Protein AF-0000000077373202 (afdb_homodimer)

Organism: NCBI:txid30044

InterPro domains:
  IPR004163 Coenzyme A transferase binding site [PS01273] (28-43)
  IPR004164 Coenzyme A transferase active site [PS01274] (316-324)
  IPR004165 Coenzyme A transferase family I [PF01144] (16-244)
  IPR004165 Coenzyme A transferase family I [PF01144] (278-494)
  IPR004165 Coenzyme A transferase family I [PTHR13707] (4-393)
  IPR004165 Coenzyme A transferase family I [SM00882] (16-245)
  IPR004165 Coenzyme A transferase family I [SM00882] (278-496)
  IPR012792 3-oxoacid CoA-transferase, subunit A [TIGR02429] (14-244)
  IPR014388 3-oxoacid CoA-transferase [PIRSF000858] (14-512)
  IPR037171 NagB/RpiA transferase-like [SSF100950] (14-321)
  IPR037171 NagB/RpiA transferase-like [SSF100950] (277-512)

Solvent-accessible surface area (backbone atoms only — not comparable to full-atom values): 50428 Å² total; per-residue (Å²): 133,88,75,77,69,74,74,65,85,73,50,89,69,30,47,42,93,38,47,55,68,69,52,65,84,67,51,64,57,38,35,33,35,45,22,13,53,56,53,26,32,40,33,60,61,50,54,50,30,43,52,74,70,59,51,35,48,24,33,37,36,23,54,34,41,16,34,59,86,36,57,54,13,47,37,48,73,69,61,20,39,40,30,37,41,25,9,27,42,66,78,16,58,61,57,52,51,32,28,54,44,34,63,20,31,40,44,74,36,45,35,37,56,47,32,42,20,26,38,30,26,21,29,39,20,62,33,36,33,31,44,48,33,45,86,17,44,66,27,64,20,64,42,68,26,25,27,32,74,88,59,41,75,74,38,56,43,59,63,44,58,71,50,72,56,96,89,40,68,22,29,51,46,66,37,40,74,29,54,29,13,40,22,25,34,42,34,27,29,71,66,31,32,27,31,58,46,58,33,13,22,8,39,16,55,35,39,38,45,18,30,79,38,13,36,36,38,18,66,36,77,46,59,70,50,69,60,48,30,80,62,43,71,40,61,20,83,43,36,60,33,33,30,72,56,75,88,76,79,63,54,57,82,37,83,44,62,45,73,80,79,61,90,80,67,73,77,77,80,75,50,70,69,52,49,43,43,46,51,31,15,27,34,53,29,66,73,64,51,70,75,35,33,32,35,60,32,80,64,50,42,48,55,13,63,75,56,54,53,87,91,52,48,64,40,30,40,28,64,41,8,36,40,22,56,38,59,51,22,41,78,90,57,65,41,54,37,31,46,45,70,84,39,26,34,32,42,61,41,82,58,22,35,34,39,25,23,42,57,34,32,22,41,36,35,36,29,62,36,47,33,37,30,36,64,56,65,30,29,22,25,27,12,30,35,18,64,28,47,47,71,68,78,82,44,73,76,49,90,67,24,61,56,42,45,47,44,37,44,67,62,66,60,23,76,38,40,48,27,52,52,24,32,58,52,45,14,51,82,33,44,28,35,37,43,41,70,53,42,44,96,87,58,47,51,25,41,20,61,60,60,88,51,60,45,42,32,62,46,40,35,43,33,41,39,26,58,54,37,30,33,44,35,44,58,75,70,28,30,29,37,42,25,34,20,89,94,56,51,70,66,55,52,59,72,48,40,55,33,75,64,44,73,42,93,75,53,38,69,51,65,57,59,86,128,133,87,76,78,71,75,75,72,80,70,53,84,74,32,47,40,92,37,47,54,69,67,51,63,82,66,52,64,56,37,35,33,34,47,22,16,51,56,53,27,31,40,33,58,60,49,52,50,29,44,54,75,70,59,50,36,47,23,32,38,36,24,53,34,41,16,33,59,85,37,56,55,13,48,40,47,72,68,62,20,40,39,30,37,42,26,9,26,41,67,77,16,59,61,59,54,51,32,28,54,46,33,64,20,30,42,44,75,37,44,34,38,55,47,31,42,20,26,37,30,26,21,30,40,22,61,34,36,34,32,45,48,33,46,85,18,45,65,28,62,21,66,42,69,26,25,26,32,77,87,58,42,73,74,38,57,43,59,62,45,58,71,50,73,57,96,89,40,69,23,28,49,45,65,36,40,73,32,53,29,16,41,22,26,35,42,32,29,30,69,66,32,32,27,31,58,47,59,33,14,20,8,38,17,55,37,39,38,45,17,29,77,38,12,37,36,39,18,66,38,76,45,61,70,47,71,62,49,31,81,62,43,72,40,60,21,84,43,36,57,32,32,28,69,56,75,88,76,78,66,53,60,83,37,82,44,62,45,74,79,78,61,94,80,67,73,78,76,80,76,48,70,69,52,49,44,42,47,52,29,15,27,33,52,29,66,72,63,52,71,74,34,32,32,33,59,33,80,65,51,42,50,55,14,63,76,57,54,54,86,91,53,47,62,40,29,40,29,65,39,8,36,40,21,55,37,59,52,21,41,77,91,57,64,40,53,39,30,47,44,69,82,40,26,34,32,42,61,41,82,59,22,33,35,40,26,22,42,57,34,32,21,40,35,35,36,28,62,36,47,32,37,30,35,65,56,66,30,30,24,27,29,13,29,36,18,65,30,46,46,71,67,77,81,44,72,75,49,91,66,23,61,56,43,47,46,44,37,44,66,64,68,61,25,77,37,41,48,26,52,52,23,32,59,53,47,14,52,84,34,45,26,36,37,42,38,69,54,42,45,95,88,59,47,52,26,40,20,61,60,62,86,51,60,47,43,34,62,46,40,36,42,34,40,39,25,58,54,36,30,33,44,34,42,56,74,71,27,31,30,36,42,25,33,18,90,94,56,51,71,66,55,51,59,72,49,39,55,33,74,63,45,72,42,93,74,52,37,70,50,66,57,57,85,129

pLDDT: mean 91.9, std 15.03, range [21.84, 98.94]

Sequence (1030 aa):
IACYSTSSKARQGKIYESAIDAVADVKDGSQILFGGFGICGIPEKMIDALKKKGVKNITAVSNNGGVDDCGLGVLIKEKQVAKVIGSYVGENTELVRQYLKGELAVELTPQGTLAEKIRAGGAGIPAFFTPTGYATLVQEGGAPVKYSKDGKVIVESVKKPVQCFNGRNYVMEESIFADFAFVKAQKADALGNLVFNKSARNFNAPMCRAAKVTVAEVEEIVPVGAILPDEIHVPGIYVKRIFKGSNYNKRVERLRITEPKEAGQPAAKANPAQLLRERIARRVALEFSDGMYANLGIGIPVLASNYIPDGMSVMLQSENGILGLGPFPTKDKVDPDLINAGKESVTVVQGAAYFGSDDSFAMIRGGHIDLTILGAMEVSATGDLANWMIPVSTMTWESSCSLLMYLMALQGKLVKGMGGAMDLVAAPGTKVIITMEHNARDGSPKILESCSLPLTGKEVIDLIITEKAVFQVEKGVGLTLTEVAEGFTVDDIIACTGAKFAVASNVTQMRQIPVIACYSTSSKARQGKIYESAIDAVADVKDGSQILFGGFGICGIPEKMIDALKKKGVKNITAVSNNGGVDDCGLGVLIKEKQVAKVIGSYVGENTELVRQYLKGELAVELTPQGTLAEKIRAGGAGIPAFFTPTGYATLVQEGGAPVKYSKDGKVIVESVKKPVQCFNGRNYVMEESIFADFAFVKAQKADALGNLVFNKSARNFNAPMCRAAKVTVAEVEEIVPVGAILPDEIHVPGIYVKRIFKGSNYNKRVERLRITEPKEAGQPAAKANPAQLLRERIARRVALEFSDGMYANLGIGIPVLASNYIPDGMSVMLQSENGILGLGPFPTKDKVDPDLINAGKESVTVVQGAAYFGSDDSFAMIRGGHIDLTILGAMEVSATGDLANWMIPVSTMTWESSCSLLMYLMALQGKLVKGMGGAMDLVAAPGTKVIITMEHNARDGSPKILESCSLPLTGKEVIDLIITEKAVFQVEKGVGLTLTEVAEGFTVDDIIACTGAKFAVASNVTQMRQIPV

Nearest PDB structures (foldseek):
  6lp1-assembly1_A  TM=9.831E-01  e=2.321E-64  Trypanosoma brucei
  8i3y-assembly1_B  TM=9.832E-01  e=2.868E-64  Trypanosoma brucei brucei TREU927
  8i3y-assembly1_D  TM=9.809E-01  e=1.367E-64  Trypanosoma brucei brucei TREU927
  6lp1-assembly1_D  TM=9.879E-01  e=5.134E-64  Trypanosoma brucei
  6lp1-assembly1_B  TM=9.826E-01  e=2.580E-64  Trypanosoma brucei

Structure (mmCIF, N/CA/C/O backbone):
data_AF-0000000077373202-model_v1
#
loop_
_entity.id
_entity.type
_entity.pdbx_description
1 polymer '3-oxoacid CoA-transferase'
#
loop_
_atom_site.group_PDB
_atom_site.id
_atom_site.type_symbol
_atom_site.label_atom_id
_atom_site.label_alt_id
_atom_site.label_comp_id
_atom_site.label_asym_id
_atom_site.label_entity_id
_atom_site.label_seq_id
_atom_site.pdbx_PDB_ins_code
_atom_site.Cartn_x
_atom_site.Cartn_y
_atom_site.Cartn_z
_atom_site.occupancy
_atom_site.B_iso_or_equiv
_atom_site.auth_seq_id
_atom_site.auth_comp_id
_atom_site.auth_asym_id
_atom_site.auth_atom_id
_atom_site.pdbx_PDB_model_num
ATOM 1 N N . ILE A 1 1 ? -33.812 -21.094 5.559 1 21.84 1 ILE A N 1
ATOM 2 C CA . ILE A 1 1 ? -33.125 -19.812 5.473 1 21.84 1 ILE A CA 1
ATOM 3 C C . ILE A 1 1 ? -33.5 -19.109 4.168 1 21.84 1 ILE A C 1
ATOM 5 O O . ILE A 1 1 ? -33.25 -19.641 3.082 1 21.84 1 ILE A O 1
ATOM 9 N N . ALA A 1 2 ? -34.531 -18.234 4.223 1 22.95 2 ALA A N 1
ATOM 10 C CA . ALA A 1 2 ? -35.375 -17.625 3.193 1 22.95 2 ALA A CA 1
ATOM 11 C C . ALA A 1 2 ? -34.562 -16.812 2.209 1 22.95 2 ALA A C 1
ATOM 13 O O . ALA A 1 2 ? -33.875 -15.867 2.602 1 22.95 2 ALA A O 1
ATOM 14 N N . CYS A 1 3 ? -34.031 -17.422 1.078 1 23.33 3 CYS A N 1
ATOM 15 C CA . CYS A 1 3 ? -33.312 -17.094 -0.143 1 23.33 3 CYS A CA 1
ATOM 16 C C . CYS A 1 3 ? -33.938 -15.891 -0.841 1 23.33 3 CYS A C 1
ATOM 18 O O . CYS A 1 3 ? -34.875 -16.062 -1.653 1 23.33 3 CYS A O 1
ATOM 20 N N . TYR A 1 4 ? -34.312 -14.781 -0.026 1 26.86 4 TYR A N 1
ATOM 21 C CA . TYR A 1 4 ? -34.906 -13.672 -0.764 1 26.86 4 TYR A CA 1
ATOM 22 C C . TYR A 1 4 ? -34.031 -13.289 -1.962 1 26.86 4 TYR A C 1
ATOM 24 O O . TYR A 1 4 ? -32.875 -12.906 -1.804 1 26.86 4 TYR A O 1
ATOM 32 N N . SER A 1 5 ? -34.188 -14.031 -3.051 1 28.56 5 SER A N 1
ATOM 33 C CA . SER A 1 5 ? -33.719 -13.867 -4.422 1 28.56 5 SER A CA 1
ATOM 34 C C . SER A 1 5 ? -34.094 -12.492 -4.965 1 28.56 5 SER A C 1
ATOM 36 O O . SER A 1 5 ? -35.219 -12.266 -5.398 1 28.56 5 SER A O 1
ATOM 38 N N . THR A 1 6 ? -34.094 -11.391 -4.18 1 31.19 6 THR A N 1
ATOM 39 C CA . THR A 1 6 ? -34.531 -10.203 -4.898 1 31.19 6 THR A CA 1
ATOM 40 C C . THR A 1 6 ? -33.812 -10.07 -6.234 1 31.19 6 THR A C 1
ATOM 42 O O . THR A 1 6 ? -32.594 -10.289 -6.316 1 31.19 6 THR A O 1
ATOM 45 N N . SER A 1 7 ? -34.5 -10.422 -7.266 1 31.88 7 SER A N 1
ATOM 46 C CA . SER A 1 7 ? -34.281 -10.242 -8.695 1 31.88 7 SER A CA 1
ATOM 47 C C . SER A 1 7 ? -33.781 -8.836 -9.008 1 31.88 7 SER A C 1
ATOM 49 O O . SER A 1 7 ? -34.562 -7.879 -9.023 1 31.88 7 SER A O 1
ATOM 51 N N . SER A 1 8 ? -33.031 -8.203 -8.195 1 36.97 8 SER A N 1
ATOM 52 C CA . SER A 1 8 ? -32.625 -6.91 -8.727 1 36.97 8 SER A CA 1
ATOM 53 C C . SER A 1 8 ? -32.219 -7.023 -10.195 1 36.97 8 SER A C 1
ATOM 55 O O . SER A 1 8 ? -31.484 -7.93 -10.578 1 36.97 8 SER A O 1
ATOM 57 N N . LYS A 1 9 ? -33.031 -6.543 -11.117 1 35.88 9 LYS A N 1
ATOM 58 C CA . LYS A 1 9 ? -32.781 -6.465 -12.555 1 35.88 9 LYS A CA 1
ATOM 59 C C . LYS A 1 9 ? -31.297 -6.199 -12.836 1 35.88 9 LYS A C 1
ATOM 61 O O . LYS A 1 9 ? -30.797 -5.113 -12.539 1 35.88 9 LYS A O 1
ATOM 66 N N . ALA A 1 10 ? -30.484 -7.074 -12.547 1 42.03 10 ALA A N 1
ATOM 67 C CA . ALA A 1 10 ? -29.094 -7.105 -12.984 1 42.03 10 ALA A CA 1
ATOM 68 C C . ALA A 1 10 ? -28.969 -6.703 -14.453 1 42.03 10 ALA A C 1
ATOM 70 O O . ALA A 1 10 ? -29.453 -7.414 -15.336 1 42.03 10 ALA A O 1
ATOM 71 N N . ARG A 1 11 ? -28.875 -5.34 -14.82 1 45.81 11 ARG A N 1
ATOM 72 C CA . ARG A 1 11 ? -28.422 -4.855 -16.125 1 45.81 11 ARG A CA 1
ATOM 73 C C . ARG A 1 11 ? -27.188 -5.625 -16.609 1 45.81 11 ARG A C 1
ATOM 75 O O . ARG A 1 11 ? -26.578 -6.371 -15.836 1 45.81 11 ARG A O 1
ATOM 82 N N . GLN A 1 12 ? -26.688 -4.98 -17.859 1 57.19 12 GLN A N 1
ATOM 83 C CA . GLN A 1 12 ? -25.547 -5.277 -18.734 1 57.19 12 GLN A CA 1
ATOM 84 C C . GLN A 1 12 ? -24.234 -5.285 -17.969 1 57.19 12 GLN A C 1
ATOM 86 O O . GLN A 1 12 ? -23.438 -4.359 -18.078 1 57.19 12 GLN A O 1
ATOM 91 N N . GLY A 1 13 ? -24.125 -6.094 -16.938 1 85 13 GLY A N 1
ATOM 92 C CA . GLY A 1 13 ? -22.859 -6.285 -16.234 1 85 13 GLY A CA 1
ATOM 93 C C . GLY A 1 13 ? -22.766 -5.488 -14.945 1 85 13 GLY A C 1
ATOM 94 O O . GLY A 1 13 ? -23.656 -5.559 -14.102 1 85 13 GLY A O 1
ATOM 95 N N . LYS A 1 14 ? -21.859 -4.617 -14.719 1 95.88 14 LYS A N 1
ATOM 96 C CA . LYS A 1 14 ? -21.578 -3.854 -13.508 1 95.88 14 LYS A CA 1
ATOM 97 C C . LYS A 1 14 ? -22.328 -2.527 -13.508 1 95.88 14 LYS A C 1
ATOM 99 O O . LYS A 1 14 ? -22.391 -1.836 -12.492 1 95.88 14 LYS A O 1
ATOM 104 N N . ILE A 1 15 ? -23 -2.104 -14.586 1 97.75 15 ILE A N 1
ATOM 105 C CA . ILE A 1 15 ? -23.562 -0.767 -14.727 1 97.75 15 ILE A CA 1
ATOM 106 C C . ILE A 1 15 ? -25.016 -0.771 -14.258 1 97.75 15 ILE A C 1
ATOM 108 O O . ILE A 1 15 ? -25.844 -1.534 -14.773 1 97.75 15 ILE A O 1
ATOM 112 N N . TYR A 1 16 ? -25.359 0.097 -13.398 1 97.56 16 TYR A N 1
ATOM 113 C CA . TYR A 1 16 ? -26.688 0.28 -12.852 1 97.56 16 TYR A CA 1
ATOM 114 C C . TYR A 1 16 ? -27.344 1.538 -13.422 1 97.56 16 TYR A C 1
ATOM 116 O O . TYR A 1 16 ? -26.656 2.471 -13.836 1 97.56 16 TYR A O 1
ATOM 124 N N . GLU A 1 17 ? -28.656 1.591 -13.336 1 94.88 17 GLU A N 1
ATOM 125 C CA . GLU A 1 17 ? -29.406 2.672 -13.969 1 94.88 17 GLU A CA 1
ATOM 126 C C . GLU A 1 17 ? -29.484 3.895 -13.055 1 94.88 17 GLU A C 1
ATOM 128 O O . GLU A 1 17 ? -29.578 5.027 -13.539 1 94.88 17 GLU A O 1
ATOM 133 N N . SER A 1 18 ? -29.453 3.604 -11.734 1 96.06 18 SER A N 1
ATOM 134 C CA . SER A 1 18 ? -29.594 4.711 -10.797 1 96.06 18 SER A CA 1
ATOM 135 C C . SER A 1 18 ? -28.859 4.422 -9.492 1 96.06 18 SER A C 1
ATOM 137 O O . SER A 1 18 ? -28.516 3.275 -9.203 1 96.06 18 SER A O 1
ATOM 139 N N . ALA A 1 19 ? -28.688 5.488 -8.758 1 97.56 19 ALA A N 1
ATOM 140 C CA . ALA A 1 19 ? -28.094 5.344 -7.43 1 97.56 19 ALA A CA 1
ATOM 141 C C . ALA A 1 19 ? -28.984 4.508 -6.516 1 97.56 19 ALA A C 1
ATOM 143 O O . ALA A 1 19 ? -28.484 3.711 -5.715 1 97.56 19 ALA A O 1
ATOM 144 N N . ILE A 1 20 ? -30.266 4.715 -6.625 1 97.56 20 ILE A N 1
ATOM 145 C CA . ILE A 1 20 ? -31.219 3.996 -5.793 1 97.56 20 ILE A CA 1
ATOM 146 C C . ILE A 1 20 ? -31.094 2.494 -6.031 1 97.56 20 ILE A C 1
ATOM 148 O O . ILE A 1 20 ? -31.078 1.706 -5.086 1 97.56 20 ILE A O 1
ATOM 152 N N . ASP A 1 21 ? -30.922 2.121 -7.289 1 96.88 21 ASP A N 1
ATOM 153 C CA . ASP A 1 21 ? -30.734 0.714 -7.629 1 96.88 21 ASP A CA 1
ATOM 154 C C . ASP A 1 21 ? -29.406 0.195 -7.094 1 96.88 21 ASP A C 1
ATOM 156 O O . ASP A 1 21 ? -29.312 -0.937 -6.613 1 96.88 21 ASP A O 1
ATOM 160 N N . ALA A 1 22 ? -28.453 1.004 -7.129 1 97.69 22 ALA A N 1
ATOM 161 C CA . ALA A 1 22 ? -27.078 0.6 -6.781 1 97.69 22 ALA A CA 1
ATOM 162 C C . ALA A 1 22 ? -26.953 0.365 -5.277 1 97.69 22 ALA A C 1
ATOM 164 O O . ALA A 1 22 ? -26.109 -0.418 -4.84 1 97.69 22 ALA A O 1
ATOM 165 N N . VAL A 1 23 ? -27.797 0.997 -4.449 1 98.12 23 VAL A N 1
ATOM 166 C CA . VAL A 1 23 ? -27.641 0.876 -3.002 1 98.12 23 VAL A CA 1
ATOM 167 C C . VAL A 1 23 ? -28.797 0.064 -2.424 1 98.12 23 VAL A C 1
ATOM 169 O O . VAL A 1 23 ? -28.984 0.008 -1.205 1 98.12 23 VAL A O 1
ATOM 172 N N . ALA A 1 24 ? -29.609 -0.601 -3.207 1 97.56 24 ALA A N 1
ATOM 173 C 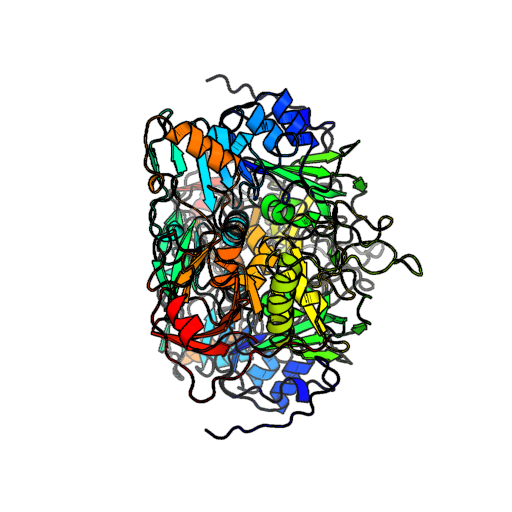CA . ALA A 1 24 ? -30.891 -1.197 -2.83 1 97.56 24 ALA A CA 1
ATOM 174 C C . ALA A 1 24 ? -30.703 -2.26 -1.751 1 97.56 24 ALA A C 1
ATOM 176 O O . ALA A 1 24 ? -31.578 -2.463 -0.913 1 97.56 24 ALA A O 1
ATOM 177 N N . ASP A 1 25 ? -29.547 -2.885 -1.672 1 97.81 25 ASP A N 1
ATOM 178 C CA . ASP A 1 25 ? -29.359 -4.008 -0.76 1 97.81 25 ASP A CA 1
ATOM 179 C C . ASP A 1 25 ? -28.609 -3.572 0.5 1 97.81 25 ASP A C 1
ATOM 181 O O . ASP A 1 25 ? -28.219 -4.41 1.32 1 97.81 25 ASP A O 1
ATOM 185 N N . VAL A 1 26 ? -28.344 -2.289 0.67 1 98.69 26 VAL A N 1
ATOM 186 C CA . VAL A 1 26 ? -27.734 -1.82 1.911 1 98.69 26 VAL A CA 1
ATOM 187 C C . VAL A 1 26 ? -28.719 -1.994 3.066 1 98.69 26 VAL A C 1
ATOM 189 O O . VAL A 1 26 ? -29.875 -1.584 2.973 1 98.69 26 VAL A O 1
ATOM 192 N N . LYS A 1 27 ? -28.266 -2.537 4.141 1 98.62 27 LYS A N 1
ATOM 193 C CA . LYS A 1 27 ? -29.125 -2.83 5.281 1 98.62 27 LYS A CA 1
ATOM 194 C C . LYS A 1 27 ? -28.75 -1.978 6.488 1 98.62 27 LYS A C 1
ATOM 196 O O . LYS A 1 27 ? -27.641 -1.444 6.559 1 98.62 27 LYS A O 1
ATOM 201 N N . ASP A 1 28 ? -29.703 -1.907 7.426 1 98.69 28 ASP A N 1
ATOM 202 C CA . ASP A 1 28 ? -29.406 -1.263 8.703 1 98.69 28 ASP A CA 1
ATOM 203 C C . ASP A 1 28 ? -28.203 -1.918 9.383 1 98.69 28 ASP A C 1
ATOM 205 O O . ASP A 1 28 ? -28.062 -3.143 9.359 1 98.69 28 ASP A O 1
ATOM 209 N N . GLY A 1 29 ? -27.391 -1.147 9.898 1 98.69 29 GLY A N 1
ATOM 210 C CA . GLY A 1 29 ? -26.25 -1.673 10.641 1 98.69 29 GLY A CA 1
ATOM 211 C C . GLY A 1 29 ? -25.031 -1.889 9.781 1 98.69 29 GLY A C 1
ATOM 212 O O . GLY A 1 29 ? -23.969 -2.289 10.281 1 98.69 29 GLY A O 1
ATOM 213 N N . SER A 1 30 ? -25.125 -1.529 8.477 1 98.81 30 SER A N 1
ATOM 214 C CA . SER A 1 30 ? -23.984 -1.74 7.578 1 98.81 30 SER A CA 1
ATOM 215 C C . SER A 1 30 ? -22.812 -0.831 7.934 1 98.81 30 SER A C 1
ATOM 217 O O . SER A 1 30 ? -23.016 0.318 8.336 1 98.81 30 SER A O 1
ATOM 219 N N . GLN A 1 31 ? -21.672 -1.381 7.848 1 98.88 31 GLN A N 1
ATOM 220 C CA . GLN A 1 31 ? -20.469 -0.562 7.84 1 98.88 31 GLN A CA 1
ATOM 221 C C . GLN A 1 31 ? -20.109 -0.111 6.422 1 98.88 31 GLN A C 1
ATOM 223 O O . GLN A 1 31 ? -19.938 -0.939 5.527 1 98.88 31 GLN A O 1
ATOM 228 N N . ILE A 1 32 ? -19.969 1.198 6.258 1 98.94 32 ILE A N 1
ATOM 229 C CA . ILE A 1 32 ? -19.844 1.746 4.91 1 98.94 32 ILE A CA 1
ATOM 230 C C . ILE A 1 32 ? -18.641 2.695 4.859 1 98.94 32 ILE A C 1
ATOM 232 O O . ILE A 1 32 ? -18.484 3.541 5.738 1 98.94 32 ILE A O 1
ATOM 236 N N . LEU A 1 33 ? -17.75 2.482 3.861 1 98.94 33 LEU A N 1
ATOM 237 C CA . LEU A 1 33 ? -16.703 3.451 3.535 1 98.94 33 LEU A CA 1
ATOM 238 C C . LEU A 1 33 ? -17.25 4.543 2.619 1 98.94 33 LEU A C 1
ATOM 240 O O . LEU A 1 33 ? -17.797 4.25 1.557 1 98.94 33 LEU A O 1
ATOM 244 N N . PHE A 1 34 ? -17.125 5.75 3.035 1 98.81 34 PHE A N 1
ATOM 245 C CA . PHE A 1 34 ? -17.531 6.879 2.207 1 98.81 34 PHE A CA 1
ATOM 246 C C . PHE A 1 34 ? -16.312 7.633 1.687 1 98.81 34 PHE A C 1
ATOM 248 O O . PHE A 1 34 ? -15.602 8.281 2.457 1 98.81 34 PHE A O 1
ATOM 255 N N . GLY A 1 35 ? -16.125 7.59 0.36 1 98.56 35 GLY A N 1
ATOM 256 C CA . GLY A 1 35 ? -14.977 8.25 -0.256 1 98.56 35 GLY A CA 1
ATOM 257 C C . GLY A 1 35 ? -15.039 9.758 -0.157 1 98.56 35 GLY A C 1
ATOM 258 O O . GLY A 1 35 ? -16.094 10.328 0.134 1 98.56 35 GLY A O 1
ATOM 259 N N . GLY A 1 36 ? -13.789 10.367 -0.405 1 98 36 GLY A N 1
ATOM 260 C CA . GLY A 1 36 ? -13.695 11.812 -0.447 1 98 36 GLY A CA 1
ATOM 261 C C . GLY A 1 36 ? -12.773 12.383 0.611 1 98 36 GLY A C 1
ATOM 262 O O . GLY A 1 36 ? -12.164 11.633 1.381 1 98 36 GLY A O 1
ATOM 263 N N . PHE A 1 37 ? -12.656 13.625 0.661 1 97.62 37 PHE A N 1
ATOM 264 C CA . PHE A 1 37 ? -11.953 14.477 1.618 1 97.62 37 PHE A CA 1
ATOM 265 C C . PHE A 1 37 ? -12.719 15.781 1.844 1 97.62 37 PHE A C 1
ATOM 267 O O . PHE A 1 37 ? -12.766 16.641 0.961 1 97.62 37 PHE A O 1
ATOM 274 N N . GLY A 1 38 ? -13.227 15.914 3.047 1 95.56 38 GLY A N 1
ATOM 275 C CA . GLY A 1 38 ? -14.266 16.922 3.154 1 95.56 38 GLY A CA 1
ATOM 276 C C . GLY A 1 38 ? -15.453 16.656 2.242 1 95.56 38 GLY A C 1
ATOM 277 O O . GLY A 1 38 ? -16.047 15.586 2.285 1 95.56 38 GLY A O 1
ATOM 278 N N . ILE A 1 39 ? -15.68 17.672 1.358 1 96.06 39 ILE A N 1
ATOM 279 C CA . ILE A 1 39 ? -16.781 17.453 0.416 1 96.06 39 ILE A CA 1
ATOM 280 C C . ILE A 1 39 ? -16.219 17.391 -1.006 1 96.06 39 ILE A C 1
ATOM 282 O O . ILE A 1 39 ? -16.953 17.578 -1.976 1 96.06 39 ILE A O 1
ATOM 286 N N . CYS A 1 40 ? -14.922 17.188 -1.108 1 97.75 40 CYS A N 1
ATOM 287 C CA . CYS A 1 40 ? -14.281 16.984 -2.404 1 97.75 40 CYS A CA 1
ATOM 288 C C . CYS A 1 40 ? -14.32 15.508 -2.803 1 97.75 40 CYS A C 1
ATOM 290 O O . CYS A 1 40 ? -13.82 14.648 -2.068 1 97.75 40 CYS A O 1
ATOM 292 N N . GLY A 1 41 ? -14.82 15.219 -3.971 1 98.06 41 GLY A N 1
ATOM 293 C CA . GLY A 1 41 ? -14.844 13.867 -4.5 1 98.06 41 GLY A CA 1
ATOM 294 C C . GLY A 1 41 ? -15.75 12.93 -3.725 1 98.06 41 GLY A C 1
ATOM 295 O O . GLY A 1 41 ? -15.453 11.742 -3.584 1 98.06 41 GLY A O 1
ATOM 296 N N . ILE A 1 42 ? -16.812 13.391 -3.188 1 98.12 42 ILE A N 1
ATOM 297 C CA . ILE A 1 42 ? -17.719 12.547 -2.406 1 98.12 42 ILE A CA 1
ATOM 298 C C . ILE A 1 42 ? -18.781 11.938 -3.32 1 98.12 42 ILE A C 1
ATOM 300 O O . ILE A 1 42 ? -19.109 12.5 -4.367 1 98.12 42 ILE A O 1
ATOM 304 N N . PRO A 1 43 ? -19.297 10.812 -2.979 1 98.12 43 PRO A N 1
ATOM 305 C CA . PRO A 1 43 ? -20.391 10.188 -3.734 1 98.12 43 PRO A CA 1
ATOM 306 C C . PRO A 1 43 ? -21.75 10.789 -3.406 1 98.12 43 PRO A C 1
ATOM 308 O O . PRO A 1 43 ? -22.594 10.117 -2.812 1 98.12 43 PRO A O 1
ATOM 311 N N . GLU A 1 44 ? -22.031 11.93 -3.873 1 97.44 44 GLU A N 1
ATOM 312 C CA . GLU A 1 44 ? -23.203 12.734 -3.543 1 97.44 44 GLU A CA 1
ATOM 313 C C . GLU A 1 44 ? -24.5 11.977 -3.838 1 97.44 44 GLU A C 1
ATOM 315 O O . GLU A 1 44 ? -25.438 12 -3.043 1 97.44 44 GLU A O 1
ATOM 320 N N . LYS A 1 45 ? -24.531 11.344 -4.965 1 98.06 45 LYS A N 1
ATOM 321 C CA . LYS A 1 45 ? -25.766 10.711 -5.414 1 98.06 45 LYS A CA 1
ATOM 322 C C . LYS A 1 45 ? -26.078 9.469 -4.59 1 98.06 45 LYS A C 1
ATOM 324 O O . LYS A 1 45 ? -27.25 9.195 -4.285 1 98.06 45 LYS A O 1
ATOM 329 N N . MET A 1 46 ? -25.094 8.711 -4.254 1 98.19 46 MET A N 1
ATOM 330 C CA . MET A 1 46 ? -25.312 7.527 -3.426 1 98.19 46 MET A CA 1
ATOM 331 C C . MET A 1 46 ? -25.703 7.922 -2.004 1 98.19 46 MET A C 1
ATOM 333 O O . MET A 1 46 ? -26.484 7.242 -1.356 1 98.19 46 MET A O 1
ATOM 337 N N . ILE A 1 47 ? -25.078 9.008 -1.484 1 98.25 47 ILE A N 1
ATOM 338 C CA . ILE A 1 47 ? -25.453 9.523 -0.172 1 98.25 47 ILE A CA 1
ATOM 339 C C . ILE A 1 47 ? -26.938 9.93 -0.183 1 98.25 47 ILE A C 1
ATOM 341 O O . ILE A 1 47 ? -27.688 9.57 0.724 1 98.25 47 ILE A O 1
ATOM 345 N N . ASP A 1 48 ? -27.375 10.578 -1.242 1 97.75 48 ASP A N 1
ATOM 346 C CA . ASP A 1 48 ? -28.766 10.969 -1.386 1 97.75 48 ASP A CA 1
ATOM 347 C C . ASP A 1 48 ? -29.672 9.742 -1.468 1 97.75 48 ASP A C 1
ATOM 349 O O . ASP A 1 48 ? -30.766 9.734 -0.901 1 97.75 48 ASP A O 1
ATOM 353 N N . ALA A 1 49 ? -29.234 8.781 -2.232 1 98.44 49 ALA A N 1
ATOM 354 C CA . ALA A 1 49 ? -30.016 7.551 -2.377 1 98.44 49 ALA A CA 1
ATOM 355 C C . ALA A 1 49 ? -30.188 6.852 -1.031 1 98.44 49 ALA A C 1
ATOM 357 O O . ALA A 1 49 ? -31.281 6.344 -0.729 1 98.44 49 ALA A O 1
ATOM 358 N N . LEU A 1 50 ? -29.156 6.789 -0.211 1 98.56 50 LEU A N 1
ATOM 359 C CA . LEU A 1 50 ? -29.234 6.184 1.114 1 98.56 50 LEU A CA 1
ATOM 360 C C . LEU A 1 50 ? -30.219 6.949 2.002 1 98.56 50 LEU A C 1
ATOM 362 O O . LEU A 1 50 ? -30.953 6.344 2.781 1 98.56 50 LEU A O 1
ATOM 366 N N . LYS A 1 51 ? -30.109 8.297 1.908 1 98.38 51 LYS A N 1
ATOM 367 C CA . LYS A 1 51 ? -31.047 9.133 2.66 1 98.38 51 LYS A CA 1
ATOM 368 C C . LYS A 1 51 ? -32.5 8.789 2.32 1 98.38 51 LYS A C 1
ATOM 370 O O . LYS A 1 51 ? -33.312 8.57 3.215 1 98.38 51 LYS A O 1
ATOM 375 N N . LYS A 1 52 ? -32.781 8.734 1.06 1 98.25 52 LYS A N 1
ATOM 376 C CA . LYS A 1 52 ? -34.125 8.438 0.585 1 98.25 52 LYS A CA 1
ATOM 377 C C . LYS A 1 52 ? -34.562 7.047 1.031 1 98.25 52 LYS A C 1
ATOM 379 O O . LYS A 1 52 ? -35.719 6.855 1.412 1 98.25 52 LYS A O 1
ATOM 384 N N . LYS A 1 53 ? -33.656 6.121 0.938 1 97.81 53 LYS A N 1
ATOM 385 C CA . LYS A 1 53 ? -33.969 4.75 1.343 1 97.81 53 LYS A CA 1
ATOM 386 C C . LYS A 1 53 ? -34.25 4.672 2.838 1 97.81 53 LYS A C 1
ATOM 388 O O . LYS A 1 53 ? -35 3.812 3.279 1 97.81 53 LYS A O 1
ATOM 393 N N . GLY A 1 54 ? -33.594 5.469 3.645 1 98.31 54 GLY A N 1
ATOM 394 C CA . GLY A 1 54 ? -33.844 5.547 5.074 1 98.31 54 GLY A CA 1
ATOM 395 C C . GLY A 1 54 ? -33.125 4.488 5.875 1 98.31 54 GLY A C 1
ATOM 396 O O . GLY A 1 54 ? -33.594 4.059 6.926 1 98.31 54 GLY A O 1
ATOM 397 N N . VAL A 1 55 ? -31.984 4.043 5.344 1 98.12 55 VAL A N 1
ATOM 398 C CA . VAL A 1 55 ? -31.172 3.064 6.062 1 98.12 55 VAL A CA 1
ATOM 399 C C . VAL A 1 55 ? -30.734 3.643 7.402 1 98.12 55 VAL A C 1
ATOM 401 O O . VAL A 1 55 ? -30.375 4.816 7.492 1 98.12 55 VAL A O 1
ATOM 404 N N . LYS A 1 56 ? -30.656 2.779 8.5 1 98.38 56 LYS A N 1
ATOM 405 C CA . LYS A 1 56 ? -30.344 3.264 9.836 1 98.38 56 LYS A CA 1
ATOM 406 C C . LYS A 1 56 ? -29.156 2.506 10.43 1 98.38 56 LYS A C 1
ATOM 408 O O . LYS A 1 56 ? -28.734 1.482 9.891 1 98.38 56 LYS A O 1
ATOM 413 N N . ASN A 1 57 ? -28.625 3.1 11.492 1 98.62 57 ASN A N 1
ATOM 414 C CA . ASN A 1 57 ? -27.578 2.498 12.305 1 98.62 57 ASN A CA 1
ATOM 415 C C . ASN A 1 57 ? -26.328 2.221 11.469 1 98.62 57 ASN A C 1
ATOM 417 O O . ASN A 1 57 ? -25.672 1.185 11.641 1 98.62 57 ASN A O 1
ATOM 421 N N . ILE A 1 58 ? -26.031 3.113 10.57 1 98.81 58 ILE A N 1
ATOM 422 C CA . ILE A 1 58 ? -24.859 3 9.734 1 98.81 58 ILE A CA 1
ATOM 423 C C . ILE A 1 58 ? -23.594 3.268 10.562 1 98.81 58 ILE A C 1
ATOM 425 O O . ILE A 1 58 ? -23.578 4.191 11.383 1 98.81 58 ILE A O 1
ATOM 429 N N . THR A 1 59 ? -22.625 2.41 10.469 1 98.88 59 THR A N 1
ATOM 430 C CA . THR A 1 59 ? -21.25 2.785 10.828 1 98.88 59 THR A CA 1
ATOM 431 C C . THR A 1 59 ? -20.516 3.379 9.625 1 98.88 59 THR A C 1
ATOM 433 O O . THR A 1 59 ? -20.219 2.668 8.672 1 98.88 59 THR A O 1
ATOM 436 N N . ALA A 1 60 ? -20.234 4.66 9.719 1 98.69 60 ALA A N 1
ATOM 437 C CA . ALA A 1 60 ? -19.641 5.375 8.594 1 98.69 60 ALA A CA 1
ATOM 438 C C . ALA A 1 60 ? -18.141 5.566 8.797 1 98.69 60 ALA A C 1
ATOM 440 O O . ALA A 1 60 ? -17.719 6.199 9.766 1 98.69 60 ALA A O 1
ATOM 441 N N . VAL A 1 61 ? -17.375 4.984 7.941 1 98.81 61 VAL A N 1
ATOM 442 C CA . VAL A 1 61 ? -15.945 5.285 7.883 1 98.81 61 VAL A CA 1
ATOM 443 C C . VAL A 1 61 ? -15.695 6.379 6.848 1 98.81 61 VAL A C 1
ATOM 445 O O . VAL A 1 61 ? -15.891 6.164 5.648 1 98.81 61 VAL A O 1
ATOM 448 N N . SER A 1 62 ? -15.312 7.523 7.254 1 97.94 62 SER A N 1
ATOM 449 C CA . SER A 1 62 ? -15.117 8.711 6.434 1 97.94 62 SER A CA 1
ATOM 450 C C . SER A 1 62 ? -14.078 9.641 7.047 1 97.94 62 SER A C 1
ATOM 452 O O . SER A 1 62 ? -14.141 9.945 8.242 1 97.94 62 SER A O 1
ATOM 454 N N . ASN A 1 63 ? -13.156 10.086 6.211 1 97.25 63 ASN A N 1
ATOM 455 C CA . ASN A 1 63 ? -12.117 10.953 6.75 1 97.25 63 ASN A CA 1
ATOM 456 C C . ASN A 1 63 ? -12.711 12.125 7.535 1 97.25 63 ASN A C 1
ATOM 458 O O . ASN A 1 63 ? -12.18 12.516 8.578 1 97.25 63 ASN A O 1
ATOM 462 N N . ASN A 1 64 ? -13.82 12.656 6.992 1 94.12 64 ASN A N 1
ATOM 463 C CA . ASN A 1 64 ? -14.516 13.789 7.582 1 94.12 64 ASN A CA 1
ATOM 464 C C . ASN A 1 64 ? -16.016 13.516 7.727 1 94.12 64 ASN A C 1
ATOM 466 O O . ASN A 1 64 ? -16.531 12.562 7.137 1 94.12 64 ASN A O 1
ATOM 470 N N . GLY A 1 65 ? -16.672 14.391 8.492 1 91.56 65 GLY A N 1
ATOM 471 C CA . GLY A 1 65 ? -18.094 14.258 8.695 1 91.56 65 GLY A CA 1
ATOM 472 C C . GLY A 1 65 ? -18.922 15.078 7.719 1 91.56 65 GLY A C 1
ATOM 473 O O . GLY A 1 65 ? -20.141 15.172 7.852 1 91.56 65 GLY A O 1
ATOM 474 N N . GLY A 1 66 ? -18.203 15.617 6.734 1 90 66 GLY A N 1
ATOM 475 C CA . GLY A 1 66 ? -18.891 16.547 5.852 1 90 66 GLY A CA 1
ATOM 476 C C . GLY A 1 66 ? -19.25 17.844 6.527 1 90 66 GLY A C 1
ATOM 477 O O . GLY A 1 66 ? -18.609 18.25 7.496 1 90 66 GLY A O 1
ATOM 478 N N . VAL A 1 67 ? -20.125 18.562 5.84 1 91.5 67 VAL A N 1
ATOM 479 C CA . VAL A 1 67 ? -20.734 19.75 6.426 1 91.5 67 VAL A CA 1
ATOM 480 C C . VAL A 1 67 ? -22.219 19.531 6.621 1 91.5 67 VAL A C 1
ATOM 482 O O . VAL A 1 67 ? -22.766 18.5 6.219 1 91.5 67 VAL A O 1
ATOM 485 N N . ASP A 1 68 ? -22.859 20.438 7.23 1 88.69 68 ASP A N 1
ATOM 486 C CA . ASP A 1 68 ? -24.203 20.203 7.723 1 88.69 68 ASP A CA 1
ATOM 487 C C . ASP A 1 68 ? -25.141 19.797 6.59 1 88.69 68 ASP A C 1
ATOM 489 O O . ASP A 1 68 ? -26.016 18.938 6.77 1 88.69 68 ASP A O 1
ATOM 493 N N . ASP A 1 69 ? -24.984 20.359 5.438 1 92.5 69 ASP A N 1
ATOM 494 C CA . ASP A 1 69 ? -25.969 20.141 4.375 1 92.5 69 ASP A CA 1
ATOM 495 C C . ASP A 1 69 ? -25.344 19.422 3.186 1 92.5 69 ASP A C 1
ATOM 497 O O . ASP A 1 69 ? -25.922 19.375 2.1 1 92.5 69 ASP A O 1
ATOM 501 N N . CYS A 1 70 ? -24.188 18.938 3.377 1 93.38 70 CYS A N 1
ATOM 502 C CA . CYS A 1 70 ? -23.5 18.312 2.264 1 93.38 70 CYS A CA 1
ATOM 503 C C . CYS A 1 70 ? -22.625 17.156 2.752 1 93.38 70 CYS A C 1
ATOM 505 O O . CYS A 1 70 ? -22.109 17.188 3.873 1 93.38 70 CYS A O 1
ATOM 507 N N . GLY A 1 71 ? -22.453 16.109 1.861 1 94.06 71 GLY A N 1
ATOM 508 C CA . GLY A 1 71 ? -21.672 14.945 2.244 1 94.06 71 GLY A CA 1
ATOM 509 C C . GLY A 1 71 ? -22.328 14.102 3.311 1 94.06 71 GLY A C 1
ATOM 510 O O . GLY A 1 71 ? -23.562 13.938 3.311 1 94.06 71 GLY A O 1
ATOM 511 N N . LEU A 1 72 ? -21.516 13.547 4.148 1 95.75 72 LEU A N 1
ATOM 512 C CA . LEU A 1 72 ? -22.031 12.656 5.188 1 95.75 72 LEU A CA 1
ATOM 513 C C . LEU A 1 72 ? -22.984 13.391 6.117 1 95.75 72 LEU A C 1
ATOM 515 O O . LEU A 1 72 ? -23.797 12.766 6.805 1 95.75 72 LEU A O 1
ATOM 519 N N . GLY A 1 73 ? -22.828 14.688 6.172 1 95.62 73 GLY A N 1
ATOM 520 C CA . GLY A 1 73 ? -23.688 15.508 7.016 1 95.62 73 GLY A CA 1
ATOM 521 C C . GLY A 1 73 ? -25.172 15.297 6.746 1 95.62 73 GLY A C 1
ATOM 522 O O . GLY A 1 73 ? -25.984 15.398 7.656 1 95.62 73 GLY A O 1
ATOM 523 N N . VAL A 1 74 ? -25.484 15 5.52 1 96.06 74 VAL A N 1
ATOM 524 C CA . VAL A 1 74 ? -26.859 14.781 5.113 1 96.06 74 VAL A CA 1
ATOM 525 C C . VAL A 1 74 ? -27.438 13.586 5.875 1 96.06 74 VAL A C 1
ATOM 527 O O . VAL A 1 74 ? -28.562 13.656 6.387 1 96.06 74 VAL A O 1
ATOM 530 N N . LEU A 1 75 ? -26.688 12.516 5.965 1 98 75 LEU A N 1
ATOM 531 C CA . LEU A 1 75 ? -27.141 11.312 6.652 1 98 75 LEU A CA 1
ATOM 532 C C . LEU A 1 75 ? -27.141 11.516 8.164 1 98 75 LEU A C 1
ATOM 534 O O . LEU A 1 75 ? -27.984 10.977 8.867 1 98 75 LEU A O 1
ATOM 538 N N . ILE A 1 76 ? -26.156 12.234 8.695 1 97.25 76 ILE A N 1
ATOM 539 C CA . ILE A 1 76 ? -26.047 12.508 10.125 1 97.25 76 ILE A CA 1
ATOM 540 C C . ILE A 1 76 ? -27.25 13.344 10.578 1 97.25 76 ILE A C 1
ATOM 542 O O . ILE A 1 76 ? -27.844 13.062 11.617 1 97.25 76 ILE A O 1
ATOM 546 N N . LYS A 1 77 ? -27.594 14.312 9.781 1 96.56 77 LYS A N 1
ATOM 547 C CA . LYS A 1 77 ? -28.734 15.172 10.094 1 96.56 77 LYS A CA 1
ATOM 548 C C . LYS A 1 77 ? -30.016 14.352 10.227 1 96.56 77 LYS A C 1
ATOM 550 O O . LYS A 1 77 ? -30.859 14.641 11.078 1 96.56 77 LYS A O 1
ATOM 555 N N . GLU A 1 78 ? -30.094 13.352 9.422 1 97.31 78 GLU A N 1
ATOM 556 C CA . GLU A 1 78 ? -31.281 12.508 9.414 1 97.31 78 GLU A CA 1
ATOM 557 C C . GLU A 1 78 ? -31.188 11.414 10.484 1 97.31 78 GLU A C 1
ATOM 559 O O . GLU A 1 78 ? -32.062 10.562 10.586 1 97.31 78 GLU A O 1
ATOM 564 N N . LYS A 1 79 ? -30.062 11.383 11.258 1 97.81 79 LYS A N 1
ATOM 565 C CA . LYS A 1 79 ? -29.812 10.422 12.328 1 97.81 79 LYS A CA 1
ATOM 566 C C . LYS A 1 79 ? -29.75 9 11.781 1 97.81 79 LYS A C 1
ATOM 568 O O . LYS A 1 79 ? -30.25 8.062 12.422 1 97.81 79 LYS A O 1
ATOM 573 N N . GLN A 1 80 ? -29.234 8.859 10.602 1 98.56 80 GLN A N 1
ATOM 574 C CA . GLN A 1 80 ? -29.094 7.547 9.984 1 98.56 80 GLN A CA 1
ATOM 575 C C . GLN A 1 80 ? -27.766 6.906 10.367 1 98.56 80 GLN A C 1
ATOM 577 O O . GLN A 1 80 ? -27.578 5.699 10.211 1 98.56 80 GLN A O 1
ATOM 582 N N . VAL A 1 81 ? -26.828 7.668 10.898 1 98.56 81 VAL A N 1
ATOM 583 C CA . VAL A 1 81 ? -25.5 7.203 11.266 1 98.56 81 VAL A CA 1
ATOM 584 C C . VAL A 1 81 ? -25.422 6.996 12.781 1 98.56 81 VAL A C 1
ATOM 586 O O . VAL A 1 81 ? -25.734 7.902 13.555 1 98.56 81 VAL A O 1
ATOM 589 N N . ALA A 1 82 ? -25 5.801 13.164 1 98.62 82 ALA A N 1
ATOM 590 C CA . ALA A 1 82 ? -24.875 5.492 14.586 1 98.62 82 ALA A CA 1
ATOM 591 C C . ALA A 1 82 ? -23.453 5.719 15.07 1 98.62 82 ALA A C 1
ATOM 593 O O . ALA A 1 82 ? -23.234 6.02 16.25 1 98.62 82 ALA A O 1
ATOM 594 N N . LYS A 1 83 ? -22.531 5.547 14.188 1 98.44 83 LYS A N 1
ATOM 595 C CA . LYS A 1 83 ? -21.109 5.695 14.523 1 98.44 83 LYS A CA 1
ATOM 596 C C . LYS A 1 83 ? -20.312 6.234 13.336 1 98.44 83 LYS A C 1
ATOM 598 O O . LYS A 1 83 ? -20.547 5.828 12.195 1 98.44 83 LYS A O 1
ATOM 603 N N . VAL A 1 84 ? -19.422 7.148 13.656 1 97.88 84 VAL A N 1
ATOM 604 C CA . VAL A 1 84 ? -18.453 7.633 12.672 1 97.88 84 VAL A CA 1
ATOM 605 C C . VAL A 1 84 ? -17.047 7.234 13.078 1 97.88 84 VAL A C 1
ATOM 607 O O . VAL A 1 84 ? -16.641 7.426 14.234 1 97.88 84 VAL A O 1
ATOM 610 N N . ILE A 1 85 ? -16.312 6.613 12.227 1 98.25 85 ILE A N 1
ATOM 611 C CA . ILE A 1 85 ? -14.875 6.43 12.344 1 98.25 85 ILE A CA 1
ATOM 612 C C . ILE A 1 85 ? -14.156 7.375 11.383 1 98.25 85 ILE A C 1
ATOM 614 O O . ILE A 1 85 ? -14.266 7.227 10.164 1 98.25 85 ILE A O 1
ATOM 618 N N . GLY A 1 86 ? -13.492 8.367 11.859 1 97.19 86 GLY A N 1
ATOM 619 C CA . GLY A 1 86 ? -12.852 9.391 11.055 1 97.19 86 GLY A CA 1
ATOM 620 C C . GLY A 1 86 ? -11.68 10.055 11.758 1 97.19 86 GLY A C 1
ATOM 621 O O . GLY A 1 86 ? -11.281 9.633 12.844 1 97.19 86 GLY A O 1
ATOM 622 N N . SER A 1 87 ? -11.125 11.023 11.07 1 96.69 87 SER A N 1
ATOM 623 C CA . SER A 1 87 ? -9.922 11.625 11.633 1 96.69 87 SER A CA 1
ATOM 624 C C . SER A 1 87 ? -10.18 13.055 12.094 1 96.69 87 SER A C 1
ATOM 626 O O . SER A 1 87 ? -9.438 13.594 12.922 1 96.69 87 SER A O 1
ATOM 628 N N . TYR A 1 88 ? -11.219 13.672 11.469 1 91.12 88 TYR A N 1
ATOM 629 C CA . TYR A 1 88 ? -11.492 15.078 11.719 1 91.12 88 TYR A CA 1
ATOM 630 C C . TYR A 1 88 ? -12.977 15.383 11.531 1 91.12 88 TYR A C 1
ATOM 632 O O . TYR A 1 88 ? -13.531 15.148 10.461 1 91.12 88 TYR A O 1
ATOM 640 N N . VAL A 1 89 ? -13.633 15.867 12.539 1 84.31 89 VAL A N 1
ATOM 641 C CA . VAL A 1 89 ? -15.07 16.109 12.492 1 84.31 89 VAL A CA 1
ATOM 642 C C . VAL A 1 89 ? -15.359 17.375 11.703 1 84.31 89 VAL A C 1
ATOM 644 O O . VAL A 1 89 ? -16.438 17.516 11.109 1 84.31 89 VAL A O 1
ATOM 647 N N . GLY A 1 90 ? -14.469 18.172 11.609 1 72.25 90 GLY A N 1
ATOM 648 C CA . GLY A 1 90 ? -14.602 19.359 10.773 1 72.25 90 GLY A CA 1
ATOM 649 C C . GLY A 1 90 ? -15.539 20.406 11.352 1 72.25 90 GLY A C 1
ATOM 650 O O . GLY A 1 90 ? -15.484 20.703 12.539 1 72.25 90 GLY A O 1
ATOM 651 N N . GLU A 1 91 ? -16.359 21.031 10.422 1 75.94 91 GLU A N 1
ATOM 652 C CA . GLU A 1 91 ? -17.266 22.125 10.727 1 75.94 91 GLU A CA 1
ATOM 653 C C . GLU A 1 91 ? -18.719 21.641 10.805 1 75.94 91 GLU A C 1
ATOM 655 O O . GLU A 1 91 ? -19.641 22.438 10.703 1 75.94 91 GLU A O 1
ATOM 660 N N . ASN A 1 92 ? -18.844 20.422 10.984 1 87.5 92 ASN A N 1
ATOM 661 C CA . ASN A 1 92 ? -20.172 19.844 11.055 1 87.5 92 ASN A CA 1
ATOM 662 C C . ASN A 1 92 ? -20.781 19.969 12.453 1 87.5 92 ASN A C 1
ATOM 664 O O . ASN A 1 92 ? -20.594 19.094 13.297 1 87.5 92 ASN A O 1
ATOM 668 N N . THR A 1 93 ? -21.562 20.984 12.633 1 87.12 93 THR A N 1
ATOM 669 C CA . THR A 1 93 ? -22.094 21.328 13.953 1 87.12 93 THR A CA 1
ATOM 670 C C . THR A 1 93 ? -23.094 20.281 14.414 1 87.12 93 THR A C 1
ATOM 672 O O . THR A 1 93 ? -23.188 19.984 15.609 1 87.12 93 THR A O 1
ATOM 675 N N . GLU A 1 94 ? -23.797 19.797 13.469 1 91.62 94 GLU A N 1
ATOM 676 C CA . GLU A 1 94 ? -24.781 18.781 13.828 1 91.62 94 GLU A CA 1
ATOM 677 C C . GLU A 1 94 ? -24.109 17.484 14.289 1 91.62 94 GLU A C 1
ATOM 679 O O . GLU A 1 94 ? -24.594 16.828 15.219 1 91.62 94 GLU A O 1
ATOM 684 N N . LEU A 1 95 ? -23.047 17.125 13.664 1 93.19 95 LEU A N 1
ATOM 685 C CA . LEU A 1 95 ? -22.266 15.977 14.094 1 93.19 95 LEU A CA 1
ATOM 686 C C . LEU A 1 95 ? -21.781 16.141 15.531 1 93.19 95 LEU A C 1
ATOM 688 O O . LEU A 1 95 ? -21.969 15.25 16.359 1 93.19 95 LEU A O 1
ATOM 692 N N . VAL A 1 96 ? -21.25 17.266 15.828 1 89.31 96 VAL A N 1
ATOM 693 C CA . VAL A 1 96 ? -20.719 17.547 17.156 1 89.31 96 VAL A CA 1
ATOM 694 C C . VAL A 1 96 ? -21.844 17.5 18.188 1 89.31 96 VAL A C 1
ATOM 696 O O . VAL A 1 96 ? -21.688 16.938 19.266 1 89.31 96 VAL A O 1
ATOM 699 N N . ARG A 1 97 ? -22.953 18.125 17.828 1 89.69 97 ARG A N 1
ATOM 700 C CA . ARG A 1 97 ? -24.109 18.125 18.734 1 89.69 97 ARG A CA 1
ATOM 701 C C . ARG A 1 97 ? -24.562 16.719 19.062 1 89.69 97 ARG A C 1
ATOM 703 O O . ARG A 1 97 ? -24.734 16.359 20.234 1 89.69 97 ARG A O 1
ATOM 710 N N . GLN A 1 98 ? -24.703 15.922 18.047 1 92.75 98 GLN A N 1
ATOM 711 C CA . GLN A 1 98 ? -25.172 14.547 18.234 1 92.75 98 GLN A CA 1
ATOM 712 C C . GLN A 1 98 ? -24.156 13.727 19.016 1 92.75 98 GLN A C 1
ATOM 714 O O . GLN A 1 98 ? -24.531 12.883 19.844 1 92.75 98 GLN A O 1
ATOM 719 N N . TYR A 1 99 ? -22.922 13.938 18.828 1 93.88 99 TYR A N 1
ATOM 720 C CA . TYR A 1 99 ? -21.859 13.273 19.562 1 93.88 99 TYR A CA 1
ATOM 721 C C . TYR A 1 99 ? -21.922 13.617 21.047 1 93.88 99 TYR A C 1
ATOM 723 O O . TYR A 1 99 ? -21.969 12.727 21.891 1 93.88 99 TYR A O 1
ATOM 731 N N . LEU A 1 100 ? -22.016 14.82 21.328 1 87 100 LEU A N 1
ATOM 732 C CA . LEU A 1 100 ? -21.984 15.289 22.719 1 87 100 LEU A CA 1
ATOM 733 C C . LEU A 1 100 ? -23.281 14.93 23.438 1 87 100 LEU A C 1
ATOM 735 O O . LEU A 1 100 ? -23.281 14.758 24.656 1 87 100 LEU A O 1
ATOM 739 N N . LYS A 1 101 ? -24.375 14.789 22.625 1 91.19 101 LYS A N 1
ATOM 740 C CA . LYS A 1 101 ? -25.672 14.438 23.219 1 91.19 101 LYS A CA 1
ATOM 741 C C . LYS A 1 101 ? -25.844 12.93 23.328 1 91.19 101 LYS A C 1
ATOM 743 O O . LYS A 1 101 ? -26.891 12.445 23.75 1 91.19 101 LYS A O 1
ATOM 748 N N . GLY A 1 102 ? -24.844 12.242 22.844 1 93.31 102 GLY A N 1
ATOM 749 C CA . GLY A 1 102 ? -24.875 10.797 22.969 1 93.31 102 GLY A CA 1
ATOM 750 C C . GLY A 1 102 ? -25.688 10.117 21.875 1 93.31 102 GLY A C 1
ATOM 751 O O . GLY A 1 102 ? -26.016 8.93 21.984 1 93.31 102 GLY A O 1
ATOM 752 N N . GLU A 1 103 ? -26.031 10.852 20.859 1 96.38 103 GLU A N 1
ATOM 753 C CA . GLU A 1 103 ? -26.828 10.32 19.766 1 96.38 103 GLU A CA 1
ATOM 754 C C . GLU A 1 103 ? -25.969 9.656 18.719 1 96.38 103 GLU A C 1
ATOM 756 O O . GLU A 1 103 ? -26.453 8.891 17.891 1 96.38 103 GLU A O 1
ATOM 761 N N . LEU A 1 104 ? -24.719 9.938 18.766 1 96.62 104 LEU A N 1
ATOM 762 C CA . LEU A 1 104 ? -23.734 9.5 17.781 1 96.62 104 LEU A CA 1
ATOM 763 C C . LEU A 1 104 ? -22.422 9.117 18.453 1 96.62 104 LEU A C 1
ATOM 765 O O . LEU A 1 104 ? -21.953 9.812 19.344 1 96.62 104 LEU A O 1
ATOM 769 N N . ALA A 1 105 ? -21.891 7.957 18.109 1 97.44 105 ALA A N 1
ATOM 770 C CA . ALA A 1 105 ? -20.531 7.602 18.531 1 97.44 105 ALA A CA 1
ATOM 771 C C . ALA A 1 105 ? -19.5 8.078 17.516 1 97.44 105 ALA A C 1
ATOM 773 O O . ALA A 1 105 ? -19.75 8.047 16.297 1 97.44 105 ALA A O 1
ATOM 774 N N . VAL A 1 106 ? -18.344 8.547 18 1 96.06 106 VAL A N 1
ATOM 775 C CA . VAL A 1 106 ? -17.266 9.008 17.125 1 96.06 106 VAL A CA 1
ATOM 776 C C . VAL A 1 106 ? -15.945 8.391 17.562 1 96.06 106 VAL A C 1
ATOM 778 O O . VAL A 1 106 ? -15.523 8.57 18.703 1 96.06 106 VAL A O 1
ATOM 781 N N . GLU A 1 107 ? -15.359 7.66 16.719 1 96.94 107 GLU A N 1
ATOM 782 C CA . GLU A 1 107 ? -14.008 7.152 16.922 1 96.94 107 GLU A CA 1
ATOM 783 C C . GLU A 1 107 ? -12.992 7.918 16.078 1 96.94 107 GLU A C 1
ATOM 785 O O . GLU A 1 107 ? -12.992 7.805 14.844 1 96.94 107 GLU A O 1
ATOM 790 N N . LEU A 1 108 ? -12.148 8.633 16.75 1 95.88 108 LEU A N 1
ATOM 791 C CA . LEU A 1 108 ? -11.133 9.414 16.062 1 95.88 108 LEU A CA 1
ATOM 792 C C . LEU A 1 108 ? -9.867 8.594 15.828 1 95.88 108 LEU A C 1
ATOM 794 O O . LEU A 1 108 ? -9.297 8.062 16.781 1 95.88 108 LEU A O 1
ATOM 798 N N . THR A 1 109 ? -9.477 8.484 14.609 1 97.94 109 THR A N 1
ATOM 799 C CA . THR A 1 109 ? -8.305 7.758 14.141 1 97.94 109 THR A CA 1
ATOM 800 C C . THR A 1 109 ? -7.379 8.672 13.336 1 97.94 109 THR A C 1
ATOM 802 O O . THR A 1 109 ? -7.828 9.359 12.422 1 97.94 109 THR A O 1
ATOM 805 N N . PRO A 1 110 ? -6.043 8.711 13.742 1 98.5 110 PRO A N 1
ATOM 806 C CA . PRO A 1 110 ? -5.164 9.531 12.906 1 98.5 110 PRO A CA 1
ATOM 807 C C . PRO A 1 110 ? -5.363 9.289 11.414 1 98.5 110 PRO A C 1
ATOM 809 O O . PRO A 1 110 ? -5.535 8.141 10.992 1 98.5 110 PRO A O 1
ATOM 812 N N . GLN A 1 111 ? -5.352 10.328 10.664 1 98.56 111 GLN A N 1
ATOM 813 C CA . GLN A 1 111 ? -5.766 10.305 9.266 1 98.56 111 GLN A CA 1
ATOM 814 C C . GLN A 1 111 ? -4.953 9.289 8.469 1 98.56 111 GLN A C 1
ATOM 816 O O . GLN A 1 111 ? -5.516 8.516 7.691 1 98.56 111 GLN A O 1
ATOM 821 N N . GLY A 1 112 ? -3.637 9.289 8.617 1 98.81 112 GLY A N 1
ATOM 822 C CA . GLY A 1 112 ? -2.791 8.336 7.918 1 98.81 112 GLY A CA 1
ATOM 823 C C . GLY A 1 112 ? -3.025 6.902 8.359 1 98.81 112 GLY A C 1
ATOM 824 O O . GLY A 1 112 ? -2.93 5.977 7.547 1 98.81 112 GLY A O 1
ATOM 825 N N . THR A 1 113 ? -3.25 6.719 9.648 1 98.88 113 THR A N 1
ATOM 826 C CA . THR A 1 113 ? -3.596 5.398 10.156 1 98.88 113 THR A CA 1
ATOM 827 C C . THR A 1 113 ? -4.918 4.918 9.562 1 98.88 113 THR A C 1
ATOM 829 O O . THR A 1 113 ? -5.043 3.752 9.188 1 98.88 113 THR A O 1
ATOM 832 N N . LEU A 1 114 ? -5.871 5.836 9.469 1 98.81 114 LEU A N 1
ATOM 833 C CA . LEU A 1 114 ? -7.148 5.492 8.852 1 98.81 114 LEU A CA 1
ATOM 834 C C . LEU A 1 114 ? -6.945 5.012 7.422 1 98.81 114 LEU A C 1
ATOM 836 O O . LEU A 1 114 ? -7.484 3.973 7.027 1 98.81 114 LEU A O 1
ATOM 840 N N . ALA A 1 115 ? -6.18 5.762 6.668 1 98.88 115 ALA A N 1
ATOM 841 C CA . ALA A 1 115 ? -5.906 5.398 5.281 1 98.88 115 ALA A CA 1
ATOM 842 C C . ALA A 1 115 ? -5.242 4.027 5.191 1 98.88 115 ALA A C 1
ATOM 844 O O . ALA A 1 115 ? -5.621 3.201 4.359 1 98.88 115 ALA A O 1
ATOM 845 N N . GLU A 1 116 ? -4.289 3.777 6.066 1 98.88 116 GLU A N 1
ATOM 846 C CA . GLU A 1 116 ? -3.564 2.51 6.016 1 98.88 116 GLU A CA 1
ATOM 847 C C . GLU A 1 116 ? -4.434 1.357 6.508 1 98.88 116 GLU A C 1
ATOM 849 O O . GLU A 1 116 ? -4.328 0.236 6.008 1 98.88 116 GLU A O 1
ATOM 854 N N . LYS A 1 117 ? -5.258 1.615 7.543 1 98.94 117 LYS A N 1
ATOM 855 C CA . LYS A 1 117 ? -6.195 0.585 7.98 1 98.94 117 LYS A CA 1
ATOM 856 C C . LYS A 1 117 ? -7.059 0.097 6.824 1 98.94 117 LYS A C 1
ATOM 858 O O . LYS A 1 117 ? -7.285 -1.105 6.676 1 98.94 117 LYS A O 1
ATOM 863 N N . ILE A 1 118 ? -7.516 1.032 6.023 1 98.88 118 ILE A N 1
ATOM 864 C CA . ILE A 1 118 ? -8.383 0.72 4.898 1 98.88 118 ILE A CA 1
ATOM 865 C C . ILE A 1 118 ? -7.586 0.011 3.807 1 98.88 118 ILE A C 1
ATOM 867 O O . ILE A 1 118 ? -7.988 -1.048 3.32 1 98.88 118 ILE A O 1
ATOM 871 N N . ARG A 1 119 ? -6.402 0.578 3.436 1 98.81 119 ARG A N 1
ATOM 872 C CA . ARG A 1 119 ? -5.543 -0.037 2.426 1 98.81 119 ARG A CA 1
ATOM 873 C C . ARG A 1 119 ? -5.18 -1.467 2.814 1 98.81 119 ARG A C 1
ATOM 875 O O . ARG A 1 119 ? -5.246 -2.377 1.985 1 98.81 119 ARG A O 1
ATOM 882 N N . ALA A 1 120 ? -4.766 -1.69 4.066 1 98.81 120 ALA A N 1
ATOM 883 C CA . ALA A 1 120 ? -4.383 -3.006 4.574 1 98.81 120 ALA A CA 1
ATOM 884 C C . ALA A 1 120 ? -5.555 -3.979 4.516 1 98.81 120 ALA A C 1
ATOM 886 O O . ALA A 1 120 ? -5.383 -5.148 4.16 1 98.81 120 ALA A O 1
ATOM 887 N N . GLY A 1 121 ? -6.711 -3.482 4.852 1 98.38 121 GLY A N 1
ATOM 888 C CA . GLY A 1 121 ? -7.891 -4.32 4.711 1 98.38 121 GLY A CA 1
ATOM 889 C C . GLY A 1 121 ? -8.078 -4.852 3.303 1 98.38 121 GLY A C 1
ATOM 890 O O . GLY A 1 121 ? -8.242 -6.059 3.105 1 98.38 121 GLY A O 1
ATOM 891 N N . GLY A 1 122 ? -7.984 -3.939 2.328 1 98.19 122 GLY A N 1
ATOM 892 C CA . GLY A 1 122 ? -8.125 -4.324 0.933 1 98.19 122 GLY A CA 1
ATOM 893 C C . GLY A 1 122 ? -7.035 -5.277 0.469 1 98.19 122 GLY A C 1
ATOM 894 O O . GLY A 1 122 ? -7.23 -6.031 -0.487 1 98.19 122 GLY A O 1
ATOM 895 N N . ALA A 1 123 ? -5.902 -5.301 1.177 1 98.56 123 ALA A N 1
ATOM 896 C CA . ALA A 1 123 ? -4.742 -6.102 0.782 1 98.56 123 ALA A CA 1
ATOM 897 C C . ALA A 1 123 ? -4.684 -7.406 1.569 1 98.56 123 ALA A C 1
ATOM 899 O O . ALA A 1 123 ? -3.699 -8.141 1.486 1 98.56 123 ALA A O 1
ATOM 900 N N . GLY A 1 124 ? -5.641 -7.668 2.428 1 98.12 124 GLY A N 1
ATOM 901 C CA . GLY A 1 124 ? -5.668 -8.898 3.197 1 98.12 124 GLY A CA 1
ATOM 902 C C . GLY A 1 124 ? -4.707 -8.898 4.371 1 98.12 124 GLY A C 1
ATOM 903 O O . GLY A 1 124 ? -4.215 -9.945 4.785 1 98.12 124 GLY A O 1
ATOM 904 N N . ILE A 1 125 ? -4.352 -7.781 4.863 1 98.75 125 ILE A N 1
ATOM 905 C CA . ILE A 1 125 ? -3.518 -7.602 6.047 1 98.75 125 ILE A CA 1
ATOM 906 C C . ILE A 1 125 ? -4.391 -7.238 7.246 1 98.75 125 ILE A C 1
ATOM 908 O O . ILE A 1 125 ? -4.973 -6.152 7.293 1 98.75 125 ILE A O 1
ATOM 912 N N . PRO A 1 126 ? -4.441 -8.062 8.227 1 98.62 126 PRO A N 1
ATOM 913 C CA . PRO A 1 126 ? -5.383 -7.828 9.32 1 98.62 126 PRO A CA 1
ATOM 914 C C . PRO A 1 126 ? -4.895 -6.766 10.305 1 98.62 126 PRO A C 1
ATOM 916 O O . PRO A 1 126 ? -5.703 -6.148 11 1 98.62 126 PRO A O 1
ATOM 919 N N . ALA A 1 127 ? -3.57 -6.645 10.32 1 98.88 127 ALA A N 1
ATOM 920 C CA . ALA A 1 127 ? -2.977 -5.684 11.25 1 98.88 127 ALA A CA 1
ATOM 921 C C . ALA A 1 127 ? -1.566 -5.297 10.812 1 98.88 127 ALA A C 1
ATOM 923 O O . ALA A 1 127 ? -0.906 -6.051 10.086 1 98.88 127 ALA A O 1
ATOM 924 N N . PHE A 1 128 ? -1.155 -4.164 11.258 1 98.88 128 PHE A N 1
ATOM 925 C CA . PHE A 1 128 ? 0.172 -3.629 10.984 1 98.88 128 PHE A CA 1
ATOM 926 C C . PHE A 1 128 ? 0.655 -2.758 12.141 1 98.88 128 PHE A C 1
ATOM 928 O O . PHE A 1 128 ? -0.101 -2.482 13.07 1 98.88 128 PHE A O 1
ATOM 935 N N . PHE A 1 129 ? 1.896 -2.348 12.07 1 98.88 129 PHE A N 1
ATOM 936 C CA . PHE A 1 129 ? 2.473 -1.516 13.117 1 98.88 129 PHE A CA 1
ATOM 937 C C . PHE A 1 129 ? 2.795 -0.122 12.586 1 98.88 129 PHE A C 1
ATOM 939 O O . PHE A 1 129 ? 3.275 0.025 11.461 1 98.88 129 PHE A O 1
ATOM 946 N N . THR A 1 130 ? 2.549 0.873 13.352 1 98.81 130 THR A N 1
ATOM 947 C CA . THR A 1 130 ? 2.82 2.258 12.984 1 98.81 130 THR A CA 1
ATOM 948 C C . THR A 1 130 ? 3.34 3.045 14.188 1 98.81 130 THR A C 1
ATOM 950 O O . THR A 1 130 ? 2.936 2.793 15.32 1 98.81 130 THR A O 1
ATOM 953 N N . PRO A 1 131 ? 4.184 4 13.914 1 98.44 131 PRO A N 1
ATOM 954 C CA . PRO A 1 131 ? 4.625 4.848 15.031 1 98.44 131 PRO A CA 1
ATOM 955 C C . PRO A 1 131 ? 3.572 5.879 15.438 1 98.44 131 PRO A C 1
ATOM 957 O O . PRO A 1 131 ? 3.699 6.512 16.484 1 98.44 131 PRO A O 1
ATOM 960 N N . THR A 1 132 ? 2.6 6.07 14.617 1 98.75 132 THR A N 1
ATOM 961 C CA . THR A 1 132 ? 1.584 7.098 14.805 1 98.75 132 THR A CA 1
ATOM 962 C C . THR A 1 132 ? 0.739 6.809 16.047 1 98.75 132 THR A C 1
ATOM 964 O O . THR A 1 132 ? 0.255 5.688 16.219 1 98.75 132 THR A O 1
ATOM 967 N N . GLY A 1 133 ? 0.586 7.824 16.875 1 98.31 133 GLY A N 1
ATOM 968 C CA . GLY A 1 133 ? -0.321 7.727 18.016 1 98.31 133 GLY A CA 1
ATOM 969 C C . GLY A 1 133 ? 0.327 7.133 19.25 1 98.31 133 GLY A C 1
ATOM 970 O O . GLY A 1 133 ? -0.295 7.066 20.312 1 98.31 133 GLY A O 1
ATOM 971 N N . TYR A 1 134 ? 1.604 6.68 19.172 1 98.56 134 TYR A N 1
ATOM 972 C CA . TYR A 1 134 ? 2.281 6.141 20.344 1 98.56 134 TYR A CA 1
ATOM 973 C C . TYR A 1 134 ? 2.336 7.176 21.469 1 98.56 134 TYR A C 1
ATOM 975 O O . TYR A 1 134 ? 2.602 8.352 21.219 1 98.56 134 TYR A O 1
ATOM 983 N N . ALA A 1 135 ? 2.049 6.754 22.703 1 98.19 135 ALA A N 1
ATOM 984 C CA . ALA A 1 135 ? 2.139 7.551 23.922 1 98.19 135 ALA A CA 1
ATOM 985 C C . ALA A 1 135 ? 1.072 8.641 23.938 1 98.19 135 ALA A C 1
ATOM 987 O O . ALA A 1 135 ? 1.255 9.688 24.578 1 98.19 135 ALA A O 1
ATOM 988 N N . THR A 1 136 ? 0.017 8.469 23.219 1 98.12 136 THR A N 1
ATOM 989 C CA . THR A 1 136 ? -1.158 9.328 23.234 1 98.12 136 THR A CA 1
ATOM 990 C C . THR A 1 136 ? -2.404 8.539 23.625 1 98.12 136 THR A C 1
ATOM 992 O O . THR A 1 136 ? -2.342 7.324 23.797 1 98.12 136 THR A O 1
ATOM 995 N N . LEU A 1 137 ? -3.561 9.227 23.641 1 96.81 137 LEU A N 1
ATOM 996 C CA . LEU A 1 137 ? -4.824 8.57 23.969 1 96.81 137 LEU A CA 1
ATOM 997 C C . LEU A 1 137 ? -5.191 7.543 22.891 1 96.81 137 LEU A C 1
ATOM 999 O O . LEU A 1 137 ? -5.961 6.613 23.156 1 96.81 137 LEU A O 1
ATOM 1003 N N . VAL A 1 138 ? -4.605 7.688 21.703 1 97.5 138 VAL A N 1
ATOM 1004 C CA . VAL A 1 138 ? -4.879 6.734 20.625 1 97.5 138 VAL A CA 1
ATOM 1005 C C . VAL A 1 138 ? -4.328 5.359 21 1 97.5 138 VAL A C 1
ATOM 1007 O O . VAL A 1 138 ? -4.996 4.344 20.812 1 97.5 138 VAL A O 1
ATOM 1010 N N . GLN A 1 139 ? -3.15 5.312 21.547 1 98.69 139 GLN A N 1
ATOM 1011 C CA . GLN A 1 139 ? -2.504 4.062 21.938 1 98.69 139 GLN A CA 1
ATOM 1012 C C . GLN A 1 139 ? -2.908 3.658 23.344 1 98.69 139 GLN A C 1
ATOM 1014 O O . GLN A 1 139 ? -3.229 2.492 23.594 1 98.69 139 GLN A O 1
ATOM 1019 N N . GLU A 1 140 ? -2.986 4.609 24.25 1 98.25 140 GLU A N 1
ATOM 1020 C CA . GLU A 1 140 ? -3.184 4.324 25.672 1 98.25 140 GLU A CA 1
ATOM 1021 C C . GLU A 1 140 ? -4.652 4.055 25.969 1 98.25 140 GLU A C 1
ATOM 1023 O O . GLU A 1 140 ? -4.977 3.475 27.016 1 98.25 140 GLU A O 1
ATOM 1028 N N . GLY A 1 141 ? -5.52 4.508 25.094 1 97.25 141 GLY A N 1
ATOM 1029 C CA . GLY A 1 141 ? -6.945 4.43 25.375 1 97.25 141 GLY A CA 1
ATOM 1030 C C . GLY A 1 141 ? -7.453 5.574 26.219 1 97.25 141 GLY A C 1
ATOM 1031 O O . GLY A 1 141 ? -6.668 6.387 26.719 1 97.25 141 GLY A O 1
ATOM 1032 N N . GLY A 1 142 ? -8.797 5.727 26.25 1 94.06 142 GLY A N 1
ATOM 1033 C CA . GLY A 1 142 ? -9.391 6.727 27.125 1 94.06 142 GLY A CA 1
ATOM 1034 C C . GLY A 1 142 ? -10.055 7.863 26.359 1 94.06 142 GLY A C 1
ATOM 1035 O O . GLY A 1 142 ? -10.711 8.719 26.969 1 94.06 142 GLY A O 1
ATOM 1036 N N . ALA A 1 143 ? -9.898 7.891 25.062 1 92.19 143 ALA A N 1
ATOM 1037 C CA . ALA A 1 143 ? -10.594 8.914 24.281 1 92.19 143 ALA A CA 1
ATOM 1038 C C . ALA A 1 143 ? -12.102 8.648 24.266 1 92.19 143 ALA A C 1
ATOM 1040 O O . ALA A 1 143 ? -12.531 7.512 24.047 1 92.19 143 ALA A O 1
ATOM 1041 N N . PRO A 1 144 ? -12.898 9.625 24.5 1 91.94 144 PRO A N 1
ATOM 1042 C CA . PRO A 1 144 ? -14.344 9.422 24.469 1 91.94 144 PRO A CA 1
ATOM 1043 C C . PRO A 1 144 ? -14.867 9.023 23.094 1 91.94 144 PRO A C 1
ATOM 1045 O O . PRO A 1 144 ? -14.664 9.758 22.125 1 91.94 144 PRO A O 1
ATOM 1048 N N . VAL A 1 145 ? -15.555 7.922 23.062 1 95.69 145 VAL A N 1
ATOM 1049 C CA . VAL A 1 145 ? -16.125 7.445 21.812 1 95.69 145 VAL A CA 1
ATOM 1050 C C . VAL A 1 145 ? -17.641 7.707 21.812 1 95.69 145 VAL A C 1
ATOM 1052 O O . VAL A 1 145 ? -18.203 8.125 20.797 1 95.69 145 VAL A O 1
ATOM 1055 N N . LYS A 1 146 ? -18.234 7.516 22.938 1 96.38 146 LYS A N 1
ATOM 1056 C CA . LYS A 1 146 ? -19.672 7.734 23.062 1 96.38 146 LYS A CA 1
ATOM 1057 C C . LYS A 1 146 ? -20.016 8.352 24.422 1 96.38 146 LYS A C 1
ATOM 1059 O O . LYS A 1 146 ? -19.484 7.938 25.453 1 96.38 146 LYS A O 1
ATOM 1064 N N . TYR A 1 147 ? -20.938 9.297 24.375 1 92 147 TYR A N 1
ATOM 1065 C CA . TYR A 1 147 ? -21.453 9.938 25.578 1 92 147 TYR A CA 1
ATOM 1066 C C . TYR A 1 147 ? -22.859 9.461 25.891 1 92 147 TYR A C 1
ATOM 1068 O O . TYR A 1 147 ? -23.562 8.953 25.016 1 92 147 TYR A O 1
ATOM 1076 N N . SER A 1 148 ? -23.172 9.562 27.172 1 93.31 148 SER A N 1
ATOM 1077 C CA . SER A 1 148 ? -24.562 9.438 27.562 1 93.31 148 SER A CA 1
ATOM 1078 C C . SER A 1 148 ? -25.344 10.727 27.297 1 93.31 148 SER A C 1
ATOM 1080 O O . SER A 1 148 ? -24.734 11.75 26.938 1 93.31 148 SER A O 1
ATOM 1082 N N . LYS A 1 149 ? -26.625 10.602 27.453 1 90.12 149 LYS A N 1
ATOM 1083 C CA . LYS A 1 149 ? -27.484 11.766 27.266 1 90.12 149 LYS A CA 1
ATOM 1084 C C . LYS A 1 149 ? -27.125 12.883 28.25 1 90.12 149 LYS A C 1
ATOM 1086 O O . LYS A 1 149 ? -27.297 14.062 27.938 1 90.12 149 LYS A O 1
ATOM 1091 N N . ASP A 1 150 ? -26.547 12.453 29.406 1 86.75 150 ASP A N 1
ATOM 1092 C CA . ASP A 1 150 ? -26.234 13.414 30.453 1 86.75 150 ASP A CA 1
ATOM 1093 C C . ASP A 1 150 ? -24.781 13.891 30.344 1 86.75 150 ASP A C 1
ATOM 1095 O O . ASP A 1 150 ? -24.266 14.539 31.25 1 86.75 150 ASP A O 1
ATOM 1099 N N . GLY A 1 151 ? -24.031 13.469 29.297 1 83.19 151 GLY A N 1
ATOM 1100 C CA . GLY A 1 151 ? -22.719 14.023 29.016 1 83.19 151 GLY A CA 1
ATOM 1101 C C . GLY A 1 151 ? -21.578 13.219 29.625 1 83.19 151 GLY A C 1
ATOM 1102 O O . GLY A 1 151 ? -20.453 13.711 29.719 1 83.19 151 GLY A O 1
ATOM 1103 N N . LYS A 1 152 ? -21.906 12.07 30.078 1 88.44 152 LYS A N 1
ATOM 1104 C CA . LYS A 1 152 ? -20.875 11.195 30.609 1 88.44 152 LYS A CA 1
ATOM 1105 C C . LYS A 1 152 ? -20.312 10.273 29.531 1 88.44 152 LYS A C 1
ATOM 1107 O O . LYS A 1 152 ? -21.062 9.828 28.656 1 88.44 152 LYS A O 1
ATOM 1112 N N . VAL A 1 153 ? -19.047 10.07 29.672 1 91.88 153 VAL A N 1
ATOM 1113 C CA . VAL A 1 153 ? -18.453 9.141 28.719 1 91.88 153 VAL A CA 1
ATOM 1114 C C . VAL A 1 153 ? -18.891 7.711 29.062 1 91.88 153 VAL A C 1
ATOM 1116 O O . VAL A 1 153 ? -18.672 7.234 30.172 1 91.88 153 VAL A O 1
ATOM 1119 N N . ILE A 1 154 ? -19.453 7.012 28.078 1 96.31 154 ILE A N 1
ATOM 1120 C CA . ILE A 1 154 ? -19.938 5.664 28.391 1 96.31 154 ILE A CA 1
ATOM 1121 C C . ILE A 1 154 ? -19.141 4.641 27.578 1 96.31 154 ILE A C 1
ATOM 1123 O O . ILE A 1 154 ? -19.172 3.445 27.875 1 96.31 154 ILE A O 1
ATOM 1127 N N . VAL A 1 155 ? -18.531 5.031 26.5 1 97 155 VAL A N 1
ATOM 1128 C CA . VAL A 1 155 ? -17.578 4.211 25.75 1 97 155 VAL A CA 1
ATOM 1129 C C . VAL A 1 155 ? -16.297 4.988 25.516 1 97 155 VAL A C 1
ATOM 1131 O O . VAL A 1 155 ? -16.328 6.133 25.062 1 97 155 VAL A O 1
ATOM 1134 N N . GLU A 1 156 ? -15.156 4.387 25.812 1 95.75 156 GLU A N 1
ATOM 1135 C CA . GLU A 1 156 ? -13.836 4.961 25.578 1 95.75 156 GLU A CA 1
ATOM 1136 C C . GLU A 1 156 ? -13.031 4.102 24.609 1 95.75 156 GLU A C 1
ATOM 1138 O O . GLU A 1 156 ? -13.297 2.906 24.453 1 95.75 156 GLU A O 1
ATOM 1143 N N . SER A 1 157 ? -12.1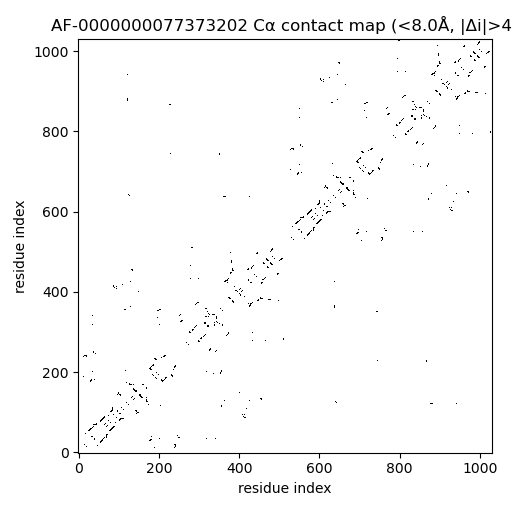02 4.762 23.922 1 96.31 157 SER A N 1
ATOM 1144 C CA . SER A 1 157 ? -11.188 3.986 23.094 1 96.31 157 SER A CA 1
ATOM 1145 C C . SER A 1 157 ? -10.367 3.02 23.938 1 96.31 157 SER A C 1
ATOM 1147 O O . SER A 1 157 ? -10.141 3.26 25.125 1 96.31 157 SER A O 1
ATOM 1149 N N . VAL A 1 158 ? -9.945 1.952 23.344 1 97 158 VAL A N 1
ATOM 1150 C CA . VAL A 1 158 ? -9.25 0.892 24.078 1 97 158 VAL A CA 1
ATOM 1151 C C . VAL A 1 158 ? -7.746 1 23.828 1 97 158 VAL A C 1
ATOM 1153 O O . VAL A 1 158 ? -7.312 1.489 22.781 1 97 158 VAL A O 1
ATOM 1156 N N . LYS A 1 159 ? -7.035 0.562 24.828 1 98.38 159 LYS A N 1
ATOM 1157 C CA . LYS A 1 159 ? -5.582 0.501 24.703 1 98.38 159 LYS A CA 1
ATOM 1158 C C . LYS A 1 159 ? -5.16 -0.418 23.562 1 98.38 159 LYS A C 1
ATOM 1160 O O . LYS A 1 159 ? -5.762 -1.475 23.359 1 98.38 159 LYS A O 1
ATOM 1165 N N . LYS A 1 160 ? -4.09 -0.054 22.828 1 98.69 160 LYS A N 1
ATOM 1166 C CA . LYS A 1 160 ? -3.596 -0.833 21.703 1 98.69 160 LYS A CA 1
ATOM 1167 C C . LYS A 1 160 ? -2.221 -1.425 22 1 98.69 160 LYS A C 1
ATOM 1169 O O . LYS A 1 160 ? -1.4 -0.795 22.672 1 98.69 160 LYS A O 1
ATOM 1174 N N . PRO A 1 161 ? -1.917 -2.646 21.469 1 98.62 161 PRO A N 1
ATOM 1175 C CA . PRO A 1 161 ? -0.617 -3.277 21.703 1 98.62 161 PRO A CA 1
ATOM 1176 C C . PRO A 1 161 ? 0.543 -2.482 21.109 1 98.62 161 PRO A C 1
ATOM 1178 O O . PRO A 1 161 ? 0.389 -1.851 20.062 1 98.62 161 PRO A O 1
ATOM 1181 N N . VAL A 1 162 ? 1.694 -2.568 21.812 1 98.69 162 VAL A N 1
ATOM 1182 C CA . VAL A 1 162 ? 2.918 -1.904 21.375 1 98.69 162 VAL A CA 1
ATOM 1183 C C . VAL A 1 162 ? 4.031 -2.934 21.203 1 98.69 162 VAL A C 1
ATOM 1185 O O . VAL A 1 162 ? 4.133 -3.887 21.984 1 98.69 162 VAL A O 1
ATOM 1188 N N . GLN A 1 163 ? 4.848 -2.77 20.219 1 98.62 163 GLN A N 1
ATOM 1189 C CA . GLN A 1 163 ? 6.031 -3.596 20 1 98.62 163 GLN A CA 1
ATOM 1190 C C . GLN A 1 163 ? 7.215 -2.75 19.531 1 98.62 163 GLN A C 1
ATOM 1192 O O . GLN A 1 163 ? 7.043 -1.787 18.781 1 98.62 163 GLN A O 1
ATOM 1197 N N . CYS A 1 164 ? 8.391 -3.168 19.953 1 98.5 164 CYS A N 1
ATOM 1198 C CA . CYS A 1 164 ? 9.609 -2.443 19.609 1 98.5 164 CYS A CA 1
ATOM 1199 C C . CYS A 1 164 ? 10.273 -3.061 18.375 1 98.5 164 CYS A C 1
ATOM 1201 O O . CYS A 1 164 ? 10.453 -4.277 18.312 1 98.5 164 CYS A O 1
ATOM 1203 N N . PHE A 1 165 ? 10.562 -2.271 17.438 1 98 165 PHE A N 1
ATOM 1204 C CA . PHE A 1 165 ? 11.344 -2.652 16.266 1 98 165 PHE A CA 1
ATOM 1205 C C . PHE A 1 165 ? 12.523 -1.712 16.062 1 98 165 PHE A C 1
ATOM 1207 O O . PHE A 1 165 ? 12.344 -0.501 15.922 1 98 165 PHE A O 1
ATOM 1214 N N . ASN A 1 166 ? 13.68 -2.191 16.031 1 94.56 166 ASN A N 1
ATOM 1215 C CA . ASN A 1 166 ? 14.906 -1.422 15.828 1 94.56 166 ASN A CA 1
ATOM 1216 C C . ASN A 1 166 ? 14.984 -0.237 16.781 1 94.56 166 ASN A C 1
ATOM 1218 O O . ASN A 1 166 ? 15.258 0.889 16.359 1 94.56 166 ASN A O 1
ATOM 1222 N N . GLY A 1 167 ? 14.539 -0.412 17.984 1 96 167 GLY A N 1
ATOM 1223 C CA . GLY A 1 167 ? 14.727 0.558 19.047 1 96 167 GLY A CA 1
ATOM 1224 C C . GLY A 1 167 ? 13.602 1.57 19.141 1 96 167 GLY A C 1
ATOM 1225 O O . GLY A 1 167 ? 13.664 2.508 19.938 1 96 167 GLY A O 1
ATOM 1226 N N . ARG A 1 168 ? 12.578 1.391 18.391 1 96.75 168 ARG A N 1
ATOM 1227 C CA . ARG A 1 168 ? 11.453 2.316 18.406 1 96.75 168 ARG A CA 1
ATOM 1228 C C . ARG A 1 168 ? 10.141 1.58 18.672 1 96.75 168 ARG A C 1
ATOM 1230 O O . ARG A 1 168 ? 9.93 0.477 18.156 1 96.75 168 ARG A O 1
ATOM 1237 N N . ASN A 1 169 ? 9.305 2.225 19.438 1 98.25 169 ASN A N 1
ATOM 1238 C CA . ASN A 1 169 ? 8.016 1.634 19.766 1 98.25 169 ASN A CA 1
ATOM 1239 C C . ASN A 1 169 ? 6.969 1.932 18.703 1 98.25 169 ASN A C 1
ATOM 1241 O O . ASN A 1 169 ? 6.887 3.055 18.203 1 98.25 169 ASN A O 1
ATOM 1245 N N . TYR A 1 170 ? 6.223 0.926 18.344 1 98.75 170 TYR A N 1
ATOM 1246 C CA . TYR A 1 170 ? 5.16 1.021 17.344 1 98.75 170 TYR A CA 1
ATOM 1247 C C . TYR A 1 170 ? 3.844 0.498 17.906 1 98.75 170 TYR A C 1
ATOM 1249 O O . TYR A 1 170 ? 3.832 -0.399 18.75 1 98.75 170 TYR A O 1
ATOM 1257 N N . VAL A 1 171 ? 2.748 1.078 17.422 1 98.88 171 VAL A N 1
ATOM 1258 C CA . VAL A 1 171 ? 1.394 0.701 17.812 1 98.88 171 VAL A CA 1
ATOM 1259 C C . VAL A 1 171 ? 0.816 -0.283 16.812 1 98.88 171 VAL A C 1
ATOM 1261 O O . VAL A 1 171 ? 0.92 -0.07 15.594 1 98.88 171 VAL A O 1
ATOM 1264 N N . MET A 1 172 ? 0.251 -1.381 17.266 1 98.88 172 MET A N 1
ATOM 1265 C CA . MET A 1 172 ? -0.439 -2.295 16.359 1 98.88 172 MET A CA 1
ATOM 1266 C C . MET A 1 172 ? -1.854 -1.807 16.062 1 98.88 172 MET A C 1
ATOM 1268 O O . MET A 1 172 ? -2.637 -1.57 16.984 1 98.88 172 MET A O 1
ATOM 1272 N N . GLU A 1 173 ? -2.215 -1.6 14.852 1 98.81 173 GLU A N 1
ATOM 1273 C CA . GLU A 1 173 ? -3.541 -1.201 14.391 1 98.81 173 GLU A CA 1
ATOM 1274 C C . GLU A 1 173 ? -4.207 -2.318 13.594 1 98.81 173 GLU A C 1
ATOM 1276 O O . GLU A 1 173 ? -3.582 -2.922 12.719 1 98.81 173 GLU A O 1
ATOM 1281 N N . GLU A 1 174 ? -5.395 -2.568 13.875 1 98.69 174 GLU A N 1
ATOM 1282 C CA . GLU A 1 174 ? -6.156 -3.529 13.086 1 98.69 174 GLU A CA 1
ATOM 1283 C C . GLU A 1 174 ? -6.812 -2.855 11.883 1 98.69 174 GLU A C 1
ATOM 1285 O O . GLU A 1 174 ? -7.23 -1.697 11.969 1 98.69 174 GLU A O 1
ATOM 1290 N N . SER A 1 175 ? -6.941 -3.607 10.836 1 98.56 175 SER A N 1
ATOM 1291 C CA . SER A 1 175 ? -7.402 -3.07 9.562 1 98.56 175 SER A CA 1
ATOM 1292 C C . SER A 1 175 ? -8.914 -2.908 9.539 1 98.56 175 SER A C 1
ATOM 1294 O O . SER A 1 175 ? -9.609 -3.395 10.438 1 98.56 175 SER A O 1
ATOM 1296 N N . ILE A 1 176 ? -9.406 -2.176 8.5 1 98.5 176 ILE A N 1
ATOM 1297 C CA . ILE A 1 176 ? -10.828 -1.939 8.328 1 98.5 176 ILE A CA 1
ATOM 1298 C C . ILE A 1 176 ? -11.328 -2.654 7.07 1 98.5 176 ILE A C 1
ATOM 1300 O O . ILE A 1 176 ? -10.734 -2.525 6 1 98.5 176 ILE A O 1
ATOM 1304 N N . PHE A 1 177 ? -12.32 -3.479 7.203 1 96.38 177 PHE A N 1
ATOM 1305 C CA . PHE A 1 177 ? -13.07 -4.125 6.133 1 96.38 177 PHE A CA 1
ATOM 1306 C C . PHE A 1 177 ? -14.562 -3.801 6.238 1 96.38 177 PHE A C 1
ATOM 1308 O O . PHE A 1 177 ? -15.141 -3.875 7.324 1 96.38 177 PHE A O 1
ATOM 1315 N N . ALA A 1 178 ? -15.18 -3.416 5.129 1 98.69 178 ALA A N 1
ATOM 1316 C CA . ALA A 1 178 ? -16.547 -2.924 5.238 1 98.69 178 ALA A CA 1
ATOM 1317 C C . ALA A 1 178 ? -17.5 -3.734 4.355 1 98.69 178 ALA A C 1
ATOM 1319 O O . ALA A 1 178 ? -17.047 -4.555 3.547 1 98.69 178 ALA A O 1
ATOM 1320 N N . ASP A 1 179 ? -18.75 -3.521 4.586 1 98.75 179 ASP A N 1
ATOM 1321 C CA . ASP A 1 179 ? -19.781 -4.129 3.748 1 98.75 179 ASP A CA 1
ATOM 1322 C C . ASP A 1 179 ? -19.859 -3.441 2.387 1 98.75 179 ASP A C 1
ATOM 1324 O O . ASP A 1 179 ? -19.938 -4.109 1.354 1 98.75 179 ASP A O 1
ATOM 1328 N N . PHE A 1 180 ? -19.781 -2.137 2.404 1 98.88 180 PHE A N 1
ATOM 1329 C CA . PHE A 1 180 ? -19.891 -1.348 1.182 1 98.88 180 PHE A CA 1
ATOM 1330 C C . PHE A 1 180 ? -18.828 -0.25 1.157 1 98.88 180 PHE A C 1
ATOM 1332 O O . PHE A 1 180 ? -18.406 0.231 2.209 1 98.88 180 PHE A O 1
ATOM 1339 N N . ALA A 1 181 ? -18.391 0.067 0.031 1 98.94 181 ALA A N 1
ATOM 1340 C CA . ALA A 1 181 ? -17.688 1.314 -0.237 1 98.94 181 ALA A CA 1
ATOM 1341 C C . ALA A 1 181 ? -18.391 2.131 -1.314 1 98.94 181 ALA A C 1
ATOM 1343 O O . ALA A 1 181 ? -18.688 1.62 -2.398 1 98.94 181 ALA A O 1
ATOM 1344 N N . PHE A 1 182 ? -18.719 3.293 -1.006 1 98.94 182 PHE A N 1
ATOM 1345 C CA . PHE A 1 182 ? -19.25 4.242 -1.978 1 98.94 182 PHE A CA 1
ATOM 1346 C C . PHE A 1 182 ? -18.203 5.281 -2.348 1 98.94 182 PHE A C 1
ATOM 1348 O O . PHE A 1 182 ? -17.797 6.082 -1.504 1 98.94 182 PHE A O 1
ATOM 1355 N N . VAL A 1 183 ? -17.781 5.258 -3.627 1 98.88 183 VAL A N 1
ATOM 1356 C CA . VAL A 1 183 ? -16.672 6.102 -4.062 1 98.88 183 VAL A CA 1
ATOM 1357 C C . VAL A 1 183 ? -17.094 6.938 -5.266 1 98.88 183 VAL A C 1
ATOM 1359 O O . VAL A 1 183 ? -18.094 6.625 -5.922 1 98.88 183 VAL A O 1
ATOM 1362 N N . LYS A 1 184 ? -16.375 8.023 -5.48 1 98.81 184 LYS A N 1
ATOM 1363 C CA . LYS A 1 184 ? -16.578 8.922 -6.609 1 98.81 184 LYS A CA 1
ATOM 1364 C C . LYS A 1 184 ? -15.344 8.984 -7.496 1 98.81 184 LYS A C 1
ATOM 1366 O O . LYS A 1 184 ? -14.258 9.305 -7.027 1 98.81 184 LYS A O 1
ATOM 1371 N N . ALA A 1 185 ? -15.492 8.578 -8.781 1 98.81 185 ALA A N 1
ATOM 1372 C CA . ALA A 1 185 ? -14.414 8.672 -9.758 1 98.81 185 ALA A CA 1
ATOM 1373 C C . ALA A 1 185 ? -14.828 9.547 -10.945 1 98.81 185 ALA A C 1
ATOM 1375 O O . ALA A 1 185 ? -16.016 9.867 -11.102 1 98.81 185 ALA A O 1
ATOM 1376 N N . GLN A 1 186 ? -13.852 10 -11.719 1 98.62 186 GLN A N 1
ATOM 1377 C CA . GLN A 1 186 ? -14.133 10.773 -12.922 1 98.62 186 GLN A CA 1
ATOM 1378 C C . GLN A 1 186 ? -14.68 9.883 -14.031 1 98.62 186 GLN A C 1
ATOM 1380 O O . GLN A 1 186 ? -15.68 10.219 -14.664 1 98.62 186 GLN A O 1
ATOM 1385 N N . LYS A 1 187 ? -13.891 8.781 -14.258 1 98.31 187 LYS A N 1
ATOM 1386 C CA . LYS A 1 187 ? -14.242 7.895 -15.367 1 98.31 187 LYS A CA 1
ATOM 1387 C C . LYS A 1 187 ? -14.195 6.43 -14.938 1 98.31 187 LYS A C 1
ATOM 1389 O O . LYS A 1 187 ? -13.445 6.066 -14.031 1 98.31 187 LYS A O 1
ATOM 1394 N N . ALA A 1 188 ? -15.094 5.645 -15.625 1 98.75 188 ALA A N 1
ATOM 1395 C CA . ALA A 1 188 ? -15.031 4.188 -15.547 1 98.75 188 ALA A CA 1
ATOM 1396 C C . ALA A 1 188 ? -15.281 3.555 -16.922 1 98.75 188 ALA A C 1
ATOM 1398 O O . ALA A 1 188 ? -15.891 4.168 -17.797 1 98.75 188 ALA A O 1
ATOM 1399 N N . ASP A 1 189 ? -14.781 2.414 -17.172 1 98.38 189 ASP A N 1
ATOM 1400 C CA . ASP A 1 189 ? -15.297 1.573 -18.25 1 98.38 189 ASP A CA 1
ATOM 1401 C C . ASP A 1 189 ? -16.219 0.489 -17.703 1 98.38 189 ASP A C 1
ATOM 1403 O O . ASP A 1 189 ? -16.438 0.408 -16.484 1 98.38 189 ASP A O 1
ATOM 1407 N N . ALA A 1 190 ? -16.75 -0.32 -18.562 1 97.56 190 ALA A N 1
ATOM 1408 C CA . ALA A 1 190 ? -17.797 -1.263 -18.172 1 97.56 190 ALA A CA 1
ATOM 1409 C C . ALA A 1 190 ? -17.234 -2.393 -17.312 1 97.56 190 ALA A C 1
ATOM 1411 O O . ALA A 1 190 ? -17.984 -3.123 -16.672 1 97.56 190 ALA A O 1
ATOM 1412 N N . LEU A 1 191 ? -15.922 -2.564 -17.312 1 97.56 191 LEU A N 1
ATOM 1413 C CA . LEU A 1 191 ? -15.281 -3.59 -16.484 1 97.56 191 LEU A CA 1
ATOM 1414 C C . LEU A 1 191 ? -15.062 -3.094 -15.07 1 97.56 191 LEU A C 1
ATOM 1416 O O . LEU A 1 191 ? -14.773 -3.885 -14.164 1 97.56 191 LEU A O 1
ATOM 1420 N N . GLY A 1 192 ? -15.148 -1.778 -14.859 1 98.38 192 GLY A N 1
ATOM 1421 C CA . GLY A 1 192 ? -14.992 -1.216 -13.531 1 98.38 192 GLY A CA 1
ATOM 1422 C C . GLY A 1 192 ? -13.656 -0.538 -13.32 1 98.38 192 GLY A C 1
ATOM 1423 O O . GLY A 1 192 ? -13.32 -0.147 -12.195 1 98.38 192 GLY A O 1
ATOM 1424 N N . ASN A 1 193 ? -12.836 -0.417 -14.383 1 98.81 193 ASN A N 1
ATOM 1425 C CA . ASN A 1 193 ? -11.609 0.363 -14.273 1 98.81 193 ASN A CA 1
ATOM 1426 C C . ASN A 1 193 ? -11.898 1.83 -13.969 1 98.81 193 ASN A C 1
ATOM 1428 O O . ASN A 1 193 ? -12.789 2.426 -14.57 1 98.81 193 ASN A O 1
ATOM 1432 N N . LEU A 1 194 ? -11.141 2.367 -13.047 1 98.88 194 LEU A N 1
ATOM 1433 C CA . LEU A 1 194 ? -11.461 3.727 -12.625 1 98.88 194 LEU A CA 1
ATOM 1434 C C . LEU A 1 194 ? -10.281 4.66 -12.867 1 98.88 194 LEU A C 1
ATOM 1436 O O . LEU A 1 194 ? -9.125 4.258 -12.719 1 98.88 194 LEU A O 1
ATOM 1440 N N . VAL A 1 195 ? -10.578 5.902 -13.172 1 98.81 195 VAL A N 1
ATOM 1441 C CA . VAL A 1 195 ? -9.656 7.039 -13.18 1 98.81 195 VAL A CA 1
ATOM 1442 C C . VAL A 1 195 ? -10.242 8.18 -12.352 1 98.81 195 VAL A C 1
ATOM 1444 O O . VAL A 1 195 ? -11.414 8.531 -12.508 1 98.81 195 VAL A O 1
ATOM 1447 N N . PHE A 1 196 ? -9.516 8.664 -11.453 1 98.75 196 PHE A N 1
ATOM 1448 C CA . PHE A 1 196 ? -9.914 9.789 -10.617 1 98.75 196 PHE A CA 1
ATOM 1449 C C . PHE A 1 196 ? -9.406 11.109 -11.195 1 98.75 196 PHE A C 1
ATOM 1451 O O . PHE A 1 196 ? -8.617 11.109 -12.133 1 98.75 196 PHE A O 1
ATOM 1458 N N . ASN A 1 197 ? -9.898 12.227 -10.609 1 98.5 197 ASN A N 1
ATOM 1459 C CA . ASN A 1 197 ? -9.523 13.555 -11.086 1 98.5 197 ASN A CA 1
ATOM 1460 C C . ASN A 1 197 ? -8.797 14.359 -10.008 1 98.5 197 ASN A C 1
ATOM 1462 O O . ASN A 1 197 ? -9.43 14.852 -9.07 1 98.5 197 ASN A O 1
ATOM 1466 N N . LYS A 1 198 ? -7.492 14.508 -10.195 1 98.69 198 LYS A N 1
ATOM 1467 C CA . LYS A 1 198 ? -6.684 15.375 -9.344 1 98.69 198 LYS A CA 1
ATOM 1468 C C . LYS A 1 198 ? -6.809 14.984 -7.875 1 98.69 198 LYS A C 1
ATOM 1470 O O . LYS A 1 198 ? -6.605 13.82 -7.516 1 98.69 198 LYS A O 1
ATOM 1475 N N . SER A 1 199 ? -7.102 15.93 -6.98 1 98.56 199 SER A N 1
ATOM 1476 C CA . SER A 1 199 ? -7.086 15.656 -5.547 1 98.56 199 SER A CA 1
ATOM 1477 C C . SER A 1 199 ? -8.367 14.953 -5.105 1 98.56 199 SER A C 1
ATOM 1479 O O . SER A 1 199 ? -8.508 14.594 -3.934 1 98.56 199 SER A O 1
ATOM 1481 N N . ALA A 1 200 ? -9.266 14.664 -6.039 1 98.69 200 ALA A N 1
ATOM 1482 C CA . ALA A 1 200 ? -10.484 13.922 -5.715 1 98.69 200 ALA A CA 1
ATOM 1483 C C . ALA A 1 200 ? -10.211 12.43 -5.621 1 98.69 200 ALA A C 1
ATOM 1485 O O . ALA A 1 200 ? -11.094 11.648 -5.254 1 98.69 200 ALA A O 1
ATOM 1486 N N . ARG A 1 201 ? -8.984 11.984 -5.93 1 98.75 201 ARG A N 1
ATOM 1487 C CA . ARG A 1 201 ? -8.586 10.602 -5.691 1 98.75 201 ARG A CA 1
ATOM 1488 C C . ARG A 1 201 ? -8.609 10.266 -4.207 1 98.75 201 ARG A C 1
ATOM 1490 O O . ARG A 1 201 ? -9.266 9.312 -3.789 1 98.75 201 ARG A O 1
ATOM 1497 N N . ASN A 1 202 ? -7.93 11.125 -3.416 1 98.56 202 ASN A N 1
ATOM 1498 C CA . ASN A 1 202 ? -7.953 11.141 -1.957 1 98.56 202 ASN A CA 1
ATOM 1499 C C . ASN A 1 202 ? -8.312 9.773 -1.388 1 98.56 202 ASN A C 1
ATOM 1501 O O . ASN A 1 202 ? -7.684 8.773 -1.723 1 98.56 202 ASN A O 1
ATOM 1505 N N . PHE A 1 203 ? -9.32 9.602 -0.575 1 98.88 203 PHE A N 1
ATOM 1506 C CA . PHE A 1 203 ? -9.664 8.352 0.084 1 98.88 203 PHE A CA 1
ATOM 1507 C C . PHE A 1 203 ? -10.422 7.43 -0.863 1 98.88 203 PHE A C 1
ATOM 1509 O O . PHE A 1 203 ? -10.602 6.242 -0.581 1 98.88 203 PHE A O 1
ATOM 1516 N N . ASN A 1 204 ? -10.875 7.969 -1.981 1 98.88 204 ASN A N 1
ATOM 1517 C CA . ASN A 1 204 ? -11.617 7.129 -2.92 1 98.88 204 ASN A CA 1
ATOM 1518 C C . ASN A 1 204 ? -10.789 5.926 -3.367 1 98.88 204 ASN A C 1
ATOM 1520 O O . ASN A 1 204 ? -11.289 4.801 -3.404 1 98.88 204 ASN A O 1
ATOM 1524 N N . ALA A 1 205 ? -9.578 6.125 -3.607 1 98.56 205 ALA A N 1
ATOM 1525 C CA . ALA A 1 205 ? -8.734 5.074 -4.164 1 98.56 205 ALA A CA 1
ATOM 1526 C C . ALA A 1 205 ? -8.57 3.92 -3.18 1 98.56 205 ALA A C 1
ATOM 1528 O O . ALA A 1 205 ? -8.898 2.773 -3.5 1 98.56 205 ALA A O 1
ATOM 1529 N N . PRO A 1 206 ? -8.078 4.133 -1.932 1 98.56 206 PRO A N 1
ATOM 1530 C CA . PRO A 1 206 ? -7.938 2.988 -1.028 1 98.56 206 PRO A CA 1
ATOM 1531 C C . PRO A 1 206 ? -9.281 2.367 -0.647 1 98.56 206 PRO A C 1
ATOM 1533 O O . PRO A 1 206 ? -9.359 1.157 -0.419 1 98.56 206 PRO A O 1
ATOM 1536 N N . MET A 1 207 ? -10.344 3.113 -0.631 1 98.88 207 MET A N 1
ATOM 1537 C CA . MET A 1 207 ? -11.641 2.604 -0.177 1 98.88 207 MET A CA 1
ATOM 1538 C C . MET A 1 207 ? -12.25 1.666 -1.213 1 98.88 207 MET A C 1
ATOM 1540 O O . MET A 1 207 ? -13.031 0.777 -0.868 1 98.88 207 MET A O 1
ATOM 1544 N N . CYS A 1 208 ? -11.828 1.771 -2.479 1 98.62 208 CYS A N 1
ATOM 1545 C CA . CYS A 1 208 ? -12.312 0.871 -3.52 1 98.62 208 CYS A CA 1
ATOM 1546 C C . CYS A 1 208 ? -12 -0.58 -3.172 1 98.62 208 CYS A C 1
ATOM 1548 O O . CYS A 1 208 ? -12.688 -1.494 -3.621 1 98.62 208 CYS A O 1
ATOM 1550 N N . ARG A 1 209 ? -11.008 -0.812 -2.354 1 98.25 209 ARG A N 1
ATOM 1551 C CA . ARG A 1 209 ? -10.398 -2.137 -2.281 1 98.25 209 ARG A CA 1
ATOM 1552 C C . ARG A 1 209 ? -10.805 -2.859 -1.003 1 98.25 209 ARG A C 1
ATOM 1554 O O . ARG A 1 209 ? -10.508 -4.043 -0.828 1 98.25 209 ARG A O 1
ATOM 1561 N N . ALA A 1 210 ? -11.516 -2.217 -0.108 1 98.5 210 ALA A N 1
ATOM 1562 C CA . ALA A 1 210 ? -11.594 -2.715 1.263 1 98.5 210 ALA A CA 1
ATOM 1563 C C . ALA A 1 210 ? -13.039 -3.037 1.648 1 98.5 210 ALA A C 1
ATOM 1565 O O . ALA A 1 210 ? -13.398 -2.988 2.826 1 98.5 210 ALA A O 1
ATOM 1566 N N . ALA A 1 211 ? -13.93 -3.299 0.669 1 98.75 211 ALA A N 1
ATOM 1567 C CA . ALA A 1 211 ? -15.328 -3.619 0.976 1 98.75 211 ALA A CA 1
ATOM 1568 C C . ALA A 1 211 ? -15.789 -4.852 0.205 1 98.75 211 ALA A C 1
ATOM 1570 O O . ALA A 1 211 ? -15.188 -5.215 -0.812 1 98.75 211 ALA A O 1
ATOM 1571 N N . LYS A 1 212 ? -16.828 -5.473 0.725 1 97.94 212 LYS A N 1
ATOM 1572 C CA . LYS A 1 212 ? -17.438 -6.586 0.013 1 97.94 212 LYS A CA 1
ATOM 1573 C C . LYS A 1 212 ? -18.047 -6.129 -1.312 1 97.94 212 LYS A C 1
ATOM 1575 O O . LYS A 1 212 ? -17.891 -6.801 -2.334 1 97.94 212 LYS A O 1
ATOM 1580 N N . VAL A 1 213 ? -18.688 -4.98 -1.257 1 98.56 213 VAL A N 1
ATOM 1581 C CA . VAL A 1 213 ? -19.312 -4.414 -2.453 1 98.56 213 VAL A CA 1
ATOM 1582 C C . VAL A 1 213 ? -18.875 -2.963 -2.623 1 98.56 213 VAL A C 1
ATOM 1584 O O . VAL A 1 213 ? -19.188 -2.109 -1.789 1 98.56 213 VAL A O 1
ATOM 1587 N N . THR A 1 214 ? -18.172 -2.699 -3.658 1 98.81 214 THR A N 1
ATOM 1588 C CA . THR A 1 214 ? -17.781 -1.335 -4 1 98.81 214 THR A CA 1
ATOM 1589 C C . THR A 1 214 ? -18.656 -0.796 -5.133 1 98.81 214 THR A C 1
ATOM 1591 O O . THR A 1 214 ? -18.766 -1.424 -6.191 1 98.81 214 THR A O 1
ATOM 1594 N N . VAL A 1 215 ? -19.25 0.312 -4.902 1 98.88 215 VAL A N 1
ATOM 1595 C CA . VAL A 1 215 ? -20.062 1.021 -5.891 1 98.88 215 VAL A CA 1
ATOM 1596 C C . VAL A 1 215 ? -19.391 2.342 -6.254 1 98.88 215 VAL A C 1
ATOM 1598 O O . VAL A 1 215 ? -19.094 3.164 -5.383 1 98.88 215 VAL A O 1
ATOM 1601 N N . ALA A 1 216 ? -19.125 2.523 -7.57 1 98.88 216 ALA A N 1
ATOM 1602 C CA . ALA A 1 216 ? -18.5 3.76 -8.039 1 98.88 216 ALA A CA 1
ATOM 1603 C C . ALA A 1 216 ? -19.5 4.629 -8.789 1 98.88 216 ALA A C 1
ATOM 1605 O O . ALA A 1 216 ? -20.078 4.199 -9.805 1 98.88 216 ALA A O 1
ATOM 1606 N N . GLU A 1 217 ? -19.844 5.746 -8.289 1 98.5 217 GLU A N 1
ATOM 1607 C CA . GLU A 1 217 ? -20.516 6.738 -9.117 1 98.5 217 GLU A CA 1
ATOM 1608 C C . GLU A 1 217 ? -19.516 7.547 -9.93 1 98.5 217 GLU A C 1
ATOM 1610 O O . GLU A 1 217 ? -18.484 7.984 -9.406 1 98.5 217 GLU A O 1
ATOM 1615 N N . VAL A 1 218 ? -19.75 7.68 -11.195 1 98.69 218 VAL A N 1
ATOM 1616 C CA . VAL A 1 218 ? -18.75 8.266 -12.094 1 98.69 218 VAL A CA 1
ATOM 1617 C C . VAL A 1 218 ? -19.406 9.344 -12.945 1 98.69 218 VAL A C 1
ATOM 1619 O O . VAL A 1 218 ? -20.641 9.391 -13.07 1 98.69 218 VAL A O 1
ATOM 1622 N N . GLU A 1 219 ? -18.609 10.234 -13.453 1 98.44 219 GLU A N 1
ATOM 1623 C CA . GLU A 1 219 ? -19.094 11.312 -14.305 1 98.44 219 GLU A CA 1
ATOM 1624 C C . GLU A 1 219 ? -19.188 10.859 -15.758 1 98.44 219 GLU A C 1
ATOM 1626 O O . GLU A 1 219 ? -20.016 11.367 -16.516 1 98.44 219 GLU A O 1
ATOM 1631 N N . GLU A 1 220 ? -18.312 9.922 -16.109 1 98.44 220 GLU A N 1
ATOM 1632 C CA . GLU A 1 220 ? -18.281 9.414 -17.484 1 98.44 220 GLU A CA 1
ATOM 1633 C C . GLU A 1 220 ? -18.078 7.902 -17.5 1 98.44 220 GLU A C 1
ATOM 1635 O O . GLU A 1 220 ? -17.266 7.367 -16.75 1 98.44 220 GLU A O 1
ATOM 1640 N N . ILE A 1 221 ? -18.797 7.23 -18.344 1 98.38 221 ILE A N 1
ATOM 1641 C CA . ILE A 1 221 ? -18.531 5.836 -18.672 1 98.38 221 ILE A CA 1
ATOM 1642 C C . ILE A 1 221 ? -17.984 5.742 -20.094 1 98.38 221 ILE A C 1
ATOM 1644 O O . ILE A 1 221 ? -18.625 6.191 -21.047 1 98.38 221 ILE A O 1
ATOM 1648 N N . VAL A 1 222 ? -16.797 5.258 -20.266 1 98.62 222 VAL A N 1
ATOM 1649 C CA . VAL A 1 222 ? -16.125 5.184 -21.562 1 98.62 222 VAL A CA 1
ATOM 1650 C C . VAL A 1 222 ? -16.062 3.73 -22.031 1 98.62 222 VAL A C 1
ATOM 1652 O O . VAL A 1 222 ? -16.219 2.807 -21.219 1 98.62 222 VAL A O 1
ATOM 1655 N N . PRO A 1 223 ? -15.891 3.504 -23.297 1 98.25 223 PRO A N 1
ATOM 1656 C CA . PRO A 1 223 ? -15.797 2.129 -23.797 1 98.25 223 PRO A CA 1
ATOM 1657 C C . PRO A 1 223 ? -14.602 1.377 -23.219 1 98.25 223 PRO A C 1
ATOM 1659 O O . PRO A 1 223 ? -13.57 1.986 -22.922 1 98.25 223 PRO A O 1
ATOM 1662 N N . VAL A 1 224 ? -14.781 0.09 -23.109 1 97.5 224 VAL A N 1
ATOM 1663 C CA . VAL A 1 224 ? -13.656 -0.752 -22.703 1 97.5 224 VAL A CA 1
ATOM 1664 C C . VAL A 1 224 ? -12.5 -0.57 -23.688 1 97.5 224 VAL A C 1
ATOM 1666 O O . VAL A 1 224 ? -12.695 -0.6 -24.891 1 97.5 224 VAL A O 1
ATOM 1669 N N . GLY A 1 225 ? -11.32 -0.305 -23.141 1 97.44 225 GLY A N 1
ATOM 1670 C CA . GLY A 1 225 ? -10.156 -0.087 -23.984 1 97.44 225 GLY A CA 1
ATOM 1671 C C . GLY A 1 225 ? -9.797 1.379 -24.141 1 97.44 225 GLY A C 1
ATOM 1672 O O . GLY A 1 225 ? -8.695 1.71 -24.578 1 97.44 225 GLY A O 1
ATOM 1673 N N . ALA A 1 226 ? -10.727 2.227 -23.75 1 98.25 226 ALA A N 1
ATOM 1674 C CA . ALA A 1 226 ? -10.484 3.662 -23.875 1 98.25 226 ALA A CA 1
ATOM 1675 C C . ALA A 1 226 ? -9.484 4.137 -22.812 1 98.25 226 ALA A C 1
ATOM 1677 O O . ALA A 1 226 ? -8.742 5.09 -23.047 1 98.25 226 ALA A O 1
ATOM 1678 N N . ILE A 1 227 ? -9.523 3.598 -21.656 1 98.19 227 ILE A N 1
ATOM 1679 C CA . ILE A 1 227 ? -8.508 3.854 -20.656 1 98.19 227 ILE A CA 1
ATOM 1680 C C . ILE A 1 227 ? -7.32 2.914 -20.875 1 98.19 227 ILE A C 1
ATOM 1682 O O . ILE A 1 227 ? -7.477 1.69 -20.812 1 98.19 227 ILE A O 1
ATOM 1686 N N . LEU A 1 228 ? -6.18 3.535 -21.109 1 97.81 228 LEU A N 1
ATOM 1687 C CA . LEU A 1 228 ? -5 2.701 -21.328 1 97.81 228 LEU A CA 1
ATOM 1688 C C . LEU A 1 228 ? -4.602 1.975 -20.047 1 97.81 228 LEU A C 1
ATOM 1690 O O . LEU A 1 228 ? -4.754 2.514 -18.953 1 97.81 228 LEU A O 1
ATOM 1694 N N . PRO A 1 229 ? -4.047 0.728 -20.203 1 98.5 229 PRO A N 1
ATOM 1695 C CA . PRO A 1 229 ? -3.77 -0.108 -19.031 1 98.5 229 PRO A CA 1
ATOM 1696 C C . PRO A 1 229 ? -2.881 0.593 -18 1 98.5 229 PRO A C 1
ATOM 1698 O O . PRO A 1 229 ? -3.072 0.42 -16.797 1 98.5 229 PRO A O 1
ATOM 1701 N N . ASP A 1 230 ? -1.951 1.437 -18.422 1 97.88 230 ASP A N 1
ATOM 1702 C CA . ASP A 1 230 ? -1.019 2.107 -17.516 1 97.88 230 ASP A CA 1
ATOM 1703 C C . ASP A 1 230 ? -1.669 3.322 -16.859 1 97.88 230 ASP A C 1
ATOM 1705 O O . ASP A 1 230 ? -1.104 3.91 -15.938 1 97.88 230 ASP A O 1
ATOM 1709 N N . GLU A 1 231 ? -2.877 3.662 -17.297 1 97.5 231 GLU A N 1
ATOM 1710 C CA . GLU A 1 231 ? -3.523 4.879 -16.812 1 97.5 231 GLU A CA 1
ATOM 1711 C C . GLU A 1 231 ? -4.645 4.559 -15.828 1 97.5 231 GLU A C 1
ATOM 1713 O O . GLU A 1 231 ? -5.262 5.461 -15.266 1 97.5 231 GLU A O 1
ATOM 1718 N N . ILE A 1 232 ? -4.879 3.285 -15.695 1 98.56 232 ILE A N 1
ATOM 1719 C CA . ILE A 1 232 ? -5.914 2.852 -14.758 1 98.56 232 ILE A CA 1
ATOM 1720 C C . ILE A 1 232 ? -5.434 3.053 -13.328 1 98.56 232 ILE A C 1
ATOM 1722 O O . ILE A 1 232 ? -4.355 2.588 -12.953 1 98.56 232 ILE A O 1
ATOM 1726 N N . HIS A 1 233 ? -6.242 3.824 -12.516 1 98.62 233 HIS A N 1
ATOM 1727 C CA . HIS A 1 233 ? -5.879 4.062 -11.125 1 98.62 233 HIS A CA 1
ATOM 1728 C C . HIS A 1 233 ? -6.309 2.898 -10.234 1 98.62 233 HIS A C 1
ATOM 1730 O O . HIS A 1 233 ? -5.562 2.482 -9.344 1 98.62 233 HIS A O 1
ATOM 1736 N N . VAL A 1 234 ? -7.504 2.408 -10.461 1 98.81 234 VAL A N 1
ATOM 1737 C CA . VAL A 1 234 ? -8.031 1.251 -9.742 1 98.81 234 VAL A CA 1
ATOM 1738 C C . VAL A 1 234 ? -8.594 0.24 -10.742 1 98.81 234 VAL A C 1
ATOM 1740 O O . VAL A 1 234 ? -9.523 0.55 -11.492 1 98.81 234 VAL A O 1
ATOM 1743 N N . PRO A 1 235 ? -8.078 -0.958 -10.758 1 98.75 235 PRO A N 1
ATOM 1744 C CA . PRO A 1 235 ? -8.586 -1.985 -11.672 1 98.75 235 PRO A CA 1
ATOM 1745 C C . PRO A 1 235 ? -10.023 -2.398 -11.344 1 98.75 235 PRO A C 1
ATOM 1747 O O . PRO A 1 235 ? -10.43 -2.365 -10.18 1 98.75 235 PRO A O 1
ATOM 1750 N N . GLY A 1 236 ? -10.688 -2.9 -12.344 1 98.5 236 GLY A N 1
ATOM 1751 C CA . GLY A 1 236 ? -12.102 -3.199 -12.258 1 98.5 236 GLY A CA 1
ATOM 1752 C C . GLY A 1 236 ? -12.414 -4.355 -11.328 1 98.5 236 GLY A C 1
ATOM 1753 O O . GLY A 1 236 ? -13.555 -4.52 -10.891 1 98.5 236 GLY A O 1
ATOM 1754 N N . ILE A 1 237 ? -11.438 -5.105 -10.953 1 98.44 237 ILE A N 1
ATOM 1755 C CA . ILE A 1 237 ? -11.625 -6.281 -10.109 1 98.44 237 ILE A CA 1
ATOM 1756 C C . ILE A 1 237 ? -12.203 -5.855 -8.758 1 98.44 237 ILE A C 1
ATOM 1758 O O . ILE A 1 237 ? -12.898 -6.637 -8.102 1 98.44 237 ILE A O 1
ATOM 1762 N N . TYR A 1 238 ? -12.031 -4.59 -8.336 1 98.62 238 TYR A N 1
ATOM 1763 C CA . TYR A 1 238 ? -12.445 -4.113 -7.02 1 98.62 238 TYR A CA 1
ATOM 1764 C C . TYR A 1 238 ? -13.852 -3.521 -7.07 1 98.62 238 TYR A C 1
ATOM 1766 O O . TYR A 1 238 ? -14.477 -3.293 -6.031 1 98.62 238 TYR A O 1
ATOM 1774 N N . VAL A 1 239 ? -14.336 -3.275 -8.25 1 98.69 239 VAL A N 1
ATOM 1775 C CA . VAL A 1 239 ? -15.57 -2.516 -8.414 1 98.69 239 VAL A CA 1
ATOM 1776 C C . VAL A 1 239 ? -16.703 -3.447 -8.852 1 98.69 239 VAL A C 1
ATOM 1778 O O . VAL A 1 239 ? -16.641 -4.043 -9.93 1 98.69 239 VAL A O 1
ATOM 1781 N N . LYS A 1 240 ? -17.766 -3.514 -8.078 1 98.06 240 LYS A N 1
ATOM 1782 C CA . LYS A 1 240 ? -18.859 -4.43 -8.367 1 98.06 240 LYS A CA 1
ATOM 1783 C C . LYS A 1 240 ? -20 -3.715 -9.102 1 98.06 240 LYS A C 1
ATOM 1785 O O . LYS A 1 240 ? -20.719 -4.328 -9.891 1 98.06 240 LYS A O 1
ATOM 1790 N N . ARG A 1 241 ? -20.109 -2.418 -8.758 1 98.69 241 ARG A N 1
ATOM 1791 C CA . ARG A 1 241 ? -21.203 -1.657 -9.367 1 98.69 241 ARG A CA 1
ATOM 1792 C C . ARG A 1 241 ? -20.719 -0.277 -9.805 1 98.69 241 ARG A C 1
ATOM 1794 O O . ARG A 1 241 ? -19.891 0.335 -9.141 1 98.69 241 ARG A O 1
ATOM 1801 N N . ILE A 1 242 ? -21.312 0.133 -10.945 1 98.56 242 ILE A N 1
ATOM 1802 C CA . ILE A 1 242 ? -21.047 1.457 -11.5 1 98.56 242 ILE A CA 1
ATOM 1803 C C . ILE A 1 242 ? -22.359 2.15 -11.844 1 98.56 242 ILE A C 1
ATOM 1805 O O . ILE A 1 242 ? -23.297 1.514 -12.336 1 98.56 242 ILE A O 1
ATOM 1809 N N . PHE A 1 243 ? -22.484 3.383 -11.648 1 96.12 243 PHE A N 1
ATOM 1810 C CA . PHE A 1 243 ? -23.578 4.156 -12.242 1 96.12 243 PHE A CA 1
ATOM 1811 C C . PHE A 1 243 ? -23.094 5.562 -12.602 1 96.12 243 PHE A C 1
ATOM 1813 O O . PHE A 1 243 ? -22.234 6.129 -11.922 1 96.12 243 PHE A O 1
ATOM 1820 N N . LYS A 1 244 ? -23.531 6.09 -13.641 1 98 244 LYS A N 1
ATOM 1821 C CA . LYS A 1 244 ? -23.219 7.434 -14.102 1 98 244 LYS A CA 1
ATOM 1822 C C . LYS A 1 244 ? -24.141 8.469 -13.477 1 98 244 LYS A C 1
ATOM 1824 O O . LYS A 1 244 ? -25.359 8.438 -13.695 1 98 244 LYS A O 1
ATOM 1829 N N . GLY A 1 245 ? -23.531 9.352 -12.656 1 96.5 245 GLY A N 1
ATOM 1830 C CA . GLY A 1 245 ? -24.328 10.422 -12.062 1 96.5 245 GLY A CA 1
ATOM 1831 C C . GLY A 1 245 ? -24.391 11.656 -12.938 1 96.5 245 GLY A C 1
ATOM 1832 O O . GLY A 1 245 ? -23.656 11.781 -13.922 1 96.5 245 GLY A O 1
ATOM 1833 N N . SER A 1 246 ? -25.406 12.523 -12.594 1 94.19 246 SER A N 1
ATOM 1834 C CA . SER A 1 246 ? -25.562 13.812 -13.266 1 94.19 246 SER A CA 1
ATOM 1835 C C . SER A 1 246 ? -25.859 14.93 -12.273 1 94.19 246 SER A C 1
ATOM 1837 O O . SER A 1 246 ? -26.125 14.656 -11.102 1 94.19 246 SER A O 1
ATOM 1839 N N . ASN A 1 247 ? -25.609 16.156 -12.68 1 94.06 247 ASN A N 1
ATOM 1840 C CA . ASN A 1 247 ? -25.938 17.344 -11.906 1 94.06 247 ASN A CA 1
ATOM 1841 C C . ASN A 1 247 ? -25.234 17.344 -10.547 1 94.06 247 ASN A C 1
ATOM 1843 O O . ASN A 1 247 ? -25.875 17.547 -9.516 1 94.06 247 ASN A O 1
ATOM 1847 N N . TYR A 1 248 ? -24 17.078 -10.633 1 94.62 248 TYR A N 1
ATOM 1848 C CA . TYR A 1 248 ? -23.203 17.156 -9.406 1 94.62 248 TYR A CA 1
ATOM 1849 C C . TYR A 1 248 ? -23.094 18.594 -8.93 1 94.62 248 TYR A C 1
ATOM 1851 O O . TYR A 1 248 ? -22.953 19.516 -9.734 1 94.62 248 TYR A O 1
ATOM 1859 N N . ASN A 1 249 ? -23.141 18.812 -7.656 1 92.31 249 ASN A N 1
ATOM 1860 C CA . ASN A 1 249 ? -22.922 20.109 -7.055 1 92.31 249 ASN A CA 1
ATOM 1861 C C . ASN A 1 249 ? -21.438 20.484 -7.051 1 92.31 249 ASN A C 1
ATOM 1863 O O . ASN A 1 249 ? -21.062 21.562 -7.484 1 92.31 249 ASN A O 1
ATOM 1867 N N . LYS A 1 250 ? -20.547 19.672 -6.594 1 94 250 LYS A N 1
ATOM 1868 C CA . LYS A 1 250 ? -19.094 19.797 -6.496 1 94 250 LYS A CA 1
ATOM 1869 C C . LYS A 1 250 ? -18.688 21.109 -5.859 1 94 250 LYS A C 1
ATOM 1871 O O . LYS A 1 250 ? -17.875 21.844 -6.41 1 94 250 LYS A O 1
ATOM 1876 N N . ARG A 1 251 ? -19.234 21.344 -4.766 1 93.44 251 ARG A N 1
ATOM 1877 C CA . ARG A 1 251 ? -18.969 22.562 -4.008 1 93.44 251 ARG A CA 1
ATOM 1878 C C . ARG A 1 251 ? -17.578 22.531 -3.393 1 93.44 251 ARG A C 1
ATOM 1880 O O . ARG A 1 251 ? -17.141 21.484 -2.889 1 93.44 251 ARG A O 1
ATOM 1887 N N . VAL A 1 252 ? -16.875 23.672 -3.531 1 96.06 252 VAL A N 1
ATOM 1888 C CA . VAL A 1 252 ? -15.633 23.828 -2.787 1 96.06 252 VAL A CA 1
ATOM 1889 C C . VAL A 1 252 ? -15.938 24.297 -1.367 1 96.06 252 VAL A C 1
ATOM 1891 O O . VAL A 1 252 ? -16.594 25.328 -1.174 1 96.06 252 VAL A O 1
ATOM 1894 N N . GLU A 1 253 ? -15.477 23.594 -0.429 1 94.19 253 GLU A N 1
ATOM 1895 C CA . GLU A 1 253 ? -15.812 23.891 0.961 1 94.19 253 GLU A CA 1
ATOM 1896 C C . GLU A 1 253 ? -15.312 25.281 1.366 1 94.19 253 GLU A C 1
ATOM 1898 O O . GLU A 1 253 ? -16.047 26.047 1.985 1 94.19 253 GLU A O 1
ATOM 1903 N N . ARG A 1 254 ? -14.039 25.578 1.084 1 94.56 254 ARG A N 1
ATOM 1904 C CA . ARG A 1 254 ? -13.445 26.891 1.342 1 94.56 254 ARG A CA 1
ATOM 1905 C C . ARG A 1 254 ? -12.836 27.469 0.072 1 94.56 254 ARG A C 1
ATOM 1907 O O . ARG A 1 254 ? -11.688 27.188 -0.259 1 94.56 254 ARG A O 1
ATOM 1914 N N . LEU A 1 255 ? -13.617 28.375 -0.543 1 96.88 255 LEU A N 1
ATOM 1915 C CA . LEU A 1 255 ? -13.164 28.969 -1.797 1 96.88 255 LEU A CA 1
ATOM 1916 C C . LEU A 1 255 ? -12.125 30.062 -1.539 1 96.88 255 LEU A C 1
ATOM 1918 O O . LEU A 1 255 ? -12.414 31.047 -0.846 1 96.88 255 LEU A O 1
ATOM 1922 N N . ARG A 1 256 ? -10.93 29.812 -1.935 1 94.75 256 ARG A N 1
ATOM 1923 C CA . ARG A 1 256 ? -9.859 30.797 -1.896 1 94.75 256 ARG A CA 1
ATOM 1924 C C . ARG A 1 256 ? -9.367 31.125 -3.301 1 94.75 256 ARG A C 1
ATOM 1926 O O . ARG A 1 256 ? -9.219 30.234 -4.137 1 94.75 256 ARG A O 1
ATOM 1933 N N . ILE A 1 257 ? -9.203 32.406 -3.559 1 96.06 257 ILE A N 1
ATOM 1934 C CA . ILE A 1 257 ? -8.766 32.812 -4.891 1 96.06 257 ILE A CA 1
ATOM 1935 C C . ILE A 1 257 ? -7.699 33.875 -4.777 1 96.06 257 ILE A C 1
ATOM 1937 O O . ILE A 1 257 ? -7.605 34.562 -3.754 1 96.06 257 ILE A O 1
ATOM 1941 N N . THR A 1 258 ? -6.836 33.969 -5.766 1 92.88 258 THR A N 1
ATOM 1942 C CA . THR A 1 258 ? -5.91 35.062 -5.945 1 92.88 258 THR A CA 1
ATOM 1943 C C . THR A 1 258 ? -6.562 36.188 -6.746 1 92.88 258 THR A C 1
ATOM 1945 O O . THR A 1 258 ? -7.008 36 -7.875 1 92.88 258 THR A O 1
ATOM 1948 N N . GLU A 1 259 ? -6.645 37.344 -6.074 1 88.56 259 GLU A N 1
ATOM 1949 C CA . GLU A 1 259 ? -7.23 38.5 -6.742 1 88.56 259 GLU A CA 1
ATOM 1950 C C . GLU A 1 259 ? -6.191 39.25 -7.574 1 88.56 259 GLU A C 1
ATOM 1952 O O . GLU A 1 259 ? -5.039 39.406 -7.156 1 88.56 259 GLU A O 1
ATOM 1957 N N . PRO A 1 260 ? -6.688 39.562 -8.82 1 78.19 260 PRO A N 1
ATOM 1958 C CA . PRO A 1 260 ? -5.758 40.375 -9.594 1 78.19 260 PRO A CA 1
ATOM 1959 C C . PRO A 1 260 ? -5.395 41.688 -8.898 1 78.19 260 PRO A C 1
ATOM 1961 O O . PRO A 1 260 ? -6.242 42.312 -8.234 1 78.19 260 PRO A O 1
ATOM 1964 N N . LYS A 1 261 ? -4.102 42 -8.703 1 66.56 261 LYS A N 1
ATOM 1965 C CA . LYS A 1 261 ? -3.688 43.281 -8.141 1 66.56 261 LYS A CA 1
ATOM 1966 C C . LYS A 1 261 ? -4.129 44.438 -9.031 1 66.56 261 LYS A C 1
ATOM 1968 O O . LYS A 1 261 ? -3.854 44.469 -10.234 1 66.56 261 LYS A O 1
ATOM 1973 N N . GLU A 1 262 ? -5.215 45.031 -8.859 1 59.19 262 GLU A N 1
ATOM 1974 C CA . GLU A 1 262 ? -5.449 46.25 -9.633 1 59.19 262 GLU A CA 1
ATOM 1975 C C . GLU A 1 262 ? -4.277 47.219 -9.492 1 59.19 262 GLU A C 1
ATOM 1977 O O . GLU A 1 262 ? -3.723 47.375 -8.398 1 59.19 262 GLU A O 1
ATOM 1982 N N . ALA A 1 263 ? -3.787 47.656 -10.5 1 51.28 263 ALA A N 1
ATOM 1983 C CA . ALA A 1 263 ? -2.814 48.719 -10.539 1 51.28 263 ALA A CA 1
ATOM 1984 C C . ALA A 1 263 ? -3.27 49.906 -9.672 1 51.28 263 ALA A C 1
ATOM 1986 O O . ALA A 1 263 ? -4.395 50.375 -9.82 1 51.28 263 ALA A O 1
ATOM 1987 N N . GLY A 1 264 ? -2.609 50.094 -8.43 1 55.22 264 GLY A N 1
ATOM 1988 C CA . GLY A 1 264 ? -2.689 51.312 -7.656 1 55.22 264 GLY A CA 1
ATOM 1989 C C . GLY A 1 264 ? -3.258 51.125 -6.266 1 55.22 264 GLY A C 1
ATOM 1990 O O . GLY A 1 264 ? -3.416 52.062 -5.504 1 55.22 264 GLY A O 1
ATOM 1991 N N . GLN A 1 265 ? -4.059 50.125 -6.094 1 54.88 265 GLN A N 1
ATOM 1992 C CA . GLN A 1 265 ? -4.664 50.125 -4.77 1 54.88 265 GLN A CA 1
ATOM 1993 C C . GLN A 1 265 ? -3.648 49.688 -3.705 1 54.88 265 GLN A C 1
ATOM 1995 O O . GLN A 1 265 ? -2.967 48.688 -3.85 1 54.88 265 GLN A O 1
ATOM 2000 N N . PRO A 1 266 ? -3.395 50.5 -2.795 1 53.69 266 PRO A N 1
ATOM 2001 C CA . PRO A 1 266 ? -2.451 50.219 -1.712 1 53.69 266 PRO A CA 1
ATOM 2002 C C . PRO A 1 266 ? -2.828 48.969 -0.923 1 53.69 266 PRO A C 1
ATOM 2004 O O . PRO A 1 266 ? -4.012 48.656 -0.797 1 53.69 266 PRO A O 1
ATOM 2007 N N . ALA A 1 267 ? -1.847 48.094 -0.897 1 56.16 267 ALA A N 1
ATOM 2008 C CA . ALA A 1 267 ? -2.049 46.938 -0.029 1 56.16 267 ALA A CA 1
ATOM 2009 C C . ALA A 1 267 ? -2.637 47.344 1.315 1 56.16 267 ALA A C 1
ATOM 2011 O O . ALA A 1 267 ? -2.225 48.375 1.894 1 56.16 267 ALA A O 1
ATOM 2012 N N . ALA A 1 268 ? -3.898 46.906 1.677 1 58.06 268 ALA A N 1
ATOM 2013 C CA . ALA A 1 268 ? -4.504 47.188 2.975 1 58.06 268 ALA A CA 1
ATOM 2014 C C . ALA A 1 268 ? -3.465 47.156 4.09 1 58.06 268 ALA A C 1
ATOM 2016 O O . ALA A 1 268 ? -2.586 46.281 4.094 1 58.06 268 ALA A O 1
ATOM 2017 N N . LYS A 1 269 ? -3.438 48.219 4.93 1 65.69 269 LYS A N 1
ATOM 2018 C CA . LYS A 1 269 ? -2.551 48.312 6.086 1 65.69 269 LYS A CA 1
ATOM 2019 C C . LYS A 1 269 ? -2.691 47.062 6.988 1 65.69 269 LYS A C 1
ATOM 2021 O O . LYS A 1 269 ? -3.803 46.688 7.352 1 65.69 269 LYS A O 1
ATOM 2026 N N . ALA A 1 270 ? -1.569 46.312 7.145 1 74.19 270 ALA A N 1
ATOM 2027 C CA . ALA A 1 270 ? -1.572 45.094 7.973 1 74.19 270 ALA A CA 1
ATOM 2028 C C . ALA A 1 270 ? -1.999 45.406 9.398 1 74.19 270 ALA A C 1
ATOM 2030 O O . ALA A 1 270 ? -1.521 46.375 10 1 74.19 270 ALA A O 1
ATOM 2031 N N . ASN A 1 271 ? -3.064 44.781 9.945 1 85.06 271 ASN A N 1
ATOM 2032 C CA . ASN A 1 271 ? -3.443 44.906 11.352 1 85.06 271 ASN A CA 1
ATOM 2033 C C . ASN A 1 271 ? -2.436 44.219 12.266 1 85.06 271 ASN A C 1
ATOM 2035 O O . ASN A 1 271 ? -1.522 43.531 11.797 1 85.06 271 ASN A O 1
ATOM 2039 N N . PRO A 1 272 ? -2.459 44.562 13.516 1 84.94 272 PRO A N 1
ATOM 2040 C CA . PRO A 1 272 ? -1.467 44.062 14.461 1 84.94 272 PRO A CA 1
ATOM 2041 C C . PRO A 1 272 ? -1.396 42.531 14.461 1 84.94 272 PRO A C 1
ATOM 2043 O O . PRO A 1 272 ? -0.307 41.969 14.562 1 84.94 272 PRO A O 1
ATOM 2046 N N . ALA A 1 273 ? -2.479 41.938 14.438 1 86.94 273 ALA A N 1
ATOM 2047 C CA . ALA A 1 273 ? -2.496 40.469 14.414 1 86.94 273 ALA A CA 1
ATOM 2048 C C . ALA A 1 273 ? -1.783 39.938 13.172 1 86.94 273 ALA A C 1
ATOM 2050 O O . ALA A 1 273 ? -1.054 38.938 13.242 1 86.94 273 ALA A O 1
ATOM 2051 N N . GLN A 1 274 ? -1.968 40.531 12.109 1 89.38 274 GLN A N 1
ATOM 2052 C CA . GLN A 1 274 ? -1.324 40.125 10.859 1 89.38 274 GLN A CA 1
ATOM 2053 C C . GLN A 1 274 ? 0.188 40.312 10.938 1 89.38 274 GLN A C 1
ATOM 2055 O O . GLN A 1 274 ? 0.95 39.5 10.422 1 89.38 274 GLN A O 1
ATOM 2060 N N . LEU A 1 275 ? 0.548 41.375 11.578 1 91.31 275 LEU A N 1
ATOM 2061 C CA . LEU A 1 275 ? 1.974 41.656 11.711 1 91.31 275 LEU A CA 1
ATOM 2062 C C . LEU A 1 275 ? 2.658 40.594 12.555 1 91.31 275 LEU A C 1
ATOM 2064 O O . LEU A 1 275 ? 3.793 40.219 12.273 1 91.31 275 LEU A O 1
ATOM 2068 N N . LEU A 1 276 ? 1.979 40.281 13.562 1 92.62 276 LEU A N 1
ATOM 2069 C CA . LEU A 1 276 ? 2.492 39.219 14.422 1 92.62 276 LEU A CA 1
ATOM 2070 C C . LEU A 1 276 ? 2.68 37.938 13.648 1 92.62 276 LEU A C 1
ATOM 2072 O O . LEU A 1 276 ? 3.725 37.281 13.758 1 92.62 276 LEU A O 1
ATOM 2076 N N . ARG A 1 277 ? 1.732 37.531 12.891 1 94.38 277 ARG A N 1
ATOM 2077 C CA . ARG A 1 277 ? 1.784 36.312 12.086 1 94.38 277 ARG A CA 1
ATOM 2078 C C . ARG A 1 277 ? 2.877 36.406 11.031 1 94.38 277 ARG A C 1
ATOM 2080 O O . ARG A 1 277 ? 3.561 35.406 10.75 1 94.38 277 ARG A O 1
ATOM 2087 N N . GLU A 1 278 ? 3.012 37.5 10.492 1 94.69 278 GLU A N 1
ATOM 2088 C CA . GLU A 1 278 ? 4.043 37.719 9.477 1 94.69 278 GLU A CA 1
ATOM 2089 C C . GLU A 1 278 ? 5.441 37.562 10.078 1 94.69 278 GLU A C 1
ATOM 2091 O O . GLU A 1 278 ? 6.344 37.031 9.43 1 94.69 278 GLU A O 1
ATOM 2096 N N . ARG A 1 279 ? 5.605 38.094 11.266 1 96.25 279 ARG A N 1
ATOM 2097 C CA . ARG A 1 279 ? 6.891 37.938 11.945 1 96.25 279 ARG A CA 1
ATOM 2098 C C . ARG A 1 279 ? 7.266 36.469 12.109 1 96.25 279 ARG A C 1
ATOM 2100 O O . ARG A 1 279 ? 8.391 36.094 11.797 1 96.25 279 ARG A O 1
ATOM 2107 N N . ILE A 1 280 ? 6.336 35.719 12.555 1 97.88 280 ILE A N 1
ATOM 2108 C CA . ILE A 1 280 ? 6.57 34.312 12.734 1 97.88 280 ILE A CA 1
ATOM 2109 C C . ILE A 1 280 ? 6.871 33.656 11.383 1 97.88 280 ILE A C 1
ATOM 2111 O O . ILE A 1 280 ? 7.844 32.906 11.25 1 97.88 280 ILE A O 1
ATOM 2115 N N . ALA A 1 281 ? 6.043 33.938 10.398 1 97.06 281 ALA A N 1
ATOM 2116 C CA . ALA A 1 281 ? 6.16 33.344 9.07 1 97.06 281 ALA A CA 1
ATOM 2117 C C . ALA A 1 281 ? 7.516 33.656 8.445 1 97.06 281 ALA A C 1
ATOM 2119 O O . ALA A 1 281 ? 8.133 32.781 7.824 1 97.06 281 ALA A O 1
ATOM 2120 N N . ARG A 1 282 ? 7.938 34.875 8.602 1 97.19 282 ARG A N 1
ATOM 2121 C CA . ARG A 1 282 ? 9.211 35.312 8.023 1 97.19 282 ARG A CA 1
ATOM 2122 C C . ARG A 1 282 ? 10.375 34.594 8.695 1 97.19 282 ARG A C 1
ATOM 2124 O O . ARG A 1 282 ? 11.391 34.312 8.055 1 97.19 282 ARG A O 1
ATOM 2131 N N . ARG A 1 283 ? 10.273 34.312 9.969 1 98.06 283 ARG A N 1
ATOM 2132 C CA . ARG A 1 283 ? 11.32 33.562 10.633 1 98.06 283 ARG A CA 1
ATOM 2133 C C . ARG A 1 283 ? 11.305 32.094 10.188 1 98.06 283 ARG A C 1
ATOM 2135 O O . ARG A 1 283 ? 12.359 31.484 10.008 1 98.06 283 ARG A O 1
ATOM 2142 N N . VAL A 1 284 ? 10.125 31.562 10.062 1 97.75 284 VAL A N 1
ATOM 2143 C CA . VAL A 1 284 ? 9.953 30.188 9.625 1 97.75 284 VAL A CA 1
ATOM 2144 C C . VAL A 1 284 ? 10.57 30 8.242 1 97.75 284 VAL A C 1
ATOM 2146 O O . VAL A 1 284 ? 11.156 28.953 7.957 1 97.75 284 VAL A O 1
ATOM 2149 N N . ALA A 1 285 ? 10.43 30.938 7.402 1 96.81 285 ALA A N 1
ATOM 2150 C CA . ALA A 1 285 ? 10.891 30.859 6.016 1 96.81 285 ALA A CA 1
ATOM 2151 C C . ALA A 1 285 ? 12.383 30.562 5.953 1 96.81 285 ALA A C 1
ATOM 2153 O O . ALA A 1 285 ? 12.875 30 4.965 1 96.81 285 ALA A O 1
ATOM 2154 N N . LEU A 1 286 ? 13.109 30.938 7.008 1 97 286 LEU A N 1
ATOM 2155 C CA . LEU A 1 286 ? 14.547 30.688 7.062 1 97 286 LEU A CA 1
ATOM 2156 C C . LEU A 1 286 ? 14.836 29.203 7.207 1 97 286 LEU A C 1
ATOM 2158 O O . LEU A 1 286 ? 15.969 28.766 7.012 1 97 286 LEU A O 1
ATOM 2162 N N . GLU A 1 287 ? 13.82 28.422 7.52 1 97.5 287 GLU A N 1
ATOM 2163 C CA . GLU A 1 287 ? 14.008 27 7.75 1 97.5 287 GLU A CA 1
ATOM 2164 C C . GLU A 1 287 ? 13.914 26.203 6.445 1 97.5 287 GLU A C 1
ATOM 2166 O O . GLU A 1 287 ? 14.234 25.016 6.406 1 97.5 287 GLU A O 1
ATOM 2171 N N . PHE A 1 288 ? 13.438 26.797 5.363 1 96.81 288 PHE A N 1
ATOM 2172 C CA . PHE A 1 288 ? 13.359 26.125 4.066 1 96.81 288 PHE A CA 1
ATOM 2173 C C . PHE A 1 288 ? 14.742 26.031 3.422 1 96.81 288 PHE A C 1
ATOM 2175 O O . PHE A 1 288 ? 15.602 26.891 3.668 1 96.81 288 PHE A O 1
ATOM 2182 N N . SER A 1 289 ? 14.953 25.031 2.662 1 95.69 289 SER A N 1
ATOM 2183 C CA . SER A 1 289 ? 16.156 24.844 1.856 1 95.69 289 SER A CA 1
ATOM 2184 C C . SER A 1 289 ? 15.812 24.344 0.458 1 95.69 289 SER A C 1
ATOM 2186 O O . SER A 1 289 ? 14.758 23.734 0.253 1 95.69 289 SER A O 1
ATOM 2188 N N . ASP A 1 290 ? 16.688 24.562 -0.43 1 94.94 290 ASP A N 1
ATOM 2189 C CA . ASP A 1 290 ? 16.484 24.172 -1.817 1 94.94 290 ASP A CA 1
ATOM 2190 C C . ASP A 1 290 ? 16.359 22.641 -1.939 1 94.94 290 ASP A C 1
ATOM 2192 O O . ASP A 1 290 ? 17.172 21.906 -1.398 1 94.94 290 ASP A O 1
ATOM 2196 N N . GLY A 1 291 ? 15.281 22.203 -2.604 1 94.06 291 GLY A N 1
ATOM 2197 C CA . GLY A 1 291 ? 15.078 20.781 -2.85 1 94.06 291 GLY A CA 1
ATOM 2198 C C . GLY A 1 291 ? 14.281 20.094 -1.763 1 94.06 291 GLY A C 1
ATOM 2199 O O . GLY A 1 291 ? 13.984 18.891 -1.862 1 94.06 291 GLY A O 1
ATOM 2200 N N . MET A 1 292 ? 13.82 20.906 -0.849 1 96.56 292 MET A N 1
ATOM 2201 C CA . MET A 1 292 ? 13.141 20.359 0.322 1 96.56 292 MET A CA 1
ATOM 2202 C C . MET A 1 292 ? 11.711 19.953 -0.019 1 96.56 292 MET A C 1
ATOM 2204 O O . MET A 1 292 ? 11.055 20.609 -0.84 1 96.56 292 MET A O 1
ATOM 2208 N N . TYR A 1 293 ? 11.273 18.875 0.516 1 98.06 293 TYR A N 1
ATOM 2209 C CA . TYR A 1 293 ? 9.859 18.5 0.573 1 98.06 293 TYR A CA 1
ATOM 2210 C C . TYR A 1 293 ? 9.266 18.844 1.932 1 98.06 293 TYR A C 1
ATOM 2212 O O . TYR A 1 293 ? 9.773 18.422 2.969 1 98.06 293 TYR A O 1
ATOM 2220 N N . ALA A 1 294 ? 8.141 19.609 1.948 1 98.31 294 ALA A N 1
ATOM 2221 C CA . ALA A 1 294 ? 7.598 20.094 3.217 1 98.31 294 ALA A CA 1
ATOM 2222 C C . ALA A 1 294 ? 6.082 19.938 3.254 1 98.31 294 ALA A C 1
ATOM 2224 O O . ALA A 1 294 ? 5.422 19.969 2.211 1 98.31 294 ALA A O 1
ATOM 2225 N N . ASN A 1 295 ? 5.566 19.688 4.383 1 98.44 295 ASN A N 1
ATOM 2226 C CA . ASN A 1 295 ? 4.137 19.719 4.668 1 98.44 295 ASN A CA 1
ATOM 2227 C C . ASN A 1 295 ? 3.783 20.828 5.645 1 98.44 295 ASN A C 1
ATOM 2229 O O . ASN A 1 295 ? 4.348 20.906 6.738 1 98.44 295 ASN A O 1
ATOM 2233 N N . LEU A 1 296 ? 2.869 21.672 5.27 1 96.56 296 LEU A N 1
ATOM 2234 C CA . LEU A 1 296 ? 2.561 22.859 6.062 1 96.56 296 LEU A CA 1
ATOM 2235 C C . LEU A 1 296 ? 1.127 22.797 6.582 1 96.56 296 LEU A C 1
ATOM 2237 O O . LEU A 1 296 ? 0.186 22.625 5.809 1 96.56 296 LEU A O 1
ATOM 2241 N N . GLY A 1 297 ? 1.031 22.906 7.891 1 90.44 297 GLY A N 1
ATOM 2242 C CA . GLY A 1 297 ? -0.301 23.094 8.445 1 90.44 297 GLY A CA 1
ATOM 2243 C C . GLY A 1 297 ? -0.945 24.391 8.023 1 90.44 297 GLY A C 1
ATOM 2244 O O . GLY A 1 297 ? -0.287 25.25 7.434 1 90.44 297 GLY A O 1
ATOM 2245 N N . ILE A 1 298 ? -2.164 24.562 8.258 1 81.25 298 ILE A N 1
ATOM 2246 C CA . ILE A 1 298 ? -2.93 25.734 7.859 1 81.25 298 ILE A CA 1
ATOM 2247 C C . ILE A 1 298 ? -2.527 26.922 8.727 1 81.25 298 ILE A C 1
ATOM 2249 O O . ILE A 1 298 ? -2.012 26.75 9.836 1 81.25 298 ILE A O 1
ATOM 2253 N N . GLY A 1 299 ? -2.695 28.203 8.258 1 83.5 299 GLY A N 1
ATOM 2254 C CA . GLY A 1 299 ? -2.432 29.422 9.008 1 83.5 299 GLY A CA 1
ATOM 2255 C C . GLY A 1 299 ? -1.039 29.969 8.773 1 83.5 299 GLY A C 1
ATOM 2256 O O . GLY A 1 299 ? -0.643 30.203 7.629 1 83.5 299 GLY A O 1
ATOM 2257 N N . ILE A 1 300 ? -0.319 30.062 9.828 1 88.56 300 ILE A N 1
ATOM 2258 C CA . ILE A 1 300 ? 0.998 30.688 9.789 1 88.56 300 ILE A CA 1
ATOM 2259 C C . ILE A 1 300 ? 1.936 29.859 8.906 1 88.56 300 ILE A C 1
ATOM 2261 O O . ILE A 1 300 ? 2.682 30.406 8.102 1 88.56 300 ILE A O 1
ATOM 2265 N N . PRO A 1 301 ? 1.866 28.562 8.984 1 90.5 301 PRO A N 1
ATOM 2266 C CA . PRO A 1 301 ? 2.775 27.766 8.164 1 90.5 301 PRO A CA 1
ATOM 2267 C C . PRO A 1 301 ? 2.6 28.016 6.664 1 90.5 301 PRO A C 1
ATOM 2269 O O . PRO A 1 301 ? 3.586 28.141 5.934 1 90.5 301 PRO A O 1
ATOM 2272 N N . VAL A 1 302 ? 1.408 28.109 6.234 1 86.44 302 VAL A N 1
ATOM 2273 C CA . VAL A 1 302 ? 1.164 28.359 4.82 1 86.44 302 VAL A CA 1
ATOM 2274 C C . VAL A 1 302 ? 1.669 29.75 4.449 1 86.44 302 VAL A C 1
ATOM 2276 O O . VAL A 1 302 ? 2.205 29.953 3.357 1 86.44 302 VAL A O 1
ATOM 2279 N N . LEU A 1 303 ? 1.463 30.703 5.336 1 89.06 303 LEU A N 1
ATOM 2280 C CA . LEU A 1 303 ? 1.958 32.062 5.105 1 89.06 303 LEU A CA 1
ATOM 2281 C C . LEU A 1 303 ? 3.465 32.062 4.879 1 89.06 303 LEU A C 1
ATOM 2283 O O . LEU A 1 303 ? 3.979 32.844 4.078 1 89.06 303 LEU A O 1
ATOM 2287 N N . ALA A 1 304 ? 4.121 31.234 5.527 1 93.62 304 ALA A N 1
ATOM 2288 C CA . ALA A 1 304 ? 5.574 31.141 5.43 1 93.62 304 ALA A CA 1
ATOM 2289 C C . ALA A 1 304 ? 6.012 30.781 4.016 1 93.62 304 ALA A C 1
ATOM 2291 O O . ALA A 1 304 ? 7.094 31.172 3.572 1 93.62 304 ALA A O 1
ATOM 2292 N N . SER A 1 305 ? 5.234 30 3.332 1 91.62 305 SER A N 1
ATOM 2293 C CA . SER A 1 305 ? 5.586 29.578 1.982 1 91.62 305 SER A CA 1
ATOM 2294 C C . SER A 1 305 ? 5.652 30.75 1.024 1 91.62 305 SER A C 1
ATOM 2296 O O . SER A 1 305 ? 6.301 30.672 -0.021 1 91.62 305 SER A O 1
ATOM 2298 N N . ASN A 1 306 ? 4.984 31.828 1.384 1 89.56 306 ASN A N 1
ATOM 2299 C CA . ASN A 1 306 ? 5.008 33.031 0.566 1 89.56 306 ASN A CA 1
ATOM 2300 C C . ASN A 1 306 ? 6.367 33.719 0.632 1 89.56 306 ASN A C 1
ATOM 2302 O O . ASN A 1 306 ? 6.66 34.625 -0.18 1 89.56 306 ASN A O 1
ATOM 2306 N N . TYR A 1 307 ? 7.137 33.375 1.563 1 93.69 307 TYR A N 1
ATOM 2307 C CA . TYR A 1 307 ? 8.406 34.062 1.773 1 93.69 307 TYR A CA 1
ATOM 2308 C C . TYR A 1 307 ? 9.57 33.188 1.302 1 93.69 307 TYR A C 1
ATOM 2310 O O . TYR A 1 307 ? 10.734 33.5 1.568 1 93.69 307 TYR A O 1
ATOM 2318 N N . ILE A 1 308 ? 9.281 32.094 0.649 1 92 308 ILE A N 1
ATOM 2319 C CA . ILE A 1 308 ? 10.352 31.281 0.051 1 92 308 ILE A CA 1
ATOM 2320 C C . ILE A 1 308 ? 11.07 32.094 -1.018 1 92 308 ILE A C 1
ATOM 2322 O O . ILE A 1 308 ? 10.438 32.625 -1.943 1 92 308 ILE A O 1
ATOM 2326 N N . PRO A 1 309 ? 12.359 32.219 -0.897 1 90.81 309 PRO A N 1
ATOM 2327 C CA . PRO A 1 309 ? 13.094 33.062 -1.843 1 90.81 309 PRO A CA 1
ATOM 2328 C C . PRO A 1 309 ? 12.984 32.594 -3.283 1 90.81 309 PRO A C 1
ATOM 2330 O O . PRO A 1 309 ? 12.836 31.375 -3.518 1 90.81 309 PRO A O 1
ATOM 2333 N N . ASP A 1 310 ? 13.195 33.531 -4.137 1 88.44 310 ASP A N 1
ATOM 2334 C CA . ASP A 1 310 ? 13.273 33.188 -5.551 1 88.44 310 ASP A CA 1
ATOM 2335 C C . ASP A 1 310 ? 14.453 32.25 -5.828 1 88.44 310 ASP A C 1
ATOM 2337 O O . ASP A 1 310 ? 15.531 32.438 -5.258 1 88.44 310 ASP A O 1
ATOM 2341 N N . GLY A 1 311 ? 14.25 31.312 -6.57 1 88.69 311 GLY A N 1
ATOM 2342 C CA . GLY A 1 311 ? 15.32 30.406 -6.93 1 88.69 311 GLY A CA 1
ATOM 2343 C C . GLY A 1 311 ? 15.375 29.172 -6.051 1 88.69 311 GLY A C 1
ATOM 2344 O O . GLY A 1 311 ? 16.047 28.188 -6.379 1 88.69 311 GLY A O 1
ATOM 2345 N N . MET A 1 312 ? 14.695 29.359 -4.922 1 91.88 312 MET A N 1
ATOM 2346 C CA . MET A 1 312 ? 14.633 28.188 -4.055 1 91.88 312 MET A CA 1
ATOM 2347 C C . MET A 1 312 ? 13.406 27.328 -4.383 1 91.88 312 MET A C 1
ATOM 2349 O O . MET A 1 312 ? 12.281 27.828 -4.406 1 91.88 312 MET A O 1
ATOM 2353 N N . SER A 1 313 ? 13.727 26.031 -4.621 1 91.88 313 SER A N 1
ATOM 2354 C CA . SER A 1 313 ? 12.641 25.109 -4.953 1 91.88 313 SER A CA 1
ATOM 2355 C C . SER A 1 313 ? 12.25 24.25 -3.752 1 91.88 313 SER A C 1
ATOM 2357 O O . SER A 1 313 ? 13.062 23.484 -3.244 1 91.88 313 SER A O 1
ATOM 2359 N N . VAL A 1 314 ? 11.031 24.469 -3.27 1 95.62 314 VAL A N 1
ATOM 2360 C CA . VAL A 1 314 ? 10.453 23.656 -2.205 1 95.62 314 VAL A CA 1
ATOM 2361 C C . VAL A 1 314 ? 9.164 23 -2.697 1 95.62 314 VAL A C 1
ATOM 2363 O O . VAL A 1 314 ? 8.273 23.672 -3.215 1 95.62 314 VAL A O 1
ATOM 2366 N N . MET A 1 315 ? 9.133 21.688 -2.643 1 97.06 315 MET A N 1
ATOM 2367 C CA . MET A 1 315 ? 7.914 20.969 -3.02 1 97.06 315 MET A CA 1
ATOM 2368 C C . MET A 1 315 ? 7.004 20.766 -1.813 1 97.06 315 MET A C 1
ATOM 2370 O O . MET A 1 315 ? 7.348 20.047 -0.881 1 97.06 315 MET A O 1
ATOM 2374 N N . LEU A 1 316 ? 5.848 21.375 -1.903 1 97.81 316 LEU A N 1
ATOM 2375 C CA . LEU A 1 316 ? 4.906 21.281 -0.792 1 97.81 316 LEU A CA 1
ATOM 2376 C C . LEU A 1 316 ? 3.971 20.094 -0.962 1 97.81 316 LEU A C 1
ATOM 2378 O O . LEU A 1 316 ? 3.443 19.859 -2.053 1 97.81 316 LEU A O 1
ATOM 2382 N N . GLN A 1 317 ? 3.846 19.359 0.064 1 98.44 317 GLN A N 1
ATOM 2383 C CA . GLN A 1 317 ? 2.971 18.188 0.109 1 98.44 317 GLN A CA 1
ATOM 2384 C C . GLN A 1 317 ? 1.655 18.516 0.809 1 98.44 317 GLN A C 1
ATOM 2386 O O . GLN A 1 317 ? 1.647 19.172 1.852 1 98.44 317 GLN A O 1
ATOM 2391 N N . SER A 1 318 ? 0.536 18.156 0.186 1 97.88 318 SER A N 1
ATOM 2392 C CA . SER A 1 318 ? -0.781 18.172 0.813 1 97.88 318 SER A CA 1
ATOM 2393 C C . SER A 1 318 ? -1.291 16.766 1.063 1 97.88 318 SER A C 1
ATOM 2395 O O . SER A 1 318 ? -1.392 15.961 0.134 1 97.88 318 SER A O 1
ATOM 2397 N N . GLU A 1 319 ? -1.698 16.516 2.246 1 97.06 319 GLU A N 1
ATOM 2398 C CA . GLU A 1 319 ? -1.927 15.148 2.721 1 97.06 319 GLU A CA 1
ATOM 2399 C C . GLU A 1 319 ? -3.123 14.516 2.02 1 97.06 319 GLU A C 1
ATOM 2401 O O . GLU A 1 319 ? -3.305 13.297 2.072 1 97.06 319 GLU A O 1
ATOM 2406 N N . ASN A 1 320 ? -3.977 15.266 1.387 1 97.56 320 ASN A N 1
ATOM 2407 C CA . ASN A 1 320 ? -5.133 14.703 0.693 1 97.56 320 ASN A CA 1
ATOM 2408 C C . ASN A 1 320 ? -4.746 14.148 -0.673 1 97.56 320 ASN A C 1
ATOM 2410 O O . ASN A 1 320 ? -5.602 13.648 -1.408 1 97.56 320 ASN A O 1
ATOM 2414 N N . GLY A 1 321 ? -3.426 14.25 -1.048 1 98.44 321 GLY A N 1
ATOM 2415 C CA . GLY A 1 321 ? -2.994 13.516 -2.229 1 98.44 321 GLY A CA 1
ATOM 2416 C C . GLY A 1 321 ? -2.314 14.398 -3.262 1 98.44 321 GLY A C 1
ATOM 2417 O O . GLY A 1 321 ? -2.5 14.203 -4.465 1 98.44 321 GLY A O 1
ATOM 2418 N N . ILE A 1 322 ? -1.548 15.422 -2.793 1 98.69 322 ILE A N 1
ATOM 2419 C CA . ILE A 1 322 ? -0.833 16.297 -3.715 1 98.69 322 ILE A CA 1
ATOM 2420 C C . ILE A 1 322 ? 0.629 16.406 -3.293 1 98.69 322 ILE A C 1
ATOM 2422 O O . ILE A 1 322 ? 0.928 16.609 -2.113 1 98.69 322 ILE A O 1
ATOM 2426 N N . LEU A 1 323 ? 1.536 16.219 -4.195 1 98.81 323 LEU A N 1
ATOM 2427 C CA . LEU A 1 323 ? 2.912 16.688 -4.09 1 98.81 323 LEU A CA 1
ATOM 2428 C C . LEU A 1 323 ? 3.189 17.797 -5.117 1 98.81 323 LEU A C 1
ATOM 2430 O O . LEU A 1 323 ? 3.045 17.562 -6.32 1 98.81 323 LEU A O 1
ATOM 2434 N N . GLY A 1 324 ? 3.531 18.922 -4.629 1 98.25 324 GLY A N 1
ATOM 2435 C CA . GLY A 1 324 ? 3.703 20.078 -5.5 1 98.25 324 GLY A CA 1
ATOM 2436 C C . GLY A 1 324 ? 2.541 21.047 -5.441 1 98.25 324 GLY A C 1
ATOM 2437 O O . GLY A 1 324 ? 2.008 21.453 -6.477 1 98.25 324 GLY A O 1
ATOM 2438 N N . LEU A 1 325 ? 2.102 21.328 -4.219 1 97.12 325 LEU A N 1
ATOM 2439 C CA . LEU A 1 325 ? 1.035 22.297 -3.986 1 97.12 325 LEU A CA 1
ATOM 2440 C C . LEU A 1 325 ? 1.452 23.688 -4.461 1 97.12 325 LEU A C 1
ATOM 2442 O O . LEU A 1 325 ? 2.582 24.109 -4.219 1 97.12 325 LEU A O 1
ATOM 2446 N N . GLY A 1 326 ? 0.517 24.344 -5.18 1 95.19 326 GLY A N 1
ATOM 2447 C CA . GLY A 1 326 ? 0.763 25.688 -5.688 1 95.19 326 GLY A CA 1
ATOM 2448 C C . GLY A 1 326 ? -0.102 26.734 -5.027 1 95.19 326 GLY A C 1
ATOM 2449 O O . GLY A 1 326 ? -0.747 26.469 -4.012 1 95.19 326 GLY A O 1
ATOM 2450 N N . PRO A 1 327 ? -0.046 27.875 -5.508 1 93.69 327 PRO A N 1
ATOM 2451 C 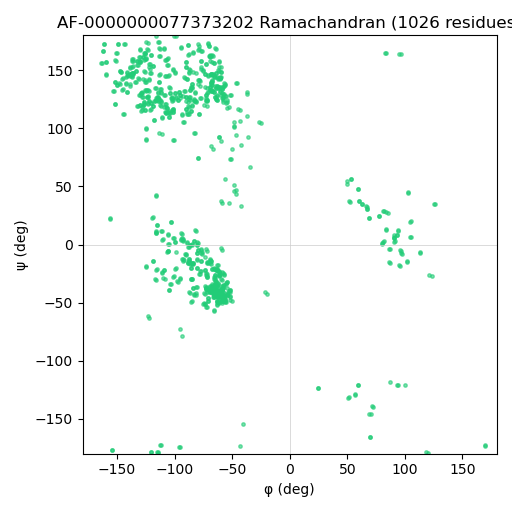CA . PRO A 1 327 ? -0.809 28.984 -4.93 1 93.69 327 PRO A CA 1
ATOM 2452 C C . PRO A 1 327 ? -2.311 28.859 -5.172 1 93.69 327 PRO A C 1
ATOM 2454 O O . PRO A 1 327 ? -2.752 27.938 -5.863 1 93.69 327 PRO A O 1
ATOM 2457 N N . PHE A 1 328 ? -3.076 29.766 -4.531 1 95.62 328 PHE A N 1
ATOM 2458 C CA . PHE A 1 328 ? -4.504 29.844 -4.812 1 95.62 328 PHE A CA 1
ATOM 2459 C C . PHE A 1 328 ? -4.754 30.219 -6.266 1 95.62 328 PHE A C 1
ATOM 2461 O O . PHE A 1 328 ? -4 31 -6.848 1 95.62 328 PHE A O 1
ATOM 2468 N N . PRO A 1 329 ? -5.785 29.656 -6.875 1 97.56 329 PRO A N 1
ATOM 2469 C CA . PRO A 1 329 ? -6.074 29.938 -8.281 1 97.56 329 PRO A CA 1
ATOM 2470 C C . PRO A 1 329 ? -6.734 31.297 -8.5 1 97.56 329 PRO A C 1
ATOM 2472 O O . PRO A 1 329 ? -7.262 31.875 -7.547 1 97.56 329 PRO A O 1
ATOM 2475 N N . THR A 1 330 ? -6.59 31.797 -9.75 1 96.62 330 THR A N 1
ATOM 2476 C CA . THR A 1 330 ? -7.508 32.875 -10.156 1 96.62 330 THR A CA 1
ATOM 2477 C C . THR A 1 330 ? -8.922 32.312 -10.32 1 96.62 330 THR A C 1
ATOM 2479 O O . THR A 1 330 ? -9.125 31.109 -10.406 1 96.62 330 THR A O 1
ATOM 2482 N N . LYS A 1 331 ? -9.812 33.219 -10.32 1 95.94 331 LYS A N 1
ATOM 2483 C CA . LYS A 1 331 ? -11.219 32.812 -10.328 1 95.94 331 LYS A CA 1
ATOM 2484 C C . LYS A 1 331 ? -11.523 31.875 -11.484 1 95.94 331 LYS A C 1
ATOM 2486 O O . LYS A 1 331 ? -12.273 30.906 -11.312 1 95.94 331 LYS A O 1
ATOM 2491 N N . ASP A 1 332 ? -10.938 32.094 -12.594 1 95.94 332 ASP A N 1
ATOM 2492 C CA . ASP A 1 332 ? -11.227 31.344 -13.805 1 95.94 332 ASP A CA 1
ATOM 2493 C C . ASP A 1 332 ? -10.57 29.969 -13.758 1 95.94 332 ASP A C 1
ATOM 2495 O O . ASP A 1 332 ? -10.891 29.094 -14.562 1 95.94 332 ASP A O 1
ATOM 2499 N N . LYS A 1 333 ? -9.758 29.703 -12.766 1 96.69 333 LYS A N 1
ATOM 2500 C CA . LYS A 1 333 ? -9.008 28.453 -12.711 1 96.69 333 LYS A CA 1
ATOM 2501 C C . LYS A 1 333 ? -9.438 27.609 -11.508 1 96.69 333 LYS A C 1
ATOM 2503 O O . LYS A 1 333 ? -8.797 26.594 -11.188 1 96.69 333 LYS A O 1
ATOM 2508 N N . VAL A 1 334 ? -10.492 28.016 -10.883 1 97.75 334 VAL A N 1
ATOM 2509 C CA . VAL A 1 334 ? -11.008 27.25 -9.758 1 97.75 334 VAL A CA 1
ATOM 2510 C C . VAL A 1 334 ? -11.492 25.891 -10.234 1 97.75 334 VAL A C 1
ATOM 2512 O O . VAL A 1 334 ? -12.227 25.797 -11.219 1 97.75 334 VAL A O 1
ATOM 2515 N N . ASP A 1 335 ? -11.039 24.828 -9.641 1 98 335 ASP A N 1
ATOM 2516 C CA . ASP A 1 335 ? -11.43 23.453 -9.898 1 98 335 ASP A CA 1
ATOM 2517 C C . ASP A 1 335 ? -11.883 22.75 -8.617 1 98 335 ASP A C 1
ATOM 2519 O O . ASP A 1 335 ? -11.086 22.562 -7.699 1 98 335 ASP A O 1
ATOM 2523 N N . PRO A 1 336 ? -13.133 22.375 -8.562 1 97.38 336 PRO A N 1
ATOM 2524 C CA . PRO A 1 336 ? -13.648 21.781 -7.324 1 97.38 336 PRO A CA 1
ATOM 2525 C C . PRO A 1 336 ? -12.945 20.469 -6.969 1 97.38 336 PRO A C 1
ATOM 2527 O O . PRO A 1 336 ? -13.062 19.984 -5.836 1 97.38 336 PRO A O 1
ATOM 2530 N N . ASP A 1 337 ? -12.273 19.828 -7.879 1 98.5 337 ASP A N 1
ATOM 2531 C CA . ASP A 1 337 ? -11.578 18.578 -7.621 1 98.5 337 ASP A CA 1
ATOM 2532 C C . ASP A 1 337 ? -10.125 18.828 -7.223 1 98.5 337 ASP A C 1
ATOM 2534 O O . ASP A 1 337 ? -9.344 17.891 -7.059 1 98.5 337 ASP A O 1
ATOM 2538 N N . LEU A 1 338 ? -9.75 20.062 -7.109 1 98.62 338 LEU A N 1
ATOM 2539 C CA . LEU A 1 338 ? -8.375 20.391 -6.746 1 98.62 338 LEU A CA 1
ATOM 2540 C C . LEU A 1 338 ? -8.344 21.297 -5.52 1 98.62 338 LEU A C 1
ATOM 2542 O O . LEU A 1 338 ? -8.344 22.516 -5.641 1 98.62 338 LEU A O 1
ATOM 2546 N N . ILE A 1 339 ? -8.281 20.656 -4.414 1 98 339 ILE A N 1
ATOM 2547 C CA . ILE A 1 339 ? -8.25 21.344 -3.133 1 98 339 ILE A CA 1
ATOM 2548 C C . ILE A 1 339 ? -7.066 20.844 -2.307 1 98 339 ILE A C 1
ATOM 2550 O O . ILE A 1 339 ? -6.496 19.797 -2.605 1 98 339 ILE A O 1
ATOM 2554 N N . ASN A 1 340 ? -6.656 21.609 -1.289 1 96.69 340 ASN A N 1
ATOM 2555 C CA . ASN A 1 340 ? -5.625 21.172 -0.355 1 96.69 340 ASN A CA 1
ATOM 2556 C C . ASN A 1 340 ? -6.234 20.547 0.899 1 96.69 340 ASN A C 1
ATOM 2558 O O . ASN A 1 340 ? -7.445 20.328 0.964 1 96.69 340 ASN A O 1
ATOM 2562 N N . ALA A 1 341 ? -5.414 20.219 1.866 1 95.31 341 ALA A N 1
ATOM 2563 C CA . ALA A 1 341 ? -5.84 19.547 3.09 1 95.31 341 ALA A CA 1
ATOM 2564 C C . ALA A 1 341 ? -6.727 20.469 3.936 1 95.31 341 ALA A C 1
ATOM 2566 O O . ALA A 1 341 ? -7.441 19.984 4.824 1 95.31 341 ALA A O 1
ATOM 2567 N N . GLY A 1 342 ? -6.652 21.766 3.736 1 93.38 342 GLY A N 1
ATOM 2568 C CA . GLY A 1 342 ? -7.555 22.719 4.375 1 93.38 342 GLY A CA 1
ATOM 2569 C C . GLY A 1 342 ? -8.875 22.859 3.641 1 93.38 342 GLY A C 1
ATOM 2570 O O . GLY A 1 342 ? -9.695 23.719 3.992 1 93.38 342 GLY A O 1
ATOM 2571 N N . LYS A 1 343 ? -9.07 22.094 2.596 1 95.19 343 LYS A N 1
ATOM 2572 C CA . LYS A 1 343 ? -10.266 22.109 1.759 1 95.19 343 LYS A CA 1
ATOM 2573 C C . LYS A 1 343 ? -10.383 23.422 0.99 1 95.19 343 LYS A C 1
ATOM 2575 O O . LYS A 1 343 ? -11.492 23.906 0.767 1 95.19 343 LYS A O 1
ATOM 2580 N N . GLU A 1 344 ? -9.305 24.016 0.673 1 95.81 344 GLU A N 1
ATOM 2581 C CA . GLU A 1 344 ? -9.242 25.25 -0.091 1 95.81 344 GLU A CA 1
ATOM 2582 C C . GLU A 1 344 ? -8.922 24.984 -1.558 1 95.81 344 GLU A C 1
ATOM 2584 O O . GLU A 1 344 ? -8.164 24.062 -1.873 1 95.81 344 GLU A O 1
ATOM 2589 N N . SER A 1 345 ? -9.492 25.875 -2.43 1 97.88 345 SER A N 1
ATOM 2590 C CA . SER A 1 345 ? -9.102 25.781 -3.834 1 97.88 345 SER A CA 1
ATOM 2591 C C . SER A 1 345 ? -7.625 26.094 -4.023 1 97.88 345 SER A C 1
ATOM 2593 O O . SER A 1 345 ? -7.121 27.078 -3.473 1 97.88 345 SER A O 1
ATOM 2595 N N . VAL A 1 346 ? -6.957 25.281 -4.812 1 97.56 346 VAL A N 1
ATOM 2596 C CA . VAL A 1 346 ? -5.52 25.469 -4.977 1 97.56 346 VAL A CA 1
ATOM 2597 C C . VAL A 1 346 ? -5.121 25.172 -6.418 1 97.56 346 VAL A C 1
ATOM 2599 O O . VAL A 1 346 ? -5.965 24.812 -7.242 1 97.56 346 VAL A O 1
ATOM 2602 N N . THR A 1 347 ? -3.934 25.438 -6.754 1 97.56 347 THR A N 1
ATOM 2603 C CA . THR A 1 347 ? -3.26 24.969 -7.957 1 97.56 347 THR A CA 1
ATOM 2604 C C . THR A 1 347 ? -2.102 24.047 -7.598 1 97.56 347 THR A C 1
ATOM 2606 O O . THR A 1 347 ? -1.933 23.672 -6.438 1 97.56 347 THR A O 1
ATOM 2609 N N . VAL A 1 348 ? -1.388 23.578 -8.594 1 98.12 348 VAL A N 1
ATOM 2610 C CA . VAL A 1 348 ? -0.161 22.828 -8.367 1 98.12 348 VAL A CA 1
ATOM 2611 C C . VAL A 1 348 ? 0.966 23.391 -9.219 1 98.12 348 VAL A C 1
ATOM 2613 O O . VAL A 1 348 ? 0.712 24.094 -10.203 1 98.12 348 VAL A O 1
ATOM 2616 N N . VAL A 1 349 ? 2.213 23.172 -8.82 1 96.88 349 VAL A N 1
ATOM 2617 C CA . VAL A 1 349 ? 3.369 23.625 -9.594 1 96.88 349 VAL A CA 1
ATOM 2618 C C . VAL A 1 349 ? 3.691 22.594 -10.68 1 96.88 349 VAL A C 1
ATOM 2620 O O . VAL A 1 349 ? 3.186 21.469 -10.648 1 96.88 349 VAL A O 1
ATOM 2623 N N . GLN A 1 350 ? 4.488 22.969 -11.625 1 96.31 350 GLN A N 1
ATOM 2624 C CA . GLN A 1 350 ? 4.941 22.047 -12.656 1 96.31 350 GLN A CA 1
ATOM 2625 C C . GLN A 1 350 ? 5.715 20.875 -12.039 1 96.31 350 GLN A C 1
ATOM 2627 O O . GLN A 1 350 ? 6.586 21.078 -11.188 1 96.31 350 GLN A O 1
ATOM 2632 N N . GLY A 1 351 ? 5.391 19.672 -12.43 1 97.5 351 GLY A N 1
ATOM 2633 C CA . GLY A 1 351 ? 6.055 18.484 -11.891 1 97.5 351 GLY A CA 1
ATOM 2634 C C . GLY A 1 351 ? 5.332 17.891 -10.703 1 97.5 351 GLY A C 1
ATOM 2635 O O . GLY A 1 351 ? 5.809 16.922 -10.102 1 97.5 351 GLY A O 1
ATOM 2636 N N . ALA A 1 352 ? 4.125 18.453 -10.453 1 98.69 352 ALA A N 1
ATOM 2637 C CA . ALA A 1 352 ? 3.336 17.953 -9.336 1 98.69 352 ALA A CA 1
ATOM 2638 C C . ALA A 1 352 ? 2.838 16.531 -9.602 1 98.69 352 ALA A C 1
ATOM 2640 O O . ALA A 1 352 ? 2.865 16.062 -10.742 1 98.69 352 ALA A O 1
ATOM 2641 N N . ALA A 1 353 ? 2.434 15.867 -8.523 1 98.81 353 ALA A N 1
ATOM 2642 C CA . ALA A 1 353 ? 1.886 14.516 -8.602 1 98.81 353 ALA A CA 1
ATOM 2643 C C . ALA A 1 353 ? 0.609 14.391 -7.773 1 98.81 353 ALA A C 1
ATOM 2645 O O . ALA A 1 353 ? 0.504 14.977 -6.691 1 98.81 353 ALA A O 1
ATOM 2646 N N . TYR A 1 354 ? -0.377 13.664 -8.336 1 98.81 354 TYR A N 1
ATOM 2647 C CA . TYR A 1 354 ? -1.58 13.305 -7.594 1 98.81 354 TYR A CA 1
ATOM 2648 C C . TYR A 1 354 ? -1.551 11.828 -7.188 1 98.81 354 TYR A C 1
ATOM 2650 O O . TYR A 1 354 ? -1.043 10.984 -7.93 1 98.81 354 TYR A O 1
ATOM 2658 N N . PHE A 1 355 ? -2.096 11.508 -6.039 1 98.62 355 PHE A N 1
ATOM 2659 C CA . PHE A 1 355 ? -2.162 10.133 -5.551 1 98.62 355 PHE A CA 1
ATOM 2660 C C . PHE A 1 355 ? -3.219 10 -4.461 1 98.62 355 PHE A C 1
ATOM 2662 O O . PHE A 1 355 ? -3.85 10.984 -4.074 1 98.62 355 PHE A O 1
ATOM 2669 N N . GLY A 1 356 ? -3.502 8.797 -4.027 1 98.56 356 GLY A N 1
ATOM 2670 C CA . GLY A 1 356 ? -4.477 8.547 -2.979 1 98.56 356 GLY A CA 1
ATOM 2671 C C . GLY A 1 356 ? -3.953 8.859 -1.589 1 98.56 356 GLY A C 1
ATOM 2672 O O . GLY A 1 356 ? -2.748 9.023 -1.396 1 98.56 356 GLY A O 1
ATOM 2673 N N . SER A 1 357 ? -4.867 8.906 -0.682 1 98.62 357 SER A N 1
ATOM 2674 C CA . SER A 1 357 ? -4.512 9.242 0.693 1 98.62 357 SER A CA 1
ATOM 2675 C C . SER A 1 357 ? -3.594 8.188 1.298 1 98.62 357 SER A C 1
ATOM 2677 O O . SER A 1 357 ? -2.756 8.492 2.148 1 98.62 357 SER A O 1
ATOM 2679 N N . ASP A 1 358 ? -3.74 6.941 0.89 1 98.5 358 ASP A N 1
ATOM 2680 C CA . ASP A 1 358 ? -2.871 5.879 1.381 1 98.5 358 ASP A CA 1
ATOM 2681 C C . ASP A 1 358 ? -1.422 6.113 0.963 1 98.5 358 ASP A C 1
ATOM 2683 O O . ASP A 1 358 ? -0.508 6 1.782 1 98.5 358 ASP A O 1
ATOM 2687 N N . ASP A 1 359 ? -1.199 6.527 -0.261 1 98.38 359 ASP A N 1
ATOM 2688 C CA . ASP A 1 359 ? 0.141 6.848 -0.744 1 98.38 359 ASP A CA 1
ATOM 2689 C C . ASP A 1 359 ? 0.681 8.109 -0.069 1 98.38 359 ASP A C 1
ATOM 2691 O O . ASP A 1 359 ? 1.872 8.188 0.24 1 98.38 359 ASP A O 1
ATOM 2695 N N . SER A 1 360 ? -0.186 9.031 0.092 1 98.75 360 SER A N 1
ATOM 2696 C CA . SER A 1 360 ? 0.204 10.289 0.721 1 98.75 360 SER A CA 1
ATOM 2697 C C . SER A 1 360 ? 0.786 10.055 2.111 1 98.75 360 SER A C 1
ATOM 2699 O O . SER A 1 360 ? 1.85 10.578 2.441 1 98.75 360 SER A O 1
ATOM 2701 N N . PHE A 1 361 ? 0.12 9.25 2.826 1 98.75 361 PHE A N 1
ATOM 2702 C CA . PHE A 1 361 ? 0.543 9.062 4.211 1 98.75 361 PHE A CA 1
ATOM 2703 C C . PHE A 1 361 ? 1.633 8 4.305 1 98.75 361 PHE A C 1
ATOM 2705 O O . PHE A 1 361 ? 2.357 7.938 5.301 1 98.75 361 PHE A O 1
ATOM 2712 N N . ALA A 1 362 ? 1.759 7.125 3.289 1 98.62 362 ALA A N 1
ATOM 2713 C CA . ALA A 1 362 ? 2.949 6.285 3.219 1 98.62 362 ALA A CA 1
ATOM 2714 C C . ALA A 1 362 ? 4.211 7.129 3.076 1 98.62 362 ALA A C 1
ATOM 2716 O O . ALA A 1 362 ? 5.23 6.848 3.711 1 98.62 362 ALA A O 1
ATOM 2717 N N . MET A 1 363 ? 4.07 8.172 2.277 1 98 363 MET A N 1
ATOM 2718 C CA . MET A 1 363 ? 5.16 9.125 2.088 1 98 363 MET A CA 1
ATOM 2719 C C . MET A 1 363 ? 5.535 9.797 3.406 1 98 363 MET A C 1
ATOM 2721 O O . MET A 1 363 ? 6.715 9.961 3.711 1 98 363 MET A O 1
ATOM 2725 N N . ILE A 1 364 ? 4.551 10.125 4.156 1 98.62 364 ILE A N 1
ATOM 2726 C CA . ILE A 1 364 ? 4.746 10.805 5.434 1 98.62 364 ILE A CA 1
ATOM 2727 C C . ILE A 1 364 ? 5.324 9.82 6.453 1 98.62 364 ILE A C 1
ATOM 2729 O O . ILE A 1 364 ? 6.406 10.047 6.996 1 98.62 364 ILE A O 1
ATOM 2733 N N . ARG A 1 365 ? 4.695 8.703 6.641 1 98.62 365 ARG A N 1
ATOM 2734 C CA . ARG A 1 365 ? 5.082 7.727 7.656 1 98.62 365 ARG A CA 1
ATOM 2735 C C . ARG A 1 365 ? 6.449 7.129 7.348 1 98.62 365 ARG A C 1
ATOM 2737 O O . ARG A 1 365 ? 7.203 6.785 8.266 1 98.62 365 ARG A O 1
ATOM 2744 N N . GLY A 1 366 ? 6.754 7.07 6.031 1 97.94 366 GLY A N 1
ATOM 2745 C CA . GLY A 1 366 ? 8.031 6.516 5.609 1 97.94 366 GLY A CA 1
ATOM 2746 C C . GLY A 1 366 ? 9.195 7.473 5.809 1 97.94 366 GLY A C 1
ATOM 2747 O O . GLY A 1 366 ? 10.344 7.113 5.566 1 97.94 366 GLY A O 1
ATOM 2748 N N . GLY A 1 367 ? 8.906 8.68 6.23 1 97.62 367 GLY A N 1
ATOM 2749 C CA . GLY A 1 367 ? 9.953 9.648 6.535 1 97.62 367 GLY A CA 1
ATOM 2750 C C . GLY A 1 367 ? 10.492 10.352 5.305 1 97.62 367 GLY A C 1
ATOM 2751 O O . GLY A 1 367 ? 11.656 10.766 5.281 1 97.62 367 GLY A O 1
ATOM 2752 N N . HIS A 1 368 ? 9.688 10.516 4.273 1 98.06 368 HIS A N 1
ATOM 2753 C CA . HIS A 1 368 ? 10.188 11.094 3.027 1 98.06 368 HIS A CA 1
ATOM 2754 C C . HIS A 1 368 ? 9.977 12.602 2.996 1 98.06 368 HIS A C 1
ATOM 2756 O O . HIS A 1 368 ? 10.516 13.289 2.129 1 98.06 368 HIS A O 1
ATOM 2762 N N . ILE A 1 369 ? 9.195 13.133 3.906 1 98.44 369 ILE A N 1
ATOM 2763 C CA . ILE A 1 369 ? 9 14.57 4.055 1 98.44 369 ILE A CA 1
ATOM 2764 C C . ILE A 1 369 ? 10.094 15.148 4.953 1 98.44 369 ILE A C 1
ATOM 2766 O O . ILE A 1 369 ? 10.312 14.664 6.066 1 98.44 369 ILE A O 1
ATOM 2770 N N . ASP A 1 370 ? 10.68 16.234 4.52 1 98.19 370 ASP A N 1
ATOM 2771 C CA . ASP A 1 370 ? 11.828 16.766 5.238 1 98.19 370 ASP A CA 1
ATOM 2772 C C . ASP A 1 370 ? 11.383 17.594 6.441 1 98.19 370 ASP A C 1
ATOM 2774 O O . ASP A 1 370 ? 12.039 17.578 7.484 1 98.19 370 ASP A O 1
ATOM 2778 N N . LEU A 1 371 ? 10.305 18.281 6.23 1 98.25 371 LEU A N 1
ATOM 2779 C CA . LEU A 1 371 ? 9.906 19.312 7.184 1 98.25 371 LEU A CA 1
ATOM 2780 C C . LEU A 1 371 ? 8.391 19.375 7.305 1 98.25 371 LEU A C 1
ATOM 2782 O O . LEU A 1 371 ? 7.68 19.312 6.301 1 98.25 371 LEU A O 1
ATOM 2786 N N . THR A 1 372 ? 7.914 19.438 8.516 1 98.56 372 THR A N 1
ATOM 2787 C CA . THR A 1 372 ? 6.516 19.766 8.766 1 98.56 372 THR A CA 1
ATOM 2788 C C . THR A 1 372 ? 6.395 20.938 9.734 1 98.56 372 THR A C 1
ATOM 2790 O O . THR A 1 372 ? 7.191 21.062 10.664 1 98.56 372 THR A O 1
ATOM 2793 N N . ILE A 1 373 ? 5.457 21.859 9.484 1 98.44 373 ILE A N 1
ATOM 2794 C CA . ILE A 1 373 ? 5.203 23.031 10.328 1 98.44 373 ILE A CA 1
ATOM 2795 C C . ILE A 1 373 ? 3.746 23.031 10.781 1 98.44 373 ILE A C 1
ATOM 2797 O O . ILE A 1 373 ? 2.832 23.031 9.953 1 98.44 373 ILE A O 1
ATOM 2801 N N . LEU A 1 374 ? 3.551 23.016 12.062 1 97.5 374 LEU A N 1
ATOM 2802 C CA . LEU A 1 374 ? 2.209 22.922 12.625 1 97.5 374 LEU A CA 1
ATOM 2803 C C . LEU A 1 374 ? 1.991 24 13.695 1 97.5 374 LEU A C 1
ATOM 2805 O O . LEU A 1 374 ? 2.951 24.594 14.18 1 97.5 374 LEU A O 1
ATOM 2809 N N . GLY A 1 375 ? 0.707 24.219 13.953 1 95.75 375 GLY A N 1
ATOM 2810 C CA . GLY A 1 375 ? 0.327 25 15.117 1 95.75 375 GLY A CA 1
ATOM 2811 C C . GLY A 1 375 ? 0.17 24.172 16.375 1 95.75 375 GLY A C 1
ATOM 2812 O O . GLY A 1 375 ? 0.173 22.938 16.312 1 95.75 375 GLY A O 1
ATOM 2813 N N . ALA A 1 376 ? -0.002 24.891 17.516 1 95.81 376 ALA A N 1
ATOM 2814 C CA . ALA A 1 376 ? -0.135 24.188 18.797 1 95.81 376 ALA A CA 1
ATOM 2815 C C . ALA A 1 376 ? -1.061 24.922 19.75 1 95.81 376 ALA A C 1
ATOM 2817 O O . ALA A 1 376 ? -1.151 26.156 19.703 1 95.81 376 ALA A O 1
ATOM 2818 N N . MET A 1 377 ? -1.738 24.188 20.562 1 93.75 377 MET A N 1
ATOM 2819 C CA . MET A 1 377 ? -2.406 24.719 21.75 1 93.75 377 MET A CA 1
ATOM 2820 C C . MET A 1 377 ? -1.443 24.797 22.938 1 93.75 377 MET A C 1
ATOM 2822 O O . MET A 1 377 ? -1.34 25.844 23.594 1 93.75 377 MET A O 1
ATOM 2826 N N . GLU A 1 378 ? -0.763 23.688 23.141 1 97 378 GLU A N 1
ATOM 2827 C CA . GLU A 1 378 ? 0.28 23.594 24.156 1 97 378 GLU A CA 1
ATOM 2828 C C . GLU A 1 378 ? 1.5 22.844 23.641 1 97 378 GLU A C 1
ATOM 2830 O O . GLU A 1 378 ? 1.373 21.953 22.797 1 97 378 GLU A O 1
ATOM 2835 N N . VAL A 1 379 ? 2.697 23.25 24.125 1 98.75 379 VAL A N 1
ATOM 2836 C CA . VAL A 1 379 ? 3.926 22.484 23.938 1 98.75 379 VAL A CA 1
ATOM 2837 C C . VAL A 1 379 ? 4.66 22.344 25.266 1 98.75 379 VAL A C 1
ATOM 2839 O O . VAL A 1 379 ? 4.496 23.172 26.172 1 98.75 379 VAL A O 1
ATOM 2842 N N . SER A 1 380 ? 5.434 21.328 25.375 1 98.81 380 SER A N 1
ATOM 2843 C CA . SER A 1 380 ? 6.137 21.109 26.641 1 98.81 380 SER A CA 1
ATOM 2844 C C . SER A 1 380 ? 7.629 21.375 26.484 1 98.81 380 SER A C 1
ATOM 2846 O O . SER A 1 380 ? 8.148 21.453 25.375 1 98.81 380 SER A O 1
ATOM 2848 N N . ALA A 1 381 ? 8.266 21.438 27.625 1 98.56 381 ALA A N 1
ATOM 2849 C CA . ALA A 1 381 ? 9.703 21.672 27.703 1 98.56 381 ALA A CA 1
ATOM 2850 C C . ALA A 1 381 ? 10.477 20.516 27.062 1 98.56 381 ALA A C 1
ATOM 2852 O O . ALA A 1 381 ? 11.586 20.719 26.562 1 98.56 381 ALA A O 1
ATOM 2853 N N . THR A 1 382 ? 9.867 19.391 26.969 1 98.5 382 THR A N 1
ATOM 2854 C CA . THR A 1 382 ? 10.586 18.234 26.469 1 98.5 382 THR A CA 1
ATOM 2855 C C . THR A 1 382 ? 10.172 17.906 25.047 1 98.5 382 THR A C 1
ATOM 2857 O O . THR A 1 382 ? 10.594 16.891 24.484 1 98.5 382 THR A O 1
ATOM 2860 N N . GLY A 1 383 ? 9.289 18.688 24.516 1 98.81 383 GLY A N 1
ATOM 2861 C CA . GLY A 1 383 ? 9 18.547 23.094 1 98.81 383 GLY A CA 1
ATOM 2862 C C . GLY A 1 383 ? 7.68 17.859 22.812 1 98.81 383 GLY A C 1
ATOM 2863 O O . GLY A 1 383 ? 7.496 17.281 21.734 1 98.81 383 GLY A O 1
ATOM 2864 N N . ASP A 1 384 ? 6.754 17.797 23.766 1 98.88 384 ASP A N 1
ATOM 2865 C CA . ASP A 1 384 ? 5.414 17.281 23.516 1 98.88 384 ASP A CA 1
ATOM 2866 C C . ASP A 1 384 ? 4.562 18.312 22.781 1 98.88 384 ASP A C 1
ATOM 2868 O O . ASP A 1 384 ? 4.77 19.531 22.922 1 98.88 384 ASP A O 1
ATOM 2872 N N . LEU A 1 385 ? 3.633 17.797 22.016 1 98.62 385 LEU A N 1
ATOM 2873 C CA . LEU A 1 385 ? 2.701 18.641 21.281 1 98.62 385 LEU A CA 1
ATOM 2874 C C . LEU A 1 385 ? 1.258 18.281 21.609 1 98.62 385 LEU A C 1
ATOM 2876 O O . LEU A 1 385 ? 0.893 17.109 21.625 1 98.62 385 LEU A O 1
ATOM 2880 N N . ALA A 1 386 ? 0.423 19.266 21.891 1 96.94 386 ALA A N 1
ATOM 2881 C CA . ALA A 1 386 ? -1.022 19.109 22.031 1 96.94 386 ALA A CA 1
ATOM 2882 C C . ALA A 1 386 ? -1.771 20.109 21.141 1 96.94 386 ALA A C 1
ATOM 2884 O O . ALA A 1 386 ? -1.665 21.312 21.344 1 96.94 386 ALA A O 1
ATOM 2885 N N . ASN A 1 387 ? -2.562 19.531 20.219 1 93.75 387 ASN A N 1
ATOM 2886 C CA . ASN A 1 387 ? -3.254 20.484 19.359 1 93.75 387 ASN A CA 1
ATOM 2887 C C . ASN A 1 387 ? -4.516 19.891 18.75 1 93.75 387 ASN A C 1
ATOM 2889 O O . ASN A 1 387 ? -4.992 20.344 17.703 1 93.75 387 ASN A O 1
ATOM 2893 N N . TRP A 1 388 ? -5.152 18.797 19.359 1 89.94 388 TRP A N 1
ATOM 2894 C CA . TRP A 1 388 ? -6.227 18.156 18.609 1 89.94 388 TRP A CA 1
ATOM 2895 C C . TRP A 1 388 ? -7.508 18.109 19.438 1 89.94 388 TRP A C 1
ATOM 2897 O O . TRP A 1 388 ? -8.594 17.875 18.891 1 89.94 388 TRP A O 1
ATOM 2907 N N . MET A 1 389 ? -7.383 18.266 20.75 1 85.38 389 MET A N 1
ATOM 2908 C CA . MET A 1 389 ? -8.594 18.172 21.562 1 85.38 389 MET A CA 1
ATOM 2909 C C . MET A 1 389 ? -8.461 19 22.828 1 85.38 389 MET A C 1
ATOM 2911 O O . MET A 1 389 ? -7.383 19.078 23.422 1 85.38 389 MET A O 1
ATOM 2915 N N . ILE A 1 390 ? -9.477 19.641 23.188 1 78.31 390 ILE A N 1
ATOM 2916 C CA . ILE A 1 390 ? -9.656 20.203 24.516 1 78.31 390 ILE A CA 1
ATOM 2917 C C . ILE A 1 390 ? -10.758 19.453 25.25 1 78.31 390 ILE A C 1
ATOM 2919 O O . ILE A 1 390 ? -11.93 19.531 24.875 1 78.31 390 ILE A O 1
ATOM 2923 N N . PRO A 1 391 ? -10.359 18.641 26.281 1 71.31 391 PRO A N 1
ATOM 2924 C CA . PRO A 1 391 ? -11.367 17.828 26.953 1 71.31 391 PRO A CA 1
ATOM 2925 C C . PRO A 1 391 ? -12.469 18.672 27.609 1 71.31 391 PRO A C 1
ATOM 2927 O O . PRO A 1 391 ? -12.203 19.766 28.094 1 71.31 391 PRO A O 1
ATOM 2930 N N . VAL A 1 392 ? -13.672 18.109 27.531 1 61.78 392 VAL A N 1
ATOM 2931 C CA . VAL A 1 392 ? -14.836 18.781 28.094 1 61.78 392 VAL A CA 1
ATOM 2932 C C . VAL A 1 392 ? -14.703 18.875 29.609 1 61.78 392 VAL A C 1
ATOM 2934 O O . VAL A 1 392 ? -15.172 19.828 30.234 1 61.78 392 VAL A O 1
ATOM 2937 N N . SER A 1 393 ? -14.227 17.703 30.359 1 52.5 393 SER A N 1
ATOM 2938 C CA . SER A 1 393 ? -14.172 17.672 31.828 1 52.5 393 SER A CA 1
ATOM 2939 C C . SER A 1 393 ? -13.43 18.875 32.375 1 52.5 393 SER A C 1
ATOM 2941 O O . SER A 1 393 ? -13.625 19.266 33.531 1 52.5 393 SER A O 1
ATOM 2943 N N . THR A 1 394 ? -12.445 19.234 31.812 1 44.09 394 THR A N 1
ATOM 2944 C CA . THR A 1 394 ? -11.672 20.344 32.344 1 44.09 394 THR A CA 1
ATOM 2945 C C . THR A 1 394 ? -12.523 21.609 32.438 1 44.09 394 THR A C 1
ATOM 2947 O O . THR A 1 394 ? -12.094 22.625 32.969 1 44.09 394 THR A O 1
ATOM 2950 N N . MET A 1 395 ? -13.703 21.344 31.906 1 42.09 395 MET A N 1
ATOM 2951 C CA . MET A 1 395 ? -14.586 22.5 31.969 1 42.09 395 MET A CA 1
ATOM 2952 C C . MET A 1 395 ? -15.57 22.375 33.125 1 42.09 395 MET A C 1
ATOM 2954 O O . MET A 1 395 ? -16.141 21.312 33.344 1 42.09 395 MET A O 1
ATOM 2958 N N . THR A 1 396 ? -15.32 22.797 34.25 1 39.12 396 THR A N 1
ATOM 2959 C CA . THR A 1 396 ? -16.141 22.75 35.469 1 39.12 396 THR A CA 1
ATOM 2960 C C . THR A 1 396 ? -17.625 22.656 35.125 1 39.12 396 THR A C 1
ATOM 2962 O O . THR A 1 396 ? -18.141 23.516 34.375 1 39.12 396 THR A O 1
ATOM 2965 N N . TRP A 1 397 ? -18.188 21.469 35.281 1 35.19 397 TRP A N 1
ATOM 2966 C CA . TRP A 1 397 ? -19.547 21 35.031 1 35.19 397 TRP A CA 1
ATOM 2967 C C . TRP A 1 397 ? -20.562 21.781 35.844 1 35.19 397 TRP A C 1
ATOM 2969 O O . TRP A 1 397 ? -20.844 21.438 37 1 35.19 397 TRP A O 1
ATOM 2979 N N . GLU A 1 398 ? -20.578 22.953 36.156 1 35.59 398 GLU A N 1
ATOM 2980 C CA . GLU A 1 398 ? -21.844 23.422 36.688 1 35.59 398 GLU A CA 1
ATOM 2981 C C . GLU A 1 398 ? -22.969 23.312 35.656 1 35.59 398 GLU A C 1
ATOM 2983 O O . GLU A 1 398 ? -22.703 23.281 34.469 1 35.59 398 GLU A O 1
ATOM 2988 N N . SER A 1 399 ? -24.25 22.953 36 1 41.09 399 SER A N 1
ATOM 2989 C CA . SER A 1 399 ? -25.484 22.875 35.219 1 41.09 399 SER A CA 1
ATOM 2990 C C . SER A 1 399 ? -25.391 23.719 33.938 1 41.09 399 SER A C 1
ATOM 2992 O O . SER A 1 399 ? -25.891 23.328 32.875 1 41.09 399 SER A O 1
ATOM 2994 N N . SER A 1 400 ? -24.891 24.828 34 1 41.84 400 SER A N 1
ATOM 2995 C CA . SER A 1 400 ? -24.641 25.812 32.938 1 41.84 400 SER A CA 1
ATOM 2996 C C . SER A 1 400 ? -23.516 25.375 32.031 1 41.84 400 SER A C 1
ATOM 2998 O O . SER A 1 400 ? -23.219 26.047 31.031 1 41.84 400 SER A O 1
ATOM 3000 N N . CYS A 1 401 ? -22.906 24.375 32.312 1 42.75 401 CYS A N 1
ATOM 3001 C CA . CYS A 1 401 ? -21.703 23.891 31.625 1 42.75 401 CYS A CA 1
ATOM 3002 C C . CYS A 1 401 ? -22.062 23.141 30.344 1 42.75 401 CYS A C 1
ATOM 3004 O O . CYS A 1 401 ? -21.328 23.203 29.359 1 42.75 401 CYS A O 1
ATOM 3006 N N . SER A 1 402 ? -23.109 22.328 30.438 1 44.94 402 SER A N 1
ATOM 3007 C CA . SER A 1 402 ? -23.531 21.688 29.203 1 44.94 402 SER A CA 1
ATOM 3008 C C . SER A 1 402 ? -23.734 22.703 28.094 1 44.94 402 SER A C 1
ATOM 3010 O O . SER A 1 402 ? -23.312 22.484 26.953 1 44.94 402 SER A O 1
ATOM 3012 N N . LEU A 1 403 ? -24.469 23.75 28.516 1 48.34 403 LEU A N 1
ATOM 3013 C CA . LEU A 1 403 ? -24.688 24.812 27.531 1 48.34 403 LEU A CA 1
ATOM 3014 C C . LEU A 1 403 ? -23.359 25.438 27.109 1 48.34 403 LEU A C 1
ATOM 3016 O O . LEU A 1 403 ? -23.156 25.719 25.922 1 48.34 403 LEU A O 1
ATOM 3020 N N . LEU A 1 404 ? -22.547 25.594 28.031 1 47.81 404 LEU A N 1
ATOM 3021 C CA . LEU A 1 404 ? -21.266 26.203 27.703 1 47.81 404 LEU A CA 1
ATOM 3022 C C . LEU A 1 404 ? -20.422 25.25 26.859 1 47.81 404 LEU A C 1
ATOM 3024 O O . LEU A 1 404 ? -19.766 25.672 25.906 1 47.81 404 LEU A O 1
ATOM 3028 N N . MET A 1 405 ? -20.438 24 27.203 1 50.03 405 MET A N 1
ATOM 3029 C CA . MET A 1 405 ? -19.75 23 26.391 1 50.03 405 MET A CA 1
ATOM 3030 C C . MET A 1 405 ? -20.312 23.016 24.969 1 50.03 405 MET A C 1
ATOM 3032 O O . MET A 1 405 ? -19.547 22.938 24 1 50.03 405 MET A O 1
ATOM 3036 N N . TYR A 1 406 ? -21.625 22.938 25.125 1 50.09 406 TYR A N 1
ATOM 3037 C CA . TYR A 1 406 ? -22.312 23.062 23.844 1 50.09 406 TYR A CA 1
ATOM 3038 C C . TYR A 1 406 ? -21.891 24.344 23.125 1 50.09 406 TYR A C 1
ATOM 3040 O O . TYR A 1 406 ? -21.609 24.312 21.922 1 50.09 406 TYR A O 1
ATOM 3048 N N . LEU A 1 407 ? -21.844 25.359 23.953 1 50.97 407 LEU A N 1
ATOM 3049 C CA . LEU A 1 407 ? -21.484 26.641 23.359 1 50.97 407 LEU A CA 1
ATOM 3050 C C . LEU A 1 407 ? -20.016 26.625 22.906 1 50.97 407 LEU A C 1
ATOM 3052 O O . LEU A 1 407 ? -19.703 27.156 21.844 1 50.97 407 LEU A O 1
ATOM 3056 N N . MET A 1 408 ? -19.219 26.062 23.688 1 52.75 408 MET A N 1
ATOM 3057 C CA . MET A 1 408 ? -17.812 25.984 23.297 1 52.75 408 MET A CA 1
ATOM 3058 C C . MET A 1 408 ? -17.609 25 22.156 1 52.75 408 MET A C 1
ATOM 3060 O O . MET A 1 408 ? -16.812 25.25 21.25 1 52.75 408 MET A O 1
ATOM 3064 N N . ALA A 1 409 ? -18.297 23.844 22.438 1 53 409 ALA A N 1
ATOM 3065 C CA . ALA A 1 409 ? -18.359 22.922 21.312 1 53 409 ALA A CA 1
ATOM 3066 C C . ALA A 1 409 ? -18.875 23.625 20.047 1 53 409 ALA A C 1
ATOM 3068 O O . ALA A 1 409 ? -18.344 23.422 18.953 1 53 409 ALA A O 1
ATOM 3069 N N . LEU A 1 410 ? -19.953 24.406 20.344 1 51.44 410 LEU A N 1
ATOM 3070 C CA . LEU A 1 410 ? -20.531 25.188 19.266 1 51.44 410 LEU A CA 1
ATOM 3071 C C . LEU A 1 410 ? -19.531 26.203 18.719 1 51.44 410 LEU A C 1
ATOM 3073 O O . LEU A 1 410 ? -19.578 26.562 17.547 1 51.44 410 LEU A O 1
ATOM 3077 N N . GLN A 1 411 ? -18.797 26.625 19.672 1 46.91 411 GLN A N 1
ATOM 3078 C CA . GLN A 1 411 ? -17.812 27.594 19.234 1 46.91 411 GLN A CA 1
ATOM 3079 C C . GLN A 1 411 ? -16.594 26.922 18.625 1 46.91 411 GLN A C 1
ATOM 3081 O O . GLN A 1 411 ? -15.555 27.562 18.391 1 46.91 411 GLN A O 1
ATOM 3086 N N . GLY A 1 412 ? -16.641 25.656 18.344 1 50.19 412 GLY A N 1
ATOM 3087 C CA . GLY A 1 412 ? -15.664 24.969 17.516 1 50.19 412 GLY A CA 1
ATOM 3088 C C . GLY A 1 412 ? -14.414 24.578 18.281 1 50.19 412 GLY A C 1
ATOM 3089 O O . GLY A 1 412 ? -13.383 24.281 17.672 1 50.19 412 GLY A O 1
ATOM 3090 N N . LYS A 1 413 ? -14.406 24.844 19.516 1 51.97 413 LYS A N 1
ATOM 3091 C CA . LYS A 1 413 ? -13.172 24.75 20.281 1 51.97 413 LYS A CA 1
ATOM 3092 C C . LYS A 1 413 ? -12.945 23.328 20.781 1 51.97 413 LYS A C 1
ATOM 3094 O O . LYS A 1 413 ? -11.805 22.922 21.031 1 51.97 413 LYS A O 1
ATOM 3099 N N . LEU A 1 414 ? -13.93 22.438 20.781 1 57.16 414 LEU A N 1
ATOM 3100 C CA . LEU A 1 414 ? -13.672 21.266 21.625 1 57.16 414 LEU A CA 1
ATOM 3101 C C . LEU A 1 414 ? -13.102 20.125 20.812 1 57.16 414 LEU A C 1
ATOM 3103 O O . LEU A 1 414 ? -12.062 19.562 21.156 1 57.16 414 LEU A O 1
ATOM 3107 N N . VAL A 1 415 ? -13.938 19.469 19.984 1 62.31 415 VAL A N 1
ATOM 3108 C CA . VAL A 1 415 ? -13.5 18.203 19.422 1 62.31 415 VAL A CA 1
ATOM 3109 C C . VAL A 1 415 ? -13.328 18.328 17.906 1 62.31 415 VAL A C 1
ATOM 3111 O O . VAL A 1 415 ? -14.312 18.297 17.172 1 62.31 415 VAL A O 1
ATOM 3114 N N . LYS A 1 416 ? -12.07 18.594 17.469 1 78.5 416 LYS A N 1
ATOM 3115 C CA . LYS A 1 416 ? -11.914 18.656 16.016 1 78.5 416 LYS A CA 1
ATOM 3116 C C . LYS A 1 416 ? -11.297 17.359 15.484 1 78.5 416 LYS A C 1
ATOM 3118 O O . LYS A 1 416 ? -11.695 16.859 14.438 1 78.5 416 LYS A O 1
ATOM 3123 N N . GLY A 1 417 ? -10.531 16.688 16.25 1 90.69 417 GLY A N 1
ATOM 3124 C CA . GLY A 1 417 ? -9.781 15.523 15.797 1 90.69 417 GLY A CA 1
ATOM 3125 C C . GLY A 1 417 ? -8.352 15.852 15.414 1 90.69 417 GLY A C 1
ATOM 3126 O O . GLY A 1 417 ? -8 17.016 15.227 1 90.69 417 GLY A O 1
ATOM 3127 N N . MET A 1 418 ? -7.527 14.852 15.312 1 94.38 418 MET A N 1
ATOM 3128 C CA . MET A 1 418 ? -6.105 15.094 15.109 1 94.38 418 MET A CA 1
ATOM 3129 C C . MET A 1 418 ? -5.785 15.219 13.625 1 94.38 418 MET A C 1
ATOM 3131 O O . MET A 1 418 ? -4.73 15.742 13.25 1 94.38 418 MET A O 1
ATOM 3135 N N . GLY A 1 419 ? -6.738 14.805 12.727 1 95.12 419 GLY A N 1
ATOM 3136 C CA . GLY A 1 419 ? -6.391 14.797 11.32 1 95.12 419 GLY A CA 1
ATOM 3137 C C . GLY A 1 419 ? -5.094 14.062 11.023 1 95.12 419 GLY A C 1
ATOM 3138 O O . GLY A 1 419 ? -4.898 12.938 11.477 1 95.12 419 GLY A O 1
ATOM 3139 N N . GLY A 1 420 ? -4.227 14.75 10.227 1 97.12 420 GLY A N 1
ATOM 3140 C CA . GLY A 1 420 ? -2.961 14.133 9.859 1 97.12 420 GLY A CA 1
ATOM 3141 C C . GLY A 1 420 ? -1.827 14.508 10.797 1 97.12 420 GLY A C 1
ATOM 3142 O O . GLY A 1 420 ? -0.692 14.062 10.617 1 97.12 420 GLY A O 1
ATOM 3143 N N . ALA A 1 421 ? -2.109 15.219 11.859 1 97.12 421 ALA A N 1
ATOM 3144 C CA . ALA A 1 421 ? -1.062 15.805 12.688 1 97.12 421 ALA A CA 1
ATOM 3145 C C . ALA A 1 421 ? -0.233 14.719 13.367 1 97.12 421 ALA A C 1
ATOM 3147 O O . ALA A 1 421 ? 0.996 14.797 13.414 1 97.12 421 ALA A O 1
ATOM 3148 N N . MET A 1 422 ? -0.887 13.719 13.914 1 98.38 422 MET A N 1
ATOM 3149 C CA . MET A 1 422 ? -0.158 12.664 14.609 1 98.38 422 MET A CA 1
ATOM 3150 C C . MET A 1 422 ? 0.761 11.914 13.656 1 98.38 422 MET A C 1
ATOM 3152 O O . MET A 1 422 ? 1.851 11.484 14.039 1 98.38 422 MET A O 1
ATOM 3156 N N . ASP A 1 423 ? 0.345 11.734 12.43 1 98.62 423 ASP A N 1
ATOM 3157 C CA . ASP A 1 423 ? 1.182 11.086 11.422 1 98.62 423 ASP A CA 1
ATOM 3158 C C . ASP A 1 423 ? 2.408 11.938 11.102 1 98.62 423 ASP A C 1
ATOM 3160 O O . ASP A 1 423 ? 3.52 11.422 10.992 1 98.62 423 ASP A O 1
ATOM 3164 N N . LEU A 1 424 ? 2.184 13.172 10.93 1 98.5 424 LEU A N 1
ATOM 3165 C CA . LEU A 1 424 ? 3.248 14.094 10.547 1 98.5 424 LEU A CA 1
ATOM 3166 C C . LEU A 1 424 ? 4.336 14.148 11.617 1 98.5 424 LEU A C 1
ATOM 3168 O O . LEU A 1 424 ? 5.527 14.102 11.305 1 98.5 424 LEU A O 1
ATOM 3172 N N . VAL A 1 425 ? 3.971 14.18 12.867 1 98.56 425 VAL A N 1
ATOM 3173 C CA . VAL A 1 425 ? 4.957 14.43 13.914 1 98.56 425 VAL A CA 1
ATOM 3174 C C . VAL A 1 425 ? 5.633 13.125 14.312 1 98.56 425 VAL A C 1
ATOM 3176 O O . VAL A 1 425 ? 6.691 13.125 14.945 1 98.56 425 VAL A O 1
ATOM 3179 N N . ALA A 1 426 ? 5.016 11.977 13.93 1 98.38 426 ALA A N 1
ATOM 3180 C CA . ALA A 1 426 ? 5.574 10.68 14.297 1 98.38 426 ALA A CA 1
ATOM 3181 C C . ALA A 1 426 ? 6.551 10.188 13.234 1 98.38 426 ALA A C 1
ATOM 3183 O O . ALA A 1 426 ? 7.242 9.188 13.43 1 98.38 426 ALA A O 1
ATOM 3184 N N . ALA A 1 427 ? 6.656 10.812 12.102 1 96.5 427 ALA A N 1
ATOM 3185 C CA . ALA A 1 427 ? 7.457 10.367 10.969 1 96.5 427 ALA A CA 1
ATOM 3186 C C . ALA A 1 427 ? 8.945 10.445 11.289 1 96.5 427 ALA A C 1
ATOM 3188 O O . ALA A 1 427 ? 9.438 11.477 11.758 1 96.5 427 ALA A O 1
ATOM 3189 N N . PRO A 1 428 ? 9.641 9.359 10.984 1 94.19 428 PRO A N 1
ATOM 3190 C CA . PRO A 1 428 ? 11.078 9.414 11.258 1 94.19 428 PRO A CA 1
ATOM 3191 C C . PRO A 1 428 ? 11.828 10.375 10.336 1 94.19 428 PRO A C 1
ATOM 3193 O O . PRO A 1 428 ? 11.523 10.445 9.141 1 94.19 428 PRO A O 1
ATOM 3196 N N . GLY A 1 429 ? 12.672 11.133 10.898 1 93.75 429 GLY A N 1
ATOM 3197 C CA . GLY A 1 429 ? 13.57 11.953 10.094 1 93.75 429 GLY A CA 1
ATOM 3198 C C . GLY A 1 429 ? 12.961 13.289 9.711 1 93.75 429 GLY A C 1
ATOM 3199 O O . GLY A 1 429 ? 13.672 14.188 9.258 1 93.75 429 GLY A O 1
ATOM 3200 N N . THR A 1 430 ? 11.664 13.516 9.836 1 97.94 430 THR A N 1
ATOM 3201 C CA . THR A 1 430 ? 11.016 14.789 9.523 1 97.94 430 THR A CA 1
ATOM 3202 C C . THR A 1 430 ? 11.25 15.805 10.641 1 97.94 430 THR A C 1
ATOM 3204 O O . THR A 1 430 ? 10.992 15.516 11.812 1 97.94 430 THR A O 1
ATOM 3207 N N . LYS A 1 431 ? 11.758 16.953 10.266 1 98.69 431 LYS A N 1
ATOM 3208 C CA . LYS A 1 431 ? 11.891 18.047 11.242 1 98.69 431 LYS A CA 1
ATOM 3209 C C . LYS A 1 431 ? 10.531 18.641 11.57 1 98.69 431 LYS A C 1
ATOM 3211 O O . LYS A 1 431 ? 9.773 19.031 10.672 1 98.69 431 LYS A O 1
ATOM 3216 N N . VAL A 1 432 ? 10.234 18.734 12.883 1 98.88 432 VAL A N 1
ATOM 3217 C CA . VAL A 1 432 ? 8.945 19.25 13.336 1 98.88 432 VAL A CA 1
ATOM 3218 C C . VAL A 1 432 ? 9.117 20.656 13.914 1 98.88 432 VAL A C 1
ATOM 3220 O O . VAL A 1 432 ? 9.766 20.828 14.953 1 98.88 432 VAL A O 1
ATOM 3223 N N . ILE A 1 433 ? 8.461 21.656 13.266 1 98.81 433 ILE A N 1
ATOM 3224 C CA . ILE A 1 433 ? 8.492 23.031 13.727 1 98.81 433 ILE A CA 1
ATOM 3225 C C . ILE A 1 433 ? 7.09 23.453 14.172 1 98.81 433 ILE A C 1
ATOM 3227 O O . ILE A 1 433 ? 6.113 23.266 13.438 1 98.81 433 ILE A O 1
ATOM 3231 N N . ILE A 1 434 ? 7.059 24.016 15.312 1 98.69 434 ILE A N 1
ATOM 3232 C CA . ILE A 1 434 ? 5.793 24.547 15.812 1 98.69 434 ILE A CA 1
ATOM 3233 C C . ILE A 1 434 ? 5.789 26.078 15.688 1 98.69 434 ILE A C 1
ATOM 3235 O O . ILE A 1 434 ? 6.742 26.734 16.094 1 98.69 434 ILE A O 1
ATOM 3239 N N . THR A 1 435 ? 4.738 26.562 15.117 1 98.25 435 THR A N 1
ATOM 3240 C CA . THR A 1 435 ? 4.473 28 15.102 1 98.25 435 THR A CA 1
ATOM 3241 C C . THR A 1 435 ? 3.256 28.344 15.961 1 98.25 435 THR A C 1
ATOM 3243 O O . THR A 1 435 ? 2.199 27.719 15.812 1 98.25 435 THR A O 1
ATOM 3246 N N . MET A 1 436 ? 3.43 29.297 16.781 1 96.44 436 MET A N 1
ATOM 3247 C CA . MET A 1 436 ? 2.33 29.656 17.672 1 96.44 436 MET A CA 1
ATOM 3248 C C . MET A 1 436 ? 2.561 31.031 18.281 1 96.44 436 MET A C 1
ATOM 3250 O O . MET A 1 436 ? 3.688 31.531 18.297 1 96.44 436 MET A O 1
ATOM 3254 N N . GLU A 1 437 ? 1.489 31.625 18.672 1 96.56 437 GLU A N 1
ATOM 3255 C CA . GLU A 1 437 ? 1.661 32.75 19.594 1 96.56 437 GLU A CA 1
ATOM 3256 C C . GLU A 1 437 ? 2.217 32.281 20.938 1 96.56 437 GLU A C 1
ATOM 3258 O O . GLU A 1 437 ? 1.856 31.219 21.422 1 96.56 437 GLU A O 1
ATOM 3263 N N . HIS A 1 438 ? 3.045 33.125 21.516 1 98.25 438 HIS A N 1
ATOM 3264 C CA . HIS A 1 438 ? 3.793 32.719 22.688 1 98.25 438 HIS A CA 1
ATOM 3265 C C . HIS A 1 438 ? 2.861 32.469 23.875 1 98.25 438 HIS A C 1
ATOM 3267 O O . HIS A 1 438 ? 3.111 31.562 24.688 1 98.25 438 HIS A O 1
ATOM 3273 N N . ASN A 1 439 ? 1.848 33.312 24.016 1 97.69 439 ASN A N 1
ATOM 3274 C CA . ASN A 1 439 ? 0.864 33.219 25.078 1 97.69 439 ASN A CA 1
ATOM 3275 C C . ASN A 1 439 ? -0.559 33.156 24.531 1 97.69 439 ASN A C 1
ATOM 3277 O O . ASN A 1 439 ? -0.804 33.531 23.391 1 97.69 439 ASN A O 1
ATOM 3281 N N . ALA A 1 440 ? -1.435 32.656 25.391 1 93.88 440 ALA A N 1
ATOM 3282 C CA . ALA A 1 440 ? -2.857 32.688 25.062 1 93.88 440 ALA A CA 1
ATOM 3283 C C . ALA A 1 440 ? -3.383 34.125 25.109 1 93.88 440 ALA A C 1
ATOM 3285 O O . ALA A 1 440 ? -2.668 35.031 25.531 1 93.88 440 ALA A O 1
ATOM 3286 N N . ARG A 1 441 ? -4.57 34.25 24.656 1 89.62 441 ARG A N 1
ATOM 3287 C CA . ARG A 1 441 ? -5.168 35.594 24.625 1 89.62 441 ARG A CA 1
ATOM 3288 C C . ARG A 1 441 ? -5.234 36.188 26.031 1 89.62 441 ARG A C 1
ATOM 3290 O O . ARG A 1 441 ? -5.102 37.406 26.188 1 89.62 441 ARG A O 1
ATOM 3297 N N . ASP A 1 442 ? -5.367 35.344 27.016 1 92.19 442 ASP A N 1
ATOM 3298 C CA . ASP A 1 442 ? -5.484 35.812 28.391 1 92.19 442 ASP A CA 1
ATOM 3299 C C . ASP A 1 442 ? -4.109 36 29.016 1 92.19 442 ASP A C 1
ATOM 3301 O O . ASP A 1 442 ? -4.004 36.281 30.203 1 92.19 442 ASP A O 1
ATOM 3305 N N . GLY A 1 443 ? -3.123 35.719 28.281 1 94.19 443 GLY A N 1
ATOM 3306 C CA . GLY A 1 443 ? -1.766 35.938 28.75 1 94.19 443 GLY A CA 1
ATOM 3307 C C . GLY A 1 443 ? -1.119 34.719 29.328 1 94.19 443 GLY A C 1
ATOM 3308 O O . GLY A 1 443 ? 0.081 34.688 29.609 1 94.19 443 GLY A O 1
ATOM 3309 N N . SER A 1 444 ? -1.918 33.688 29.469 1 95.81 444 SER A N 1
ATOM 3310 C CA . SER A 1 444 ? -1.37 32.469 30.047 1 95.81 444 SER A CA 1
ATOM 3311 C C . SER A 1 444 ? -0.337 31.828 29.125 1 95.81 444 SER A C 1
ATOM 3313 O O . SER A 1 444 ? -0.441 31.938 27.891 1 95.81 444 SER A O 1
ATOM 3315 N N . PRO A 1 445 ? 0.683 31.188 29.719 1 98 445 PRO A N 1
ATOM 3316 C CA . PRO A 1 445 ? 1.716 30.547 28.906 1 98 445 PRO A CA 1
ATOM 3317 C C . PRO A 1 445 ? 1.196 29.328 28.141 1 98 445 PRO A C 1
ATOM 3319 O O . PRO A 1 445 ? 0.343 28.594 28.641 1 98 445 PRO A O 1
ATOM 3322 N N . LYS A 1 446 ? 1.728 29.125 26.953 1 98.06 446 LYS A N 1
ATOM 3323 C CA . LYS A 1 446 ? 1.412 27.953 26.141 1 98.06 446 LYS A CA 1
ATOM 3324 C C . LYS A 1 446 ? 2.598 27 26.078 1 98.06 446 LYS A C 1
ATOM 3326 O O . LYS A 1 446 ? 2.447 25.844 25.672 1 98.06 446 LYS A O 1
ATOM 3331 N N . ILE A 1 447 ? 3.744 27.516 26.328 1 98.88 447 ILE A N 1
ATOM 3332 C CA . ILE A 1 447 ? 4.941 26.688 26.484 1 98.88 447 ILE A CA 1
ATOM 3333 C C . ILE A 1 447 ? 5.086 26.281 27.953 1 98.88 447 ILE A C 1
ATOM 3335 O O . ILE A 1 447 ? 5.375 27.125 28.812 1 98.88 447 ILE A O 1
ATOM 3339 N N . LEU A 1 448 ? 4.953 25.016 28.203 1 98.81 448 LEU A N 1
ATOM 3340 C CA . LEU A 1 448 ? 4.773 24.531 29.578 1 98.81 448 LEU A CA 1
ATOM 3341 C C . LEU A 1 448 ? 5.816 23.469 29.922 1 98.81 448 LEU A C 1
ATOM 3343 O O . LEU A 1 448 ? 6.488 22.938 29.031 1 98.81 448 LEU A O 1
ATOM 3347 N N . GLU A 1 449 ? 5.91 23.234 31.281 1 98.5 449 GLU A N 1
ATOM 3348 C CA . GLU A 1 449 ? 6.754 22.109 31.703 1 98.5 449 GLU A CA 1
ATOM 3349 C C . GLU A 1 449 ? 6.211 20.797 31.172 1 98.5 449 GLU A C 1
ATOM 3351 O O . GLU A 1 449 ? 6.973 19.938 30.719 1 98.5 449 GLU A O 1
ATOM 3356 N N . SER A 1 450 ? 4.953 20.641 31.297 1 98.25 450 SER A N 1
ATOM 3357 C CA . SER A 1 450 ? 4.215 19.516 30.75 1 98.25 450 SER A CA 1
ATOM 3358 C C . SER A 1 450 ? 2.861 19.938 30.203 1 98.25 450 SER A C 1
ATOM 3360 O O . SER A 1 450 ? 2.213 20.828 30.766 1 98.25 450 SER A O 1
ATOM 3362 N N . CYS A 1 451 ? 2.461 19.312 29.172 1 97.31 451 CYS A N 1
ATOM 3363 C CA . CYS A 1 451 ? 1.158 19.641 28.594 1 97.31 451 CYS A CA 1
ATOM 3364 C C . CYS A 1 451 ? 0.031 19.156 29.516 1 97.31 451 CYS A C 1
ATOM 3366 O O . CYS A 1 451 ? 0.132 18.094 30.125 1 97.31 451 CYS A O 1
ATOM 3368 N N . SER A 1 452 ? -1.001 19.922 29.516 1 94.44 452 SER A N 1
ATOM 3369 C CA . SER A 1 452 ? -2.205 19.531 30.234 1 94.44 452 SER A CA 1
ATOM 3370 C C . SER A 1 452 ? -3.248 18.938 29.297 1 94.44 452 SER A C 1
ATOM 3372 O O . SER A 1 452 ? -4.129 18.188 29.734 1 94.44 452 SER A O 1
ATOM 3374 N N . LEU A 1 453 ? -3.143 19.234 28.062 1 93.25 453 LEU A N 1
ATOM 3375 C CA . LEU A 1 453 ? -4.066 18.734 27.047 1 93.25 453 LEU A CA 1
ATOM 3376 C C . LEU A 1 453 ? -3.58 17.406 26.469 1 93.25 453 LEU A C 1
ATOM 3378 O O . LEU A 1 453 ? -2.393 17.094 26.547 1 93.25 453 LEU A O 1
ATOM 3382 N N . PRO A 1 454 ? -4.559 16.594 25.891 1 94.56 454 PRO A N 1
ATOM 3383 C CA . PRO A 1 454 ? -4.137 15.336 25.266 1 94.56 454 PRO A CA 1
ATOM 3384 C C . PRO A 1 454 ? -3.086 15.539 24.172 1 94.56 454 PRO A C 1
ATOM 3386 O O . PRO A 1 454 ? -3.223 16.438 23.344 1 94.56 454 PRO A O 1
ATOM 3389 N N . LEU A 1 455 ? -2.117 14.68 24.156 1 97.69 455 LEU A N 1
ATOM 3390 C CA . LEU A 1 455 ? -0.953 14.852 23.297 1 97.69 455 LEU A CA 1
ATOM 3391 C C . LEU A 1 455 ? -1.274 14.445 21.859 1 97.69 455 LEU A C 1
ATOM 3393 O O . LEU A 1 455 ? -1.991 13.469 21.625 1 97.69 455 LEU A O 1
ATOM 3397 N N . THR A 1 456 ? -0.721 15.227 20.984 1 97.75 456 THR A N 1
ATOM 3398 C CA . THR A 1 456 ? -0.618 14.836 19.578 1 97.75 456 THR A CA 1
ATOM 3399 C C . THR A 1 456 ? 0.614 13.969 19.344 1 97.75 456 THR A C 1
ATOM 3401 O O . THR A 1 456 ? 0.572 13.023 18.562 1 97.75 456 THR A O 1
ATOM 3404 N N . GLY A 1 457 ? 1.637 14.273 20 1 98.56 457 GLY A N 1
ATOM 3405 C CA . GLY A 1 457 ? 2.871 13.5 19.984 1 98.56 457 GLY A CA 1
ATOM 3406 C C . GLY A 1 457 ? 3.758 13.766 21.188 1 98.56 457 GLY A C 1
ATOM 3407 O O . GLY A 1 457 ? 3.82 14.891 21.688 1 98.56 457 GLY A O 1
ATOM 3408 N N . LYS A 1 458 ? 4.453 12.766 21.625 1 98.56 458 LYS A N 1
ATOM 3409 C CA . LYS A 1 458 ? 5.383 12.859 22.75 1 98.56 458 LYS A CA 1
ATOM 3410 C C . LYS A 1 458 ? 6.812 13.062 22.266 1 98.56 458 LYS A C 1
ATOM 3412 O O . LYS A 1 458 ? 7.324 12.273 21.453 1 98.56 458 LYS A O 1
ATOM 3417 N N . GLU A 1 459 ? 7.43 14.094 22.734 1 98.56 459 GLU A N 1
ATOM 3418 C CA . GLU A 1 459 ? 8.828 14.383 22.422 1 98.56 459 GLU A CA 1
ATOM 3419 C C . GLU A 1 459 ? 9.062 14.398 20.906 1 98.56 459 GLU A C 1
ATOM 3421 O O . GLU A 1 459 ? 9.961 13.711 20.406 1 98.56 459 GLU A O 1
ATOM 3426 N N . VAL A 1 460 ? 8.32 15.219 20.234 1 98.69 460 VAL A N 1
ATOM 3427 C CA . VAL A 1 460 ? 8.352 15.141 18.781 1 98.69 460 VAL A CA 1
ATOM 3428 C C . VAL A 1 460 ? 8.852 16.469 18.203 1 98.69 460 VAL A C 1
ATOM 3430 O O . VAL A 1 460 ? 9.25 16.531 17.047 1 98.69 460 VAL A O 1
ATOM 3433 N N . ILE A 1 461 ? 8.898 17.516 18.984 1 98.88 461 ILE A N 1
ATOM 3434 C CA . ILE A 1 461 ? 9.164 18.859 18.484 1 98.88 461 ILE A CA 1
ATOM 3435 C C . ILE A 1 461 ? 10.664 19.094 18.375 1 98.88 461 ILE A C 1
ATOM 3437 O O . ILE A 1 461 ? 11.422 18.734 19.281 1 98.88 461 ILE A O 1
ATOM 3441 N N . ASP A 1 462 ? 11.078 19.734 17.281 1 98.88 462 ASP A N 1
ATOM 3442 C CA . ASP A 1 462 ? 12.484 20.078 17.109 1 98.88 462 ASP A CA 1
ATOM 3443 C C . ASP A 1 462 ? 12.719 21.562 17.375 1 98.88 462 ASP A C 1
ATOM 3445 O O . ASP A 1 462 ? 13.789 21.969 17.828 1 98.88 462 ASP A O 1
ATOM 3449 N N . LEU A 1 463 ? 11.742 22.406 17.031 1 98.88 463 LEU A N 1
ATOM 3450 C CA . LEU A 1 463 ? 11.883 23.844 17.062 1 98.88 463 LEU A CA 1
ATOM 3451 C C . LEU A 1 463 ? 10.539 24.516 17.344 1 98.88 463 LEU A C 1
ATOM 3453 O O . LEU A 1 463 ? 9.516 24.109 16.797 1 98.88 463 LEU A O 1
ATOM 3457 N N . ILE A 1 464 ? 10.523 25.516 18.188 1 98.88 464 ILE A N 1
ATOM 3458 C CA . ILE A 1 464 ? 9.352 26.328 18.484 1 98.88 464 ILE A CA 1
ATOM 3459 C C . ILE A 1 464 ? 9.617 27.781 18.078 1 98.88 464 ILE A C 1
ATOM 3461 O O . ILE A 1 464 ? 10.594 28.391 18.516 1 98.88 464 ILE A O 1
ATOM 3465 N N . ILE A 1 465 ? 8.773 28.312 17.234 1 98.81 465 ILE A N 1
ATOM 3466 C CA . ILE A 1 465 ? 8.898 29.688 16.781 1 98.81 465 ILE A CA 1
ATOM 3467 C C . ILE A 1 465 ? 7.637 30.469 17.156 1 98.81 465 ILE A C 1
ATOM 3469 O O . ILE A 1 465 ? 6.547 30.156 16.672 1 98.81 465 ILE A O 1
ATOM 3473 N N . THR A 1 466 ? 7.766 31.484 18 1 98.44 466 THR A N 1
ATOM 3474 C CA . THR A 1 466 ? 6.695 32.406 18.344 1 98.44 466 THR A CA 1
ATOM 3475 C C . THR A 1 466 ? 7.031 33.844 17.875 1 98.44 466 THR A C 1
ATOM 3477 O O . THR A 1 466 ? 8.078 34.062 17.25 1 98.44 466 THR A O 1
ATOM 3480 N N . GLU A 1 467 ? 6.086 34.719 18.156 1 97.75 467 GLU A N 1
ATOM 3481 C CA . GLU A 1 467 ? 6.355 36.125 17.797 1 97.75 467 GLU A CA 1
ATOM 3482 C C . GLU A 1 467 ? 7.371 36.75 18.75 1 97.75 467 GLU A C 1
ATOM 3484 O O . GLU A 1 467 ? 7.926 37.812 18.453 1 97.75 467 GLU A O 1
ATOM 3489 N N . LYS A 1 468 ? 7.707 36.094 19.844 1 98.5 468 LYS A N 1
ATOM 3490 C CA . LYS A 1 468 ? 8.578 36.688 20.859 1 98.5 468 LYS A CA 1
ATOM 3491 C C . LYS A 1 468 ? 9.953 36.031 20.844 1 98.5 468 LYS A C 1
ATOM 3493 O O . LYS A 1 468 ? 10.953 36.656 21.203 1 98.5 468 LYS A O 1
ATOM 3498 N N . ALA A 1 469 ? 9.992 34.719 20.453 1 98.75 469 ALA A N 1
ATOM 3499 C CA . ALA A 1 469 ? 11.242 34 20.672 1 98.75 469 ALA A CA 1
ATOM 3500 C C . ALA A 1 469 ? 11.297 32.719 19.812 1 98.75 469 ALA A C 1
ATOM 3502 O O . ALA A 1 469 ? 10.281 32.312 19.25 1 98.75 469 ALA A O 1
ATOM 3503 N N . VAL A 1 470 ? 12.508 32.125 19.719 1 98.88 470 VAL A N 1
ATOM 3504 C CA . VAL A 1 470 ? 12.75 30.828 19.094 1 98.88 470 VAL A CA 1
ATOM 3505 C C . VAL A 1 470 ? 13.422 29.891 20.094 1 98.88 470 VAL A C 1
ATOM 3507 O O . VAL A 1 470 ? 14.43 30.25 20.719 1 98.88 470 VAL A O 1
ATOM 3510 N N . PHE A 1 471 ? 12.859 28.719 20.297 1 98.88 471 PHE A N 1
ATOM 3511 C CA . PHE A 1 471 ? 13.422 27.703 21.188 1 98.88 471 PHE A CA 1
ATOM 3512 C C . PHE A 1 471 ? 13.852 26.469 20.406 1 98.88 471 PHE A C 1
ATOM 3514 O O . PHE A 1 471 ? 13.07 25.906 19.641 1 98.88 471 PHE A O 1
ATOM 3521 N N . GLN A 1 472 ? 15.086 26.047 20.547 1 98.75 472 GLN A N 1
ATOM 3522 C CA . GLN A 1 472 ? 15.516 24.719 20.125 1 98.75 472 GLN A CA 1
ATOM 3523 C C . GLN A 1 472 ? 15.117 23.672 21.172 1 98.75 472 GLN A C 1
ATOM 3525 O O . GLN A 1 472 ? 15.25 23.891 22.375 1 98.75 472 GLN A O 1
ATOM 3530 N N . VAL A 1 473 ? 14.641 22.562 20.688 1 98.81 473 VAL A N 1
ATOM 3531 C CA . VAL A 1 473 ? 14.18 21.531 21.594 1 98.81 473 VAL A CA 1
ATOM 3532 C C . VAL A 1 473 ? 15.109 20.328 21.516 1 98.81 473 VAL A C 1
ATOM 3534 O O . VAL A 1 473 ? 15.344 19.781 20.438 1 98.81 473 VAL A O 1
ATOM 3537 N N . GLU A 1 474 ? 15.664 19.922 22.578 1 98.5 474 GLU A N 1
ATOM 3538 C CA . GLU A 1 474 ? 16.25 18.594 22.734 1 98.5 474 GLU A CA 1
ATOM 3539 C C . GLU A 1 474 ? 15.234 17.609 23.312 1 98.5 474 GLU A C 1
ATOM 3541 O O . GLU A 1 474 ? 14.961 17.641 24.516 1 98.5 474 GLU A O 1
ATOM 3546 N N . LYS A 1 475 ? 14.766 16.781 22.5 1 97.81 475 LYS A N 1
ATOM 3547 C CA . LYS A 1 475 ? 13.648 15.906 22.828 1 97.81 475 LYS A CA 1
ATOM 3548 C C . LYS A 1 475 ? 13.953 15.086 24.078 1 97.81 475 LYS A C 1
ATOM 3550 O O . LYS A 1 475 ? 15 14.445 24.172 1 97.81 475 LYS A O 1
ATOM 3555 N N . GLY A 1 476 ? 13.086 15.133 24.969 1 98 476 GLY A N 1
ATOM 3556 C CA . GLY A 1 476 ? 13.227 14.414 26.219 1 98 476 GLY A CA 1
ATOM 3557 C C . GLY A 1 476 ? 14.133 15.117 27.219 1 98 476 GLY A C 1
ATOM 3558 O O . GLY A 1 476 ? 14.266 14.68 28.359 1 98 476 GLY A O 1
ATOM 3559 N N . VAL A 1 477 ? 14.664 16.297 26.859 1 97.81 477 VAL A N 1
ATOM 3560 C CA . VAL A 1 477 ? 15.672 16.922 27.719 1 97.81 477 VAL A CA 1
ATOM 3561 C C . VAL A 1 477 ? 15.211 18.312 28.125 1 97.81 477 VAL A C 1
ATOM 3563 O O . VAL A 1 477 ? 15.039 18.594 29.312 1 97.81 477 VAL A O 1
ATOM 3566 N N . GLY A 1 478 ? 15.039 19.188 27.031 1 98.5 478 GLY A N 1
ATOM 3567 C CA . GLY A 1 478 ? 14.648 20.531 27.438 1 98.5 478 GLY A CA 1
ATOM 3568 C C . GLY A 1 478 ? 14.711 21.531 26.312 1 98.5 478 GLY A C 1
ATOM 3569 O O . GLY A 1 478 ? 14.922 21.172 25.156 1 98.5 478 GLY A O 1
ATOM 3570 N N . LEU A 1 479 ? 14.492 22.828 26.719 1 98.62 479 LEU A N 1
ATOM 3571 C CA . LEU A 1 479 ? 14.445 23.922 25.766 1 98.62 479 LEU A CA 1
ATOM 3572 C C . LEU A 1 479 ? 15.688 24.797 25.875 1 98.62 479 LEU A C 1
ATOM 3574 O O . LEU A 1 479 ? 16.234 24.984 26.969 1 98.62 479 LEU A O 1
ATOM 3578 N N . THR A 1 480 ? 16.094 25.281 24.719 1 98.88 480 THR A N 1
ATOM 3579 C CA . THR A 1 480 ? 17.125 26.312 24.688 1 98.88 480 THR A CA 1
ATOM 3580 C C . THR A 1 480 ? 16.656 27.516 23.875 1 98.88 480 THR A C 1
ATOM 3582 O O . THR A 1 480 ? 16.312 27.391 22.703 1 98.88 480 THR A O 1
ATOM 3585 N N . LEU A 1 481 ? 16.641 28.656 24.562 1 98.88 481 LEU A N 1
ATOM 3586 C CA . LEU A 1 481 ? 16.312 29.922 23.891 1 98.88 481 LEU A CA 1
ATOM 3587 C C . LEU A 1 481 ? 17.469 30.344 22.969 1 98.88 481 LEU A C 1
ATOM 3589 O O . LEU A 1 481 ? 18.578 30.562 23.438 1 98.88 481 LEU A O 1
ATOM 3593 N N . THR A 1 482 ? 17.125 30.531 21.703 1 98.81 482 THR A N 1
ATOM 3594 C CA . THR A 1 482 ? 18.203 30.828 20.781 1 98.81 482 THR A CA 1
ATOM 3595 C C . THR A 1 482 ? 18.031 32.219 20.172 1 98.81 482 THR A C 1
ATOM 3597 O O . THR A 1 482 ? 19.016 32.844 19.781 1 98.81 482 THR A O 1
ATOM 3600 N N . GLU A 1 483 ? 16.766 32.656 20.047 1 98.81 483 GLU A N 1
ATOM 3601 C CA . GLU A 1 483 ? 16.5 34 19.484 1 98.81 483 GLU A CA 1
ATOM 3602 C C . GLU A 1 483 ? 15.406 34.719 20.266 1 98.81 483 GLU A C 1
ATOM 3604 O O . GLU A 1 483 ? 14.438 34.094 20.719 1 98.81 483 GLU A O 1
ATOM 3609 N N . VAL A 1 484 ? 15.562 36.062 20.344 1 98.69 484 VAL A N 1
ATOM 3610 C CA . VAL A 1 484 ? 14.562 36.938 20.953 1 98.69 484 VAL A CA 1
ATOM 3611 C C . VAL A 1 484 ? 14.133 38 19.969 1 98.69 484 VAL A C 1
ATOM 3613 O O . VAL A 1 484 ? 14.984 38.625 19.328 1 98.69 484 VAL A O 1
ATOM 3616 N N . ALA A 1 485 ? 12.898 38.156 19.891 1 98.19 485 ALA A N 1
ATOM 3617 C CA . ALA A 1 485 ? 12.375 39.125 18.922 1 98.19 485 ALA A CA 1
ATOM 3618 C C . ALA A 1 485 ? 12.719 40.562 19.344 1 98.19 485 ALA A C 1
ATOM 3620 O O . ALA A 1 485 ? 12.93 40.812 20.516 1 98.19 485 ALA A O 1
ATOM 3621 N N . GLU A 1 486 ? 12.695 41.406 18.312 1 95.81 486 GLU A N 1
ATOM 3622 C CA . GLU A 1 486 ? 12.898 42.812 18.594 1 95.81 486 GLU A CA 1
ATOM 3623 C C . GLU A 1 486 ? 11.836 43.344 19.562 1 95.81 486 GLU A C 1
ATOM 3625 O O . GLU A 1 486 ? 10.648 43.031 19.406 1 95.81 486 GLU A O 1
ATOM 3630 N N . GLY A 1 487 ? 12.312 44.062 20.516 1 95.75 487 GLY A N 1
ATOM 3631 C CA . GLY A 1 487 ? 11.391 44.625 21.484 1 95.75 487 GLY A CA 1
ATOM 3632 C C . GLY A 1 487 ? 11.258 43.812 22.75 1 95.75 487 GLY A C 1
ATOM 3633 O O . GLY A 1 487 ? 10.648 44.219 23.734 1 95.75 487 GLY A O 1
ATOM 3634 N N . PHE A 1 488 ? 11.875 42.688 22.781 1 97.81 488 PHE A N 1
ATOM 3635 C CA . PHE A 1 488 ? 11.836 41.844 23.953 1 97.81 488 PHE A CA 1
ATOM 3636 C C . PHE A 1 488 ? 13.234 41.562 24.484 1 97.81 488 PHE A C 1
ATOM 3638 O O . PHE A 1 488 ? 14.211 41.688 23.734 1 97.81 488 PHE A O 1
ATOM 3645 N N . THR A 1 489 ? 13.266 41.25 25.812 1 97.75 489 THR A N 1
ATOM 3646 C CA . THR A 1 489 ? 14.5 40.812 26.453 1 97.75 489 THR A CA 1
ATOM 3647 C C . THR A 1 489 ? 14.383 39.375 26.906 1 97.75 489 THR A C 1
ATOM 3649 O O . THR A 1 489 ? 13.297 38.781 26.906 1 97.75 489 THR A O 1
ATOM 3652 N N . VAL A 1 490 ? 15.492 38.844 27.281 1 98.38 490 VAL A N 1
ATOM 3653 C CA . VAL A 1 490 ? 15.5 37.5 27.828 1 98.38 490 VAL A CA 1
ATOM 3654 C C . VAL A 1 490 ? 14.617 37.438 29.062 1 98.38 490 VAL A C 1
ATOM 3656 O O . VAL A 1 490 ? 13.883 36.469 29.266 1 98.38 490 VAL A O 1
ATOM 3659 N N . ASP A 1 491 ? 14.648 38.469 29.844 1 98.12 491 ASP A N 1
ATOM 3660 C CA . ASP A 1 491 ? 13.844 38.531 31.047 1 98.12 491 ASP A CA 1
ATOM 3661 C C . ASP A 1 491 ? 12.352 38.5 30.719 1 98.12 491 ASP A C 1
ATOM 3663 O O . ASP A 1 491 ? 11.555 37.906 31.438 1 98.12 491 ASP A O 1
ATOM 3667 N N . ASP A 1 492 ? 12.055 39.219 29.688 1 98.12 492 ASP A N 1
ATOM 3668 C CA . ASP A 1 492 ? 10.664 39.188 29.234 1 98.12 492 ASP A CA 1
ATOM 3669 C C . ASP A 1 492 ? 10.203 37.781 28.906 1 98.12 492 ASP A C 1
ATOM 3671 O O . ASP A 1 492 ? 9.094 37.375 29.266 1 98.12 492 ASP A O 1
ATOM 3675 N N . ILE A 1 493 ? 11.07 37.031 28.188 1 98.62 493 ILE A N 1
ATOM 3676 C CA . ILE A 1 493 ? 10.727 35.656 27.766 1 98.62 493 ILE A CA 1
ATOM 3677 C C . ILE A 1 493 ? 10.586 34.75 28.984 1 98.62 493 ILE A C 1
ATOM 3679 O O . ILE A 1 493 ? 9.664 33.938 29.062 1 98.62 493 ILE A O 1
ATOM 3683 N N . ILE A 1 494 ? 11.453 34.906 29.953 1 98.38 494 ILE A N 1
ATOM 3684 C CA . ILE A 1 494 ? 11.391 34.125 31.188 1 98.38 494 ILE A CA 1
ATOM 3685 C C . ILE A 1 494 ? 10.062 34.375 31.891 1 98.38 494 ILE A C 1
ATOM 3687 O O . ILE A 1 494 ? 9.422 33.438 32.375 1 98.38 494 ILE A O 1
ATOM 3691 N N . ALA A 1 495 ? 9.633 35.594 31.844 1 97.88 495 ALA A N 1
ATOM 3692 C CA . ALA A 1 495 ? 8.445 36 32.594 1 97.88 495 ALA A CA 1
ATOM 3693 C C . ALA A 1 495 ? 7.176 35.438 31.969 1 97.88 495 ALA A C 1
ATOM 3695 O O . ALA A 1 495 ? 6.184 35.188 32.656 1 97.88 495 ALA A O 1
ATOM 3696 N N . CYS A 1 496 ? 7.23 35.219 30.703 1 98 496 CYS A N 1
ATOM 3697 C CA . CYS A 1 496 ? 5.977 34.875 30.047 1 98 496 CYS A CA 1
ATOM 3698 C C . CYS A 1 496 ? 5.992 33.406 29.594 1 98 496 CYS A C 1
ATOM 3700 O O . CYS A 1 496 ? 5.082 32.969 28.906 1 98 496 CYS A O 1
ATOM 3702 N N . THR A 1 497 ? 7.035 32.656 29.906 1 98.69 497 THR A N 1
ATOM 3703 C CA . THR A 1 497 ? 7.137 31.25 29.547 1 98.69 497 THR A CA 1
ATOM 3704 C C . THR A 1 497 ? 6.883 30.359 30.75 1 98.69 497 THR A C 1
ATOM 3706 O O . THR A 1 497 ? 7.402 30.625 31.844 1 98.69 497 THR A O 1
ATOM 3709 N N . GLY A 1 498 ? 6.094 29.359 30.547 1 98.56 498 GLY A N 1
ATOM 3710 C CA . GLY A 1 498 ? 5.68 28.531 31.672 1 98.56 498 GLY A CA 1
ATOM 3711 C C . GLY A 1 498 ? 6.637 27.375 31.938 1 98.56 498 GLY A C 1
ATOM 3712 O O . GLY A 1 498 ? 6.457 26.625 32.906 1 98.56 498 GLY A O 1
ATOM 3713 N N . ALA A 1 499 ? 7.668 27.234 31.234 1 98.56 499 ALA A N 1
ATOM 3714 C CA . ALA A 1 499 ? 8.656 26.172 31.375 1 98.56 499 ALA A CA 1
ATOM 3715 C C . ALA A 1 499 ? 10.047 26.75 31.641 1 98.56 499 ALA A C 1
ATOM 3717 O O . ALA A 1 499 ? 10.367 27.859 31.188 1 98.56 499 ALA A O 1
ATOM 3718 N N . LYS A 1 500 ? 10.82 25.938 32.344 1 98.19 500 LYS A N 1
ATOM 3719 C CA . LYS A 1 500 ? 12.234 26.297 32.438 1 98.19 500 LYS A CA 1
ATOM 3720 C C . LYS A 1 500 ? 12.961 26.031 31.125 1 98.19 500 LYS A C 1
ATOM 3722 O O . LYS A 1 500 ? 12.625 25.094 30.391 1 98.19 500 LYS A O 1
ATOM 3727 N N . PHE A 1 501 ? 13.898 26.875 30.891 1 98.75 501 PHE A N 1
ATOM 3728 C CA . PHE A 1 501 ? 14.695 26.688 29.688 1 98.75 501 PHE A CA 1
ATOM 3729 C C . PHE A 1 501 ? 16.109 27.234 29.891 1 98.75 501 PHE A C 1
ATOM 3731 O O . PHE A 1 501 ? 16.344 28.047 30.781 1 98.75 501 PHE A O 1
ATOM 3738 N N . ALA A 1 502 ? 17.016 26.75 29.094 1 98.69 502 ALA A N 1
ATOM 3739 C CA . ALA A 1 502 ? 18.359 27.312 29.031 1 98.69 502 ALA A CA 1
ATOM 3740 C C . ALA A 1 502 ? 18.422 28.469 28.047 1 98.69 502 ALA A C 1
ATOM 3742 O O . ALA A 1 502 ? 17.609 28.547 27.109 1 98.69 502 ALA A O 1
ATOM 3743 N N . VAL A 1 503 ? 19.297 29.391 28.312 1 98.56 503 VAL A N 1
ATOM 3744 C CA . VAL A 1 503 ? 19.594 30.453 27.359 1 98.56 503 VAL A CA 1
ATOM 3745 C C . VAL A 1 503 ? 20.891 30.172 26.625 1 98.56 503 VAL A C 1
ATOM 3747 O O . VAL A 1 503 ? 21.938 29.938 27.25 1 98.56 503 VAL A O 1
ATOM 3750 N N . ALA A 1 504 ? 20.797 30.156 25.312 1 98.12 504 ALA A N 1
ATOM 3751 C CA . ALA A 1 504 ? 22 29.875 24.516 1 98.12 504 ALA A CA 1
ATOM 3752 C C . ALA A 1 504 ? 23.078 30.906 24.781 1 98.12 504 ALA A C 1
ATOM 3754 O O . ALA A 1 504 ? 22.781 32.094 24.969 1 98.12 504 ALA A O 1
ATOM 3755 N N . SER A 1 505 ? 24.328 30.531 24.703 1 96.75 505 SER A N 1
ATOM 3756 C CA . SER A 1 505 ? 25.453 31.453 24.891 1 96.75 505 SER A CA 1
ATOM 3757 C C . SER A 1 505 ? 25.484 32.5 23.797 1 96.75 505 SER A C 1
ATOM 3759 O O . SER A 1 505 ? 25.938 33.625 24.047 1 96.75 505 SER A O 1
ATOM 3761 N N . ASN A 1 506 ? 24.953 32.125 22.734 1 95.62 506 ASN A N 1
ATOM 3762 C CA . ASN A 1 506 ? 24.953 33.031 21.594 1 95.62 506 ASN A CA 1
ATOM 3763 C C . ASN A 1 506 ? 23.531 33.438 21.203 1 95.62 506 ASN A C 1
ATOM 3765 O O . ASN A 1 506 ? 23.203 33.5 20.016 1 95.62 506 ASN A O 1
ATOM 3769 N N . VAL A 1 507 ? 22.719 33.719 22.203 1 96.69 507 VAL A N 1
ATOM 3770 C CA . VAL A 1 507 ? 21.344 34.156 21.938 1 96.69 507 VAL A CA 1
ATOM 3771 C C . VAL A 1 507 ? 21.375 35.438 21.109 1 96.69 507 VAL A C 1
ATOM 3773 O O . VAL A 1 507 ? 22.156 36.344 21.391 1 96.69 507 VAL A O 1
ATOM 3776 N N . THR A 1 508 ? 20.641 35.438 20.031 1 96.81 508 THR A N 1
ATOM 3777 C CA . THR A 1 508 ? 20.656 36.594 19.125 1 96.81 508 THR A CA 1
ATOM 3778 C C . THR A 1 508 ? 19.25 37.156 18.938 1 96.81 508 THR A C 1
ATOM 3780 O O . THR A 1 508 ? 18.266 36.562 19.438 1 96.81 508 THR A O 1
ATOM 3783 N N . GLN A 1 509 ? 19.234 38.25 18.25 1 97.56 509 GLN A N 1
ATOM 3784 C CA . GLN A 1 509 ? 17.953 38.781 17.812 1 97.56 509 GLN A CA 1
ATOM 3785 C C . GLN A 1 509 ? 17.312 37.875 16.766 1 97.56 509 GLN A C 1
ATOM 3787 O O . GLN A 1 509 ? 18 37.344 15.898 1 97.56 509 GLN A O 1
ATOM 3792 N N . MET A 1 510 ? 16.062 37.719 16.922 1 98 510 MET A N 1
ATOM 3793 C CA . MET A 1 510 ? 15.328 36.844 15.992 1 98 510 MET A CA 1
ATOM 3794 C C . MET A 1 510 ? 15.555 37.281 14.547 1 98 510 MET A C 1
ATOM 3796 O O . MET A 1 510 ? 15.32 38.438 14.195 1 98 510 MET A O 1
ATOM 3800 N N . ARG A 1 511 ? 16.016 36.344 13.75 1 96.31 511 ARG A N 1
ATOM 3801 C CA . ARG A 1 511 ? 16.234 36.594 12.328 1 96.31 511 ARG A CA 1
ATOM 3802 C C . ARG A 1 511 ? 14.938 36.406 11.539 1 96.31 511 ARG A C 1
ATOM 3804 O O . ARG A 1 511 ? 14.062 35.656 11.945 1 96.31 511 ARG A O 1
ATOM 3811 N N . GLN A 1 512 ? 14.812 37.156 10.484 1 94.94 512 GLN A N 1
ATOM 3812 C CA . GLN A 1 512 ? 13.68 37.062 9.562 1 94.94 512 GLN A CA 1
ATOM 3813 C C . GLN A 1 512 ? 14.133 37.219 8.117 1 94.94 512 GLN A C 1
ATOM 3815 O O . GLN A 1 512 ? 15.086 37.938 7.828 1 94.94 512 GLN A O 1
ATOM 3820 N N . ILE A 1 513 ? 13.445 36.5 7.309 1 93.81 513 ILE A N 1
ATOM 3821 C CA . ILE A 1 513 ? 13.719 36.688 5.891 1 93.81 513 ILE A CA 1
ATOM 3822 C C . ILE A 1 513 ? 13.391 38.156 5.508 1 93.81 513 ILE A C 1
ATOM 3824 O O . ILE A 1 513 ? 12.398 38.719 5.973 1 93.81 513 ILE A O 1
ATOM 3828 N N . PRO A 1 514 ? 14.281 38.781 4.746 1 87.12 514 PRO A N 1
ATOM 3829 C CA . PRO A 1 514 ? 14.016 40.156 4.352 1 87.12 514 PRO A CA 1
ATOM 3830 C C . PRO A 1 514 ? 12.836 40.281 3.391 1 87.12 514 PRO A C 1
ATOM 3832 O O . PRO A 1 514 ? 12.586 39.375 2.594 1 87.12 514 PRO A O 1
ATOM 3835 N N . VAL A 1 515 ? 11.953 41.25 3.561 1 78.12 515 VAL A N 1
ATOM 3836 C CA . VAL A 1 515 ? 10.859 41.531 2.635 1 78.12 515 VAL A CA 1
ATOM 3837 C C . VAL A 1 515 ? 11.188 42.75 1.776 1 78.12 515 VAL A C 1
ATOM 3839 O O . VAL A 1 515 ? 11.867 43.656 2.229 1 78.12 515 VAL A O 1
ATOM 3842 N N . ILE B 1 1 ? 39.156 8.398 11.906 1 22.83 1 ILE B N 1
ATOM 3843 C CA . ILE B 1 1 ? 38.812 7.555 10.773 1 22.83 1 ILE B CA 1
ATOM 3844 C C . ILE B 1 1 ? 38.312 8.422 9.609 1 22.83 1 ILE B C 1
ATOM 3846 O O . ILE B 1 1 ? 37.375 9.203 9.758 1 22.83 1 ILE B O 1
ATOM 3850 N N . ALA B 1 2 ? 39.188 8.57 8.57 1 23.59 2 ALA B N 1
ATOM 3851 C CA . ALA B 1 2 ? 39.406 9.531 7.504 1 23.59 2 ALA B CA 1
ATOM 3852 C C . ALA B 1 2 ? 38.25 9.531 6.5 1 23.59 2 ALA B C 1
ATOM 3854 O O . ALA B 1 2 ? 38 8.516 5.863 1 23.59 2 ALA B O 1
ATOM 3855 N N . CYS B 1 3 ? 37.125 10.25 6.816 1 23.48 3 CYS B N 1
ATOM 3856 C CA . CYS B 1 3 ? 35.844 10.547 6.203 1 23.48 3 CYS B CA 1
ATOM 3857 C C . CYS B 1 3 ? 36 10.992 4.758 1 23.48 3 CYS B C 1
ATOM 3859 O O . CYS B 1 3 ? 36.219 12.18 4.488 1 23.48 3 CYS B O 1
ATOM 3861 N N . TYR B 1 4 ? 36.781 10.141 3.918 1 26.25 4 TYR B N 1
ATOM 3862 C CA . TYR B 1 4 ? 36.938 10.523 2.521 1 26.25 4 TYR B CA 1
ATOM 3863 C C . TYR B 1 4 ? 35.594 10.805 1.854 1 26.25 4 TYR B C 1
ATOM 3865 O O . TYR B 1 4 ? 34.781 9.906 1.716 1 26.25 4 TYR B O 1
ATOM 3873 N N . SER B 1 5 ? 35 11.914 2.174 1 29.06 5 SER B N 1
ATOM 3874 C CA . SER B 1 5 ? 33.844 12.594 1.579 1 29.06 5 SER B CA 1
ATOM 3875 C C . SER B 1 5 ? 34 12.688 0.064 1 29.06 5 SER B C 1
ATOM 3877 O O . SER B 1 5 ? 34.75 13.516 -0.441 1 29.06 5 SER B O 1
ATOM 3879 N N . THR B 1 6 ? 34.406 11.602 -0.688 1 31.22 6 THR B N 1
ATOM 3880 C CA . THR B 1 6 ? 34.5 11.789 -2.133 1 31.22 6 THR B CA 1
ATOM 3881 C C . THR B 1 6 ? 33.25 12.484 -2.67 1 31.22 6 THR B C 1
ATOM 3883 O O . THR B 1 6 ? 32.125 12.047 -2.4 1 31.22 6 THR B O 1
ATOM 3886 N N . SER B 1 7 ? 33.281 13.75 -2.799 1 33.44 7 SER B N 1
ATOM 3887 C CA . SER B 1 7 ? 32.406 14.727 -3.414 1 33.44 7 SER B CA 1
ATOM 3888 C C . SER B 1 7 ? 31.969 14.281 -4.809 1 33.44 7 SER B C 1
ATOM 3890 O O . SER B 1 7 ? 32.781 14.273 -5.738 1 33.44 7 SER B O 1
ATOM 3892 N N . SER B 1 8 ? 31.531 13.07 -5.098 1 38.09 8 SER B N 1
ATOM 3893 C CA . SER B 1 8 ? 31.016 12.812 -6.441 1 38.09 8 SER B CA 1
ATOM 3894 C C . SER B 1 8 ? 30.25 14.008 -6.98 1 38.09 8 SER B C 1
ATOM 3896 O O . SER B 1 8 ? 29.406 14.578 -6.285 1 38.09 8 SER B O 1
ATOM 3898 N N . LYS B 1 9 ? 30.734 14.75 -7.984 1 37.12 9 LYS B N 1
ATOM 3899 C CA . LYS B 1 9 ? 30.234 15.977 -8.609 1 37.12 9 LYS B CA 1
ATOM 3900 C C . LYS B 1 9 ? 28.766 15.828 -9 1 37.12 9 LYS B C 1
ATOM 3902 O O . LYS B 1 9 ? 28.422 14.992 -9.844 1 37.12 9 LYS B O 1
ATOM 3907 N N . ALA B 1 10 ? 27.828 15.828 -8.172 1 42.75 10 ALA B N 1
ATOM 3908 C CA . ALA B 1 10 ? 26.422 16.031 -8.492 1 42.75 10 ALA B CA 1
ATOM 3909 C C . ALA B 1 10 ? 26.266 17.047 -9.625 1 42.75 10 ALA B C 1
ATOM 3911 O O . ALA B 1 10 ? 26.781 18.172 -9.539 1 42.75 10 ALA B O 1
ATOM 3912 N N . ARG B 1 11 ? 26.188 16.641 -10.945 1 45.5 11 ARG B N 1
ATOM 3913 C CA . ARG B 1 11 ? 25.641 17.656 -11.828 1 45.5 11 ARG B CA 1
ATOM 3914 C C . ARG B 1 11 ? 24.469 18.375 -11.18 1 45.5 11 ARG B C 1
ATOM 3916 O O . ARG B 1 11 ? 24.047 18.031 -10.078 1 45.5 11 ARG B O 1
ATOM 3923 N N . GLN B 1 12 ? 23.469 18.984 -12.25 1 59.34 12 GLN B N 1
ATOM 3924 C CA . GLN B 1 12 ? 22.281 19.812 -12.086 1 59.34 12 GLN B CA 1
ATOM 3925 C C . GLN B 1 12 ? 21.141 19.047 -11.438 1 59.34 12 GLN B C 1
ATOM 3927 O O . GLN B 1 12 ? 20.391 18.344 -12.125 1 59.34 12 GLN B O 1
ATOM 3932 N N . GLY B 1 13 ? 20.984 18.906 -10.234 1 84.06 13 GLY B 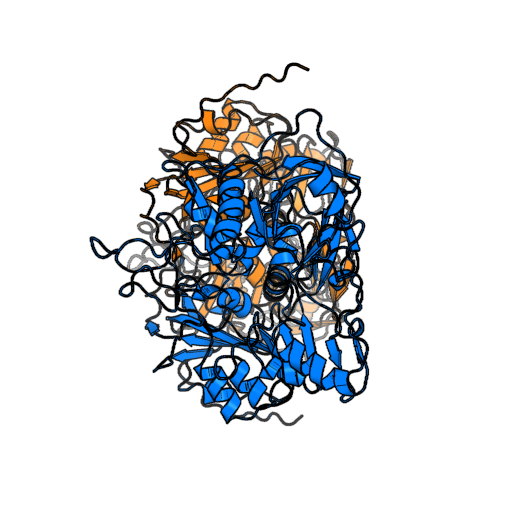N 1
ATOM 3933 C CA . GLY B 1 13 ? 19.875 18.344 -9.508 1 84.06 13 GLY B CA 1
ATOM 3934 C C . GLY B 1 13 ? 19.984 16.844 -9.336 1 84.06 13 GLY B C 1
ATOM 3935 O O . GLY B 1 13 ? 21 16.328 -8.875 1 84.06 13 GLY B O 1
ATOM 3936 N N . LYS B 1 14 ? 19.156 15.961 -9.789 1 95.56 14 LYS B N 1
ATOM 3937 C CA . LYS B 1 14 ? 19.062 14.516 -9.602 1 95.56 14 LYS B CA 1
ATOM 3938 C C . LYS B 1 14 ? 19.672 13.766 -10.789 1 95.56 14 LYS B C 1
ATOM 3940 O O . LYS B 1 14 ? 19.859 12.555 -10.727 1 95.56 14 LYS B O 1
ATOM 3945 N N . ILE B 1 15 ? 20.109 14.383 -11.906 1 97.62 15 ILE B N 1
ATOM 3946 C CA . ILE B 1 15 ? 20.5 13.711 -13.141 1 97.62 15 ILE B CA 1
ATOM 3947 C C . ILE B 1 15 ? 22.016 13.492 -13.148 1 97.62 15 ILE B C 1
ATOM 3949 O O . ILE B 1 15 ? 22.781 14.445 -13.062 1 97.62 15 ILE B O 1
ATOM 3953 N N . TYR B 1 16 ? 22.422 12.297 -13.352 1 97.56 16 TYR B N 1
ATOM 3954 C CA . TYR B 1 16 ? 23.828 11.891 -13.438 1 97.56 16 TYR B CA 1
ATOM 3955 C C . TYR B 1 16 ? 24.219 11.602 -14.883 1 97.56 16 TYR B C 1
ATOM 3957 O O . TYR B 1 16 ? 23.359 11.273 -15.711 1 97.56 16 TYR B O 1
ATOM 3965 N N . GLU B 1 17 ? 25.5 11.617 -15.148 1 94.94 17 GLU B N 1
ATOM 3966 C CA . GLU B 1 17 ? 26 11.492 -16.516 1 94.94 17 GLU B CA 1
ATOM 3967 C C . GLU B 1 17 ? 26.125 10.031 -16.922 1 94.94 17 GLU B C 1
ATOM 3969 O O . GLU B 1 17 ? 26.016 9.703 -18.109 1 94.94 17 GLU B O 1
ATOM 3974 N N . SER B 1 18 ? 26.391 9.203 -15.891 1 96 18 SER B N 1
ATOM 3975 C CA . SER B 1 18 ? 26.609 7.793 -16.203 1 96 18 SER B CA 1
ATOM 3976 C C . SER B 1 18 ? 26.188 6.895 -15.055 1 96 18 SER B C 1
ATOM 3978 O O . SER B 1 18 ? 26.031 7.359 -13.922 1 96 18 SER B O 1
ATOM 3980 N N . ALA B 1 19 ? 26.062 5.645 -15.398 1 97.56 19 ALA B N 1
ATOM 3981 C CA . ALA B 1 19 ? 25.766 4.652 -14.367 1 97.56 19 ALA B CA 1
ATOM 3982 C C . ALA B 1 19 ? 26.891 4.559 -13.344 1 97.56 19 ALA B C 1
ATOM 3984 O O . ALA B 1 19 ? 26.641 4.395 -12.148 1 97.56 19 ALA B O 1
ATOM 3985 N N . ILE B 1 20 ? 28.109 4.637 -13.836 1 97.56 20 ILE B N 1
ATOM 3986 C CA . ILE B 1 20 ? 29.266 4.531 -12.961 1 97.56 20 ILE B CA 1
ATOM 3987 C C . ILE B 1 20 ? 29.234 5.652 -11.922 1 97.56 20 ILE B C 1
ATOM 3989 O O . ILE B 1 20 ? 29.5 5.414 -10.742 1 97.56 20 ILE B O 1
ATOM 3993 N N . ASP B 1 21 ? 28.859 6.836 -12.359 1 96.88 21 ASP B N 1
ATOM 3994 C CA . ASP B 1 21 ? 28.75 7.969 -11.445 1 96.88 21 ASP B CA 1
ATOM 3995 C C . ASP B 1 21 ? 27.594 7.754 -10.453 1 96.88 21 ASP B C 1
ATOM 3997 O O . ASP B 1 21 ? 27.719 8.086 -9.273 1 96.88 21 ASP B O 1
ATOM 4001 N N . ALA B 1 22 ? 26.578 7.176 -10.906 1 97.69 22 ALA B N 1
ATOM 4002 C CA . ALA B 1 22 ? 25.359 7.035 -10.109 1 97.69 22 ALA B CA 1
ATOM 4003 C C . ALA B 1 22 ? 25.547 6.004 -9 1 97.69 22 ALA B C 1
ATOM 4005 O O . ALA B 1 22 ? 24.891 6.078 -7.961 1 97.69 22 ALA B O 1
ATOM 4006 N N . VAL B 1 23 ? 26.484 5.051 -9.156 1 98.12 23 VAL B N 1
ATOM 4007 C CA . VAL B 1 23 ? 26.625 3.994 -8.164 1 98.12 23 VAL B CA 1
ATOM 4008 C C . VAL B 1 23 ? 27.953 4.164 -7.418 1 98.12 23 VAL B C 1
ATOM 4010 O O . VAL B 1 23 ? 28.375 3.271 -6.68 1 98.12 23 VAL B O 1
ATOM 4013 N N . ALA B 1 24 ? 28.656 5.258 -7.535 1 97.56 24 ALA B N 1
ATOM 4014 C CA . ALA B 1 24 ? 30.031 5.461 -7.102 1 97.56 24 ALA B CA 1
ATOM 4015 C C . ALA B 1 24 ? 30.156 5.273 -5.59 1 97.56 24 ALA B C 1
ATOM 4017 O O . ALA B 1 24 ? 31.203 4.832 -5.105 1 97.56 24 ALA B O 1
ATOM 4018 N N . ASP B 1 25 ? 29.109 5.496 -4.824 1 97.75 25 ASP B N 1
ATOM 4019 C CA . ASP B 1 25 ? 29.203 5.477 -3.367 1 97.75 25 ASP B CA 1
ATOM 4020 C C . ASP B 1 25 ? 28.688 4.156 -2.799 1 97.75 25 ASP B C 1
ATOM 4022 O O . ASP B 1 25 ? 28.547 4.008 -1.582 1 97.75 25 ASP B O 1
ATOM 4026 N N . VAL B 1 26 ? 28.344 3.193 -3.639 1 98.69 26 VAL B N 1
ATOM 4027 C CA . VAL B 1 26 ? 27.953 1.883 -3.135 1 98.69 26 VAL B CA 1
ATOM 4028 C C . VAL B 1 26 ? 29.156 1.191 -2.496 1 98.69 26 VAL B C 1
ATOM 4030 O O . VAL B 1 26 ? 30.234 1.115 -3.098 1 98.69 26 VAL B O 1
ATOM 4033 N N . LYS B 1 27 ? 28.984 0.663 -1.343 1 98.62 27 LYS B N 1
ATOM 4034 C CA . LYS B 1 27 ? 30.062 0.045 -0.595 1 98.62 27 LYS B CA 1
ATOM 4035 C C . LYS B 1 27 ? 29.859 -1.46 -0.458 1 98.62 27 LYS B C 1
ATOM 4037 O O . LYS B 1 27 ? 28.734 -1.953 -0.618 1 98.62 27 LYS B O 1
ATOM 4042 N N . ASP B 1 28 ? 30.953 -2.137 -0.127 1 98.69 28 ASP B N 1
ATOM 4043 C CA . ASP B 1 28 ? 30.859 -3.557 0.198 1 98.69 28 ASP B CA 1
ATOM 4044 C C . ASP B 1 28 ? 29.891 -3.791 1.35 1 98.69 28 ASP B C 1
ATOM 4046 O O . ASP B 1 28 ? 29.844 -3.018 2.309 1 98.69 28 ASP B O 1
ATOM 4050 N N . GLY B 1 29 ? 29.109 -4.746 1.221 1 98.69 29 GLY B N 1
ATOM 4051 C CA . GLY B 1 29 ? 28.203 -5.102 2.297 1 98.69 29 GLY B CA 1
ATOM 4052 C C . GLY B 1 29 ? 26.859 -4.418 2.188 1 98.69 29 GLY B C 1
ATOM 4053 O O . GLY B 1 29 ? 25.953 -4.66 3.004 1 98.69 29 GLY B O 1
ATOM 4054 N N . SER B 1 30 ? 26.656 -3.629 1.104 1 98.81 30 SER B N 1
ATOM 4055 C CA . SER B 1 30 ? 25.406 -2.908 0.946 1 98.81 30 SER B CA 1
ATOM 4056 C C . SER B 1 30 ? 24.234 -3.865 0.689 1 98.81 30 SER B C 1
ATOM 4058 O O . SER B 1 30 ? 24.406 -4.879 0.005 1 98.81 30 SER B O 1
ATOM 4060 N N . GLN B 1 31 ? 23.156 -3.562 1.293 1 98.88 31 GLN B N 1
ATOM 4061 C CA . GLN B 1 31 ? 21.891 -4.18 0.892 1 98.88 31 GLN B CA 1
ATOM 4062 C C . GLN B 1 31 ? 21.234 -3.398 -0.241 1 98.88 31 GLN B C 1
ATOM 4064 O O . GLN B 1 31 ? 20.969 -2.203 -0.106 1 98.88 31 GLN B O 1
ATOM 4069 N N . ILE B 1 32 ? 20.953 -4.102 -1.325 1 98.94 32 ILE B N 1
ATOM 4070 C CA . ILE B 1 32 ? 20.5 -3.416 -2.533 1 98.94 32 ILE B CA 1
ATOM 4071 C C . ILE B 1 32 ? 19.234 -4.082 -3.064 1 98.94 32 ILE B C 1
ATOM 4073 O O . ILE B 1 32 ? 19.156 -5.312 -3.154 1 98.94 32 ILE B O 1
ATOM 4077 N N . LEU B 1 33 ? 18.172 -3.266 -3.322 1 98.94 33 LEU B N 1
ATOM 4078 C CA . LEU B 1 33 ? 17 -3.717 -4.062 1 98.94 33 LEU B CA 1
ATOM 4079 C C . LEU B 1 33 ? 17.25 -3.641 -5.566 1 98.94 33 LEU B C 1
ATOM 4081 O O . LEU B 1 33 ? 17.609 -2.584 -6.09 1 98.94 33 LEU B O 1
ATOM 4085 N N . PHE B 1 34 ? 17.094 -4.734 -6.23 1 98.81 34 PHE B N 1
ATOM 4086 C CA . PHE B 1 34 ? 17.219 -4.762 -7.684 1 98.81 34 PHE B CA 1
ATOM 4087 C C . PHE B 1 34 ? 15.852 -4.941 -8.336 1 98.81 34 PHE B C 1
ATOM 4089 O O . PHE B 1 34 ? 15.25 -6.016 -8.25 1 98.81 34 PHE B O 1
ATOM 4096 N N . GLY B 1 35 ? 15.414 -3.902 -9.055 1 98.56 35 GLY B N 1
ATOM 4097 C CA . GLY B 1 35 ? 14.117 -3.945 -9.711 1 98.56 35 GLY B CA 1
ATOM 4098 C C . GLY B 1 35 ? 14.047 -4.957 -10.836 1 98.56 35 GLY B C 1
ATOM 4099 O O . GLY B 1 35 ? 15.086 -5.422 -11.32 1 98.56 35 GLY B O 1
ATOM 4100 N N . GLY B 1 36 ? 12.734 -5.277 -11.203 1 98 36 GLY B N 1
ATOM 4101 C CA . GLY B 1 36 ? 12.5 -6.16 -12.336 1 98 36 GLY B CA 1
ATOM 4102 C C . GLY B 1 36 ? 11.75 -7.422 -11.961 1 98 36 GLY B C 1
ATOM 4103 O O . GLY B 1 36 ? 11.383 -7.609 -10.797 1 98 36 GLY B O 1
ATOM 4104 N N . PHE B 1 37 ? 11.523 -8.25 -12.875 1 97.69 37 PHE B N 1
ATOM 4105 C CA . PHE B 1 37 ? 10.945 -9.594 -12.82 1 97.69 37 PHE B CA 1
ATOM 4106 C C . PHE B 1 37 ? 11.609 -10.508 -13.844 1 97.69 37 PHE B C 1
ATOM 4108 O O . PHE B 1 37 ? 11.406 -10.352 -15.047 1 97.69 37 PHE B O 1
ATOM 4115 N N . GLY B 1 38 ? 12.328 -11.469 -13.32 1 95.5 38 GLY B N 1
ATOM 4116 C CA . GLY B 1 38 ? 13.273 -12.086 -14.242 1 95.5 38 GLY B CA 1
ATOM 4117 C C . GLY B 1 38 ? 14.273 -11.102 -14.82 1 95.5 38 GLY B C 1
ATOM 4118 O O . GLY B 1 38 ? 14.969 -10.414 -14.078 1 95.5 38 GLY B O 1
ATOM 4119 N N . ILE B 1 39 ? 14.219 -11.031 -16.188 1 96.06 39 ILE B N 1
ATOM 4120 C CA . ILE B 1 39 ? 15.125 -10.062 -16.797 1 96.06 39 ILE B CA 1
ATOM 4121 C C . ILE B 1 39 ? 14.312 -8.969 -17.484 1 96.06 39 ILE B C 1
ATOM 4123 O O . ILE B 1 39 ? 14.828 -8.258 -18.359 1 96.06 39 ILE B O 1
ATOM 4127 N N . CYS B 1 40 ? 13.039 -8.891 -17.125 1 97.81 40 CYS B N 1
ATOM 4128 C CA . CYS B 1 40 ? 12.18 -7.816 -17.625 1 97.81 40 CYS B CA 1
ATOM 4129 C C . CYS B 1 40 ? 12.281 -6.586 -16.734 1 97.81 40 CYS B C 1
ATOM 4131 O O . CYS B 1 40 ? 12.031 -6.664 -15.531 1 97.81 40 CYS B O 1
ATOM 4133 N N . GLY B 1 41 ? 12.57 -5.453 -17.312 1 98.06 41 GLY B N 1
ATOM 4134 C CA . GLY B 1 41 ? 12.617 -4.191 -16.578 1 98.06 41 GLY B CA 1
ATOM 4135 C C . GLY B 1 41 ? 13.75 -4.121 -15.578 1 98.06 41 GLY B C 1
ATOM 4136 O O . GLY B 1 41 ? 13.602 -3.514 -14.516 1 98.06 41 GLY B O 1
ATOM 4137 N N . ILE B 1 42 ? 14.852 -4.723 -15.812 1 98.12 42 ILE B N 1
ATOM 4138 C CA . ILE B 1 42 ? 15.961 -4.715 -14.867 1 98.12 42 ILE B CA 1
ATOM 4139 C C . ILE B 1 42 ? 16.875 -3.525 -15.156 1 98.12 42 ILE B C 1
ATOM 4141 O O . ILE B 1 42 ? 16.938 -3.039 -16.281 1 98.12 42 ILE B O 1
ATOM 4145 N N . PRO B 1 43 ? 17.547 -3.037 -14.18 1 98.12 43 PRO B N 1
ATOM 4146 C CA . PRO B 1 43 ? 18.531 -1.961 -14.367 1 98.12 43 PRO B CA 1
ATOM 4147 C C . PRO B 1 43 ? 19.859 -2.463 -14.906 1 98.12 43 PRO B C 1
ATOM 4149 O O . PRO B 1 43 ? 20.875 -2.428 -14.195 1 98.12 43 PRO B O 1
ATOM 4152 N N . GLU B 1 44 ? 19.938 -2.791 -16.125 1 97.44 44 GLU B N 1
ATOM 4153 C CA . GLU B 1 44 ? 21.062 -3.436 -16.781 1 97.44 44 GLU B CA 1
ATOM 4154 C C . GLU B 1 44 ? 22.344 -2.609 -16.625 1 97.44 44 GLU B C 1
ATOM 4156 O O . GLU B 1 44 ? 23.406 -3.154 -16.344 1 97.44 44 GLU B O 1
ATOM 4161 N N . LYS B 1 45 ? 22.203 -1.338 -16.828 1 98.06 45 LYS B N 1
ATOM 4162 C CA . LYS B 1 45 ? 23.391 -0.481 -16.859 1 98.06 45 LYS B CA 1
ATOM 4163 C C . LYS B 1 45 ? 23.984 -0.312 -15.453 1 98.06 45 LYS B C 1
ATOM 4165 O O . LYS B 1 45 ? 25.203 -0.267 -15.297 1 98.06 45 LYS B O 1
ATOM 4170 N N . MET B 1 46 ? 23.141 -0.195 -14.469 1 98.19 46 MET B N 1
ATOM 4171 C CA . MET B 1 46 ? 23.641 -0.073 -13.102 1 98.19 46 MET B CA 1
ATOM 4172 C C . MET B 1 46 ? 24.25 -1.385 -12.625 1 98.19 46 MET B C 1
ATOM 4174 O O . MET B 1 46 ? 25.219 -1.382 -11.859 1 98.19 46 MET B O 1
ATOM 4178 N N . ILE B 1 47 ? 23.656 -2.527 -13.031 1 98.25 47 ILE B N 1
ATOM 4179 C CA . ILE B 1 47 ? 24.25 -3.828 -12.711 1 98.25 47 ILE B CA 1
ATOM 4180 C C . ILE B 1 47 ? 25.641 -3.932 -13.32 1 98.25 47 ILE B C 1
ATOM 4182 O O . ILE B 1 47 ? 26.594 -4.34 -12.641 1 98.25 47 ILE B O 1
ATOM 4186 N N . ASP B 1 48 ? 25.797 -3.484 -14.547 1 97.75 48 ASP B N 1
ATOM 4187 C CA . ASP B 1 48 ? 27.094 -3.484 -15.211 1 97.75 48 ASP B CA 1
ATOM 4188 C C . ASP B 1 48 ? 28.078 -2.566 -14.484 1 97.75 48 ASP B C 1
ATOM 4190 O O . ASP B 1 48 ? 29.266 -2.898 -14.352 1 97.75 48 ASP B O 1
ATOM 4194 N N . ALA B 1 49 ? 27.594 -1.409 -14.125 1 98.38 49 ALA B N 1
ATOM 4195 C CA . ALA B 1 49 ? 28.438 -0.454 -13.414 1 98.38 49 ALA B CA 1
ATOM 4196 C C . ALA B 1 49 ? 28.953 -1.041 -12.102 1 98.38 49 ALA B C 1
ATOM 4198 O O . ALA B 1 49 ? 30.109 -0.853 -11.742 1 98.38 49 ALA B O 1
ATOM 4199 N N . LEU B 1 50 ? 28.109 -1.729 -11.352 1 98.56 50 LEU B N 1
ATOM 4200 C CA . LEU B 1 50 ? 28.5 -2.369 -10.102 1 98.56 50 LEU B CA 1
ATOM 4201 C C . LEU B 1 50 ? 29.547 -3.441 -10.352 1 98.56 50 LEU B C 1
ATOM 4203 O O . LEU B 1 50 ? 30.484 -3.594 -9.562 1 98.56 50 LEU B O 1
ATOM 4207 N N . LYS B 1 51 ? 29.312 -4.223 -11.43 1 98.38 51 LYS B N 1
ATOM 4208 C CA . LYS B 1 51 ? 30.297 -5.242 -11.805 1 98.38 51 LYS B CA 1
ATOM 4209 C C . LYS B 1 51 ? 31.672 -4.625 -12.031 1 98.38 51 LYS B C 1
ATOM 4211 O O . LYS B 1 51 ? 32.656 -5.102 -11.484 1 98.38 51 LYS B O 1
ATOM 4216 N N . LYS B 1 52 ? 31.703 -3.592 -12.805 1 98.25 52 LYS B N 1
ATOM 4217 C CA . LYS B 1 52 ? 32.969 -2.912 -13.133 1 98.25 52 LYS B CA 1
ATOM 4218 C C . LYS B 1 52 ? 33.625 -2.344 -11.875 1 98.25 52 LYS B C 1
ATOM 4220 O O . LYS B 1 52 ? 34.844 -2.408 -11.727 1 98.25 52 LYS B O 1
ATOM 4225 N N . LYS B 1 53 ? 32.781 -1.78 -11.031 1 97.81 53 LYS B N 1
ATOM 4226 C CA . LYS B 1 53 ? 33.281 -1.207 -9.789 1 97.81 53 LYS B CA 1
ATOM 4227 C C . LYS B 1 53 ? 33.875 -2.287 -8.883 1 97.81 53 LYS B C 1
ATOM 4229 O O . LYS B 1 53 ? 34.781 -2.018 -8.102 1 97.81 53 LYS B O 1
ATOM 4234 N N . GLY B 1 54 ? 33.312 -3.473 -8.883 1 98.31 54 GLY B N 1
ATOM 4235 C CA . GLY B 1 54 ? 33.844 -4.602 -8.141 1 98.31 54 GLY B CA 1
ATOM 4236 C C . GLY B 1 54 ? 33.375 -4.625 -6.691 1 98.31 54 GLY B C 1
ATOM 4237 O O . GLY B 1 54 ? 34.094 -5.117 -5.816 1 98.31 54 GLY B O 1
ATOM 4238 N N . VAL B 1 55 ? 32.219 -4.047 -6.441 1 98.12 55 VAL B N 1
ATOM 4239 C CA . VAL B 1 55 ? 31.656 -4.059 -5.09 1 98.12 55 VAL B CA 1
ATOM 4240 C C . VAL B 1 55 ? 31.438 -5.5 -4.637 1 98.12 55 VAL B C 1
ATOM 4242 O O . VAL B 1 55 ? 30.984 -6.344 -5.418 1 98.12 55 VAL B O 1
ATOM 4245 N N . LYS B 1 56 ? 31.656 -5.809 -3.299 1 98.38 56 LYS B N 1
ATOM 4246 C CA . LYS B 1 56 ? 31.562 -7.18 -2.803 1 98.38 56 LYS B CA 1
ATOM 4247 C C . LYS B 1 56 ? 30.609 -7.273 -1.626 1 98.38 56 LYS B C 1
ATOM 4249 O O . LYS B 1 56 ? 30.188 -6.254 -1.076 1 98.38 56 LYS B O 1
ATOM 4254 N N . ASN B 1 57 ? 30.234 -8.523 -1.336 1 98.62 57 ASN B N 1
ATOM 4255 C CA . ASN B 1 57 ? 29.422 -8.867 -0.179 1 98.62 57 ASN B CA 1
ATOM 4256 C C . ASN B 1 57 ? 28.062 -8.172 -0.222 1 98.62 57 ASN B C 1
ATOM 4258 O O . ASN B 1 57 ? 27.562 -7.719 0.808 1 98.62 57 ASN B O 1
ATOM 4262 N N . ILE B 1 58 ? 27.531 -8.062 -1.396 1 98.81 58 ILE B N 1
ATOM 4263 C CA . ILE B 1 58 ? 26.219 -7.453 -1.585 1 98.81 58 ILE B CA 1
ATOM 4264 C C . ILE B 1 58 ? 25.141 -8.383 -1.045 1 98.81 58 ILE B C 1
ATOM 4266 O O . ILE B 1 58 ? 25.188 -9.602 -1.265 1 98.81 58 ILE B O 1
ATOM 4270 N N . THR B 1 59 ? 24.234 -7.871 -0.248 1 98.88 59 THR B N 1
ATOM 4271 C CA . THR B 1 59 ? 22.938 -8.516 -0.053 1 98.88 59 THR B CA 1
ATOM 4272 C C . THR B 1 59 ? 21.938 -8.023 -1.09 1 98.88 59 THR B C 1
ATOM 4274 O O . THR B 1 59 ? 21.516 -6.867 -1.057 1 98.88 59 THR B O 1
ATOM 4277 N N . ALA B 1 60 ? 21.547 -8.922 -1.974 1 98.69 60 ALA B N 1
ATOM 4278 C CA . ALA B 1 60 ? 20.672 -8.555 -3.084 1 98.69 60 ALA B CA 1
ATOM 4279 C C . ALA B 1 60 ? 19.234 -8.977 -2.814 1 98.69 60 ALA B C 1
ATOM 4281 O O . ALA B 1 60 ? 18.953 -10.164 -2.641 1 98.69 60 ALA B O 1
ATOM 4282 N N . VAL B 1 61 ? 18.375 -8.023 -2.727 1 98.81 61 VAL B N 1
ATOM 4283 C CA . VAL B 1 61 ? 16.938 -8.305 -2.715 1 98.81 61 VAL B CA 1
ATOM 4284 C C . VAL B 1 61 ? 16.391 -8.211 -4.137 1 98.81 61 VAL B C 1
ATOM 4286 O O . VAL B 1 61 ? 16.375 -7.137 -4.734 1 98.81 61 VAL B O 1
ATOM 4289 N N . SER B 1 62 ? 15.984 -9.273 -4.699 1 97.94 62 SER B N 1
ATOM 4290 C CA . SER B 1 62 ? 15.523 -9.406 -6.074 1 97.94 62 SER B CA 1
ATOM 4291 C C . SER B 1 62 ? 14.539 -10.562 -6.219 1 97.94 62 SER B C 1
ATOM 4293 O O . SER B 1 62 ? 14.797 -11.664 -5.746 1 97.94 62 SER B O 1
ATOM 4295 N N . ASN B 1 63 ? 13.43 -10.281 -6.887 1 97.25 63 ASN B N 1
ATOM 4296 C CA . ASN B 1 63 ? 12.438 -11.344 -7.031 1 97.25 63 ASN B CA 1
ATOM 4297 C C . ASN B 1 63 ? 13.055 -12.625 -7.578 1 97.25 63 ASN B C 1
ATOM 4299 O O . ASN B 1 63 ? 12.703 -13.727 -7.152 1 97.25 63 ASN B O 1
ATOM 4303 N N . ASN B 1 64 ? 13.984 -12.43 -8.531 1 94.06 64 ASN B N 1
ATOM 4304 C CA . ASN B 1 64 ? 14.68 -13.531 -9.188 1 94.06 64 ASN B CA 1
ATOM 4305 C C . ASN B 1 64 ? 16.188 -13.328 -9.18 1 94.06 64 ASN B C 1
ATOM 4307 O O . ASN B 1 64 ? 16.672 -12.227 -8.898 1 94.06 64 ASN B O 1
ATOM 4311 N N . GLY B 1 65 ? 16.891 -14.406 -9.539 1 91.5 65 GLY B N 1
ATOM 4312 C CA . GLY B 1 65 ? 18.344 -14.344 -9.594 1 91.5 65 GLY B CA 1
ATOM 4313 C C . GLY B 1 65 ? 18.875 -14.031 -10.977 1 91.5 65 GLY B C 1
ATOM 4314 O O . GLY B 1 65 ? 20.094 -14.086 -11.211 1 91.5 65 GLY B O 1
ATOM 4315 N N . GLY B 1 66 ? 17.922 -13.672 -11.828 1 90.12 66 GLY B N 1
ATOM 4316 C CA . GLY B 1 66 ? 18.344 -13.5 -13.211 1 90.12 66 GLY B CA 1
ATOM 4317 C C . GLY B 1 66 ? 18.703 -14.812 -13.891 1 90.12 66 GLY B C 1
ATOM 4318 O O . GLY B 1 66 ? 18.203 -15.875 -13.5 1 90.12 66 GLY B O 1
ATOM 4319 N N . VAL B 1 67 ? 19.359 -14.641 -15.023 1 91.56 67 VAL B N 1
ATOM 4320 C CA . VAL B 1 67 ? 19.953 -15.789 -15.711 1 91.56 67 VAL B CA 1
ATOM 4321 C C . VAL B 1 67 ? 21.469 -15.664 -15.719 1 91.56 67 VAL B C 1
ATOM 4323 O O . VAL B 1 67 ? 22.016 -14.648 -15.273 1 91.56 67 VAL B O 1
ATOM 4326 N N . ASP B 1 68 ? 22.125 -16.625 -16.172 1 88.88 68 ASP B N 1
ATOM 4327 C CA . ASP B 1 68 ? 23.562 -16.734 -15.961 1 88.88 68 ASP B CA 1
ATOM 4328 C C . ASP B 1 68 ? 24.297 -15.516 -16.516 1 88.88 68 ASP B C 1
ATOM 4330 O O . ASP B 1 68 ? 25.25 -15.039 -15.914 1 88.88 68 ASP B O 1
ATOM 4334 N N . ASP B 1 69 ? 23.859 -14.992 -17.625 1 92.56 69 ASP B N 1
ATOM 4335 C CA . ASP B 1 69 ? 24.625 -13.945 -18.281 1 92.56 69 ASP B CA 1
ATOM 4336 C C . ASP B 1 69 ? 23.844 -12.633 -18.312 1 92.56 69 ASP B C 1
ATOM 4338 O O . ASP B 1 69 ? 24.203 -11.703 -19.047 1 92.56 69 ASP B O 1
ATOM 4342 N N . CYS B 1 70 ? 22.797 -12.594 -17.609 1 93.44 70 CYS B N 1
ATOM 4343 C CA . CYS B 1 70 ? 21.969 -11.398 -17.656 1 93.44 70 CYS B CA 1
ATOM 4344 C C . CYS B 1 70 ? 21.312 -11.133 -16.297 1 93.44 70 CYS B C 1
ATOM 4346 O O . CYS B 1 70 ? 21.031 -12.07 -15.555 1 93.44 70 CYS B O 1
ATOM 4348 N N . GLY B 1 71 ? 21.094 -9.805 -15.992 1 94.06 71 GLY B N 1
ATOM 4349 C CA . GLY B 1 71 ? 20.5 -9.445 -14.711 1 94.06 71 GLY B CA 1
ATOM 4350 C C . GLY B 1 71 ? 21.438 -9.68 -13.539 1 94.06 71 GLY B C 1
ATOM 4351 O O . GLY B 1 71 ? 22.641 -9.461 -13.656 1 94.06 71 GLY B O 1
ATOM 4352 N N . LEU B 1 72 ? 20.859 -10.055 -12.453 1 95.81 72 LEU B N 1
ATOM 4353 C CA . LEU B 1 72 ? 21.641 -10.25 -11.234 1 95.81 72 LEU B CA 1
ATOM 4354 C C . LEU B 1 72 ? 22.688 -11.344 -11.43 1 95.81 72 LEU B C 1
ATOM 4356 O O . LEU B 1 72 ? 23.672 -11.406 -10.688 1 95.81 72 LEU B O 1
ATOM 4360 N N . GLY B 1 73 ? 22.438 -12.219 -12.367 1 95.62 73 GLY B N 1
ATOM 4361 C CA . GLY B 1 73 ? 23.359 -13.305 -12.656 1 95.62 73 GLY B CA 1
ATOM 4362 C C . GLY B 1 73 ? 24.766 -12.82 -12.953 1 95.62 73 GLY B C 1
ATOM 4363 O O . GLY B 1 73 ? 25.734 -13.516 -12.648 1 95.62 73 GLY B O 1
ATOM 4364 N N . VAL B 1 74 ? 24.859 -11.664 -13.531 1 96.06 74 VAL B N 1
ATOM 4365 C CA . VAL B 1 74 ? 26.156 -11.078 -13.875 1 96.06 74 VAL B CA 1
ATOM 4366 C C . VAL B 1 74 ? 26.984 -10.867 -12.609 1 96.06 74 VAL B C 1
ATOM 4368 O O . VAL B 1 74 ? 28.172 -11.195 -12.578 1 96.06 74 VAL B O 1
ATOM 4371 N N . LEU B 1 75 ? 26.359 -10.328 -11.578 1 98 75 LEU B N 1
ATOM 4372 C CA . LEU B 1 75 ? 27.047 -10.062 -10.32 1 98 75 LEU B CA 1
ATOM 4373 C C . LEU B 1 75 ? 27.328 -11.359 -9.57 1 98 75 LEU B C 1
ATOM 4375 O O . LEU B 1 75 ? 28.344 -11.484 -8.891 1 98 75 LEU B O 1
ATOM 4379 N N . ILE B 1 76 ? 26.406 -12.312 -9.602 1 97.31 76 ILE B N 1
ATOM 4380 C CA . ILE B 1 76 ? 26.547 -13.602 -8.938 1 97.31 76 ILE B CA 1
ATOM 4381 C C . ILE B 1 76 ? 27.734 -14.359 -9.539 1 97.31 76 ILE B C 1
ATOM 4383 O O . ILE B 1 76 ? 28.547 -14.938 -8.812 1 97.31 76 ILE B O 1
ATOM 4387 N N . LYS B 1 77 ? 27.812 -14.336 -10.844 1 96.62 77 LYS B N 1
ATOM 4388 C CA . LYS B 1 77 ? 28.906 -15 -11.539 1 96.62 77 LYS B CA 1
ATOM 4389 C C . LYS B 1 77 ? 30.266 -14.469 -11.086 1 96.62 77 LYS B C 1
ATOM 4391 O O . LYS B 1 77 ? 31.219 -15.227 -10.953 1 96.62 77 LYS B O 1
ATOM 4396 N N . GLU B 1 78 ? 30.281 -13.211 -10.812 1 97.31 78 GLU B N 1
ATOM 4397 C CA . GLU B 1 78 ? 31.531 -12.562 -10.391 1 97.31 78 GLU B CA 1
ATOM 4398 C C . GLU B 1 78 ? 31.75 -12.711 -8.891 1 97.31 78 GLU B C 1
ATOM 4400 O O . GLU B 1 78 ? 32.719 -12.172 -8.336 1 97.31 78 GLU B O 1
ATOM 4405 N N . LYS B 1 79 ? 30.812 -13.398 -8.18 1 97.81 79 LYS B N 1
ATOM 4406 C CA . LYS B 1 79 ? 30.875 -13.648 -6.738 1 97.81 79 LYS B CA 1
ATOM 4407 C C . LYS B 1 79 ? 30.844 -12.336 -5.953 1 97.81 79 LYS B C 1
ATOM 4409 O O . LYS B 1 79 ? 31.531 -12.203 -4.941 1 97.81 79 LYS B O 1
ATOM 4414 N N . GLN B 1 80 ? 30.109 -11.383 -6.449 1 98.56 80 GLN B N 1
ATOM 4415 C CA . GLN B 1 80 ? 29.969 -10.102 -5.773 1 98.56 80 GLN B CA 1
ATOM 4416 C C . GLN B 1 80 ? 28.812 -10.125 -4.785 1 98.56 80 GLN B C 1
ATOM 4418 O O . GLN B 1 80 ? 28.719 -9.266 -3.906 1 98.56 80 GLN B O 1
ATOM 4423 N N . VAL B 1 81 ? 27.938 -11.094 -4.883 1 98.56 81 VAL B N 1
ATOM 4424 C CA . VAL B 1 81 ? 26.75 -11.211 -4.039 1 98.56 81 VAL B CA 1
ATOM 4425 C C . VAL B 1 81 ? 26.984 -12.258 -2.953 1 98.56 81 VAL B C 1
ATOM 4427 O O . VAL B 1 81 ? 27.359 -13.398 -3.25 1 98.56 81 VAL B O 1
ATOM 4430 N N . ALA B 1 82 ? 26.766 -11.852 -1.713 1 98.62 82 ALA B N 1
ATOM 4431 C CA . ALA B 1 82 ? 26.953 -12.773 -0.593 1 98.62 82 ALA B CA 1
ATOM 4432 C C . ALA B 1 82 ? 25.641 -13.422 -0.194 1 98.62 82 ALA B C 1
ATOM 4434 O O . ALA B 1 82 ? 25.625 -14.539 0.326 1 98.62 82 ALA B O 1
ATOM 4435 N N . LYS B 1 83 ? 24.578 -12.719 -0.419 1 98.38 83 LYS B N 1
ATOM 4436 C CA . LYS B 1 83 ? 23.25 -13.203 -0.052 1 98.38 83 LYS B CA 1
ATOM 4437 C C . LYS B 1 83 ? 22.188 -12.695 -1.026 1 98.38 83 LYS B C 1
ATOM 4439 O O . LYS B 1 83 ? 22.234 -11.539 -1.447 1 98.38 83 LYS B O 1
ATOM 4444 N N . VAL B 1 84 ? 21.281 -13.602 -1.358 1 97.88 84 VAL B N 1
ATOM 4445 C CA . VAL B 1 84 ? 20.109 -13.234 -2.141 1 97.88 84 VAL B CA 1
ATOM 4446 C C . VAL B 1 84 ? 18.844 -13.438 -1.307 1 97.88 84 VAL B C 1
ATOM 4448 O O . VAL B 1 84 ? 18.672 -14.492 -0.684 1 97.88 84 VAL B O 1
ATOM 4451 N N . ILE B 1 85 ? 18.031 -12.461 -1.197 1 98.25 85 ILE B N 1
ATOM 4452 C CA . ILE B 1 85 ? 16.672 -12.57 -0.702 1 98.25 85 ILE B CA 1
ATOM 4453 C C . ILE B 1 85 ? 15.688 -12.484 -1.87 1 98.25 85 ILE B C 1
ATOM 4455 O O . ILE B 1 85 ? 15.562 -11.445 -2.514 1 98.25 85 ILE B O 1
ATOM 4459 N N . GLY B 1 86 ? 15.039 -13.539 -2.213 1 97.19 86 GLY B N 1
ATOM 4460 C CA . GLY B 1 86 ? 14.148 -13.617 -3.365 1 97.19 86 GLY B CA 1
ATOM 4461 C C . GLY B 1 86 ? 13.078 -14.688 -3.223 1 97.19 86 GLY B C 1
ATOM 4462 O O . GLY B 1 86 ? 12.945 -15.297 -2.162 1 97.19 86 GLY B O 1
ATOM 4463 N N . SER B 1 87 ? 12.312 -14.812 -4.285 1 96.62 87 SER B N 1
ATOM 4464 C CA . SER B 1 87 ? 11.195 -15.742 -4.176 1 96.62 87 SER B CA 1
ATOM 4465 C C . SER B 1 87 ? 11.398 -16.969 -5.059 1 96.62 87 SER B C 1
ATOM 4467 O O . SER B 1 87 ? 10.789 -18.016 -4.832 1 96.62 87 SER B O 1
ATOM 4469 N N . TYR B 1 88 ? 12.227 -16.781 -6.109 1 91.06 88 TYR B N 1
ATOM 4470 C CA . TYR B 1 88 ? 12.406 -17.828 -7.105 1 91.06 88 TYR B CA 1
ATOM 4471 C C . TYR B 1 88 ? 13.789 -17.734 -7.75 1 91.06 88 TYR B C 1
ATOM 4473 O O . TYR B 1 88 ? 14.141 -16.703 -8.328 1 91.06 88 TYR B O 1
ATOM 4481 N N . VAL B 1 89 ? 14.57 -18.75 -7.656 1 84.25 89 VAL B N 1
ATOM 4482 C CA . VAL B 1 89 ? 15.945 -18.734 -8.148 1 84.25 89 VAL B CA 1
ATOM 4483 C C . VAL B 1 89 ? 15.953 -18.891 -9.664 1 84.25 89 VAL B C 1
ATOM 4485 O O . VAL B 1 89 ? 16.875 -18.406 -10.336 1 84.25 89 VAL B O 1
ATOM 4488 N N . GLY B 1 90 ? 14.992 -19.406 -10.172 1 72.56 90 GLY B N 1
ATOM 4489 C CA . GLY B 1 90 ? 14.836 -19.5 -11.609 1 72.56 90 GLY B CA 1
ATOM 4490 C C . GLY B 1 90 ? 15.781 -20.5 -12.25 1 72.56 90 GLY B C 1
ATOM 4491 O O . GLY B 1 90 ? 15.922 -21.625 -11.758 1 72.56 90 GLY B O 1
ATOM 4492 N N . GLU B 1 91 ? 16.344 -20.094 -13.445 1 76.19 91 GLU B N 1
ATOM 4493 C CA . GLU B 1 91 ? 17.188 -20.922 -14.289 1 76.19 91 GLU B CA 1
ATOM 4494 C C . GLU B 1 91 ? 18.656 -20.547 -14.148 1 76.19 91 GLU B C 1
ATOM 4496 O O . GLU B 1 91 ? 19.484 -20.875 -15.008 1 76.19 91 GLU B O 1
ATOM 4501 N N . ASN B 1 92 ? 18.938 -19.906 -13.125 1 87.56 92 ASN B N 1
ATOM 4502 C CA . ASN B 1 92 ? 20.312 -19.469 -12.883 1 87.56 92 ASN B CA 1
ATOM 4503 C C . ASN B 1 92 ? 21.156 -20.578 -12.266 1 87.56 92 ASN B C 1
ATOM 4505 O O . ASN B 1 92 ? 21.219 -20.703 -11.047 1 87.56 92 ASN B O 1
ATOM 4509 N N . THR B 1 93 ? 21.859 -21.281 -13.086 1 87.12 93 THR B N 1
ATOM 4510 C CA . THR B 1 93 ? 22.609 -22.469 -12.664 1 87.12 93 THR B CA 1
ATOM 4511 C C . THR B 1 93 ? 23.781 -22.078 -11.773 1 87.12 93 THR B C 1
ATOM 4513 O O . THR B 1 93 ? 24.125 -22.797 -10.844 1 87.12 93 THR B O 1
ATOM 4516 N N . GLU B 1 94 ? 24.312 -20.984 -12.109 1 91.62 94 GLU B N 1
ATOM 4517 C CA . GLU B 1 94 ? 25.453 -20.531 -11.297 1 91.62 94 GLU B CA 1
ATOM 4518 C C . GLU B 1 94 ? 25 -20.141 -9.891 1 91.62 94 GLU B C 1
ATOM 4520 O O . GLU B 1 94 ? 25.719 -20.406 -8.914 1 91.62 94 GLU B O 1
ATOM 4525 N N . LEU B 1 95 ? 23.875 -19.531 -9.781 1 93.12 95 LEU B N 1
ATOM 4526 C CA . LEU B 1 95 ? 23.297 -19.219 -8.477 1 93.12 95 LEU B CA 1
ATOM 4527 C C . LEU B 1 95 ? 23.094 -20.484 -7.652 1 93.12 95 LEU B C 1
ATOM 4529 O O . LEU B 1 95 ? 23.516 -20.547 -6.492 1 93.12 95 LEU B O 1
ATOM 4533 N N . VAL B 1 96 ? 22.531 -21.469 -8.242 1 89.25 96 VAL B N 1
ATOM 4534 C CA . VAL B 1 96 ? 22.25 -22.719 -7.551 1 89.25 96 VAL B CA 1
ATOM 4535 C C . VAL B 1 96 ? 23.547 -23.375 -7.121 1 89.25 96 VAL B C 1
ATOM 4537 O O . VAL B 1 96 ? 23.656 -23.875 -5.996 1 89.25 96 VAL B O 1
ATOM 4540 N N . ARG B 1 97 ? 24.516 -23.375 -8.039 1 89.75 97 ARG B N 1
ATOM 4541 C CA . ARG B 1 97 ? 25.812 -23.969 -7.727 1 89.75 97 ARG B CA 1
ATOM 4542 C C . ARG B 1 97 ? 26.453 -23.297 -6.516 1 89.75 97 ARG B C 1
ATOM 4544 O O . ARG B 1 97 ? 26.875 -23.969 -5.578 1 89.75 97 ARG B O 1
ATOM 4551 N N . GLN B 1 98 ? 26.469 -22 -6.543 1 92.75 98 GLN B N 1
ATOM 4552 C CA . GLN B 1 98 ? 27.094 -21.25 -5.457 1 92.75 98 GLN B CA 1
ATOM 4553 C C . GLN B 1 98 ? 26.328 -21.438 -4.148 1 92.75 98 GLN B C 1
ATOM 4555 O O . GLN B 1 98 ? 26.938 -21.516 -3.078 1 92.75 98 GLN B O 1
ATOM 4560 N N . TYR B 1 99 ? 25.078 -21.531 -4.191 1 93.94 99 TYR B N 1
ATOM 4561 C CA . TYR B 1 99 ? 24.234 -21.797 -3.021 1 93.94 99 TYR B CA 1
ATOM 4562 C C . TYR B 1 99 ? 24.562 -23.141 -2.406 1 93.94 99 TYR B C 1
ATOM 4564 O O . TYR B 1 99 ? 24.844 -23.234 -1.211 1 93.94 99 TYR B O 1
ATOM 4572 N N . LEU B 1 100 ? 24.594 -24.109 -3.17 1 87 100 LEU B N 1
ATOM 4573 C CA . LEU B 1 100 ? 24.797 -25.484 -2.691 1 87 100 LEU B CA 1
ATOM 4574 C C . LEU B 1 100 ? 26.234 -25.688 -2.229 1 87 100 LEU B C 1
ATOM 4576 O O . LEU B 1 100 ? 26.5 -26.531 -1.359 1 87 100 LEU B O 1
ATOM 4580 N N . LYS B 1 101 ? 27.172 -24.875 -2.82 1 91.19 101 LYS B N 1
ATOM 4581 C CA . LYS B 1 101 ? 28.578 -25 -2.451 1 91.19 101 LYS B CA 1
ATOM 4582 C C . LYS B 1 101 ? 28.906 -24.109 -1.256 1 91.19 101 LYS B C 1
ATOM 4584 O O . LYS B 1 101 ? 30.062 -24.031 -0.834 1 91.19 101 LYS B O 1
ATOM 4589 N N . GLY B 1 102 ? 27.906 -23.391 -0.828 1 93.25 102 GLY B N 1
ATOM 4590 C CA . GLY B 1 102 ? 28.094 -22.578 0.361 1 93.25 102 GLY B CA 1
ATOM 4591 C C . GLY B 1 102 ? 28.75 -21.234 0.067 1 93.25 102 GLY B C 1
ATOM 4592 O O . GLY B 1 102 ? 29.188 -20.547 0.983 1 93.25 102 GLY B O 1
ATOM 4593 N N . GLU B 1 103 ? 28.797 -20.875 -1.174 1 96.38 103 GLU B N 1
ATOM 4594 C CA . GLU B 1 103 ? 29.422 -19.609 -1.584 1 96.38 103 GLU B CA 1
ATOM 4595 C C . GLU B 1 103 ? 28.422 -18.469 -1.545 1 96.38 103 GLU B C 1
ATOM 4597 O O . GLU B 1 103 ? 28.812 -17.297 -1.555 1 96.38 103 GLU B O 1
ATOM 4602 N N . LEU B 1 104 ? 27.188 -18.797 -1.486 1 96.62 104 LEU B N 1
ATOM 4603 C CA . LEU B 1 104 ? 26.078 -17.844 -1.549 1 96.62 104 LEU B CA 1
ATOM 4604 C C . LEU B 1 104 ? 24.969 -18.25 -0.589 1 96.62 104 LEU B C 1
ATOM 4606 O O . LEU B 1 104 ? 24.625 -19.422 -0.495 1 96.62 104 LEU B O 1
ATOM 4610 N N . ALA B 1 105 ? 24.5 -17.312 0.203 1 97.38 105 ALA B N 1
ATOM 4611 C CA . ALA B 1 105 ? 23.297 -17.547 0.999 1 97.38 105 ALA B CA 1
ATOM 4612 C C . ALA B 1 105 ? 22.047 -17.156 0.225 1 97.38 105 ALA B C 1
ATOM 4614 O O . ALA B 1 105 ? 22.047 -16.188 -0.53 1 97.38 105 ALA B O 1
ATOM 4615 N N . VAL B 1 106 ? 20.953 -17.938 0.385 1 96.06 106 VAL B N 1
ATOM 4616 C CA . VAL B 1 106 ? 19.703 -17.656 -0.288 1 96.06 106 VAL B CA 1
ATOM 4617 C C . VAL B 1 106 ? 18.547 -17.734 0.714 1 96.06 106 VAL B C 1
ATOM 4619 O O . VAL B 1 106 ? 18.344 -18.766 1.355 1 96.06 106 VAL B O 1
ATOM 4622 N N . GLU B 1 107 ? 17.875 -16.688 0.874 1 96.94 107 GLU B N 1
ATOM 4623 C CA . GLU B 1 107 ? 16.641 -16.641 1.659 1 96.94 107 GLU B CA 1
ATOM 4624 C C . GLU B 1 107 ? 15.422 -16.562 0.757 1 96.94 107 GLU B C 1
ATOM 4626 O O . GLU B 1 107 ? 15.195 -15.555 0.097 1 96.94 107 GLU B O 1
ATOM 4631 N N . LEU B 1 108 ? 14.664 -17.609 0.789 1 95.88 108 LEU B N 1
ATOM 4632 C CA . LEU B 1 108 ? 13.461 -17.656 -0.035 1 95.88 108 LEU B CA 1
ATOM 4633 C C . LEU B 1 108 ? 12.258 -17.094 0.713 1 95.88 108 LEU B C 1
ATOM 4635 O O . LEU B 1 108 ? 11.938 -17.547 1.813 1 95.88 108 LEU B O 1
ATOM 4639 N N . THR B 1 109 ? 11.648 -16.125 0.137 1 97.94 109 THR B N 1
ATOM 4640 C CA . THR B 1 109 ? 10.477 -15.414 0.647 1 97.94 109 THR B CA 1
ATOM 4641 C C . THR B 1 109 ? 9.336 -15.453 -0.364 1 97.94 109 THR B C 1
ATOM 4643 O O . THR B 1 109 ? 9.531 -15.141 -1.539 1 97.94 109 THR B O 1
ATOM 4646 N N . PRO B 1 110 ? 8.102 -15.914 0.114 1 98.44 110 PRO B N 1
ATOM 4647 C CA . PRO B 1 110 ? 7.004 -15.875 -0.855 1 98.44 110 PRO B CA 1
ATOM 4648 C C . PRO B 1 110 ? 6.93 -14.547 -1.605 1 98.44 110 PRO B C 1
ATOM 4650 O O . PRO B 1 110 ? 7.121 -13.484 -1.008 1 98.44 110 PRO B O 1
ATOM 4653 N N . GLN B 1 111 ? 6.672 -14.617 -2.857 1 98.56 111 GLN B N 1
ATOM 4654 C CA . GLN B 1 111 ? 6.805 -13.484 -3.762 1 98.56 111 GLN B CA 1
ATOM 4655 C C . GLN B 1 111 ? 5.953 -12.305 -3.293 1 98.56 111 GLN B C 1
ATOM 4657 O O . GLN B 1 111 ? 6.422 -11.164 -3.27 1 98.56 111 GLN B O 1
ATOM 4662 N N . GLY B 1 112 ? 4.691 -12.539 -2.957 1 98.81 112 GLY B N 1
ATOM 4663 C CA . GLY B 1 112 ? 3.82 -11.484 -2.469 1 98.81 112 GLY B CA 1
ATOM 4664 C C . GLY B 1 112 ? 4.27 -10.906 -1.142 1 98.81 112 GLY B C 1
ATOM 4665 O O . GLY B 1 112 ? 4.109 -9.711 -0.895 1 98.81 112 GLY B O 1
ATOM 4666 N N . THR B 1 113 ? 4.758 -11.773 -0.267 1 98.88 113 THR B N 1
ATOM 4667 C CA . THR B 1 113 ? 5.32 -11.305 0.995 1 98.88 113 THR B CA 1
ATOM 4668 C C . THR B 1 113 ? 6.539 -10.414 0.75 1 98.88 113 THR B C 1
ATOM 4670 O O . THR B 1 113 ? 6.699 -9.383 1.396 1 98.88 113 THR B O 1
ATOM 4673 N N . LEU B 1 114 ? 7.367 -10.828 -0.203 1 98.81 114 LEU B N 1
ATOM 4674 C CA . LEU B 1 114 ? 8.523 -10.016 -0.563 1 98.81 114 LEU B CA 1
ATOM 4675 C C . LEU B 1 114 ? 8.094 -8.625 -1.013 1 98.81 114 LEU B C 1
ATOM 4677 O O . LEU B 1 114 ? 8.641 -7.621 -0.55 1 98.81 114 LEU B O 1
ATOM 4681 N N . ALA B 1 115 ? 7.125 -8.594 -1.896 1 98.88 115 ALA B N 1
ATOM 4682 C CA . ALA B 1 115 ? 6.621 -7.316 -2.398 1 98.88 115 ALA B CA 1
ATOM 4683 C C . ALA B 1 115 ? 6.082 -6.449 -1.263 1 98.88 115 ALA B C 1
ATOM 4685 O O . ALA B 1 115 ? 6.371 -5.254 -1.197 1 98.88 115 ALA B O 1
ATOM 4686 N N . GLU B 1 116 ? 5.355 -7.059 -0.353 1 98.88 116 GLU B N 1
ATOM 4687 C CA . GLU B 1 116 ? 4.762 -6.297 0.741 1 98.88 116 GLU B CA 1
ATOM 4688 C C . GLU B 1 116 ? 5.816 -5.871 1.758 1 98.88 116 GLU B C 1
ATOM 4690 O O . GLU B 1 116 ? 5.723 -4.793 2.346 1 98.88 116 GLU B O 1
ATOM 4695 N N . LYS B 1 117 ? 6.797 -6.758 2.025 1 98.94 117 LYS B N 1
ATOM 4696 C CA . LYS B 1 117 ? 7.898 -6.363 2.9 1 98.94 117 LYS B CA 1
ATOM 4697 C C . LYS B 1 117 ? 8.555 -5.078 2.41 1 98.94 117 LYS B C 1
ATOM 4699 O O . LYS B 1 117 ? 8.867 -4.191 3.209 1 98.94 117 LYS B O 1
ATOM 4704 N N . ILE B 1 118 ? 8.758 -5.012 1.116 1 98.88 118 ILE B N 1
ATOM 4705 C CA . ILE B 1 118 ? 9.422 -3.861 0.506 1 98.88 118 ILE B CA 1
ATOM 4706 C C . ILE B 1 118 ? 8.492 -2.648 0.554 1 98.88 118 ILE B C 1
ATOM 4708 O O . ILE B 1 118 ? 8.891 -1.57 1 1 98.88 118 ILE B O 1
ATOM 4712 N N . ARG B 1 119 ? 7.211 -2.822 0.122 1 98.81 119 ARG B N 1
ATOM 4713 C CA . ARG B 1 119 ? 6.234 -1.738 0.159 1 98.81 119 ARG B CA 1
ATOM 4714 C C . ARG B 1 119 ? 6.09 -1.178 1.57 1 98.81 119 ARG B C 1
ATOM 4716 O O . ARG B 1 119 ? 6.078 0.04 1.762 1 98.81 119 ARG B O 1
ATOM 4723 N N . ALA B 1 120 ? 5.953 -2.043 2.582 1 98.81 120 ALA B N 1
ATOM 4724 C CA . ALA B 1 120 ? 5.805 -1.648 3.98 1 98.81 120 ALA B CA 1
ATOM 4725 C C . ALA B 1 120 ? 7.031 -0.884 4.469 1 98.81 120 ALA B C 1
ATOM 4727 O O . ALA B 1 120 ? 6.906 0.106 5.195 1 98.81 120 ALA B O 1
ATOM 4728 N N . GLY B 1 121 ? 8.172 -1.348 4.059 1 98.38 121 GLY B N 1
ATOM 4729 C CA . GLY B 1 121 ? 9.375 -0.603 4.391 1 98.38 121 GLY B CA 1
ATOM 4730 C C . GLY B 1 121 ? 9.336 0.838 3.92 1 98.38 121 GLY B C 1
ATOM 4731 O O . GLY B 1 121 ? 9.578 1.76 4.703 1 98.38 121 GLY B O 1
ATOM 4732 N N . GLY B 1 122 ? 8.961 1.016 2.645 1 98.25 122 GLY B N 1
ATOM 4733 C CA . GLY B 1 122 ? 8.852 2.35 2.078 1 98.25 122 GLY B CA 1
ATOM 4734 C C . GLY B 1 122 ? 7.793 3.203 2.748 1 98.25 122 GLY B C 1
ATOM 4735 O O . GLY B 1 122 ? 7.871 4.434 2.721 1 98.25 122 GLY B O 1
ATOM 4736 N N . ALA B 1 123 ? 6.836 2.561 3.412 1 98.56 123 ALA B N 1
ATOM 4737 C CA . ALA B 1 123 ? 5.703 3.258 4.02 1 98.56 123 ALA B CA 1
ATOM 4738 C C . ALA B 1 123 ? 5.922 3.461 5.516 1 98.56 123 ALA B C 1
ATOM 4740 O O . ALA B 1 123 ? 5.016 3.898 6.23 1 98.56 123 ALA B O 1
ATOM 4741 N N . GLY B 1 124 ? 7.051 3.055 6.055 1 98.12 124 GLY B N 1
ATOM 4742 C CA . GLY B 1 124 ? 7.344 3.234 7.465 1 98.12 124 GLY B CA 1
ATOM 4743 C C . GLY B 1 124 ? 6.633 2.232 8.359 1 98.12 124 GLY B C 1
ATOM 4744 O O . GLY B 1 124 ? 6.332 2.529 9.516 1 98.12 124 GLY B O 1
ATOM 4745 N N . ILE B 1 125 ? 6.281 1.116 7.863 1 98.75 125 ILE B N 1
ATOM 4746 C CA . ILE B 1 125 ? 5.676 0.011 8.602 1 98.75 125 ILE B CA 1
ATOM 4747 C C . ILE B 1 125 ? 6.723 -1.065 8.867 1 98.75 125 ILE B C 1
ATOM 4749 O O . ILE B 1 125 ? 7.191 -1.732 7.945 1 98.75 125 ILE B O 1
ATOM 4753 N N . PRO B 1 126 ? 7.047 -1.299 10.094 1 98.62 126 PRO B N 1
ATOM 4754 C CA . PRO B 1 126 ? 8.156 -2.205 10.391 1 98.62 126 PRO B CA 1
ATOM 4755 C C . PRO B 1 126 ? 7.777 -3.676 10.25 1 98.62 126 PRO B C 1
ATOM 4757 O O . PRO B 1 126 ? 8.641 -4.527 10.023 1 98.62 126 PRO B O 1
ATOM 4760 N N . ALA B 1 127 ? 6.473 -3.896 10.422 1 98.88 127 ALA B N 1
ATOM 4761 C CA . ALA B 1 127 ? 5.988 -5.273 10.352 1 98.88 127 ALA B CA 1
ATOM 4762 C C . ALA B 1 127 ? 4.488 -5.309 10.07 1 98.88 127 ALA B C 1
ATOM 4764 O O . ALA B 1 127 ? 3.773 -4.344 10.344 1 98.88 127 ALA B O 1
ATOM 4765 N N . PHE B 1 128 ? 4.066 -6.402 9.539 1 98.88 128 PHE B N 1
ATOM 4766 C CA . PHE B 1 128 ? 2.666 -6.652 9.219 1 98.88 128 PHE B CA 1
ATOM 4767 C C . PHE B 1 128 ? 2.338 -8.133 9.336 1 98.88 128 PHE B C 1
ATOM 4769 O O . PHE B 1 128 ? 3.232 -8.961 9.539 1 98.88 128 PHE B O 1
ATOM 4776 N N . PHE B 1 129 ? 1.077 -8.461 9.219 1 98.88 129 PHE B N 1
ATOM 4777 C CA . PHE B 1 129 ? 0.642 -9.844 9.32 1 98.88 129 PHE B CA 1
ATOM 4778 C C . PHE B 1 129 ? 0.091 -10.336 7.988 1 98.88 129 PHE B C 1
ATOM 4780 O O . PHE B 1 129 ? -0.612 -9.602 7.293 1 98.88 129 PHE B O 1
ATOM 4787 N N . THR B 1 130 ? 0.385 -11.531 7.633 1 98.81 130 THR B N 1
ATOM 4788 C CA . THR B 1 130 ? -0.081 -12.141 6.391 1 98.81 130 THR B CA 1
ATOM 4789 C C . THR B 1 130 ? -0.429 -13.609 6.605 1 98.81 130 THR B C 1
ATOM 4791 O O . THR B 1 130 ? 0.21 -14.297 7.41 1 98.81 130 THR B O 1
ATOM 4794 N N . PRO B 1 131 ? -1.396 -14.07 5.867 1 98.44 131 PRO B N 1
ATOM 4795 C CA . PRO B 1 131 ? -1.686 -15.508 5.969 1 98.44 131 PRO B CA 1
ATOM 4796 C C . PRO B 1 131 ? -0.678 -16.359 5.211 1 98.44 131 PRO B C 1
ATOM 4798 O O . PRO B 1 131 ? -0.655 -17.594 5.379 1 98.44 131 PRO B O 1
ATOM 4801 N N . THR B 1 132 ? 0.082 -15.773 4.379 1 98.75 132 THR B N 1
ATOM 4802 C CA . THR B 1 132 ? 1.013 -16.469 3.496 1 98.75 132 THR B CA 1
ATOM 4803 C C . THR B 1 132 ? 2.107 -17.156 4.301 1 98.75 132 THR B C 1
ATOM 4805 O O . THR B 1 132 ? 2.715 -16.547 5.184 1 98.75 132 THR B O 1
ATOM 4808 N N . GLY B 1 133 ? 2.336 -18.422 3.986 1 98.31 133 GLY B N 1
ATOM 4809 C CA . GLY B 1 133 ? 3.453 -19.156 4.562 1 98.31 133 GLY B CA 1
ATOM 4810 C C . GLY B 1 133 ? 3.117 -19.797 5.895 1 98.31 133 GLY B C 1
ATOM 4811 O O . GLY B 1 133 ? 3.936 -20.531 6.461 1 98.31 133 GLY B O 1
ATOM 4812 N N . TYR B 1 134 ? 1.895 -19.578 6.457 1 98.56 134 TYR B N 1
ATOM 4813 C CA . TYR B 1 134 ? 1.513 -20.219 7.711 1 98.56 134 TYR B CA 1
ATOM 4814 C C . TYR B 1 134 ? 1.581 -21.734 7.598 1 98.56 134 TYR B C 1
ATOM 4816 O O . TYR B 1 134 ? 1.161 -22.312 6.59 1 98.56 134 TYR B O 1
ATOM 4824 N N . ALA B 1 135 ? 2.143 -22.391 8.617 1 98.12 135 ALA B N 1
ATOM 4825 C CA . ALA B 1 135 ? 2.217 -23.844 8.75 1 98.12 135 ALA B CA 1
ATOM 4826 C C . ALA B 1 135 ? 3.158 -24.438 7.711 1 98.12 135 ALA B C 1
ATOM 4828 O O . ALA B 1 135 ? 3.004 -25.594 7.316 1 98.12 135 ALA B O 1
ATOM 4829 N N . THR B 1 136 ? 4.066 -23.672 7.199 1 98.06 136 THR B N 1
ATOM 4830 C CA . THR B 1 136 ? 5.137 -24.109 6.309 1 98.06 136 THR B CA 1
ATOM 4831 C C . THR B 1 136 ? 6.504 -23.797 6.91 1 98.06 136 THR B C 1
ATOM 4833 O O . THR B 1 136 ? 6.594 -23.188 7.977 1 98.06 136 THR B O 1
ATOM 4836 N N . LEU B 1 137 ? 7.57 -24.125 6.168 1 96.81 137 LEU B N 1
ATOM 4837 C CA . LEU B 1 137 ? 8.93 -23.859 6.617 1 96.81 137 LEU B CA 1
ATOM 4838 C C . LEU B 1 137 ? 9.18 -22.344 6.703 1 96.81 137 LEU B C 1
ATOM 4840 O O . LEU B 1 137 ? 10.07 -21.906 7.43 1 96.81 137 LEU B O 1
ATOM 4844 N N . VAL B 1 138 ? 8.352 -21.578 5.98 1 97.44 138 VAL B N 1
ATOM 4845 C CA . VAL B 1 138 ? 8.5 -20.125 6.02 1 97.44 138 VAL B CA 1
ATOM 4846 C C . VAL B 1 138 ? 8.164 -19.609 7.418 1 97.44 138 VAL B C 1
ATOM 4848 O O . VAL B 1 138 ? 8.883 -18.766 7.961 1 97.44 138 VAL B O 1
ATOM 4851 N N . GLN B 1 139 ? 7.137 -20.094 8.008 1 98.69 139 GLN B N 1
ATOM 4852 C CA . GLN B 1 139 ? 6.699 -19.688 9.336 1 98.69 139 GLN B CA 1
ATOM 4853 C C . GLN B 1 139 ? 7.41 -20.484 10.43 1 98.69 139 GLN B C 1
ATOM 4855 O O . GLN B 1 139 ? 7.883 -19.922 11.414 1 98.69 139 GLN B O 1
ATOM 4860 N N . GLU B 1 140 ? 7.562 -21.766 10.211 1 98.25 140 GLU B N 1
ATOM 4861 C CA . GLU B 1 140 ? 8.062 -22.672 11.25 1 98.25 140 GLU B CA 1
ATOM 4862 C C . GLU B 1 140 ? 9.578 -22.609 11.359 1 98.25 140 GLU B C 1
ATOM 4864 O O . GLU B 1 140 ? 10.156 -23.016 12.367 1 98.25 140 GLU B O 1
ATOM 4869 N N . GLY B 1 141 ? 10.219 -22.125 10.312 1 97.31 141 GLY B N 1
ATOM 4870 C CA . GLY B 1 141 ? 11.672 -22.156 10.258 1 97.31 141 GLY B CA 1
ATOM 4871 C C . GLY B 1 141 ? 12.227 -23.484 9.781 1 97.31 141 GLY B C 1
ATOM 4872 O O . GLY B 1 141 ? 11.477 -24.453 9.617 1 97.31 141 GLY B O 1
ATOM 4873 N N . GLY B 1 142 ? 13.523 -23.469 9.406 1 94.06 142 GLY B N 1
ATOM 4874 C CA . GLY B 1 142 ? 14.188 -24.703 9.039 1 94.06 142 GLY B CA 1
ATOM 4875 C C . GLY B 1 142 ? 14.57 -24.766 7.578 1 94.06 142 GLY B C 1
ATOM 4876 O O . GLY B 1 142 ? 15.242 -25.703 7.148 1 94.06 142 GLY B O 1
ATOM 4877 N N . ALA B 1 143 ? 14.156 -23.797 6.797 1 92.12 143 ALA B N 1
ATOM 4878 C CA . ALA B 1 143 ? 14.586 -23.766 5.402 1 92.12 143 ALA B CA 1
ATOM 4879 C C . ALA B 1 143 ? 16.078 -23.438 5.297 1 92.12 143 ALA B C 1
ATOM 4881 O O . ALA B 1 143 ? 16.562 -22.531 5.965 1 92.12 143 ALA B O 1
ATOM 4882 N N . PRO B 1 144 ? 16.797 -24.156 4.531 1 91.88 144 PRO B N 1
ATOM 4883 C CA . PRO B 1 144 ? 18.234 -23.875 4.395 1 91.88 144 PRO B CA 1
ATOM 4884 C C . PRO B 1 144 ? 18.516 -22.5 3.77 1 91.88 144 PRO B C 1
ATOM 4886 O O . PRO B 1 144 ? 18.031 -22.219 2.666 1 91.88 144 PRO B O 1
ATOM 4889 N N . VAL B 1 145 ? 19.281 -21.734 4.461 1 95.62 145 VAL B N 1
ATOM 4890 C CA . VAL B 1 145 ? 19.641 -20.406 3.963 1 95.62 145 VAL B CA 1
ATOM 4891 C C . VAL B 1 145 ? 21.094 -20.422 3.463 1 95.62 145 VAL B C 1
ATOM 4893 O O . VAL B 1 145 ? 21.391 -19.844 2.42 1 95.62 145 VAL B O 1
ATOM 4896 N N . LYS B 1 146 ? 21.922 -21.125 4.184 1 96.31 146 LYS B N 1
ATOM 4897 C CA . LYS B 1 146 ? 23.328 -21.219 3.809 1 96.31 146 LYS B CA 1
ATOM 4898 C C . LYS B 1 146 ? 23.875 -22.625 4.082 1 96.31 146 LYS B C 1
ATOM 4900 O O . LYS B 1 146 ? 23.594 -23.203 5.129 1 96.31 146 LYS B O 1
ATOM 4905 N N . TYR B 1 147 ? 24.656 -23.094 3.146 1 92 147 TYR B N 1
ATOM 4906 C CA . TYR B 1 147 ? 25.344 -24.391 3.273 1 92 147 TYR B CA 1
ATOM 4907 C C . TYR B 1 147 ? 26.828 -24.188 3.562 1 92 147 TYR B C 1
ATOM 4909 O O . TYR B 1 147 ? 27.391 -23.125 3.287 1 92 147 TYR B O 1
ATOM 4917 N N . SER B 1 148 ? 27.359 -25.219 4.188 1 93.25 148 SER B N 1
ATOM 4918 C CA . SER B 1 148 ? 28.828 -25.297 4.246 1 93.25 148 SER B CA 1
ATOM 4919 C C . SER B 1 148 ? 29.391 -25.828 2.936 1 93.25 148 SER B C 1
ATOM 4921 O O . SER B 1 148 ? 28.656 -26.266 2.053 1 93.25 148 SER B O 1
ATOM 4923 N N . LYS B 1 149 ? 30.703 -25.766 2.883 1 90 149 LYS B N 1
ATOM 4924 C CA . LYS B 1 149 ? 31.391 -26.266 1.7 1 90 149 LYS B CA 1
ATOM 4925 C C . LYS B 1 149 ? 31.125 -27.766 1.505 1 90 149 LYS B C 1
ATOM 4927 O O . LYS B 1 149 ? 31.125 -28.25 0.376 1 90 149 LYS B O 1
ATOM 4932 N N . ASP B 1 150 ? 30.828 -28.438 2.646 1 86.81 150 ASP B N 1
ATOM 4933 C CA . ASP B 1 150 ? 30.625 -29.891 2.602 1 86.81 150 ASP B CA 1
ATOM 4934 C C . ASP B 1 150 ? 29.156 -30.234 2.449 1 86.81 150 ASP B C 1
ATOM 4936 O O . ASP B 1 150 ? 28.75 -31.391 2.602 1 86.81 150 ASP B O 1
ATOM 4940 N N . GLY B 1 151 ? 28.25 -29.234 2.289 1 83.19 151 GLY B N 1
ATOM 4941 C CA . GLY B 1 151 ? 26.859 -29.484 1.943 1 83.19 151 GLY B CA 1
ATOM 4942 C C . GLY B 1 151 ? 25.953 -29.562 3.154 1 83.19 151 GLY B C 1
ATOM 4943 O O . GLY B 1 151 ? 24.828 -30.047 3.057 1 83.19 151 GLY B O 1
ATOM 4944 N N . LYS B 1 152 ? 26.469 -29.156 4.254 1 88.5 152 LYS B N 1
ATOM 4945 C CA . LYS B 1 152 ? 25.641 -29.109 5.453 1 88.5 152 LYS B CA 1
ATOM 4946 C C . LYS B 1 152 ? 24.984 -27.75 5.621 1 88.5 152 LYS B C 1
ATOM 4948 O O . LYS B 1 152 ? 25.578 -26.719 5.297 1 88.5 152 LYS B O 1
ATOM 4953 N N . VAL B 1 153 ? 23.797 -27.844 6.113 1 91.88 153 VAL B N 1
ATOM 4954 C CA . VAL B 1 153 ? 23.109 -26.594 6.379 1 91.88 153 VAL B CA 1
ATOM 4955 C C . VAL B 1 153 ? 23.734 -25.906 7.598 1 91.88 153 VAL B C 1
ATOM 4957 O O . VAL B 1 153 ? 23.781 -26.484 8.68 1 91.88 153 VAL B O 1
ATOM 4960 N N . ILE B 1 154 ? 24.172 -24.672 7.441 1 96.31 154 ILE B N 1
ATOM 4961 C CA . ILE B 1 154 ? 24.812 -24.016 8.57 1 96.31 154 ILE B CA 1
ATOM 4962 C C . ILE B 1 154 ? 23.984 -22.812 9.023 1 96.31 154 ILE B C 1
ATOM 4964 O O . ILE B 1 154 ? 24.188 -22.281 10.125 1 96.31 154 ILE B O 1
ATOM 4968 N N . VAL B 1 155 ? 23.141 -22.281 8.195 1 97 155 VAL B N 1
ATOM 4969 C CA . VAL B 1 155 ? 22.141 -21.281 8.562 1 97 155 VAL B CA 1
ATOM 4970 C C . VAL B 1 155 ? 20.766 -21.719 8.07 1 97 155 VAL B C 1
ATOM 4972 O O . VAL B 1 155 ? 20.594 -22.078 6.906 1 97 155 VAL B O 1
ATOM 4975 N N . GLU B 1 156 ? 19.766 -21.672 8.938 1 95.75 156 GLU B N 1
ATOM 4976 C CA . GLU B 1 156 ? 18.391 -21.969 8.602 1 95.75 156 GLU B CA 1
ATOM 4977 C C . GLU B 1 156 ? 17.484 -20.766 8.844 1 95.75 156 GLU B C 1
ATOM 4979 O O . GLU B 1 156 ? 17.828 -19.875 9.625 1 95.75 156 GLU B O 1
ATOM 4984 N N . SER B 1 157 ? 16.391 -20.734 8.094 1 96.31 157 SER B N 1
ATOM 4985 C CA . SER B 1 157 ? 15.391 -19.703 8.375 1 96.31 157 SER B CA 1
ATOM 4986 C C . SER B 1 157 ? 14.852 -19.828 9.797 1 96.31 157 SER B C 1
ATOM 4988 O O . SER B 1 157 ? 14.844 -20.922 10.367 1 96.31 157 SER B O 1
ATOM 4990 N N . VAL B 1 158 ? 14.422 -18.75 10.352 1 97 158 VAL B N 1
ATOM 4991 C CA . VAL B 1 158 ? 13.992 -18.703 11.742 1 97 158 VAL B CA 1
ATOM 4992 C C . VAL B 1 158 ? 12.469 -18.734 11.812 1 97 158 VAL B C 1
ATOM 4994 O O . VAL B 1 158 ? 11.789 -18.266 10.891 1 97 158 VAL B O 1
ATOM 4997 N N . LYS B 1 159 ? 12.008 -19.297 12.891 1 98.38 159 LYS B N 1
ATOM 4998 C CA . LYS B 1 159 ? 10.578 -19.312 13.148 1 98.38 159 LYS B CA 1
ATOM 4999 C C . LYS B 1 159 ? 10.031 -17.891 13.258 1 98.38 159 LYS B C 1
ATOM 5001 O O . LYS B 1 159 ? 10.68 -17.016 13.828 1 98.38 159 LYS B O 1
ATOM 5006 N N . LYS B 1 160 ? 8.805 -17.656 12.75 1 98.69 160 LYS B N 1
ATOM 5007 C CA . LYS B 1 160 ? 8.172 -16.328 12.766 1 98.69 160 LYS B CA 1
ATOM 5008 C C . LYS B 1 160 ? 6.945 -16.328 13.672 1 98.69 160 LYS B C 1
ATOM 5010 O O . LYS B 1 160 ? 6.215 -17.312 13.75 1 98.69 160 LYS B O 1
ATOM 5015 N N . PRO B 1 161 ? 6.664 -15.18 14.367 1 98.62 161 PRO B N 1
ATOM 5016 C CA . PRO B 1 161 ? 5.504 -15.094 15.258 1 98.62 161 PRO B CA 1
ATOM 5017 C C . PRO B 1 161 ? 4.176 -15.234 14.508 1 98.62 161 PRO B C 1
ATOM 5019 O O . PRO B 1 161 ? 4.062 -14.797 13.359 1 98.62 161 PRO B O 1
ATOM 5022 N N . VAL B 1 162 ? 3.195 -15.836 15.219 1 98.69 162 VAL B N 1
ATOM 5023 C CA . VAL B 1 162 ? 1.853 -16.031 14.68 1 98.69 162 VAL B CA 1
ATOM 5024 C C . VAL B 1 162 ? 0.829 -15.359 15.594 1 98.69 162 VAL B C 1
ATOM 5026 O O . VAL B 1 162 ? 0.973 -15.375 16.812 1 98.69 162 VAL B O 1
ATOM 5029 N N . GLN B 1 163 ? -0.173 -14.758 15.039 1 98.62 163 GLN B N 1
ATOM 5030 C CA . GLN B 1 163 ? -1.294 -14.195 15.781 1 98.62 163 GLN B CA 1
ATOM 5031 C C . GLN B 1 163 ? -2.619 -14.477 15.078 1 98.62 163 GLN B C 1
ATOM 5033 O O . GLN B 1 163 ? -2.689 -14.477 13.852 1 98.62 163 GLN B O 1
ATOM 5038 N N . CYS B 1 164 ? -3.641 -14.656 15.883 1 98.5 164 CYS B N 1
ATOM 5039 C CA . CYS B 1 164 ? -4.965 -14.953 15.352 1 98.5 164 CYS B CA 1
ATOM 5040 C C . CYS B 1 164 ? -5.797 -13.68 15.219 1 98.5 164 CYS B C 1
ATOM 5042 O O . CYS B 1 164 ? -5.875 -12.891 16.156 1 98.5 164 CYS B O 1
ATOM 5044 N N . PHE B 1 165 ? -6.344 -13.469 14.094 1 98 165 PHE B N 1
ATOM 5045 C CA . PHE B 1 165 ? -7.297 -12.391 13.836 1 98 165 PHE B CA 1
ATOM 5046 C C . PHE B 1 165 ? -8.578 -12.945 13.219 1 98 165 PHE B C 1
ATOM 5048 O O . PHE B 1 165 ? -8.547 -13.578 12.164 1 98 165 PHE B O 1
ATOM 5055 N N . ASN B 1 166 ? -9.68 -12.734 13.805 1 94.5 166 ASN B N 1
ATOM 5056 C CA . ASN B 1 166 ? -10.984 -13.172 13.32 1 94.5 166 ASN B CA 1
ATOM 5057 C C . ASN B 1 166 ? -10.992 -14.664 13 1 94.5 166 ASN B C 1
ATOM 5059 O O . ASN B 1 166 ? -11.445 -15.07 11.93 1 94.5 166 ASN B O 1
ATOM 5063 N N . GLY B 1 167 ? -10.305 -15.43 13.758 1 96 167 GLY B N 1
ATOM 5064 C CA . GLY B 1 167 ? -10.367 -16.875 13.688 1 96 167 GLY B CA 1
ATOM 5065 C C . GLY B 1 167 ? -9.352 -17.484 12.734 1 96 167 GLY B C 1
ATOM 5066 O O . GLY B 1 167 ? -9.344 -18.688 12.5 1 96 167 GLY B O 1
ATOM 5067 N N . ARG B 1 168 ? -8.469 -16.688 12.234 1 96.81 168 ARG B N 1
ATOM 5068 C CA . ARG B 1 168 ? -7.449 -17.188 11.305 1 96.81 168 ARG B CA 1
ATOM 5069 C C . ARG B 1 168 ? -6.051 -16.797 11.773 1 96.81 168 ARG B C 1
ATOM 5071 O O . ARG B 1 168 ? -5.84 -15.703 12.281 1 96.81 168 ARG B O 1
ATOM 5078 N N . ASN B 1 169 ? -5.141 -17.719 11.57 1 98.25 169 ASN B N 1
ATOM 5079 C CA . ASN B 1 169 ? -3.758 -17.484 11.969 1 98.25 169 ASN B CA 1
ATOM 5080 C C . ASN B 1 169 ? -2.975 -16.75 10.891 1 98.25 169 ASN B C 1
ATOM 5082 O O . ASN B 1 169 ? -3.094 -17.062 9.703 1 98.25 169 ASN B O 1
ATOM 5086 N N . TYR B 1 170 ? -2.232 -15.766 11.312 1 98.75 170 TYR B N 1
ATOM 5087 C CA . TYR B 1 170 ? -1.4 -14.953 10.43 1 98.75 170 TYR B CA 1
ATOM 5088 C C . TYR B 1 170 ? 0.044 -14.93 10.914 1 98.75 170 TYR B C 1
ATOM 5090 O O . TYR B 1 170 ? 0.305 -15.016 12.117 1 98.75 170 TYR B O 1
ATOM 5098 N N . VAL B 1 171 ? 0.97 -14.82 9.961 1 98.88 171 VAL B N 1
ATOM 5099 C CA . VAL B 1 171 ? 2.404 -14.766 10.227 1 98.88 171 VAL B CA 1
ATOM 5100 C C . VAL B 1 171 ? 2.865 -13.312 10.258 1 98.88 171 VAL B C 1
ATOM 5102 O O . VAL B 1 171 ? 2.506 -12.516 9.391 1 98.88 171 VAL B O 1
ATOM 5105 N N . MET B 1 172 ? 3.607 -12.93 11.273 1 98.88 172 MET B N 1
ATOM 5106 C CA . MET B 1 172 ? 4.191 -11.594 11.297 1 98.88 172 MET B CA 1
ATOM 5107 C C . MET B 1 172 ? 5.469 -11.539 10.461 1 98.88 172 MET B C 1
ATOM 5109 O O . MET B 1 172 ? 6.391 -12.328 10.68 1 98.88 172 MET B O 1
ATOM 5113 N N . GLU B 1 173 ? 5.551 -10.688 9.508 1 98.81 173 GLU B N 1
ATOM 5114 C CA . GLU B 1 173 ? 6.719 -10.453 8.656 1 98.81 173 GLU B CA 1
ATOM 5115 C C . GLU B 1 173 ? 7.316 -9.07 8.914 1 98.81 173 GLU B C 1
ATOM 5117 O O . GLU B 1 173 ? 6.594 -8.078 8.984 1 98.81 173 GLU B O 1
ATOM 5122 N N . GLU B 1 174 ? 8.555 -9.023 9.039 1 98.69 174 GLU B N 1
ATOM 5123 C CA . GLU B 1 174 ? 9.234 -7.734 9.156 1 98.69 174 GLU B CA 1
ATOM 5124 C C . GLU B 1 174 ? 9.578 -7.164 7.785 1 98.69 174 GLU B C 1
ATOM 5126 O O . GLU B 1 174 ? 9.883 -7.91 6.855 1 98.69 174 GLU B O 1
ATOM 5131 N N . SER B 1 175 ? 9.562 -5.879 7.707 1 98.62 175 SER B N 1
ATOM 5132 C CA . SER B 1 175 ? 9.711 -5.184 6.434 1 98.62 175 SER B CA 1
ATOM 5133 C C . SER B 1 175 ? 11.172 -5.129 6 1 98.62 175 SER B C 1
ATOM 5135 O O . SER B 1 175 ? 12.07 -5.461 6.777 1 98.62 175 SER B O 1
ATOM 5137 N N . ILE B 1 176 ? 11.375 -4.73 4.707 1 98.5 176 ILE B N 1
ATOM 5138 C CA . ILE B 1 176 ? 12.719 -4.609 4.141 1 98.5 176 ILE B CA 1
ATOM 5139 C C . ILE B 1 176 ? 13.016 -3.145 3.84 1 98.5 176 ILE B C 1
ATOM 5141 O O . ILE B 1 176 ? 12.211 -2.453 3.215 1 98.5 176 ILE B O 1
ATOM 5145 N N . PHE B 1 177 ? 14.078 -2.631 4.363 1 96.44 177 PHE B N 1
ATOM 5146 C CA . PHE B 1 177 ? 14.648 -1.325 4.062 1 96.44 177 PHE B CA 1
ATOM 5147 C C . PHE B 1 177 ? 16.094 -1.464 3.605 1 96.44 177 PHE B C 1
ATOM 5149 O O . PHE B 1 177 ? 16.875 -2.197 4.211 1 96.44 177 PHE B O 1
ATOM 5156 N N . ALA B 1 178 ? 16.484 -0.792 2.516 1 98.69 178 ALA B N 1
ATOM 5157 C CA . ALA B 1 178 ? 17.797 -1.056 1.937 1 98.69 178 ALA B CA 1
ATOM 5158 C C . ALA B 1 178 ? 18.625 0.225 1.845 1 98.69 178 ALA B C 1
ATOM 5160 O O . ALA B 1 178 ? 18.109 1.32 2.082 1 98.69 178 ALA B O 1
ATOM 5161 N N . ASP B 1 179 ? 19.859 0.021 1.565 1 98.75 179 ASP B N 1
ATOM 5162 C CA . ASP B 1 179 ? 20.766 1.145 1.327 1 98.75 179 ASP B CA 1
ATOM 5163 C C . ASP B 1 179 ? 20.516 1.775 -0.039 1 98.75 179 ASP B C 1
ATOM 5165 O O . ASP B 1 179 ? 20.453 3 -0.162 1 98.75 179 ASP B O 1
ATOM 5169 N N . PHE B 1 180 ? 20.312 0.934 -1.026 1 98.88 180 PHE B N 1
ATOM 5170 C CA . PHE B 1 180 ? 20.109 1.396 -2.393 1 98.88 180 PHE B CA 1
ATOM 5171 C C . PHE B 1 180 ? 18.969 0.63 -3.051 1 98.88 180 PHE B C 1
ATOM 5173 O O . PHE B 1 180 ? 18.703 -0.526 -2.711 1 98.88 180 PHE B O 1
ATOM 5180 N N . ALA B 1 181 ? 18.297 1.27 -3.885 1 98.94 181 ALA B N 1
ATOM 5181 C CA . ALA B 1 181 ? 17.422 0.633 -4.871 1 98.94 181 ALA B CA 1
ATOM 5182 C C . ALA B 1 181 ? 17.828 1.023 -6.293 1 98.94 181 ALA B C 1
ATOM 5184 O O . ALA B 1 181 ? 17.953 2.209 -6.605 1 98.94 181 ALA B O 1
ATOM 5185 N N . PHE B 1 182 ? 18.094 0.088 -7.07 1 98.94 182 PHE B N 1
ATOM 5186 C CA . PHE B 1 182 ? 18.328 0.295 -8.492 1 98.94 182 PHE B CA 1
ATOM 5187 C C . PHE B 1 182 ? 17.141 -0.173 -9.32 1 98.94 182 PHE B C 1
ATOM 5189 O O . PHE B 1 182 ? 16.828 -1.365 -9.352 1 98.94 182 PHE B O 1
ATOM 5196 N N . VAL B 1 183 ? 16.469 0.792 -9.984 1 98.88 183 VAL B N 1
ATOM 5197 C CA . VAL B 1 183 ? 15.234 0.492 -10.688 1 98.88 183 VAL B CA 1
ATOM 5198 C C . VAL B 1 183 ? 15.336 0.945 -12.141 1 98.88 183 VAL B C 1
ATOM 5200 O O . VAL B 1 183 ? 16.203 1.743 -12.492 1 98.88 183 VAL B O 1
ATOM 5203 N N . LYS B 1 184 ? 14.484 0.364 -12.969 1 98.81 184 LYS B N 1
ATOM 5204 C CA . LYS B 1 184 ? 14.383 0.697 -14.383 1 98.81 184 LYS B CA 1
ATOM 5205 C C . LYS B 1 184 ? 12.992 1.226 -14.719 1 98.81 184 LYS B C 1
ATOM 5207 O O . LYS B 1 184 ? 11.984 0.547 -14.484 1 98.81 184 LYS B O 1
ATOM 5212 N N . ALA B 1 185 ? 12.914 2.484 -15.203 1 98.81 185 ALA B N 1
ATOM 5213 C CA . ALA B 1 185 ? 11.664 3.078 -15.656 1 98.81 185 ALA B CA 1
ATOM 5214 C C . ALA B 1 185 ? 11.75 3.488 -17.125 1 98.81 185 ALA B C 1
ATOM 5216 O O . ALA B 1 185 ? 12.844 3.516 -17.703 1 98.81 185 ALA B O 1
ATOM 5217 N N . GLN B 1 186 ? 10.609 3.713 -17.766 1 98.62 186 GLN B N 1
ATOM 5218 C CA . GLN B 1 186 ? 10.57 4.188 -19.141 1 98.62 186 GLN B CA 1
ATOM 5219 C C . GLN B 1 186 ? 10.969 5.66 -19.219 1 98.62 186 GLN B C 1
ATOM 5221 O O . GLN B 1 186 ? 11.797 6.039 -20.047 1 98.62 186 GLN B O 1
ATOM 5226 N N . LYS B 1 187 ? 10.258 6.449 -18.344 1 98.31 187 LYS B N 1
ATOM 5227 C CA . LYS B 1 187 ? 10.469 7.891 -18.391 1 98.31 187 LYS B CA 1
ATOM 5228 C C . LYS B 1 187 ? 10.648 8.477 -17 1 98.31 187 LYS B C 1
ATOM 5230 O O . LYS B 1 187 ? 10.117 7.934 -16.016 1 98.31 187 LYS B O 1
ATOM 5235 N N . ALA B 1 188 ? 11.461 9.578 -16.984 1 98.75 188 ALA B N 1
ATOM 5236 C CA . ALA B 1 188 ? 11.555 10.422 -15.797 1 98.75 188 ALA B CA 1
ATOM 5237 C C . ALA B 1 188 ? 11.586 11.898 -16.172 1 98.75 188 ALA B C 1
ATOM 5239 O O . ALA B 1 188 ? 11.969 12.25 -17.297 1 98.75 188 ALA B O 1
ATOM 5240 N N . ASP B 1 189 ? 11.141 12.758 -15.359 1 98.38 189 ASP B N 1
ATOM 5241 C CA . ASP B 1 189 ? 11.523 14.164 -15.453 1 98.38 189 ASP B CA 1
ATOM 5242 C C . ASP B 1 189 ? 12.633 14.508 -14.469 1 98.38 189 ASP B C 1
ATOM 5244 O O . ASP B 1 189 ? 13.094 13.641 -13.719 1 98.38 189 ASP B O 1
ATOM 5248 N N . ALA B 1 190 ? 13.062 15.734 -14.469 1 97.56 190 ALA B N 1
ATOM 5249 C CA . ALA B 1 190 ? 14.25 16.125 -13.711 1 97.56 190 ALA B CA 1
ATOM 5250 C C . ALA B 1 190 ? 13.969 16.125 -12.211 1 97.56 190 ALA B C 1
ATOM 5252 O O . ALA B 1 190 ? 14.898 16.141 -11.398 1 97.56 190 ALA B O 1
ATOM 5253 N N . LEU B 1 191 ? 12.703 16.094 -11.805 1 97.5 191 LEU B N 1
ATOM 5254 C CA . LEU B 1 191 ? 12.344 16.047 -10.391 1 97.5 191 LEU B CA 1
ATOM 5255 C C . LEU B 1 191 ? 12.367 14.617 -9.875 1 97.5 191 LEU B C 1
ATOM 5257 O O . LEU B 1 191 ? 12.352 14.391 -8.664 1 97.5 191 LEU B O 1
ATOM 5261 N N . GLY B 1 192 ? 12.367 13.641 -10.789 1 98.31 192 GLY B N 1
ATOM 5262 C CA . GLY B 1 192 ? 12.43 12.242 -10.391 1 98.31 192 GLY B CA 1
ATOM 5263 C C . GLY B 1 192 ? 11.102 11.523 -10.523 1 98.31 192 GLY B C 1
ATOM 5264 O O . GLY B 1 192 ? 10.961 10.383 -10.094 1 98.31 192 GLY B O 1
ATOM 5265 N N . ASN B 1 193 ? 10.078 12.195 -11.102 1 98.81 193 ASN B N 1
ATOM 5266 C CA . ASN B 1 193 ? 8.828 11.508 -11.391 1 98.81 193 ASN B CA 1
ATOM 5267 C C . ASN B 1 193 ? 9.031 10.383 -12.398 1 98.81 193 ASN B C 1
ATOM 5269 O O . ASN B 1 193 ? 9.734 10.562 -13.398 1 98.81 193 ASN B O 1
ATOM 5273 N N . LEU B 1 194 ? 8.422 9.266 -12.109 1 98.94 194 LEU B N 1
ATOM 5274 C CA . LEU B 1 194 ? 8.688 8.117 -12.977 1 98.94 194 LEU B CA 1
ATOM 5275 C C . LEU B 1 194 ? 7.398 7.602 -13.609 1 98.94 194 LEU B C 1
ATOM 5277 O O . LEU B 1 194 ? 6.34 7.629 -12.977 1 98.94 194 LEU B O 1
ATOM 5281 N N . VAL B 1 195 ? 7.512 7.094 -14.812 1 98.81 195 VAL B N 1
ATOM 5282 C CA . VAL B 1 195 ? 6.508 6.297 -15.516 1 98.81 195 VAL B CA 1
ATOM 5283 C C . VAL B 1 195 ? 7.133 4.996 -16.016 1 98.81 195 VAL B C 1
ATOM 5285 O O . VAL B 1 195 ? 8.211 5.008 -16.609 1 98.81 195 VAL B O 1
ATOM 5288 N N . PHE B 1 196 ? 6.551 3.928 -15.703 1 98.75 196 PHE B N 1
ATOM 5289 C CA . PHE B 1 196 ? 7.004 2.613 -16.141 1 98.75 196 PHE B CA 1
ATOM 5290 C C . PHE B 1 196 ? 6.266 2.184 -17.406 1 98.75 196 PHE B C 1
ATOM 5292 O O . PHE B 1 196 ? 5.297 2.828 -17.812 1 98.75 196 PHE B O 1
ATOM 5299 N N . ASN B 1 197 ? 6.754 1.084 -18.031 1 98.56 197 ASN B N 1
ATOM 5300 C CA . ASN B 1 197 ? 6.164 0.59 -19.266 1 98.56 197 ASN B CA 1
ATOM 5301 C C . ASN B 1 197 ? 5.594 -0.815 -19.094 1 98.56 197 ASN B C 1
ATOM 5303 O O . ASN B 1 197 ? 6.344 -1.79 -19.031 1 98.56 197 ASN B O 1
ATOM 5307 N N . LYS B 1 198 ? 4.273 -0.89 -19.062 1 98.69 198 LYS B N 1
ATOM 5308 C CA . LYS B 1 198 ? 3.564 -2.166 -19.062 1 98.69 198 LYS B CA 1
ATOM 5309 C C . LYS B 1 198 ? 4.012 -3.049 -17.906 1 98.69 198 LYS B C 1
ATOM 5311 O O . LYS B 1 198 ? 3.99 -2.621 -16.75 1 98.69 198 LYS B O 1
ATOM 5316 N N . SER B 1 199 ? 4.387 -4.305 -18.156 1 98.62 199 SER B N 1
ATOM 5317 C CA . SER B 1 199 ? 4.68 -5.246 -17.078 1 98.62 199 SER B CA 1
ATOM 5318 C C . SER B 1 199 ? 6.082 -5.027 -16.531 1 98.62 199 SER B C 1
ATOM 5320 O O . SER B 1 199 ? 6.484 -5.691 -15.562 1 98.62 199 SER B O 1
ATOM 5322 N N . ALA B 1 200 ? 6.805 -4.039 -17.047 1 98.69 200 ALA B N 1
ATOM 5323 C CA . ALA B 1 200 ? 8.125 -3.713 -16.516 1 98.69 200 ALA B CA 1
ATOM 5324 C C . ALA B 1 200 ? 8.016 -2.877 -15.242 1 98.69 200 ALA B C 1
ATOM 5326 O O . ALA B 1 200 ? 9.031 -2.592 -14.586 1 98.69 200 ALA B O 1
ATOM 5327 N N . ARG B 1 201 ? 6.805 -2.477 -14.844 1 98.75 201 ARG B N 1
ATOM 5328 C CA . ARG B 1 201 ? 6.594 -1.83 -13.555 1 98.75 201 ARG B CA 1
ATOM 5329 C C . ARG B 1 201 ? 6.941 -2.773 -12.406 1 98.75 201 ARG B C 1
ATOM 5331 O O . ARG B 1 201 ? 7.754 -2.438 -11.547 1 98.75 201 ARG B O 1
ATOM 5338 N N . ASN B 1 202 ? 6.352 -3.973 -12.453 1 98.56 202 ASN B N 1
ATOM 5339 C CA . ASN B 1 202 ? 6.656 -5.109 -11.586 1 98.56 202 ASN B CA 1
ATOM 5340 C C . ASN B 1 202 ? 7.254 -4.656 -10.258 1 98.56 202 ASN B C 1
ATOM 5342 O O . ASN B 1 202 ? 6.672 -3.822 -9.562 1 98.56 202 ASN B O 1
ATOM 5346 N N . PHE B 1 203 ? 8.406 -5.086 -9.844 1 98.88 203 PHE B N 1
ATOM 5347 C CA . PHE B 1 203 ? 8.992 -4.777 -8.539 1 98.88 203 PHE B CA 1
ATOM 5348 C C . PHE B 1 203 ? 9.633 -3.398 -8.547 1 98.88 203 PHE B C 1
ATOM 5350 O O . PHE B 1 203 ? 9.969 -2.857 -7.496 1 98.88 203 PHE B O 1
ATOM 5357 N N . ASN B 1 204 ? 9.797 -2.828 -9.727 1 98.88 204 ASN B N 1
ATOM 5358 C CA . ASN B 1 204 ? 10.414 -1.506 -9.781 1 98.88 204 ASN B CA 1
ATOM 5359 C C . ASN B 1 204 ? 9.633 -0.486 -8.961 1 98.88 204 ASN B C 1
ATOM 5361 O O . ASN B 1 204 ? 10.227 0.296 -8.211 1 98.88 204 ASN B O 1
ATOM 5365 N N . ALA B 1 205 ? 8.391 -0.545 -9.023 1 98.56 205 ALA B N 1
ATOM 5366 C CA . ALA B 1 205 ? 7.551 0.463 -8.375 1 98.56 205 ALA B CA 1
ATOM 5367 C C . ALA B 1 205 ? 7.699 0.408 -6.859 1 98.56 205 ALA B C 1
ATOM 5369 O O . ALA B 1 205 ? 8.055 1.405 -6.227 1 98.56 205 ALA B O 1
ATOM 5370 N N . PRO B 1 206 ? 7.445 -0.738 -6.176 1 98.56 206 PRO B N 1
ATOM 5371 C CA . PRO B 1 206 ? 7.594 -0.734 -4.719 1 98.56 206 PRO B CA 1
ATOM 5372 C C . PRO B 1 206 ? 9.039 -0.514 -4.273 1 98.56 206 PRO B C 1
ATOM 5374 O O . PRO B 1 206 ? 9.281 0.075 -3.215 1 98.56 206 PRO B O 1
ATOM 5377 N N . MET B 1 207 ? 10.016 -0.888 -5.051 1 98.88 207 MET B N 1
ATOM 5378 C CA . MET B 1 207 ? 11.414 -0.798 -4.637 1 98.88 207 MET B CA 1
ATOM 5379 C C . MET B 1 207 ? 11.891 0.649 -4.656 1 98.88 207 MET B C 1
ATOM 5381 O O . MET B 1 207 ? 12.805 1.016 -3.908 1 98.88 207 MET B O 1
ATOM 5385 N N . CYS B 1 208 ? 11.227 1.522 -5.422 1 98.62 208 CYS B N 1
ATOM 5386 C CA . CYS B 1 208 ? 11.57 2.939 -5.449 1 98.62 208 CYS B CA 1
ATOM 5387 C C . CYS B 1 208 ? 11.477 3.551 -4.055 1 98.62 208 CYS B C 1
ATOM 5389 O O . CYS B 1 208 ? 12.156 4.535 -3.756 1 98.62 208 CYS B O 1
ATOM 5391 N N . ARG B 1 209 ? 10.695 2.967 -3.188 1 98.25 209 ARG B N 1
ATOM 5392 C CA . ARG B 1 209 ? 10.242 3.682 -2 1 98.25 209 ARG B CA 1
ATOM 5393 C C . ARG B 1 209 ? 10.961 3.182 -0.751 1 98.25 209 ARG B C 1
ATOM 5395 O O . ARG B 1 209 ? 10.812 3.758 0.328 1 98.25 209 ARG B O 1
ATOM 5402 N N . ALA B 1 210 ? 11.758 2.148 -0.853 1 98.56 210 ALA B N 1
ATOM 5403 C CA . ALA B 1 210 ? 12.156 1.406 0.342 1 98.56 210 ALA B CA 1
ATOM 5404 C C . ALA B 1 210 ? 13.672 1.443 0.535 1 98.56 210 ALA B C 1
ATOM 5406 O O . ALA B 1 210 ? 14.25 0.527 1.121 1 98.56 210 ALA B O 1
ATOM 5407 N N . ALA B 1 211 ? 14.383 2.465 -0.02 1 98.75 211 ALA B N 1
ATOM 5408 C CA . ALA B 1 211 ? 15.836 2.559 0.139 1 98.75 211 ALA B CA 1
ATOM 5409 C C . ALA B 1 211 ? 16.25 3.971 0.541 1 98.75 211 ALA B C 1
ATOM 5411 O O . ALA B 1 211 ? 15.508 4.93 0.323 1 98.75 211 ALA B O 1
ATOM 5412 N N . LYS B 1 212 ? 17.422 4.047 1.128 1 97.94 212 LYS B N 1
ATOM 5413 C CA . LYS B 1 212 ? 17.984 5.355 1.441 1 97.94 212 LYS B CA 1
ATOM 5414 C C . LYS B 1 212 ? 18.266 6.148 0.17 1 97.94 212 LYS B C 1
ATOM 5416 O O . LYS B 1 212 ? 17.984 7.348 0.102 1 97.94 212 LYS B O 1
ATOM 5421 N N . VAL B 1 213 ? 18.812 5.453 -0.814 1 98.5 213 VAL B N 1
ATOM 5422 C CA . VAL B 1 213 ? 19.125 6.082 -2.094 1 98.5 213 VAL B CA 1
ATOM 5423 C C . VAL B 1 213 ? 18.516 5.266 -3.232 1 98.5 213 VAL B C 1
ATOM 5425 O O . VAL B 1 213 ? 18.906 4.117 -3.455 1 98.5 213 VAL B O 1
ATOM 5428 N N . THR B 1 214 ? 17.609 5.836 -3.916 1 98.81 214 THR B N 1
ATOM 5429 C CA . THR B 1 214 ? 17.031 5.211 -5.102 1 98.81 214 THR B CA 1
ATOM 5430 C C . THR B 1 214 ? 17.609 5.836 -6.371 1 98.81 214 THR B C 1
ATOM 5432 O O . THR B 1 214 ? 17.562 7.055 -6.543 1 98.81 214 THR B O 1
ATOM 5435 N N . VAL B 1 215 ? 18.125 5.016 -7.211 1 98.88 215 VAL B N 1
ATOM 5436 C CA . VAL B 1 215 ? 18.656 5.414 -8.508 1 98.88 215 VAL B CA 1
ATOM 5437 C C . VAL B 1 215 ? 17.797 4.805 -9.625 1 98.88 215 VAL B C 1
ATOM 5439 O O . VAL B 1 215 ? 17.609 3.588 -9.68 1 98.88 215 VAL B O 1
ATOM 5442 N N . ALA B 1 216 ? 17.266 5.684 -10.5 1 98.88 216 ALA B N 1
ATOM 5443 C CA . ALA B 1 216 ? 16.453 5.215 -11.617 1 98.88 216 ALA B CA 1
ATOM 5444 C C . ALA B 1 216 ? 17.203 5.352 -12.945 1 98.88 216 ALA B C 1
ATOM 5446 O O . ALA B 1 216 ? 17.609 6.457 -13.328 1 98.88 216 ALA B O 1
ATOM 5447 N N . GLU B 1 217 ? 17.531 4.293 -13.57 1 98.56 217 GLU B N 1
ATOM 5448 C CA . GLU B 1 217 ? 17.922 4.379 -14.977 1 98.56 217 GLU B CA 1
ATOM 5449 C C . GLU B 1 217 ? 16.719 4.41 -15.891 1 98.56 217 GLU B C 1
ATOM 5451 O O . GLU B 1 217 ? 15.773 3.635 -15.719 1 98.56 217 GLU B O 1
ATOM 5456 N N . VAL B 1 218 ? 16.672 5.328 -16.797 1 98.75 218 VAL B N 1
ATOM 5457 C CA . VAL B 1 218 ? 15.477 5.559 -17.609 1 98.75 218 VAL B CA 1
ATOM 5458 C C . VAL B 1 218 ? 15.852 5.605 -19.078 1 98.75 218 VAL B C 1
ATOM 5460 O O . VAL B 1 218 ? 17.016 5.797 -19.438 1 98.75 218 VAL B O 1
ATOM 5463 N N . GLU B 1 219 ? 14.875 5.352 -19.922 1 98.5 219 GLU B N 1
ATOM 5464 C CA . GLU B 1 219 ? 15.078 5.391 -21.359 1 98.5 219 GLU B CA 1
ATOM 5465 C C . GLU B 1 219 ? 14.938 6.809 -21.906 1 98.5 219 GLU B C 1
ATOM 5467 O O . GLU B 1 219 ? 15.555 7.16 -22.906 1 98.5 219 GLU B O 1
ATOM 5472 N N . GLU B 1 220 ? 14.102 7.586 -21.219 1 98.44 220 GLU B N 1
ATOM 5473 C CA . GLU B 1 220 ? 13.844 8.961 -21.641 1 98.44 220 GLU B CA 1
ATOM 5474 C C . GLU B 1 220 ? 13.781 9.906 -20.453 1 98.44 220 GLU B C 1
ATOM 5476 O O . GLU B 1 220 ? 13.195 9.57 -19.422 1 98.44 220 GLU B O 1
ATOM 5481 N N . ILE B 1 221 ? 14.391 11.039 -20.562 1 98.44 221 ILE B N 1
ATOM 5482 C CA . ILE B 1 221 ? 14.195 12.141 -19.641 1 98.44 221 ILE B CA 1
ATOM 5483 C C . ILE B 1 221 ? 13.383 13.25 -20.312 1 98.44 221 ILE B C 1
ATOM 5485 O O . ILE B 1 221 ? 13.781 13.766 -21.359 1 98.44 221 ILE B O 1
ATOM 5489 N N . VAL B 1 222 ? 12.25 13.562 -19.812 1 98.62 222 VAL B N 1
ATOM 5490 C CA . VAL B 1 222 ? 11.344 14.547 -20.391 1 98.62 222 VAL B CA 1
ATOM 5491 C C . VAL B 1 222 ? 11.328 15.812 -19.547 1 98.62 222 VAL B C 1
ATOM 5493 O O . VAL B 1 222 ? 11.734 15.789 -18.375 1 98.62 222 VAL B O 1
ATOM 5496 N N . PRO B 1 223 ? 10.93 16.922 -20.109 1 98.19 223 PRO B N 1
ATOM 5497 C CA . PRO B 1 223 ? 10.867 18.172 -19.328 1 98.19 223 PRO B CA 1
ATOM 5498 C C . PRO B 1 223 ? 9.883 18.078 -18.156 1 98.19 223 PRO B C 1
ATOM 5500 O O . PRO B 1 223 ? 8.883 17.359 -18.25 1 98.19 223 PRO B O 1
ATOM 5503 N N . VAL B 1 224 ? 10.203 18.812 -17.125 1 97.5 224 VAL B N 1
ATOM 5504 C CA . VAL B 1 224 ? 9.273 18.922 -16.016 1 97.5 224 VAL B CA 1
ATOM 5505 C C . VAL B 1 224 ? 7.93 19.453 -16.516 1 97.5 224 VAL B C 1
ATOM 5507 O O . VAL B 1 224 ? 7.887 20.438 -17.266 1 97.5 224 VAL B O 1
ATOM 5510 N N . GLY B 1 225 ? 6.867 18.766 -16.156 1 97.44 225 GLY B N 1
ATOM 5511 C CA . GLY B 1 225 ? 5.547 19.172 -16.609 1 97.44 225 GLY B CA 1
ATOM 5512 C C . GLY B 1 225 ? 5.023 18.328 -17.766 1 97.44 225 GLY B C 1
ATOM 5513 O O . GLY B 1 225 ? 3.83 18.359 -18.062 1 97.44 225 GLY B O 1
ATOM 5514 N N . ALA B 1 226 ? 5.922 17.594 -18.375 1 98.25 226 ALA B N 1
ATOM 5515 C CA . ALA B 1 226 ? 5.523 16.75 -19.5 1 98.25 226 ALA B CA 1
ATOM 5516 C C . ALA B 1 226 ? 4.715 15.547 -19.031 1 98.25 226 ALA B C 1
ATOM 5518 O O . ALA B 1 226 ? 3.85 15.055 -19.766 1 98.25 226 ALA B O 1
ATOM 5519 N N . ILE B 1 227 ? 5.039 15.008 -17.938 1 98.19 227 ILE B N 1
ATOM 5520 C CA . ILE B 1 227 ? 4.219 13.969 -17.328 1 98.19 227 ILE B CA 1
ATOM 5521 C C . ILE B 1 227 ? 3.109 14.602 -16.5 1 98.19 227 ILE B C 1
ATOM 5523 O O . ILE B 1 227 ? 3.383 15.352 -15.547 1 98.19 227 ILE B O 1
ATOM 5527 N N . LEU B 1 228 ? 1.893 14.297 -16.891 1 97.88 228 LEU B N 1
ATOM 5528 C CA . LEU B 1 228 ? 0.778 14.875 -16.156 1 97.88 228 LEU B CA 1
ATOM 5529 C C . LEU B 1 228 ? 0.709 14.305 -14.742 1 97.88 228 LEU B C 1
ATOM 5531 O O . LEU B 1 228 ? 1.023 13.133 -14.523 1 97.88 228 LEU B O 1
ATOM 5535 N N . PRO B 1 229 ? 0.254 15.141 -13.758 1 98.5 229 PRO B N 1
ATOM 5536 C CA . PRO B 1 229 ? 0.292 14.734 -12.352 1 98.5 229 PRO B CA 1
ATOM 5537 C C . PRO B 1 229 ? -0.437 13.422 -12.102 1 98.5 229 PRO B C 1
ATOM 5539 O O . PRO B 1 229 ? 0.006 12.609 -11.281 1 98.5 229 PRO B O 1
ATOM 5542 N N . ASP B 1 230 ? -1.507 13.125 -12.812 1 97.94 230 ASP B N 1
ATOM 5543 C CA . ASP B 1 230 ? -2.301 11.914 -12.609 1 97.94 230 ASP B CA 1
ATOM 5544 C C . ASP B 1 230 ? -1.652 10.711 -13.281 1 97.94 230 ASP B C 1
ATOM 5546 O O . ASP B 1 230 ? -2.068 9.57 -13.062 1 97.94 230 ASP B O 1
ATOM 5550 N N . GLU B 1 231 ? -0.595 10.945 -14.047 1 97.56 231 GLU B N 1
ATOM 5551 C CA . GLU B 1 231 ? 0.018 9.875 -14.828 1 97.56 231 GLU B CA 1
ATOM 5552 C C . GLU B 1 231 ? 1.332 9.422 -14.203 1 97.56 231 GLU B C 1
ATOM 5554 O O . GLU B 1 231 ? 1.958 8.469 -14.68 1 97.56 231 GLU B O 1
ATOM 5559 N N . ILE B 1 232 ? 1.71 10.133 -13.188 1 98.62 232 ILE B N 1
ATOM 5560 C CA . ILE B 1 232 ? 2.945 9.781 -12.492 1 98.62 232 ILE B CA 1
ATOM 5561 C C . ILE B 1 232 ? 2.738 8.5 -11.688 1 98.62 232 ILE B C 1
ATOM 5563 O O . ILE B 1 232 ? 1.799 8.406 -10.898 1 98.62 232 ILE B O 1
ATOM 5567 N N . HIS B 1 233 ? 3.613 7.469 -11.953 1 98.62 233 HIS B N 1
ATOM 5568 C CA . HIS B 1 233 ? 3.51 6.207 -11.227 1 98.62 233 HIS B CA 1
ATOM 5569 C C . HIS B 1 233 ? 4.215 6.293 -9.875 1 98.62 233 HIS B C 1
ATOM 5571 O O . HIS B 1 233 ? 3.701 5.793 -8.875 1 98.62 233 HIS B O 1
ATOM 5577 N N . VAL B 1 234 ? 5.383 6.879 -9.867 1 98.81 234 VAL B N 1
ATOM 5578 C CA . VAL B 1 234 ? 6.148 7.102 -8.648 1 98.81 234 VAL B CA 1
ATOM 5579 C C . VAL B 1 234 ? 6.598 8.562 -8.578 1 98.81 234 VAL B C 1
ATOM 5581 O O . VAL B 1 234 ? 7.32 9.039 -9.453 1 98.81 234 VAL B O 1
ATOM 5584 N N . PRO B 1 235 ? 6.203 9.281 -7.555 1 98.81 235 PRO B N 1
ATOM 5585 C CA . PRO B 1 235 ? 6.621 10.672 -7.41 1 98.81 235 PRO B CA 1
ATOM 5586 C C . PRO B 1 235 ? 8.125 10.82 -7.18 1 98.81 235 PRO B C 1
ATOM 5588 O O . PRO B 1 235 ? 8.75 9.938 -6.586 1 98.81 235 PRO B O 1
ATOM 5591 N N . GLY B 1 236 ? 8.617 11.969 -7.527 1 98.5 236 GLY B N 1
ATOM 5592 C CA . GLY B 1 236 ? 10.047 12.227 -7.523 1 98.5 236 GLY B CA 1
ATOM 5593 C C . GLY B 1 236 ? 10.641 12.258 -6.129 1 98.5 236 GLY B C 1
ATOM 5594 O O . GLY B 1 236 ? 11.859 12.141 -5.965 1 98.5 236 GLY B O 1
ATOM 5595 N N . ILE B 1 237 ? 9.828 12.344 -5.129 1 98.44 237 ILE B N 1
ATOM 5596 C CA . ILE B 1 237 ? 10.289 12.438 -3.746 1 98.44 237 ILE B CA 1
ATOM 5597 C C . ILE B 1 237 ? 11.078 11.188 -3.375 1 98.44 237 ILE B C 1
ATOM 5599 O O . ILE B 1 237 ? 11.953 11.227 -2.508 1 98.44 237 ILE B O 1
ATOM 5603 N N . TYR B 1 238 ? 10.875 10.055 -4.07 1 98.62 238 TYR B N 1
ATOM 5604 C CA . TYR B 1 238 ? 11.492 8.781 -3.73 1 98.62 238 TYR B CA 1
ATOM 5605 C C . TYR B 1 238 ? 12.797 8.578 -4.5 1 98.62 238 TYR B C 1
ATOM 5607 O O . TYR B 1 238 ? 13.586 7.688 -4.176 1 98.62 238 TYR B O 1
ATOM 5615 N N . VAL B 1 239 ? 13.023 9.391 -5.488 1 98.69 239 VAL B N 1
ATOM 5616 C CA . VAL B 1 239 ? 14.117 9.156 -6.418 1 98.69 239 VAL B CA 1
ATOM 5617 C C . VAL B 1 239 ? 15.227 10.188 -6.184 1 98.69 239 VAL B C 1
ATOM 5619 O O . VAL B 1 239 ? 15.008 11.383 -6.363 1 98.69 239 VAL B O 1
ATOM 5622 N N . LYS B 1 240 ? 16.422 9.719 -5.871 1 98 240 LYS B N 1
ATOM 5623 C CA . LYS B 1 240 ? 17.531 10.617 -5.555 1 98 240 LYS B CA 1
ATOM 5624 C C . LYS B 1 240 ? 18.422 10.844 -6.773 1 98 240 LYS B C 1
ATOM 5626 O O . LYS B 1 240 ? 19.016 11.906 -6.918 1 98 240 LYS B O 1
ATOM 5631 N N . ARG B 1 241 ? 18.484 9.781 -7.594 1 98.62 241 ARG B N 1
ATOM 5632 C CA . ARG B 1 241 ? 19.344 9.875 -8.766 1 98.62 241 ARG B CA 1
ATOM 5633 C C . ARG B 1 241 ? 18.656 9.305 -10 1 98.62 241 ARG B C 1
ATOM 5635 O O . ARG B 1 241 ? 17.906 8.328 -9.906 1 98.62 241 ARG B O 1
ATOM 5642 N N . ILE B 1 242 ? 18.984 9.992 -11.117 1 98.56 242 ILE B N 1
ATOM 5643 C CA . ILE B 1 242 ? 18.484 9.562 -12.422 1 98.56 242 ILE B CA 1
ATOM 5644 C C . ILE B 1 242 ? 19.625 9.523 -13.43 1 98.56 242 ILE B C 1
ATOM 5646 O O . ILE B 1 242 ? 20.5 10.391 -13.414 1 98.56 242 ILE B O 1
ATOM 5650 N N . PHE B 1 243 ? 19.656 8.625 -14.289 1 96.12 243 PHE B N 1
ATOM 5651 C CA . PHE B 1 243 ? 20.516 8.703 -15.461 1 96.12 243 PHE B CA 1
ATOM 5652 C C . PHE B 1 243 ? 19.859 8.055 -16.672 1 96.12 243 PHE B C 1
ATOM 5654 O O . PHE B 1 243 ? 19.078 7.105 -16.531 1 96.12 243 PHE B O 1
ATOM 5661 N N . LYS B 1 244 ? 20.031 8.578 -17.781 1 98.06 244 LYS B N 1
ATOM 5662 C CA . LYS B 1 244 ? 19.5 8.062 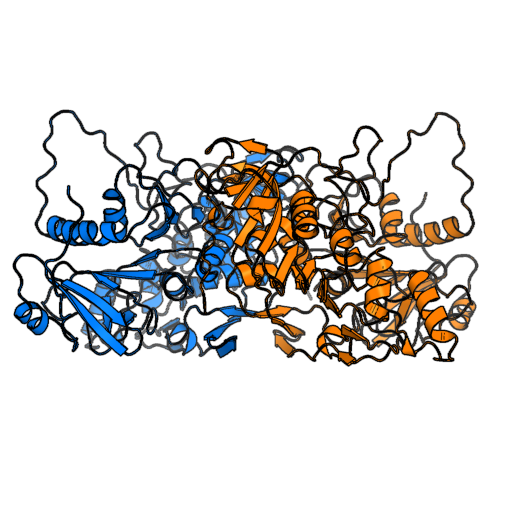-19.047 1 98.06 244 LYS B CA 1
ATOM 5663 C C . LYS B 1 244 ? 20.438 7.02 -19.656 1 98.06 244 LYS B C 1
ATOM 5665 O O . LYS B 1 244 ? 21.594 7.328 -19.984 1 98.06 244 LYS B O 1
ATOM 5670 N N . GLY B 1 245 ? 19.922 5.77 -19.734 1 96.5 245 GLY B N 1
ATOM 5671 C CA . GLY B 1 245 ? 20.703 4.723 -20.359 1 96.5 245 GLY B CA 1
ATOM 5672 C C . GLY B 1 245 ? 20.5 4.637 -21.859 1 96.5 245 GLY B C 1
ATOM 5673 O O . GLY B 1 245 ? 19.594 5.266 -22.406 1 96.5 245 GLY B O 1
ATOM 5674 N N . SER B 1 246 ? 21.453 3.918 -22.531 1 94.12 246 SER B N 1
ATOM 5675 C CA . SER B 1 246 ? 21.359 3.65 -23.953 1 94.12 246 SER B CA 1
ATOM 5676 C C . SER B 1 246 ? 21.734 2.207 -24.281 1 94.12 246 SER B C 1
ATOM 5678 O O . SER B 1 246 ? 22.25 1.491 -23.422 1 94.12 246 SER B O 1
ATOM 5680 N N . ASN B 1 247 ? 21.297 1.734 -25.422 1 94 247 ASN B N 1
ATOM 5681 C CA . ASN B 1 247 ? 21.656 0.419 -25.938 1 94 247 ASN B CA 1
ATOM 5682 C C . ASN B 1 247 ? 21.234 -0.695 -24.984 1 94 247 ASN B C 1
ATOM 5684 O O . ASN B 1 247 ? 22.047 -1.558 -24.641 1 94 247 ASN B O 1
ATOM 5688 N N . TYR B 1 248 ? 20.031 -0.57 -24.578 1 94.44 248 TYR B N 1
ATOM 5689 C CA . TYR B 1 248 ? 19.5 -1.643 -23.75 1 94.44 248 TYR B CA 1
ATOM 5690 C C . TYR B 1 248 ? 19.344 -2.93 -24.547 1 94.44 248 TYR B C 1
ATOM 5692 O O . TYR B 1 248 ? 18.969 -2.896 -25.719 1 94.44 248 TYR B O 1
ATOM 5700 N N . ASN B 1 249 ? 19.641 -4.043 -23.953 1 92.19 249 ASN B N 1
ATOM 5701 C CA . ASN B 1 249 ? 19.406 -5.348 -24.562 1 92.19 249 ASN B CA 1
ATOM 5702 C C . ASN B 1 249 ? 17.922 -5.727 -24.547 1 92.19 249 ASN B C 1
ATOM 5704 O O . ASN B 1 249 ? 17.359 -6.105 -25.578 1 92.19 249 ASN B O 1
ATOM 5708 N N . LYS B 1 250 ? 17.234 -5.66 -23.469 1 93.94 250 LYS B N 1
ATOM 5709 C CA . LYS B 1 250 ? 15.82 -5.945 -23.203 1 93.94 250 LYS B CA 1
ATOM 5710 C C . LYS B 1 250 ? 15.43 -7.309 -23.766 1 93.94 250 LYS B C 1
ATOM 5712 O O . LYS B 1 250 ? 14.445 -7.422 -24.5 1 93.94 250 LYS B O 1
ATOM 5717 N N . ARG B 1 251 ? 16.141 -8.242 -23.375 1 93.56 251 ARG B N 1
ATOM 5718 C CA . ARG B 1 251 ? 15.914 -9.609 -23.812 1 93.56 251 ARG B CA 1
ATOM 5719 C C . ARG B 1 251 ? 14.68 -10.203 -23.141 1 93.56 251 ARG B C 1
ATOM 5721 O O . ARG B 1 251 ? 14.453 -9.992 -21.953 1 93.56 251 ARG B O 1
ATOM 5728 N N . VAL B 1 252 ? 13.867 -10.883 -23.984 1 96.12 252 VAL B N 1
ATOM 5729 C CA . VAL B 1 252 ? 12.781 -11.68 -23.406 1 96.12 252 VAL B CA 1
ATOM 5730 C C . VAL B 1 252 ? 13.312 -13.047 -22.969 1 96.12 252 VAL B C 1
ATOM 5732 O O . VAL B 1 252 ? 13.898 -13.773 -23.781 1 96.12 252 VAL B O 1
ATOM 5735 N N . GLU B 1 253 ? 13.125 -13.375 -21.781 1 94.19 253 GLU B N 1
ATOM 5736 C CA . GLU B 1 253 ? 13.695 -14.602 -21.234 1 94.19 253 GLU B CA 1
ATOM 5737 C C . GLU B 1 253 ? 13.164 -15.828 -21.969 1 94.19 253 GLU B C 1
ATOM 5739 O O . GLU B 1 253 ? 13.93 -16.719 -22.328 1 94.19 253 GLU B O 1
ATOM 5744 N N . ARG B 1 254 ? 11.828 -15.922 -22.125 1 94.56 254 ARG B N 1
ATOM 5745 C CA . ARG B 1 254 ? 11.18 -17 -22.875 1 94.56 254 ARG B CA 1
ATOM 5746 C C . ARG B 1 254 ? 10.281 -16.438 -23.969 1 94.56 254 ARG B C 1
ATOM 5748 O O . ARG B 1 254 ? 9.117 -16.109 -23.719 1 94.56 254 ARG B O 1
ATOM 5755 N N . LEU B 1 255 ? 10.836 -16.469 -25.188 1 96.88 255 LEU B N 1
ATOM 5756 C CA . LEU B 1 255 ? 10.094 -15.914 -26.312 1 96.88 255 LEU B CA 1
ATOM 5757 C C . LEU B 1 255 ? 9.031 -16.891 -26.797 1 96.88 255 LEU B C 1
ATOM 5759 O O . LEU B 1 255 ? 9.344 -18.016 -27.188 1 96.88 255 LEU B O 1
ATOM 5763 N N . ARG B 1 256 ? 7.809 -16.531 -26.609 1 94.75 256 ARG B N 1
ATOM 5764 C CA . ARG B 1 256 ? 6.672 -17.281 -27.141 1 94.75 256 ARG B CA 1
ATOM 5765 C C . ARG B 1 256 ? 5.883 -16.453 -28.141 1 94.75 256 ARG B C 1
ATOM 5767 O O . ARG B 1 256 ? 5.66 -15.258 -27.922 1 94.75 256 ARG B O 1
ATOM 5774 N N . ILE B 1 257 ? 5.551 -17.062 -29.25 1 96.06 257 ILE B N 1
ATOM 5775 C CA . ILE B 1 257 ? 4.824 -16.328 -30.281 1 96.06 257 ILE B CA 1
ATOM 5776 C C . ILE B 1 257 ? 3.705 -17.203 -30.844 1 96.06 257 ILE B C 1
ATOM 5778 O O . ILE B 1 257 ? 3.756 -18.422 -30.75 1 96.06 257 ILE B O 1
ATOM 5782 N N . THR B 1 258 ? 2.66 -16.562 -31.328 1 92.88 258 THR B N 1
ATOM 5783 C CA . THR B 1 258 ? 1.615 -17.219 -32.094 1 92.88 258 THR B CA 1
ATOM 5784 C C . THR B 1 258 ? 1.987 -17.234 -33.594 1 92.88 258 THR B C 1
ATOM 5786 O O . THR B 1 258 ? 2.229 -16.188 -34.188 1 92.88 258 THR B O 1
ATOM 5789 N N . GLU B 1 259 ? 2.088 -18.469 -34.094 1 88.5 259 GLU B N 1
ATOM 5790 C CA . GLU B 1 259 ? 2.42 -18.625 -35.531 1 88.5 259 GLU B CA 1
ATOM 5791 C C . GLU B 1 259 ? 1.17 -18.547 -36.375 1 88.5 259 GLU B C 1
ATOM 5793 O O . GLU B 1 259 ? 0.116 -19.062 -36.031 1 88.5 259 GLU B O 1
ATOM 5798 N N . PRO B 1 260 ? 1.388 -17.75 -37.469 1 78.19 260 PRO B N 1
ATOM 5799 C CA . PRO B 1 260 ? 0.247 -17.734 -38.406 1 78.19 260 PRO B CA 1
ATOM 5800 C C . PRO B 1 260 ? -0.099 -19.125 -38.906 1 78.19 260 PRO B C 1
ATOM 5802 O O . PRO B 1 260 ? 0.796 -19.953 -39.156 1 78.19 260 PRO B O 1
ATOM 5805 N N . LYS B 1 261 ? -1.353 -19.609 -38.812 1 66.69 261 LYS B N 1
ATOM 5806 C CA . LYS B 1 261 ? -1.777 -20.875 -39.375 1 66.69 261 LYS B CA 1
ATOM 5807 C C . LYS B 1 261 ? -1.609 -20.875 -40.906 1 66.69 261 LYS B C 1
ATOM 5809 O O . LYS B 1 261 ? -2.096 -19.984 -41.594 1 66.69 261 LYS B O 1
ATOM 5814 N N . GLU B 1 262 ? -0.583 -21.297 -41.469 1 59.5 262 GLU B N 1
ATOM 5815 C CA . GLU B 1 262 ? -0.605 -21.438 -42.906 1 59.5 262 GLU B CA 1
ATOM 5816 C C . GLU B 1 262 ? -1.824 -22.25 -43.375 1 59.5 262 GLU B C 1
ATOM 5818 O O . GLU B 1 262 ? -2.193 -23.234 -42.75 1 59.5 262 GLU B O 1
ATOM 5823 N N . ALA B 1 263 ? -2.521 -21.734 -44.281 1 54.66 263 ALA B N 1
ATOM 5824 C CA . ALA B 1 263 ? -3.594 -22.438 -44.969 1 54.66 263 ALA B CA 1
ATOM 5825 C C . ALA B 1 263 ? -3.129 -23.812 -45.438 1 54.66 263 ALA B C 1
ATOM 5827 O O . ALA B 1 263 ? -2.113 -23.922 -46.156 1 54.66 263 ALA B O 1
ATOM 5828 N N . GLY B 1 264 ? -3.533 -24.969 -44.625 1 54.97 264 GLY B N 1
ATOM 5829 C CA . GLY B 1 264 ? -3.447 -26.344 -45.125 1 54.97 264 GLY B CA 1
ATOM 5830 C C . GLY B 1 264 ? -2.607 -27.234 -44.219 1 54.97 264 GLY B C 1
ATOM 5831 O O . GLY B 1 264 ? -2.418 -28.422 -44.531 1 54.97 264 GLY B O 1
ATOM 5832 N N . GLN B 1 265 ? -1.679 -26.719 -43.5 1 54.5 265 GLN B N 1
ATOM 5833 C CA . GLN B 1 265 ? -0.83 -27.672 -42.781 1 54.5 265 GLN B CA 1
ATOM 5834 C C . GLN B 1 265 ? -1.578 -28.312 -41.625 1 54.5 265 GLN B C 1
ATOM 5836 O O . GLN B 1 265 ? -2.166 -27.625 -40.781 1 54.5 265 GLN B O 1
ATOM 5841 N N . PRO B 1 2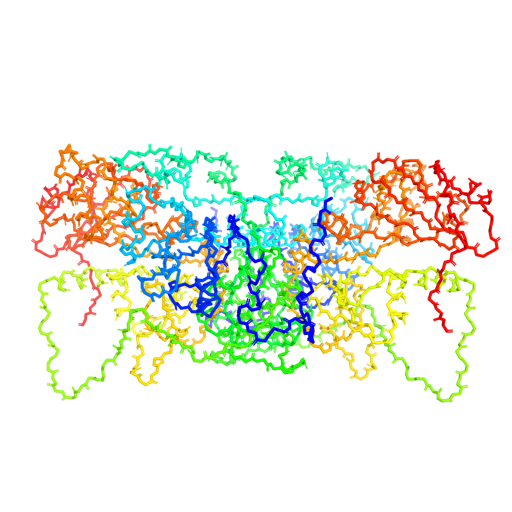66 ? -1.726 -29.547 -41.625 1 53.72 266 PRO B N 1
ATOM 5842 C CA . PRO B 1 266 ? -2.41 -30.281 -40.562 1 53.72 266 PRO B CA 1
ATOM 5843 C C . PRO B 1 266 ? -1.763 -30.062 -39.219 1 53.72 266 PRO B C 1
ATOM 5845 O O . PRO B 1 266 ? -0.549 -29.859 -39.125 1 53.72 266 PRO B O 1
ATOM 5848 N N . ALA B 1 267 ? -2.627 -29.641 -38.312 1 56 267 ALA B N 1
ATOM 5849 C CA . ALA B 1 267 ? -2.141 -29.562 -36.938 1 56 267 ALA B CA 1
ATOM 5850 C C . ALA B 1 267 ? -1.348 -30.812 -36.562 1 56 267 ALA B C 1
ATOM 5852 O O . ALA B 1 267 ? -1.739 -31.938 -36.906 1 56 267 ALA B O 1
ATOM 5853 N N . ALA B 1 268 ? -0.003 -30.703 -36.25 1 58 268 ALA B N 1
ATOM 5854 C CA . ALA B 1 268 ? 0.814 -31.844 -35.812 1 58 268 ALA B CA 1
ATOM 5855 C C . ALA B 1 268 ? 0.021 -32.781 -34.906 1 58 268 ALA B C 1
ATOM 5857 O O . ALA B 1 268 ? -0.755 -32.312 -34.062 1 58 268 ALA B O 1
ATOM 5858 N N . LYS B 1 269 ? 0.074 -34.094 -35.219 1 65.44 269 LYS B N 1
ATOM 5859 C CA . LYS B 1 269 ? -0.576 -35.125 -34.406 1 65.44 269 LYS B CA 1
ATOM 5860 C C . LYS B 1 269 ? -0.145 -35.062 -32.969 1 65.44 269 LYS B C 1
ATOM 5862 O O . LYS B 1 269 ? 1.05 -35 -32.656 1 65.44 269 LYS B O 1
ATOM 5867 N N . ALA B 1 270 ? -1.152 -34.781 -32.031 1 73.88 270 ALA B N 1
ATOM 5868 C CA . ALA B 1 270 ? -0.87 -34.688 -30.625 1 73.88 270 ALA B CA 1
ATOM 5869 C C . ALA B 1 270 ? -0.199 -35.938 -30.094 1 73.88 270 ALA B C 1
ATOM 5871 O O . ALA B 1 270 ? -0.638 -37.062 -30.391 1 73.88 270 ALA B O 1
ATOM 5872 N N . ASN B 1 271 ? 1.021 -35.875 -29.484 1 84.94 271 ASN B N 1
ATOM 5873 C CA . ASN B 1 271 ? 1.653 -37 -28.812 1 84.94 271 ASN B CA 1
ATOM 5874 C C . ASN B 1 271 ? 0.917 -37.375 -27.531 1 84.94 271 ASN B C 1
ATOM 5876 O O . ASN B 1 271 ? 0 -36.656 -27.109 1 84.94 271 ASN B O 1
ATOM 5880 N N . PRO B 1 272 ? 1.149 -38.562 -27.047 1 84.94 272 PRO B N 1
ATOM 5881 C CA . PRO B 1 272 ? 0.415 -39.031 -25.891 1 84.94 272 PRO B CA 1
ATOM 5882 C C . PRO B 1 272 ? 0.493 -38.094 -24.688 1 84.94 272 PRO B C 1
ATOM 5884 O O . PRO B 1 272 ? -0.496 -37.906 -23.984 1 84.94 272 PRO B O 1
ATOM 5887 N N . ALA B 1 273 ? 1.601 -37.594 -24.453 1 86.94 273 ALA B N 1
ATOM 5888 C CA . ALA B 1 273 ? 1.752 -36.656 -23.359 1 86.94 273 ALA B CA 1
ATOM 5889 C C . ALA B 1 273 ? 0.863 -35.438 -23.547 1 86.94 273 ALA B C 1
ATOM 5891 O O . ALA B 1 273 ? 0.253 -34.938 -22.594 1 86.94 273 ALA B O 1
ATOM 5892 N N . GLN B 1 274 ? 0.778 -34.969 -24.688 1 89.25 274 GLN B N 1
ATOM 5893 C CA . GLN B 1 274 ? -0.058 -33.812 -25 1 89.25 274 GLN B CA 1
ATOM 5894 C C . GLN B 1 274 ? -1.537 -34.156 -24.812 1 89.25 274 GLN B C 1
ATOM 5896 O O . GLN B 1 274 ? -2.303 -33.312 -24.344 1 89.25 274 GLN B O 1
ATOM 5901 N N . LEU B 1 275 ? -1.857 -35.344 -25.172 1 91.19 275 LEU B N 1
ATOM 5902 C CA . LEU B 1 275 ? -3.248 -35.75 -25.031 1 91.19 275 LEU B CA 1
ATOM 5903 C C . LEU B 1 275 ? -3.65 -35.812 -23.562 1 91.19 275 LEU B C 1
ATOM 5905 O O . LEU B 1 275 ? -4.777 -35.438 -23.203 1 91.19 275 LEU B O 1
ATOM 5909 N N . LEU B 1 276 ? -2.768 -36.312 -22.844 1 92.56 276 LEU B N 1
ATOM 5910 C CA . LEU B 1 276 ? -3.002 -36.375 -21.406 1 92.56 276 LEU B CA 1
ATOM 5911 C C . LEU B 1 276 ? -3.213 -34.969 -20.828 1 92.56 276 LEU B C 1
ATOM 5913 O O . LEU B 1 276 ? -4.152 -34.75 -20.062 1 92.56 276 LEU B O 1
ATOM 5917 N N . ARG B 1 277 ? -2.4 -34.062 -21.172 1 94.25 277 ARG B N 1
ATOM 5918 C CA . ARG B 1 277 ? -2.488 -32.688 -20.703 1 94.25 277 ARG B CA 1
ATOM 5919 C C . ARG B 1 277 ? -3.77 -32 -21.188 1 94.25 277 ARG B C 1
ATOM 5921 O O . ARG B 1 277 ? -4.398 -31.234 -20.453 1 94.25 277 ARG B O 1
ATOM 5928 N N . GLU B 1 278 ? -4.113 -32.281 -22.344 1 94.56 278 GLU B N 1
ATOM 5929 C CA . GLU B 1 278 ? -5.336 -31.734 -22.906 1 94.56 278 GLU B CA 1
ATOM 5930 C C . GLU B 1 278 ? -6.57 -32.25 -22.156 1 94.56 278 GLU B C 1
ATOM 5932 O O . GLU B 1 278 ? -7.527 -31.484 -21.953 1 94.56 278 GLU B O 1
ATOM 5937 N N . ARG B 1 279 ? -6.547 -33.5 -21.812 1 96.19 279 ARG B N 1
ATOM 5938 C CA . ARG B 1 279 ? -7.656 -34.062 -21.047 1 96.19 279 ARG B CA 1
ATOM 5939 C C . ARG B 1 279 ? -7.848 -33.312 -19.734 1 96.19 279 ARG B C 1
ATOM 5941 O O . ARG B 1 279 ? -8.969 -32.906 -19.406 1 96.19 279 ARG B O 1
ATOM 5948 N N . ILE B 1 280 ? -6.785 -33.094 -19.078 1 97.81 280 ILE B N 1
ATOM 5949 C CA . ILE B 1 280 ? -6.84 -32.344 -17.812 1 97.81 280 ILE B CA 1
ATOM 5950 C C . ILE B 1 280 ? -7.336 -30.938 -18.078 1 97.81 280 ILE B C 1
ATOM 5952 O O . ILE B 1 280 ? -8.242 -30.453 -17.391 1 97.81 280 ILE B O 1
ATOM 5956 N N . ALA B 1 281 ? -6.75 -30.281 -19.062 1 97 281 ALA B N 1
ATOM 5957 C CA . ALA B 1 281 ? -7.066 -28.891 -19.375 1 97 281 ALA B CA 1
ATOM 5958 C C . ALA B 1 281 ? -8.539 -28.734 -19.719 1 97 281 ALA B C 1
ATOM 5960 O O . ALA B 1 281 ? -9.188 -27.766 -19.297 1 97 281 ALA B O 1
ATOM 5961 N N . ARG B 1 282 ? -9.039 -29.656 -20.484 1 97.19 282 ARG B N 1
ATOM 5962 C CA . ARG B 1 282 ? -10.438 -29.578 -20.906 1 97.19 282 ARG B CA 1
ATOM 5963 C C . ARG B 1 282 ? -11.375 -29.766 -19.719 1 97.19 282 ARG B C 1
ATOM 5965 O O . ARG B 1 282 ? -12.461 -29.188 -19.688 1 97.19 282 ARG B O 1
ATOM 5972 N N . ARG B 1 283 ? -10.992 -30.578 -18.781 1 98.06 283 ARG B N 1
ATOM 5973 C CA . ARG B 1 283 ? -11.812 -30.703 -17.578 1 98.06 283 ARG B CA 1
ATOM 5974 C C . ARG B 1 283 ? -11.742 -29.453 -16.719 1 98.06 283 ARG B C 1
ATOM 5976 O O . ARG B 1 283 ? -12.742 -29.031 -16.141 1 98.06 283 ARG B O 1
ATOM 5983 N N . VAL B 1 284 ? -10.57 -28.906 -16.609 1 97.75 284 VAL B N 1
ATOM 5984 C CA . VAL B 1 284 ? -10.352 -27.688 -15.844 1 97.75 284 VAL B CA 1
ATOM 5985 C C . VAL B 1 284 ? -11.211 -26.562 -16.406 1 97.75 284 VAL B C 1
ATOM 5987 O O . VAL B 1 284 ? -11.742 -25.75 -15.648 1 97.75 284 VAL B O 1
ATOM 5990 N N . ALA B 1 285 ? -11.336 -26.484 -17.672 1 96.81 285 ALA B N 1
ATOM 5991 C CA . ALA B 1 285 ? -12.055 -25.406 -18.344 1 96.81 285 ALA B CA 1
ATOM 5992 C C . ALA B 1 285 ? -13.5 -25.312 -17.859 1 96.81 285 ALA B C 1
ATOM 5994 O O . ALA B 1 285 ? -14.117 -24.25 -17.938 1 96.81 285 ALA B O 1
ATOM 5995 N N . LEU B 1 286 ? -14.031 -26.438 -17.375 1 97.06 286 LEU B N 1
ATOM 5996 C CA . LEU B 1 286 ? -15.398 -26.469 -16.859 1 97.06 286 LEU B CA 1
ATOM 5997 C C . LEU B 1 286 ? -15.508 -25.672 -15.562 1 97.06 286 LEU B C 1
ATOM 5999 O O . LEU B 1 286 ? -16.609 -25.359 -15.109 1 97.06 286 LEU B O 1
ATOM 6003 N N . GLU B 1 287 ? -14.383 -25.328 -14.977 1 97.56 287 GLU B N 1
ATOM 6004 C CA . GLU B 1 287 ? -14.383 -24.625 -13.695 1 97.56 287 GLU B CA 1
ATOM 6005 C C . GLU B 1 287 ? -14.461 -23.125 -13.891 1 97.56 287 GLU B C 1
ATOM 6007 O O . GLU B 1 287 ? -14.672 -22.375 -12.93 1 97.56 287 GLU B O 1
ATOM 6012 N N . PHE B 1 288 ? -14.273 -22.609 -15.094 1 96.88 288 PHE B N 1
ATOM 6013 C CA . PHE B 1 288 ? -14.391 -21.172 -15.375 1 96.88 288 PHE B CA 1
ATOM 6014 C C . PHE B 1 288 ? -15.852 -20.75 -15.422 1 96.88 288 PHE B C 1
ATOM 6016 O O . PHE B 1 288 ? -16.719 -21.547 -15.758 1 96.88 288 PHE B O 1
ATOM 6023 N N . SER B 1 289 ? -16.109 -19.547 -15.047 1 95.88 289 SER B N 1
ATOM 6024 C CA . SER B 1 289 ? -17.422 -18.922 -15.148 1 95.88 289 SER B CA 1
ATOM 6025 C C . SER B 1 289 ? -17.312 -17.484 -15.672 1 95.88 289 SER B C 1
ATOM 6027 O O . SER B 1 289 ? -16.266 -16.844 -15.531 1 95.88 289 SER B O 1
ATOM 6029 N N . ASP B 1 290 ? -18.375 -17.031 -16.203 1 95.12 290 ASP B N 1
ATOM 6030 C CA . ASP B 1 290 ? -18.406 -15.688 -16.781 1 95.12 290 ASP B CA 1
ATOM 6031 C C . ASP B 1 290 ? -18.156 -14.633 -15.703 1 95.12 290 ASP B C 1
ATOM 6033 O O . ASP B 1 290 ? -18.781 -14.664 -14.641 1 95.12 290 ASP B O 1
ATOM 6037 N N . GLY B 1 291 ? -17.203 -13.734 -15.961 1 94.25 291 GLY B N 1
ATOM 6038 C CA . GLY B 1 291 ? -16.922 -12.633 -15.055 1 94.25 291 GLY B CA 1
ATOM 6039 C C . GLY B 1 291 ? -15.859 -12.969 -14.023 1 94.25 291 GLY B C 1
ATOM 6040 O O . GLY B 1 291 ? -15.477 -12.117 -13.219 1 94.25 291 GLY B O 1
ATOM 6041 N N . MET B 1 292 ? -15.305 -14.148 -14.195 1 96.75 292 MET B N 1
ATOM 6042 C CA . MET B 1 292 ? -14.359 -14.641 -13.195 1 96.75 292 MET B CA 1
ATOM 6043 C C . MET B 1 292 ? -12.992 -13.992 -13.375 1 96.75 292 MET B C 1
ATOM 6045 O O . MET B 1 292 ? -12.586 -13.695 -14.5 1 96.75 292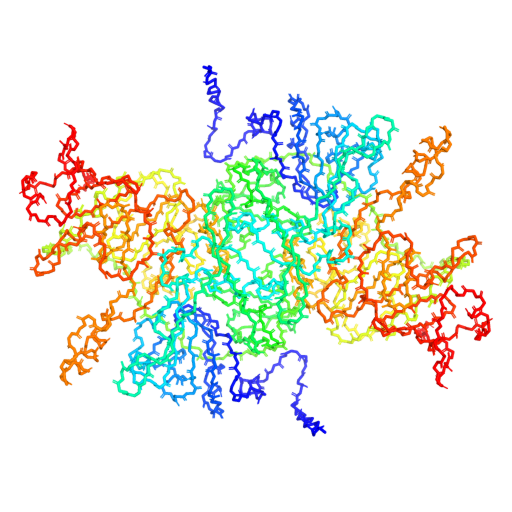 MET B O 1
ATOM 6049 N N . TYR B 1 293 ? -12.352 -13.695 -12.305 1 98.12 293 TYR B N 1
ATOM 6050 C CA . TYR B 1 293 ? -10.93 -13.375 -12.266 1 98.12 293 TYR B CA 1
ATOM 6051 C C . TYR B 1 293 ? -10.117 -14.586 -11.828 1 98.12 293 TYR B C 1
ATOM 6053 O O . TYR B 1 293 ? -10.375 -15.164 -10.773 1 98.12 293 TYR B O 1
ATOM 6061 N N . ALA B 1 294 ? -9.094 -14.969 -12.625 1 98.31 294 ALA B N 1
ATOM 6062 C CA . ALA B 1 294 ? -8.359 -16.203 -12.336 1 98.31 294 ALA B CA 1
ATOM 6063 C C . ALA B 1 294 ? -6.855 -15.984 -12.5 1 98.31 294 ALA B C 1
ATOM 6065 O O . ALA B 1 294 ? -6.422 -15.133 -13.273 1 98.31 294 ALA B O 1
ATOM 6066 N N . ASN B 1 295 ? -6.105 -16.656 -11.734 1 98.38 295 ASN B N 1
ATOM 6067 C CA . ASN B 1 295 ? -4.656 -16.75 -11.867 1 98.38 295 ASN B CA 1
ATOM 6068 C C . ASN B 1 295 ? -4.227 -18.188 -12.211 1 98.38 295 ASN B C 1
ATOM 6070 O O . ASN B 1 295 ? -4.57 -19.125 -11.508 1 98.38 295 ASN B O 1
ATOM 6074 N N . LEU B 1 296 ? -3.492 -18.328 -13.258 1 96.5 296 LEU B N 1
ATOM 6075 C CA . LEU B 1 296 ? -3.146 -19.656 -13.758 1 96.5 296 LEU B CA 1
ATOM 6076 C C . LEU B 1 296 ? -1.64 -19.891 -13.688 1 96.5 296 LEU B C 1
ATOM 6078 O O . LEU B 1 296 ? -0.859 -19.094 -14.211 1 96.5 296 LEU B O 1
ATOM 6082 N N . GLY B 1 297 ? -1.301 -20.953 -13 1 90.25 297 GLY B N 1
ATOM 6083 C CA . GLY B 1 297 ? 0.091 -21.359 -13.07 1 90.25 297 GLY B CA 1
ATOM 6084 C C . GLY B 1 297 ? 0.515 -21.797 -14.461 1 90.25 297 GLY B C 1
ATOM 6085 O O . GLY B 1 297 ? -0.323 -21.969 -15.344 1 90.25 297 GLY B O 1
ATOM 6086 N N . ILE B 1 298 ? 1.735 -21.969 -14.68 1 80.88 298 ILE B N 1
ATOM 6087 C CA . ILE B 1 298 ? 2.295 -22.328 -15.977 1 80.88 298 ILE B CA 1
ATOM 6088 C C . ILE B 1 298 ? 1.962 -23.781 -16.297 1 80.88 298 ILE B C 1
ATOM 6090 O O . ILE B 1 298 ? 1.689 -24.578 -15.391 1 80.88 298 ILE B O 1
ATOM 6094 N N . GLY B 1 299 ? 1.921 -24.203 -17.609 1 83.25 299 GLY B N 1
ATOM 6095 C CA . GLY B 1 299 ? 1.695 -25.562 -18.047 1 83.25 299 GLY B CA 1
ATOM 6096 C C . GLY B 1 299 ? 0.238 -25.859 -18.344 1 83.25 299 GLY B C 1
ATOM 6097 O O . GLY B 1 299 ? -0.391 -25.172 -19.141 1 83.25 299 GLY B O 1
ATOM 6098 N N . ILE B 1 300 ? -0.281 -26.812 -17.641 1 88.44 300 ILE B N 1
ATOM 6099 C CA . ILE B 1 300 ? -1.634 -27.297 -17.891 1 88.44 300 ILE B CA 1
ATOM 6100 C C . ILE B 1 300 ? -2.643 -26.188 -17.594 1 88.44 300 ILE B C 1
ATOM 6102 O O . ILE B 1 300 ? -3.582 -25.969 -18.375 1 88.44 300 ILE B O 1
ATOM 6106 N N . PRO B 1 301 ? -2.438 -25.422 -16.578 1 90.31 301 PRO B N 1
ATOM 6107 C CA . PRO B 1 301 ? -3.412 -24.375 -16.266 1 90.31 301 PRO B CA 1
ATOM 6108 C C . PRO B 1 301 ? -3.557 -23.359 -17.391 1 90.31 301 PRO B C 1
ATOM 6110 O O . PRO B 1 301 ? -4.676 -22.969 -17.734 1 90.31 301 PRO B O 1
ATOM 6113 N N . VAL B 1 302 ? -2.48 -22.969 -17.938 1 86.31 302 VAL B N 1
ATOM 6114 C CA . VAL B 1 302 ? -2.545 -22 -19.047 1 86.31 302 VAL B CA 1
ATOM 6115 C C . VAL B 1 302 ? -3.238 -22.641 -20.25 1 86.31 302 VAL B C 1
ATOM 6117 O O . VAL B 1 302 ? -3.992 -21.969 -20.953 1 86.31 302 VAL B O 1
ATOM 6120 N N . LEU B 1 303 ? -2.965 -23.906 -20.484 1 88.94 303 LEU B N 1
ATOM 6121 C CA . LEU B 1 303 ? -3.617 -24.625 -21.578 1 88.94 303 LEU B CA 1
ATOM 6122 C C . LEU B 1 303 ? -5.133 -24.594 -21.422 1 88.94 303 LEU B C 1
ATOM 6124 O O . LEU B 1 303 ? -5.863 -24.5 -22.406 1 88.94 303 LEU B O 1
ATOM 6128 N N . ALA B 1 304 ? -5.566 -24.625 -20.266 1 93.5 304 ALA B N 1
ATOM 6129 C CA . ALA B 1 304 ? -7 -24.641 -19.969 1 93.5 304 ALA B CA 1
ATOM 6130 C C . ALA B 1 304 ? -7.664 -23.344 -20.453 1 93.5 304 ALA B C 1
ATOM 6132 O O . ALA B 1 304 ? -8.852 -23.359 -20.812 1 93.5 304 ALA B O 1
ATOM 6133 N N . SER B 1 305 ? -6.969 -22.266 -20.422 1 91.56 305 SER B N 1
ATOM 6134 C CA . SER B 1 305 ? -7.531 -20.984 -20.844 1 91.56 305 SER B CA 1
ATOM 6135 C C . SER B 1 305 ? -7.898 -21 -22.312 1 91.56 305 SER B C 1
ATOM 6137 O O . SER B 1 305 ? -8.727 -20.203 -22.766 1 91.56 305 SER B O 1
ATOM 6139 N N . ASN B 1 306 ? -7.285 -21.891 -23.062 1 89.44 306 ASN B N 1
ATOM 6140 C CA . ASN B 1 306 ? -7.586 -22.016 -24.484 1 89.44 306 ASN B CA 1
ATOM 6141 C C . ASN B 1 306 ? -8.969 -22.625 -24.719 1 89.44 306 ASN B C 1
ATOM 6143 O O . ASN B 1 306 ? -9.492 -22.578 -25.828 1 89.44 306 ASN B O 1
ATOM 6147 N N . TYR B 1 307 ? -9.5 -23.188 -23.719 1 93.69 307 TYR B N 1
ATOM 6148 C CA . TYR B 1 307 ? -10.766 -23.891 -23.859 1 93.69 307 TYR B CA 1
ATOM 6149 C C . TYR B 1 307 ? -11.914 -23.094 -23.25 1 93.69 307 TYR B C 1
ATOM 6151 O O . TYR B 1 307 ? -13.023 -23.609 -23.109 1 93.69 307 TYR B O 1
ATOM 6159 N N . ILE B 1 308 ? -11.656 -21.859 -22.844 1 91.94 308 ILE B N 1
ATOM 6160 C CA . ILE B 1 308 ? -12.734 -21 -22.375 1 91.94 308 ILE B CA 1
ATOM 6161 C C . ILE B 1 308 ? -13.727 -20.75 -23.516 1 91.94 308 ILE B C 1
ATOM 6163 O O . ILE B 1 308 ? -13.344 -20.312 -24.594 1 91.94 308 ILE B O 1
ATOM 6167 N N . PRO B 1 309 ? -14.969 -21.047 -23.297 1 90.88 309 PRO B N 1
ATOM 6168 C CA . PRO B 1 309 ? -15.953 -20.906 -24.375 1 90.88 309 PRO B CA 1
ATOM 6169 C C . PRO B 1 309 ? -16.078 -19.469 -24.875 1 90.88 309 PRO B C 1
ATOM 6171 O O . PRO B 1 309 ? -15.859 -18.516 -24.109 1 90.88 309 PRO B O 1
ATOM 6174 N N . ASP B 1 310 ? -16.562 -19.422 -26.078 1 88.5 310 ASP B N 1
ATOM 6175 C CA . ASP B 1 310 ? -16.875 -18.109 -26.641 1 88.5 310 ASP B CA 1
ATOM 6176 C C . ASP B 1 310 ? -18 -17.422 -25.859 1 88.5 310 ASP B C 1
ATOM 6178 O O . ASP B 1 310 ? -18.953 -18.078 -25.438 1 88.5 310 ASP B O 1
ATOM 6182 N N . GLY B 1 311 ? -17.844 -16.25 -25.609 1 88.94 311 GLY B N 1
ATOM 6183 C CA . GLY B 1 311 ? -18.875 -15.508 -24.906 1 88.94 311 GLY B CA 1
ATOM 6184 C C . GLY B 1 311 ? -18.625 -15.422 -23.406 1 88.94 311 GLY B C 1
ATOM 6185 O O . GLY B 1 311 ? -19.25 -14.617 -22.719 1 88.94 311 GLY B O 1
ATOM 6186 N N . MET B 1 312 ? -17.766 -16.359 -23.016 1 92.06 312 MET B N 1
ATOM 6187 C CA . MET B 1 312 ? -17.422 -16.281 -21.594 1 92.06 312 MET B CA 1
ATOM 6188 C C . MET B 1 312 ? -16.203 -15.383 -21.375 1 92.06 312 MET B C 1
ATOM 6190 O O . MET B 1 312 ? -15.172 -15.57 -22.016 1 92.06 312 MET B O 1
ATOM 6194 N N . SER B 1 313 ? -16.438 -14.422 -20.453 1 92.06 313 SER B N 1
ATOM 6195 C CA . SER B 1 313 ? -15.367 -13.484 -20.156 1 92.06 313 SER B CA 1
ATOM 6196 C C . SER B 1 313 ? -14.664 -13.844 -18.844 1 92.06 313 SER B C 1
ATOM 6198 O O . SER B 1 313 ? -15.289 -13.836 -17.781 1 92.06 313 SER B O 1
ATOM 6200 N N . VAL B 1 314 ? -13.398 -14.234 -18.969 1 95.81 314 VAL B N 1
ATOM 6201 C CA . VAL B 1 314 ? -12.547 -14.492 -17.812 1 95.81 314 VAL B CA 1
ATOM 6202 C C . VAL B 1 314 ? -11.328 -13.586 -17.844 1 95.81 314 VAL B C 1
ATOM 6204 O O . VAL B 1 314 ? -10.625 -13.523 -18.859 1 95.81 314 VAL B O 1
ATOM 6207 N N . MET B 1 315 ? -11.148 -12.805 -16.812 1 97.19 315 MET B N 1
ATOM 6208 C CA . MET B 1 315 ? -9.969 -11.953 -16.719 1 97.19 315 MET B CA 1
ATOM 6209 C C . MET B 1 315 ? -8.82 -12.672 -16.016 1 97.19 315 MET B C 1
ATOM 6211 O O . MET B 1 315 ? -8.914 -12.977 -14.82 1 97.19 315 MET B O 1
ATOM 6215 N N . LEU B 1 316 ? -7.762 -12.867 -16.766 1 97.81 316 LEU B N 1
ATOM 6216 C CA . LEU B 1 316 ? -6.617 -13.586 -16.203 1 97.81 316 LEU B CA 1
ATOM 6217 C C . LEU B 1 316 ? -5.625 -12.617 -15.57 1 97.81 316 LEU B C 1
ATOM 6219 O O . LEU B 1 316 ? -5.301 -11.578 -16.156 1 97.81 316 LEU B O 1
ATOM 6223 N N . GLN B 1 317 ? -5.242 -12.938 -14.406 1 98.44 317 GLN B N 1
ATOM 6224 C CA . GLN B 1 317 ? -4.266 -12.156 -13.648 1 98.44 317 GLN B CA 1
ATOM 6225 C C . GLN B 1 317 ? -2.877 -12.781 -13.742 1 98.44 317 GLN B C 1
ATOM 6227 O O . GLN B 1 317 ? -2.727 -14 -13.617 1 98.44 317 GLN B O 1
ATOM 6232 N N . SER B 1 318 ? -1.87 -11.977 -14.07 1 97.88 318 SER B N 1
ATOM 6233 C CA . SER B 1 318 ? -0.463 -12.344 -13.961 1 97.88 318 SER B CA 1
ATOM 6234 C C . SER B 1 318 ? 0.219 -11.602 -12.812 1 97.88 318 SER B C 1
ATOM 6236 O O . SER B 1 318 ? 0.214 -10.367 -12.781 1 97.88 318 SER B O 1
ATOM 6238 N N . GLU B 1 319 ? 0.868 -12.32 -11.984 1 97 319 GLU B N 1
ATOM 6239 C CA . GLU B 1 319 ? 1.308 -11.812 -10.688 1 97 319 GLU B CA 1
ATOM 6240 C C . GLU B 1 319 ? 2.402 -10.766 -10.852 1 97 319 GLU B C 1
ATOM 6242 O O . GLU B 1 319 ? 2.705 -10.023 -9.914 1 97 319 GLU B O 1
ATOM 6247 N N . ASN B 1 320 ? 3.039 -10.664 -11.984 1 97.5 320 ASN B N 1
ATOM 6248 C CA . ASN B 1 320 ? 4.082 -9.664 -12.195 1 97.5 320 ASN B CA 1
ATOM 6249 C C . ASN B 1 320 ? 3.494 -8.297 -12.508 1 97.5 320 ASN B C 1
ATOM 6251 O O . ASN B 1 320 ? 4.23 -7.332 -12.727 1 97.5 320 ASN B O 1
ATOM 6255 N N . GLY B 1 321 ? 2.113 -8.195 -12.555 1 98.44 321 GLY B N 1
ATOM 6256 C CA . GLY B 1 321 ? 1.531 -6.863 -12.617 1 98.44 321 GLY B CA 1
ATOM 6257 C C . GLY B 1 321 ? 0.582 -6.684 -13.789 1 98.44 321 GLY B C 1
ATOM 6258 O O . GLY B 1 321 ? 0.543 -5.613 -14.398 1 98.44 321 GLY B O 1
ATOM 6259 N N . ILE B 1 322 ? -0.163 -7.758 -14.148 1 98.69 322 ILE B N 1
ATOM 6260 C CA . ILE B 1 322 ? -1.125 -7.66 -15.242 1 98.69 322 ILE B CA 1
ATOM 6261 C C . ILE B 1 322 ? -2.48 -8.195 -14.781 1 98.69 322 ILE B C 1
ATOM 6263 O O . ILE B 1 322 ? -2.561 -9.258 -14.164 1 98.69 322 ILE B O 1
ATOM 6267 N N . LEU B 1 323 ? -3.516 -7.465 -15.008 1 98.81 323 LEU B N 1
ATOM 6268 C CA . LEU B 1 323 ? -4.883 -7.973 -15.039 1 98.81 323 LEU B CA 1
ATOM 6269 C C . LEU B 1 323 ? -5.457 -7.891 -16.453 1 98.81 323 LEU B C 1
ATOM 6271 O O . LEU B 1 323 ? -5.527 -6.809 -17.031 1 98.81 323 LEU B O 1
ATOM 6275 N N . GLY B 1 324 ? -5.816 -9.016 -16.969 1 98.25 324 GLY B N 1
ATOM 6276 C CA . GLY B 1 324 ? -6.262 -9.078 -18.359 1 98.25 324 GLY B CA 1
ATOM 6277 C C . GLY B 1 324 ? -5.207 -9.625 -19.297 1 98.25 324 GLY B C 1
ATOM 6278 O O . GLY B 1 324 ? -4.93 -9.031 -20.344 1 98.25 324 GLY B O 1
ATOM 6279 N N . LEU B 1 325 ? -4.562 -10.695 -18.859 1 97.12 325 LEU B N 1
ATOM 6280 C CA . LEU B 1 325 ? -3.568 -11.383 -19.672 1 97.12 325 LEU B CA 1
ATOM 6281 C C . LEU B 1 325 ? -4.199 -11.922 -20.953 1 97.12 325 LEU B C 1
ATOM 6283 O O . LEU B 1 325 ? -5.297 -12.484 -20.922 1 97.12 325 LEU B O 1
ATOM 6287 N N . GLY B 1 326 ? -3.49 -11.688 -22.078 1 95.19 326 GLY B N 1
ATOM 6288 C CA . GLY B 1 326 ? -3.957 -12.156 -23.375 1 95.19 326 GLY B CA 1
ATOM 6289 C C . GLY B 1 326 ? -3.084 -13.25 -23.953 1 95.19 326 GLY B C 1
ATOM 6290 O O . GLY B 1 326 ? -2.227 -13.805 -23.266 1 95.19 326 GLY B O 1
ATOM 6291 N N . PRO B 1 327 ? -3.342 -13.602 -25.125 1 93.69 327 PRO B N 1
ATOM 6292 C CA . PRO B 1 327 ? -2.59 -14.672 -25.781 1 93.69 327 PRO B CA 1
ATOM 6293 C C . PRO B 1 327 ? -1.16 -14.258 -26.125 1 93.69 327 PRO B C 1
ATOM 6295 O O . PRO B 1 327 ? -0.779 -13.102 -25.922 1 93.69 327 PRO B O 1
ATOM 6298 N N . PHE B 1 328 ? -0.37 -15.234 -26.594 1 95.62 328 PHE B N 1
ATOM 6299 C CA . PHE B 1 328 ? 0.963 -14.93 -27.094 1 95.62 328 PHE B CA 1
ATOM 6300 C C . PHE B 1 328 ? 0.883 -14.016 -28.312 1 95.62 328 PHE B C 1
ATOM 6302 O O . PHE B 1 328 ? -0.039 -14.133 -29.125 1 95.62 328 PHE B O 1
ATOM 6309 N N . PRO B 1 329 ? 1.824 -13.102 -28.453 1 97.56 329 PRO B N 1
ATOM 6310 C CA . PRO B 1 329 ? 1.804 -12.156 -29.578 1 97.56 329 PRO B CA 1
ATOM 6311 C C . PRO B 1 329 ? 2.277 -12.789 -30.891 1 97.56 329 PRO B C 1
ATOM 6313 O O . PRO B 1 329 ? 2.924 -13.836 -30.875 1 97.56 329 PRO B O 1
ATOM 6316 N N . THR B 1 330 ? 1.852 -12.148 -32 1 96.69 330 THR B N 1
ATOM 6317 C CA . THR B 1 330 ? 2.566 -12.414 -33.25 1 96.69 330 THR B CA 1
ATOM 6318 C C . THR B 1 330 ? 3.969 -11.812 -33.188 1 96.69 330 THR B C 1
ATOM 6320 O O . THR B 1 330 ? 4.258 -10.961 -32.344 1 96.69 330 THR B O 1
ATOM 6323 N N . LYS B 1 331 ? 4.754 -12.289 -34.062 1 95.94 331 LYS B N 1
ATOM 6324 C CA . LYS B 1 331 ? 6.164 -11.914 -34.062 1 95.94 331 LYS B CA 1
ATOM 6325 C C . LYS B 1 331 ? 6.328 -10.391 -34.062 1 95.94 331 LYS B C 1
ATOM 6327 O O . LYS B 1 331 ? 7.184 -9.844 -33.375 1 95.94 331 LYS B O 1
ATOM 6332 N N . ASP B 1 332 ? 5.512 -9.727 -34.812 1 95.94 332 ASP B N 1
ATOM 6333 C CA . ASP B 1 332 ? 5.633 -8.289 -35 1 95.94 332 ASP B CA 1
ATOM 6334 C C . ASP B 1 332 ? 5.129 -7.52 -33.781 1 95.94 332 ASP B C 1
ATOM 6336 O O . ASP B 1 332 ? 5.375 -6.316 -33.656 1 95.94 332 ASP B O 1
ATOM 6340 N N . LYS B 1 333 ? 4.547 -8.203 -32.812 1 96.69 333 LYS B N 1
ATOM 6341 C CA . LYS B 1 333 ? 3.943 -7.527 -31.672 1 96.69 333 LYS B CA 1
ATOM 6342 C C . LYS B 1 333 ? 4.672 -7.883 -30.375 1 96.69 333 LYS B C 1
ATOM 6344 O O . LYS B 1 333 ? 4.211 -7.551 -29.281 1 96.69 333 LYS B O 1
ATOM 6349 N N . VAL B 1 334 ? 5.781 -8.531 -30.531 1 97.75 334 VAL B N 1
ATOM 6350 C CA . VAL B 1 334 ? 6.574 -8.875 -29.359 1 97.75 334 VAL B CA 1
ATOM 6351 C C . VAL B 1 334 ? 7.086 -7.602 -28.688 1 97.75 334 VAL B C 1
ATOM 6353 O O . VAL B 1 334 ? 7.621 -6.711 -29.344 1 97.75 334 VAL B O 1
ATOM 6356 N N . ASP B 1 335 ? 6.859 -7.445 -27.422 1 97.94 335 ASP B N 1
ATOM 6357 C CA . ASP B 1 335 ? 7.32 -6.34 -26.594 1 97.94 335 ASP B CA 1
ATOM 6358 C C . ASP B 1 335 ? 8.078 -6.852 -25.375 1 97.94 335 ASP B C 1
ATOM 6360 O O . ASP B 1 335 ? 7.504 -7.52 -24.516 1 97.94 335 ASP B O 1
ATOM 6364 N N . PRO B 1 336 ? 9.344 -6.543 -25.281 1 97.38 336 PRO B N 1
ATOM 6365 C CA . PRO B 1 336 ? 10.148 -7.078 -24.172 1 97.38 336 PRO B CA 1
ATOM 6366 C C . PRO B 1 336 ? 9.656 -6.598 -22.812 1 97.38 336 PRO B C 1
ATOM 6368 O O . PRO B 1 336 ? 10.039 -7.16 -21.781 1 97.38 336 PRO B O 1
ATOM 6371 N N . ASP B 1 337 ? 8.883 -5.562 -22.734 1 98.5 337 ASP B N 1
ATOM 6372 C CA . ASP B 1 337 ? 8.375 -5.047 -21.469 1 98.5 337 ASP B CA 1
ATOM 6373 C C . ASP B 1 337 ? 7.012 -5.652 -21.141 1 98.5 337 ASP B C 1
ATOM 6375 O O . ASP B 1 337 ? 6.379 -5.266 -20.156 1 98.5 337 ASP B O 1
ATOM 6379 N N . LEU B 1 338 ? 6.559 -6.543 -21.953 1 98.62 338 LEU B N 1
ATOM 6380 C CA . LEU B 1 338 ? 5.258 -7.16 -21.719 1 98.62 338 LEU B CA 1
ATOM 6381 C C . LEU B 1 338 ? 5.379 -8.68 -21.672 1 98.62 338 LEU B C 1
ATOM 6383 O O . LEU B 1 338 ? 5.242 -9.359 -22.688 1 98.62 338 LEU B O 1
ATOM 6387 N N . ILE B 1 339 ? 5.602 -9.141 -20.5 1 98 339 ILE B N 1
ATOM 6388 C CA . ILE B 1 339 ? 5.754 -10.57 -20.25 1 98 339 ILE B CA 1
ATOM 6389 C C . ILE B 1 339 ? 4.809 -11.008 -19.141 1 98 339 ILE B C 1
ATOM 6391 O O . ILE B 1 339 ? 4.293 -10.172 -18.391 1 98 339 ILE B O 1
ATOM 6395 N N . ASN B 1 340 ? 4.535 -12.312 -19.031 1 96.62 340 ASN B N 1
ATOM 6396 C CA . ASN B 1 340 ? 3.752 -12.852 -17.922 1 96.62 340 ASN B CA 1
ATOM 6397 C C . ASN B 1 340 ? 4.648 -13.383 -16.812 1 96.62 340 ASN B C 1
ATOM 6399 O O . ASN B 1 340 ? 5.867 -13.188 -16.844 1 96.62 340 ASN B O 1
ATOM 6403 N N . ALA B 1 341 ? 4.066 -14 -15.82 1 95.31 341 ALA B N 1
ATOM 6404 C CA . ALA B 1 341 ? 4.785 -14.484 -14.648 1 95.31 341 ALA B CA 1
ATOM 6405 C C . ALA B 1 341 ? 5.727 -15.625 -15.016 1 95.31 341 ALA B C 1
ATOM 6407 O O . ALA B 1 341 ? 6.637 -15.961 -14.25 1 95.31 341 ALA B O 1
ATOM 6408 N N . GLY B 1 342 ? 5.492 -16.297 -16.125 1 93.38 342 GLY B N 1
ATOM 6409 C CA . GLY B 1 342 ? 6.41 -17.297 -16.656 1 93.38 342 GLY B CA 1
ATOM 6410 C C . GLY B 1 342 ? 7.539 -16.703 -17.469 1 93.38 342 GLY B C 1
ATOM 6411 O O . GLY B 1 342 ? 8.32 -17.422 -18.094 1 93.38 342 GLY B O 1
ATOM 6412 N N . LYS B 1 343 ? 7.594 -15.391 -17.547 1 95.19 343 LYS B N 1
ATOM 6413 C CA . LYS B 1 343 ? 8.594 -14.633 -18.297 1 95.19 343 LYS B CA 1
ATOM 6414 C C . LYS B 1 343 ? 8.438 -14.852 -19.797 1 95.19 343 LYS B C 1
ATOM 6416 O O . LYS B 1 343 ? 9.43 -14.875 -20.531 1 95.19 343 LYS B O 1
ATOM 6421 N N . GLU B 1 344 ? 7.262 -15.086 -20.234 1 95.81 344 GLU B N 1
ATOM 6422 C CA . GLU B 1 344 ? 6.941 -15.273 -21.641 1 95.81 344 GLU B CA 1
ATOM 6423 C C . GLU B 1 344 ? 6.363 -14 -22.25 1 95.81 344 GLU B C 1
ATOM 6425 O O . GLU B 1 344 ? 5.656 -13.25 -21.578 1 95.81 344 GLU B O 1
ATOM 6430 N N . SER B 1 345 ? 6.66 -13.836 -23.578 1 97.88 345 SER B N 1
ATOM 6431 C CA . SER B 1 345 ? 6.02 -12.727 -24.281 1 97.88 345 SER B CA 1
ATOM 6432 C C . SER B 1 345 ? 4.512 -12.914 -24.344 1 97.88 345 SER B C 1
ATOM 6434 O O . SER B 1 345 ? 4.031 -14 -24.672 1 97.88 345 SER B O 1
ATOM 6436 N N . VAL B 1 346 ? 3.777 -11.852 -24.062 1 97.56 346 VAL B N 1
ATOM 6437 C CA . VAL B 1 346 ? 2.324 -11.984 -24.031 1 97.56 346 VAL B CA 1
ATOM 6438 C C . VAL B 1 346 ? 1.683 -10.711 -24.578 1 97.56 346 VAL B C 1
ATOM 6440 O O . VAL B 1 346 ? 2.381 -9.773 -24.969 1 97.56 346 VAL B O 1
ATOM 6443 N N . THR B 1 347 ? 0.438 -10.734 -24.75 1 97.56 347 THR B N 1
ATOM 6444 C CA . THR B 1 347 ? -0.411 -9.57 -24.984 1 97.56 347 THR B CA 1
ATOM 6445 C C . THR B 1 347 ? -1.386 -9.375 -23.828 1 97.56 347 THR B C 1
ATOM 6447 O O . THR B 1 347 ? -1.29 -10.055 -22.797 1 97.56 347 THR B O 1
ATOM 6450 N N . VAL B 1 348 ? -2.227 -8.383 -23.922 1 98.12 348 VAL B N 1
ATOM 6451 C CA . VAL B 1 348 ? -3.309 -8.203 -22.953 1 98.12 348 VAL B CA 1
ATOM 6452 C C . VAL B 1 348 ? -4.629 -8.008 -23.703 1 98.12 348 VAL B C 1
ATOM 6454 O O . VAL B 1 348 ? -4.641 -7.668 -24.875 1 98.12 348 VAL B O 1
ATOM 6457 N N . VAL B 1 349 ? -5.746 -8.289 -23.047 1 96.88 349 VAL B N 1
ATOM 6458 C CA . VAL B 1 349 ? -7.07 -8.086 -23.625 1 96.88 349 VAL B CA 1
ATOM 6459 C C . VAL B 1 349 ? -7.504 -6.637 -23.422 1 96.88 349 VAL B C 1
ATOM 6461 O O . VAL B 1 349 ? -6.898 -5.902 -22.641 1 96.88 349 VAL B O 1
ATOM 6464 N N . GLN B 1 350 ? -8.5 -6.219 -24.125 1 96.31 350 GLN B N 1
ATOM 6465 C CA . GLN B 1 350 ? -9.062 -4.887 -23.938 1 96.31 350 GLN B CA 1
ATOM 6466 C C . GLN B 1 350 ? -9.586 -4.707 -22.516 1 96.31 350 GLN B C 1
ATOM 6468 O O . GLN B 1 350 ? -10.281 -5.574 -22 1 96.31 350 GLN B O 1
ATOM 6473 N N . GLY B 1 351 ? -9.227 -3.617 -21.875 1 97.56 351 GLY B N 1
ATOM 6474 C CA . GLY B 1 351 ? -9.656 -3.357 -20.516 1 97.56 351 GLY B CA 1
ATOM 6475 C C . GLY B 1 351 ? -8.664 -3.84 -19.469 1 97.56 351 GLY B C 1
ATOM 6476 O O . GLY B 1 351 ? -8.922 -3.74 -18.266 1 97.56 351 GLY B O 1
ATOM 6477 N N . ALA B 1 352 ? -7.488 -4.262 -19.984 1 98.69 352 ALA B N 1
ATOM 6478 C CA . ALA B 1 352 ? -6.449 -4.738 -19.078 1 98.69 352 ALA B CA 1
ATOM 6479 C C . ALA B 1 352 ? -5.879 -3.596 -18.25 1 98.69 352 ALA B C 1
ATOM 6481 O O . ALA B 1 352 ? -6.09 -2.422 -18.562 1 98.69 352 ALA B O 1
ATOM 6482 N N . ALA B 1 353 ? -5.207 -3.982 -17.172 1 98.81 353 ALA B N 1
ATOM 6483 C CA . ALA B 1 353 ? -4.559 -3.021 -16.281 1 98.81 353 ALA B CA 1
ATOM 6484 C C . ALA B 1 353 ? -3.139 -3.467 -15.93 1 98.81 353 ALA B C 1
ATOM 6486 O O . ALA B 1 353 ? -2.881 -4.66 -15.758 1 98.81 353 ALA B O 1
ATOM 6487 N N . TYR B 1 354 ? -2.221 -2.48 -15.898 1 98.81 354 TYR B N 1
ATOM 6488 C CA . TYR B 1 354 ? -0.867 -2.713 -15.406 1 98.81 354 TYR B CA 1
ATOM 6489 C C . TYR B 1 354 ? -0.677 -2.105 -14.023 1 98.81 354 TYR B C 1
ATOM 6491 O O . TYR B 1 354 ? -1.237 -1.049 -13.719 1 98.81 354 TYR B O 1
ATOM 6499 N N . PHE B 1 355 ? 0.103 -2.744 -13.188 1 98.56 355 PHE B N 1
ATOM 6500 C CA . PHE B 1 355 ? 0.394 -2.258 -11.844 1 98.56 355 PHE B CA 1
ATOM 6501 C C . PHE B 1 355 ? 1.65 -2.916 -11.289 1 98.56 355 PHE B C 1
ATOM 6503 O O . PHE B 1 355 ? 2.246 -3.777 -11.938 1 98.56 355 PHE B O 1
ATOM 6510 N N . GLY B 1 356 ? 2.129 -2.469 -10.156 1 98.56 356 GLY B N 1
ATOM 6511 C CA . GLY B 1 356 ? 3.309 -3.031 -9.523 1 98.56 356 GLY B CA 1
ATOM 6512 C C . GLY B 1 356 ? 3.041 -4.355 -8.836 1 98.56 356 GLY B C 1
ATOM 6513 O O . GLY B 1 356 ? 1.886 -4.719 -8.609 1 98.56 356 GLY B O 1
ATOM 6514 N N . SER B 1 357 ? 4.105 -5.004 -8.5 1 98.62 357 SER B N 1
ATOM 6515 C CA . SER B 1 357 ? 3.994 -6.312 -7.863 1 98.62 357 SER B CA 1
ATOM 6516 C C . SER B 1 357 ? 3.322 -6.203 -6.496 1 98.62 357 SER B C 1
ATOM 6518 O O . SER B 1 357 ? 2.646 -7.137 -6.055 1 98.62 357 SER B O 1
ATOM 6520 N N . ASP B 1 358 ? 3.504 -5.098 -5.812 1 98.5 358 ASP B N 1
ATOM 6521 C CA . ASP B 1 358 ? 2.855 -4.891 -4.52 1 98.5 358 ASP B CA 1
ATOM 6522 C C . ASP B 1 358 ? 1.336 -4.855 -4.668 1 98.5 358 ASP B C 1
ATOM 6524 O O . ASP B 1 358 ? 0.618 -5.516 -3.912 1 98.5 358 ASP B O 1
ATOM 6528 N N . ASP B 1 359 ? 0.839 -4.176 -5.676 1 98.38 359 ASP B N 1
ATOM 6529 C CA . ASP B 1 359 ? -0.595 -4.129 -5.945 1 98.38 359 ASP B CA 1
ATOM 6530 C C . ASP B 1 359 ? -1.109 -5.492 -6.406 1 98.38 359 ASP B C 1
ATOM 6532 O O . ASP B 1 359 ? -2.219 -5.895 -6.051 1 98.38 359 ASP B O 1
ATOM 6536 N N . SER B 1 360 ? -0.319 -6.113 -7.199 1 98.75 360 SER B N 1
ATOM 6537 C CA . SER B 1 360 ? -0.699 -7.422 -7.715 1 98.75 360 SER B CA 1
ATOM 6538 C C . SER B 1 360 ? -0.97 -8.406 -6.586 1 98.75 360 SER B C 1
ATOM 6540 O O . SER B 1 360 ? -1.991 -9.094 -6.586 1 98.75 360 SER B O 1
ATOM 6542 N N . PHE B 1 361 ? -0.107 -8.398 -5.66 1 98.75 361 PHE B N 1
ATOM 6543 C CA . PHE B 1 361 ? -0.232 -9.398 -4.602 1 98.75 361 PHE B CA 1
ATOM 6544 C C . PHE B 1 361 ? -1.173 -8.906 -3.508 1 98.75 361 PHE B C 1
ATOM 6546 O O . PHE B 1 361 ? -1.675 -9.703 -2.713 1 98.75 361 PHE B O 1
ATOM 6553 N N . ALA B 1 362 ? -1.407 -7.586 -3.418 1 98.62 362 ALA B N 1
ATOM 6554 C CA . ALA B 1 362 ? -2.504 -7.117 -2.574 1 98.62 362 ALA B CA 1
ATOM 6555 C C . ALA B 1 362 ? -3.844 -7.656 -3.066 1 98.62 362 ALA B C 1
ATOM 6557 O O . ALA B 1 362 ? -4.688 -8.07 -2.268 1 98.62 362 ALA B O 1
ATOM 6558 N N . MET B 1 363 ? -3.961 -7.672 -4.383 1 98.06 363 MET B N 1
ATOM 6559 C CA . MET B 1 363 ? -5.152 -8.227 -5.023 1 98.06 363 MET B CA 1
ATOM 6560 C C . MET B 1 363 ? -5.32 -9.703 -4.676 1 98.06 363 MET B C 1
ATOM 6562 O O . MET B 1 363 ? -6.43 -10.148 -4.379 1 98.06 363 MET B O 1
ATOM 6566 N N . ILE B 1 364 ? -4.254 -10.391 -4.676 1 98.62 364 ILE B N 1
ATOM 6567 C CA . ILE B 1 364 ? -4.258 -11.82 -4.391 1 98.62 364 ILE B CA 1
ATOM 6568 C C . ILE B 1 364 ? -4.531 -12.055 -2.904 1 98.62 364 ILE B C 1
ATOM 6570 O O . ILE B 1 364 ? -5.504 -12.719 -2.543 1 98.62 364 ILE B O 1
ATOM 6574 N N . ARG B 1 365 ? -3.771 -11.445 -2.049 1 98.62 365 ARG B N 1
ATOM 6575 C CA . ARG B 1 365 ? -3.857 -11.656 -0.608 1 98.62 365 ARG B CA 1
ATOM 6576 C C . ARG B 1 365 ? -5.195 -11.172 -0.06 1 98.62 365 ARG B C 1
ATOM 6578 O O . ARG B 1 365 ? -5.719 -11.742 0.901 1 98.62 365 ARG B O 1
ATOM 6585 N N . GLY B 1 366 ? -5.75 -10.141 -0.746 1 97.94 366 GLY B N 1
ATOM 6586 C CA . GLY B 1 366 ? -7.023 -9.586 -0.319 1 97.94 366 GLY B CA 1
ATOM 6587 C C . GLY B 1 366 ? -8.211 -10.445 -0.71 1 97.94 366 GLY B C 1
ATOM 6588 O O . GLY B 1 366 ? -9.352 -10.141 -0.354 1 97.94 366 GLY B O 1
ATOM 6589 N N . GLY B 1 367 ? -7.965 -11.516 -1.445 1 97.62 367 GLY B N 1
ATOM 6590 C CA . GLY B 1 367 ? -9.023 -12.445 -1.805 1 97.62 367 GLY B CA 1
ATOM 6591 C C . GLY B 1 367 ? -9.859 -11.977 -2.98 1 97.62 367 GLY B C 1
ATOM 6592 O O . GLY B 1 367 ? -11.031 -12.328 -3.09 1 97.62 367 GLY B O 1
ATOM 6593 N N . HIS B 1 368 ? -9.297 -11.203 -3.885 1 98.06 368 HIS B N 1
ATOM 6594 C CA . HIS B 1 368 ? -10.07 -10.648 -4.984 1 98.06 368 HIS B CA 1
ATOM 6595 C C . HIS B 1 368 ? -10.023 -11.555 -6.211 1 98.06 368 HIS B C 1
ATOM 6597 O O . HIS B 1 368 ? -10.789 -11.367 -7.156 1 98.06 368 HIS B O 1
ATOM 6603 N N . ILE B 1 369 ? -9.133 -12.523 -6.23 1 98.5 369 ILE B N 1
ATOM 6604 C CA . ILE B 1 369 ? -9.047 -13.516 -7.289 1 98.5 369 ILE B CA 1
ATOM 6605 C C . ILE B 1 369 ? -9.992 -14.68 -6.984 1 98.5 369 ILE B C 1
ATOM 6607 O O . ILE B 1 369 ? -9.938 -15.258 -5.898 1 98.5 369 ILE B O 1
ATOM 6611 N N . ASP B 1 370 ? -10.75 -15.07 -7.965 1 98.25 370 ASP B N 1
ATOM 6612 C CA . ASP B 1 370 ? -11.781 -16.078 -7.727 1 98.25 370 ASP B CA 1
ATOM 6613 C C . ASP B 1 370 ? -11.188 -17.484 -7.73 1 98.25 370 ASP B C 1
ATOM 6615 O O . ASP B 1 370 ? -11.625 -18.344 -6.965 1 98.25 370 ASP B O 1
ATOM 6619 N N . LEU B 1 371 ? -10.234 -17.641 -8.594 1 98.31 371 LEU B N 1
ATOM 6620 C CA . LEU B 1 371 ? -9.766 -18.984 -8.898 1 98.31 371 LEU B CA 1
ATOM 6621 C C . LEU B 1 371 ? -8.266 -18.984 -9.18 1 98.31 371 LEU B C 1
ATOM 6623 O O . LEU B 1 371 ? -7.758 -18.094 -9.867 1 98.31 371 LEU B O 1
ATOM 6627 N N . THR B 1 372 ? -7.562 -19.906 -8.586 1 98.5 372 THR B N 1
ATOM 6628 C CA . THR B 1 372 ? -6.18 -20.172 -8.961 1 98.5 372 THR B CA 1
ATOM 6629 C C . THR B 1 372 ? -5.988 -21.641 -9.312 1 98.5 372 THR B C 1
ATOM 6631 O O . THR B 1 372 ? -6.59 -22.516 -8.688 1 98.5 372 THR B O 1
ATOM 6634 N N . ILE B 1 373 ? -5.211 -21.953 -10.359 1 98.44 373 ILE B N 1
ATOM 6635 C CA . ILE B 1 373 ? -4.906 -23.312 -10.805 1 98.44 373 ILE B CA 1
ATOM 6636 C C . ILE B 1 373 ? -3.396 -23.516 -10.82 1 98.44 373 ILE B C 1
ATOM 6638 O O . ILE B 1 373 ? -2.666 -22.797 -11.5 1 98.44 373 ILE B O 1
ATOM 6642 N N . LEU B 1 374 ? -2.959 -24.484 -10.086 1 97.44 374 LEU B N 1
ATOM 6643 C CA . LEU B 1 374 ? -1.53 -24.734 -9.938 1 97.44 374 LEU B CA 1
ATOM 6644 C C . LEU B 1 374 ? -1.212 -26.219 -10.164 1 97.44 374 LEU B C 1
ATOM 6646 O O . LEU B 1 374 ? -2.113 -27.062 -10.156 1 97.44 374 LEU B O 1
ATOM 6650 N N . GLY B 1 375 ? 0.071 -26.438 -10.422 1 95.62 375 GLY B N 1
ATOM 6651 C CA . GLY B 1 375 ? 0.59 -27.797 -10.406 1 95.62 375 GLY B CA 1
ATOM 6652 C C . GLY B 1 375 ? 1.07 -28.234 -9.031 1 95.62 375 GLY B C 1
ATOM 6653 O O . GLY B 1 375 ? 1.181 -27.406 -8.117 1 95.62 375 GLY B O 1
ATOM 6654 N N . ALA B 1 376 ? 1.396 -29.562 -8.938 1 95.75 376 ALA B N 1
ATOM 6655 C CA . ALA B 1 376 ? 1.847 -30.078 -7.645 1 95.75 376 ALA B CA 1
ATOM 6656 C C . ALA B 1 376 ? 2.867 -31.203 -7.832 1 95.75 376 ALA B C 1
ATOM 6658 O O . ALA B 1 376 ? 2.826 -31.922 -8.828 1 95.75 376 ALA B O 1
ATOM 6659 N N . MET B 1 377 ? 3.766 -31.312 -6.902 1 93.62 377 MET B N 1
ATOM 6660 C CA . MET B 1 377 ? 4.598 -32.5 -6.738 1 93.62 377 MET B CA 1
ATOM 6661 C C . MET B 1 377 ? 3.879 -33.531 -5.895 1 93.62 377 MET B C 1
ATOM 6663 O O . MET B 1 377 ? 3.805 -34.719 -6.285 1 93.62 377 MET B O 1
ATOM 6667 N N . GLU B 1 378 ? 3.363 -33.094 -4.773 1 96.94 378 GLU B N 1
ATOM 6668 C CA . GLU B 1 378 ? 2.553 -33.906 -3.887 1 96.94 378 GLU B CA 1
ATOM 6669 C C . GLU B 1 378 ? 1.33 -33.156 -3.385 1 96.94 378 GLU B C 1
ATOM 6671 O O . GLU B 1 378 ? 1.375 -31.922 -3.23 1 96.94 378 GLU B O 1
ATOM 6676 N N . VAL B 1 379 ? 0.223 -33.906 -3.162 1 98.75 379 VAL B N 1
ATOM 6677 C CA . VAL B 1 379 ? -0.942 -33.375 -2.447 1 98.75 379 VAL B CA 1
ATOM 6678 C C . VAL B 1 379 ? -1.387 -34.375 -1.392 1 98.75 379 VAL B C 1
ATOM 6680 O O . VAL B 1 379 ? -1.13 -35.594 -1.523 1 98.75 379 VAL B O 1
ATOM 6683 N N . SER B 1 380 ? -2.025 -33.906 -0.382 1 98.81 380 SER B N 1
ATOM 6684 C CA . SER B 1 380 ? -2.443 -34.812 0.677 1 98.81 380 SER B CA 1
ATOM 6685 C C . SER B 1 380 ? -3.955 -35 0.675 1 98.81 380 SER B C 1
ATOM 6687 O O . SER B 1 380 ? -4.684 -34.25 0.052 1 98.81 380 SER B O 1
ATOM 6689 N N . ALA B 1 381 ? -4.352 -35.969 1.444 1 98.56 381 ALA B N 1
ATOM 6690 C CA . ALA B 1 381 ? -5.766 -36.312 1.581 1 98.56 381 ALA B CA 1
ATOM 6691 C C . ALA B 1 381 ? -6.539 -35.188 2.234 1 98.56 381 ALA B C 1
ATOM 6693 O O . ALA B 1 381 ? -7.738 -35.031 1.998 1 98.56 381 ALA B O 1
ATOM 6694 N N . THR B 1 382 ? -5.852 -34.344 2.93 1 98.5 382 THR B N 1
ATOM 6695 C CA . THR B 1 382 ? -6.543 -33.312 3.674 1 98.5 382 THR B CA 1
ATOM 6696 C C . THR B 1 382 ? -6.387 -31.953 2.98 1 98.5 382 THR B C 1
ATOM 6698 O O . THR B 1 382 ? -6.812 -30.922 3.51 1 98.5 382 THR B O 1
ATOM 6701 N N . GLY B 1 383 ? -5.699 -31.938 1.889 1 98.81 383 GLY B N 1
ATOM 6702 C CA . GLY B 1 383 ? -5.688 -30.734 1.083 1 98.81 383 GLY B CA 1
ATOM 6703 C C . GLY B 1 383 ? -4.387 -29.953 1.188 1 98.81 383 GLY B C 1
ATOM 6704 O O . GLY B 1 383 ? -4.363 -28.75 0.962 1 98.81 383 GLY B O 1
ATOM 6705 N N . ASP B 1 384 ? -3.293 -30.594 1.629 1 98.88 384 ASP B N 1
ATOM 6706 C CA . ASP B 1 384 ? -1.986 -29.938 1.609 1 98.88 384 ASP B CA 1
ATOM 6707 C C . ASP B 1 384 ? -1.397 -29.922 0.2 1 98.88 384 ASP B C 1
ATOM 6709 O O . ASP B 1 384 ? -1.68 -30.812 -0.601 1 98.88 384 ASP B O 1
ATOM 6713 N N . LEU B 1 385 ? -0.584 -28.938 -0.038 1 98.62 385 LEU B N 1
ATOM 6714 C CA . LEU B 1 385 ? 0.1 -28.797 -1.319 1 98.62 385 LEU B CA 1
ATOM 6715 C C . LEU B 1 385 ? 1.608 -28.688 -1.122 1 98.62 385 LEU B C 1
ATOM 6717 O O . LEU B 1 385 ? 2.078 -27.938 -0.272 1 98.62 385 LEU B O 1
ATOM 6721 N N . ALA B 1 386 ? 2.383 -29.438 -1.882 1 96.88 386 ALA B N 1
ATOM 6722 C CA . ALA B 1 386 ? 3.836 -29.312 -1.957 1 96.88 386 ALA B CA 1
ATOM 6723 C C . ALA B 1 386 ? 4.301 -29.188 -3.406 1 96.88 386 ALA B C 1
ATOM 6725 O O . ALA B 1 386 ? 4.121 -30.109 -4.203 1 96.88 386 ALA B O 1
ATOM 6726 N N . ASN B 1 387 ? 4.938 -28.031 -3.688 1 93.69 387 ASN B N 1
ATOM 6727 C CA . ASN B 1 387 ? 5.355 -27.906 -5.078 1 93.69 387 ASN B CA 1
ATOM 6728 C C . ASN B 1 387 ? 6.523 -26.938 -5.223 1 93.69 387 ASN B C 1
ATOM 6730 O O . ASN B 1 387 ? 6.746 -26.375 -6.297 1 93.69 387 ASN B O 1
ATOM 6734 N N . TRP B 1 388 ? 7.355 -26.672 -4.129 1 89.81 388 TRP B N 1
ATOM 6735 C CA . TRP B 1 388 ? 8.32 -25.578 -4.293 1 89.81 388 TRP B CA 1
ATOM 6736 C C . TRP B 1 388 ? 9.742 -26.078 -4.012 1 89.81 388 TRP B C 1
ATOM 6738 O O . TRP B 1 388 ? 10.711 -25.406 -4.371 1 89.81 388 TRP B O 1
ATOM 6748 N N . MET B 1 389 ? 9.859 -27.203 -3.311 1 85.25 389 MET B N 1
ATOM 6749 C CA . MET B 1 389 ? 11.211 -27.656 -2.996 1 85.25 389 MET B CA 1
ATOM 6750 C C . MET B 1 389 ? 11.25 -29.172 -2.848 1 85.25 389 MET B C 1
ATOM 6752 O O . MET B 1 389 ? 10.305 -29.781 -2.338 1 85.25 389 MET B O 1
ATOM 6756 N N . ILE B 1 390 ? 12.25 -29.75 -3.33 1 78.06 390 ILE B N 1
ATOM 6757 C CA . ILE B 1 390 ? 12.625 -31.125 -2.99 1 78.06 390 ILE B CA 1
ATOM 6758 C C . ILE B 1 390 ? 13.914 -31.109 -2.174 1 78.06 390 ILE B C 1
ATOM 6760 O O . ILE B 1 390 ? 14.977 -30.75 -2.686 1 78.06 390 ILE B O 1
ATOM 6764 N N . PRO B 1 391 ? 13.805 -31.438 -0.857 1 71.25 391 PRO B N 1
ATOM 6765 C CA . PRO B 1 391 ? 14.992 -31.344 -0.009 1 71.25 391 PRO B CA 1
ATOM 6766 C C . PRO B 1 391 ? 16.125 -32.25 -0.482 1 71.25 391 PRO B C 1
ATOM 6768 O O . PRO B 1 391 ? 15.859 -33.344 -0.991 1 71.25 391 PRO B O 1
ATOM 6771 N N . VAL B 1 392 ? 17.328 -31.734 -0.331 1 61.62 392 VAL B N 1
ATOM 6772 C CA . VAL B 1 392 ? 18.516 -32.469 -0.739 1 61.62 392 VAL B CA 1
ATOM 6773 C C . VAL B 1 392 ? 18.688 -33.719 0.136 1 61.62 392 VAL B C 1
ATOM 6775 O O . VAL B 1 392 ? 19.188 -34.719 -0.323 1 61.62 392 VAL B O 1
ATOM 6778 N N . SER B 1 393 ? 18.469 -33.594 1.582 1 52.56 393 SER B N 1
ATOM 6779 C CA . SER B 1 393 ? 18.719 -34.719 2.492 1 52.56 393 SER B CA 1
ATOM 6780 C C . SER B 1 393 ? 17.984 -35.969 2.031 1 52.56 393 SER B C 1
ATOM 6782 O O . SER B 1 393 ? 18.359 -37.094 2.395 1 52.56 393 SER B O 1
ATOM 6784 N N . THR B 1 394 ? 16.875 -35.844 1.597 1 44.03 394 THR B N 1
ATOM 6785 C CA . THR B 1 394 ? 16.141 -37.031 1.216 1 44.03 394 THR B CA 1
ATOM 6786 C C . THR B 1 394 ? 16.875 -37.812 0.118 1 44.03 394 THR B C 1
ATOM 6788 O O . THR B 1 394 ? 16.469 -38.906 -0.25 1 44.03 394 THR B O 1
ATOM 6791 N N . MET B 1 395 ? 17.953 -37.125 -0.208 1 42.47 395 MET B N 1
ATOM 6792 C CA . MET B 1 395 ? 18.719 -37.812 -1.249 1 42.47 395 MET B CA 1
ATOM 6793 C C . MET B 1 395 ? 19.906 -38.531 -0.651 1 42.47 395 MET B C 1
ATOM 6795 O O . MET B 1 395 ? 20.609 -38 0.213 1 42.47 395 MET B O 1
ATOM 6799 N N . THR B 1 396 ? 19.844 -39.688 -0.261 1 39.22 396 THR B N 1
ATOM 6800 C CA . THR B 1 396 ? 20.875 -40.531 0.349 1 39.22 396 THR B CA 1
ATOM 6801 C C . THR B 1 396 ? 22.266 -40.094 -0.078 1 39.22 396 THR B C 1
ATOM 6803 O O . THR B 1 396 ? 22.562 -39.969 -1.272 1 39.22 396 THR B O 1
ATOM 6806 N N . TRP B 1 397 ? 22.984 -39.438 0.843 1 35.28 397 TRP B N 1
ATOM 6807 C CA . TRP B 1 397 ? 24.297 -38.812 0.821 1 35.28 397 TRP B CA 1
ATOM 6808 C C . TRP B 1 397 ? 25.375 -39.844 0.481 1 35.28 397 TRP B C 1
ATOM 6810 O O . TRP B 1 397 ? 25.906 -40.5 1.368 1 35.28 397 TRP B O 1
ATOM 6820 N N . GLU B 1 398 ? 25.344 -40.781 -0.288 1 35.44 398 GLU B N 1
ATOM 6821 C CA . GLU B 1 398 ? 26.656 -41.375 -0.559 1 35.44 398 GLU B CA 1
ATOM 6822 C C . GLU B 1 398 ? 27.562 -40.375 -1.29 1 35.44 398 GLU B C 1
ATOM 6824 O O . GLU B 1 398 ? 27.078 -39.438 -1.928 1 35.44 398 GLU B O 1
ATOM 6829 N N . SER B 1 399 ? 28.938 -40.312 -1.059 1 41.09 399 SER B N 1
ATOM 6830 C CA . SER B 1 399 ? 30 -39.531 -1.687 1 41.09 399 SER B CA 1
ATOM 6831 C C . SER B 1 399 ? 29.594 -39.062 -3.078 1 41.09 399 SER B C 1
ATOM 6833 O O . SER B 1 399 ? 29.906 -37.938 -3.48 1 41.09 399 SER B O 1
ATOM 6835 N N . SER B 1 400 ? 28.984 -39.812 -3.83 1 41.59 400 SER B N 1
ATOM 6836 C CA . SER B 1 400 ? 28.438 -39.625 -5.172 1 41.59 400 SER B CA 1
ATOM 6837 C C . SER B 1 400 ? 27.203 -38.75 -5.148 1 41.59 400 SER B C 1
ATOM 6839 O O . SER B 1 400 ? 26.641 -38.406 -6.199 1 41.59 400 SER B O 1
ATOM 6841 N N . CYS B 1 401 ? 26.781 -38.375 -4.094 1 42.88 401 CYS B N 1
ATOM 6842 C CA . CYS B 1 401 ? 25.531 -37.656 -3.865 1 42.88 401 CYS B CA 1
ATOM 6843 C C . CYS B 1 401 ? 25.703 -36.156 -4.152 1 42.88 401 CYS B C 1
ATOM 6845 O O . CYS B 1 401 ? 24.781 -35.531 -4.66 1 42.88 401 CYS B O 1
ATOM 6847 N N . SER B 1 402 ? 26.812 -35.625 -3.68 1 44.91 402 SER B N 1
ATOM 6848 C CA . SER B 1 402 ? 27.047 -34.25 -4.039 1 44.91 402 SER B CA 1
ATOM 6849 C C . SER B 1 402 ? 26.906 -34.031 -5.539 1 44.91 402 SER B C 1
ATOM 6851 O O . SER B 1 402 ? 26.281 -33.062 -5.977 1 44.91 402 SER B O 1
ATOM 6853 N N . LEU B 1 403 ? 27.594 -34.938 -6.246 1 48.34 403 LEU B N 1
ATOM 6854 C CA . LEU B 1 403 ? 27.484 -34.844 -7.695 1 48.34 403 LEU B CA 1
ATOM 6855 C C . LEU B 1 403 ? 26.047 -35.031 -8.148 1 48.34 403 LEU B C 1
ATOM 6857 O O . LEU B 1 403 ? 25.562 -34.344 -9.047 1 48.34 403 LEU B O 1
ATOM 6861 N N . LEU B 1 404 ? 25.438 -35.938 -7.543 1 47.91 404 LEU B N 1
ATOM 6862 C CA . LEU B 1 404 ? 24.047 -36.188 -7.938 1 47.91 404 LEU B CA 1
ATOM 6863 C C . LEU B 1 404 ? 23.156 -35 -7.547 1 47.91 404 LEU B C 1
ATOM 6865 O O . LEU B 1 404 ? 22.281 -34.625 -8.312 1 47.91 404 LEU B O 1
ATOM 6869 N N . MET B 1 405 ? 23.375 -34.469 -6.367 1 49.94 405 MET B N 1
ATOM 6870 C CA . MET B 1 405 ? 22.641 -33.281 -5.973 1 49.94 405 MET B CA 1
ATOM 6871 C C . MET B 1 405 ? 22.891 -32.125 -6.965 1 49.94 405 MET B C 1
ATOM 6873 O O . MET B 1 405 ? 21.953 -31.422 -7.336 1 49.94 405 MET B O 1
ATOM 6877 N N . TYR B 1 406 ? 24.203 -32.125 -7.105 1 50.34 406 TYR B N 1
ATOM 6878 C CA . TYR B 1 406 ? 24.594 -31.141 -8.125 1 50.34 406 TYR B CA 1
ATOM 6879 C C . TYR B 1 406 ? 23.906 -31.453 -9.453 1 50.34 406 TYR B C 1
ATOM 6881 O O . TYR B 1 406 ? 23.391 -30.547 -10.109 1 50.34 406 TYR B O 1
ATOM 6889 N N . LEU B 1 407 ? 23.953 -32.75 -9.711 1 50.62 407 LEU B N 1
ATOM 6890 C CA . LEU B 1 407 ? 23.328 -33.125 -10.977 1 50.62 407 LEU B CA 1
ATOM 6891 C C . LEU B 1 407 ? 21.828 -32.906 -10.938 1 50.62 407 LEU B C 1
ATOM 6893 O O . LEU B 1 407 ? 21.234 -32.469 -11.93 1 50.62 407 LEU B O 1
ATOM 6897 N N . MET B 1 408 ? 21.25 -33.219 -9.875 1 52.41 408 MET B N 1
ATOM 6898 C CA . MET B 1 408 ? 19.812 -33 -9.766 1 52.41 408 MET B CA 1
ATOM 6899 C C . MET B 1 408 ? 19.484 -31.516 -9.672 1 52.41 408 MET B C 1
ATOM 6901 O O . MET B 1 408 ? 18.484 -31.062 -10.242 1 52.41 408 MET B O 1
ATOM 6905 N N . ALA B 1 409 ? 20.328 -30.953 -8.781 1 52.88 409 ALA B N 1
ATOM 6906 C CA . ALA B 1 409 ? 20.25 -29.484 -8.789 1 52.88 409 ALA B CA 1
ATOM 6907 C C . ALA B 1 409 ? 20.406 -28.938 -10.195 1 52.88 409 ALA B C 1
ATOM 6909 O O . ALA B 1 409 ? 19.688 -28.031 -10.609 1 52.88 409 ALA B O 1
ATOM 6910 N N . LEU B 1 410 ? 21.438 -29.547 -10.844 1 51.31 410 LEU B N 1
ATOM 6911 C CA . LEU B 1 410 ? 21.703 -29.172 -12.227 1 51.31 410 LEU B CA 1
ATOM 6912 C C . LEU B 1 410 ? 20.516 -29.516 -13.117 1 51.31 410 LEU B C 1
ATOM 6914 O O . LEU B 1 410 ? 20.266 -28.859 -14.125 1 51.31 410 LEU B O 1
ATOM 6918 N N . GLN B 1 411 ? 19.953 -30.594 -12.688 1 46.56 411 GLN B N 1
ATOM 6919 C CA . GLN B 1 411 ? 18.812 -31 -13.5 1 46.56 411 GLN B CA 1
ATOM 6920 C C . GLN B 1 411 ? 17.547 -30.219 -13.102 1 46.56 411 GLN B C 1
ATOM 6922 O O . GLN B 1 411 ? 16.438 -30.562 -13.516 1 46.56 411 GLN B O 1
ATOM 6927 N N . GLY B 1 412 ? 17.672 -29.188 -12.336 1 49.97 412 GLY B N 1
ATOM 6928 C CA . GLY B 1 412 ? 16.609 -28.219 -12.102 1 49.97 412 GLY B CA 1
ATOM 6929 C C . GLY B 1 412 ? 15.602 -28.688 -11.062 1 49.97 412 GLY B C 1
ATOM 6930 O O . GLY B 1 412 ? 14.492 -28.156 -10.984 1 49.97 412 GLY B O 1
ATOM 6931 N N . LYS B 1 413 ? 15.836 -29.797 -10.523 1 51.56 413 LYS B N 1
ATOM 6932 C CA . LYS B 1 413 ? 14.812 -30.438 -9.711 1 51.56 413 LYS B CA 1
ATOM 6933 C C . LYS B 1 413 ? 14.836 -29.906 -8.273 1 51.56 413 LYS B C 1
ATOM 6935 O O . LYS B 1 413 ? 13.828 -29.969 -7.57 1 51.56 413 LYS B O 1
ATOM 6940 N N . LEU B 1 414 ? 15.898 -29.25 -7.832 1 56.78 414 LEU B N 1
ATOM 6941 C CA . LEU B 1 414 ? 15.945 -29.141 -6.379 1 56.78 414 LEU B CA 1
ATOM 6942 C C . LEU B 1 414 ? 15.312 -27.844 -5.902 1 56.78 414 LEU B C 1
ATOM 6944 O O . LEU B 1 414 ? 14.414 -27.859 -5.059 1 56.78 414 LEU B O 1
ATOM 6948 N N . VAL B 1 415 ? 16.031 -26.703 -5.992 1 62.06 415 VAL B N 1
ATOM 6949 C CA . VAL B 1 415 ? 15.609 -25.516 -5.258 1 62.06 415 VAL B CA 1
ATOM 6950 C C . VAL B 1 415 ? 15.125 -24.453 -6.234 1 62.06 415 VAL B C 1
ATOM 6952 O O . VAL B 1 415 ? 15.93 -23.766 -6.863 1 62.06 415 VAL B O 1
ATOM 6955 N N . LYS B 1 416 ? 13.773 -24.406 -6.48 1 78.25 416 LYS B N 1
ATOM 6956 C CA . LYS B 1 416 ? 13.328 -23.344 -7.359 1 78.25 416 LYS B CA 1
ATOM 6957 C C . LYS B 1 416 ? 12.734 -22.188 -6.562 1 78.25 416 LYS B C 1
ATOM 6959 O O . LYS B 1 416 ? 12.969 -21.016 -6.887 1 78.25 416 LYS B O 1
ATOM 6964 N N . GLY B 1 417 ? 12.211 -22.406 -5.418 1 90.56 417 GLY B N 1
ATOM 6965 C CA . GLY B 1 417 ? 11.5 -21.406 -4.648 1 90.56 417 GLY B CA 1
ATOM 6966 C C . GLY B 1 417 ? 10 -21.453 -4.852 1 90.56 417 GLY B C 1
ATOM 6967 O O . GLY B 1 417 ? 9.516 -22.078 -5.797 1 90.56 417 GLY B O 1
ATOM 6968 N N . MET B 1 418 ? 9.273 -20.828 -3.982 1 94.31 418 MET B N 1
ATOM 6969 C CA . MET B 1 418 ? 7.82 -20.953 -4.016 1 94.31 418 MET B CA 1
ATOM 6970 C C . MET B 1 418 ? 7.199 -19.922 -4.941 1 94.31 418 MET B C 1
ATOM 6972 O O . MET B 1 418 ? 6.047 -20.062 -5.355 1 94.31 418 MET B O 1
ATOM 6976 N N . GLY B 1 419 ? 8 -18.875 -5.352 1 95.12 419 GLY B N 1
ATOM 6977 C CA . GLY B 1 419 ? 7.375 -17.812 -6.129 1 95.12 419 GLY B CA 1
ATOM 6978 C C . GLY B 1 419 ? 6.121 -17.266 -5.484 1 95.12 419 GLY B C 1
ATOM 6979 O O . GLY B 1 419 ? 6.121 -16.922 -4.297 1 95.12 419 GLY B O 1
ATOM 6980 N N . GLY B 1 420 ? 5.055 -17.156 -6.316 1 97.06 420 GLY B N 1
ATOM 6981 C CA . GLY B 1 420 ? 3.803 -16.609 -5.812 1 97.06 420 GLY B CA 1
ATOM 6982 C C . GLY B 1 420 ? 2.85 -17.672 -5.309 1 97.06 420 GLY B C 1
ATOM 6983 O O . GLY B 1 420 ? 1.748 -17.359 -4.852 1 97.06 420 GLY B O 1
ATOM 6984 N N . ALA B 1 421 ? 3.275 -18.922 -5.281 1 97.06 421 ALA B N 1
ATOM 6985 C CA . ALA B 1 421 ? 2.363 -20.031 -5.023 1 97.06 421 ALA B CA 1
ATOM 6986 C C . ALA B 1 421 ? 1.79 -19.953 -3.609 1 97.06 421 ALA B C 1
ATOM 6988 O O . ALA B 1 421 ? 0.592 -20.156 -3.406 1 97.06 421 ALA B O 1
ATOM 6989 N N . MET B 1 422 ? 2.627 -19.672 -2.643 1 98.38 422 MET B N 1
ATOM 6990 C CA . MET B 1 422 ? 2.152 -19.625 -1.263 1 98.38 422 MET B CA 1
ATOM 6991 C C . MET B 1 422 ? 1.139 -18.5 -1.078 1 98.38 422 MET B C 1
ATOM 6993 O O . MET B 1 422 ? 0.187 -18.641 -0.308 1 98.38 422 MET B O 1
ATOM 6997 N N . ASP B 1 423 ? 1.319 -17.406 -1.763 1 98.62 423 ASP B N 1
ATOM 6998 C CA . ASP B 1 423 ? 0.367 -16.297 -1.703 1 98.62 423 ASP B CA 1
ATOM 6999 C C . ASP B 1 423 ? -0.973 -16.703 -2.318 1 98.62 423 ASP B C 1
ATOM 7001 O O . ASP B 1 423 ? -2.031 -16.406 -1.759 1 98.62 423 ASP B O 1
ATOM 7005 N N . LEU B 1 424 ? -0.904 -17.312 -3.416 1 98.44 424 LEU B N 1
ATOM 7006 C CA . LEU B 1 424 ? -2.105 -17.688 -4.152 1 98.44 424 LEU B CA 1
ATOM 7007 C C . LEU B 1 424 ? -2.961 -18.656 -3.336 1 98.44 424 LEU B C 1
ATOM 7009 O O . LEU B 1 424 ? -4.18 -18.5 -3.26 1 98.44 424 LEU B O 1
ATOM 7013 N N . VAL B 1 425 ? -2.363 -19.609 -2.682 1 98.5 425 VAL B N 1
ATOM 7014 C CA . VAL B 1 425 ? -3.145 -20.672 -2.051 1 98.5 425 VAL B CA 1
ATOM 7015 C C . VAL B 1 425 ? -3.602 -20.219 -0.665 1 98.5 425 VAL B C 1
ATOM 7017 O O . VAL B 1 425 ? -4.516 -20.812 -0.083 1 98.5 425 VAL B O 1
ATOM 7020 N N . ALA B 1 426 ? -2.965 -19.156 -0.124 1 98.38 426 ALA B N 1
ATOM 7021 C CA . ALA B 1 426 ? -3.316 -18.688 1.21 1 98.38 426 ALA B CA 1
ATOM 7022 C C . ALA B 1 426 ? -4.43 -17.641 1.142 1 98.38 426 ALA B C 1
ATOM 7024 O O . ALA B 1 426 ? -4.977 -17.234 2.172 1 98.38 426 ALA B O 1
ATOM 7025 N N . ALA B 1 427 ? -4.812 -17.172 -0.001 1 96.56 427 ALA B N 1
ATOM 7026 C CA . ALA B 1 427 ? -5.781 -16.094 -0.188 1 96.56 427 ALA B CA 1
ATOM 7027 C C . ALA B 1 427 ? -7.18 -16.531 0.237 1 96.56 427 ALA B C 1
ATOM 7029 O O . ALA B 1 427 ? -7.66 -17.578 -0.184 1 96.56 427 ALA B O 1
ATOM 7030 N N . PRO B 1 428 ? -7.812 -15.688 1.022 1 94.25 428 PRO B N 1
ATOM 7031 C CA . PRO B 1 428 ? -9.164 -16.062 1.432 1 94.25 428 PRO B CA 1
ATOM 7032 C C . PRO B 1 428 ? -10.164 -16.016 0.277 1 94.25 428 PRO B C 1
ATOM 7034 O O . PRO B 1 428 ? -10.117 -15.109 -0.553 1 94.25 428 PRO B O 1
ATOM 7037 N N . GLY B 1 429 ? -10.961 -17.016 0.194 1 93.81 429 GLY B N 1
ATOM 7038 C CA . GLY B 1 429 ? -12.07 -16.984 -0.751 1 93.81 429 GLY B CA 1
ATOM 7039 C C . GLY B 1 429 ? -11.68 -17.469 -2.135 1 93.81 429 GLY B C 1
ATOM 7040 O O . GLY B 1 429 ? -12.547 -17.75 -2.969 1 93.81 429 GLY B O 1
ATOM 7041 N N . THR B 1 430 ? -10.406 -17.578 -2.488 1 97.94 430 THR B N 1
ATOM 7042 C CA . THR B 1 430 ? -9.961 -18.078 -3.785 1 97.94 430 THR B CA 1
ATOM 7043 C C . THR B 1 430 ? -10.062 -19.594 -3.85 1 97.94 430 THR B C 1
ATOM 7045 O O . THR B 1 430 ? -9.547 -20.297 -2.971 1 97.94 430 THR B O 1
ATOM 7048 N N . LYS B 1 431 ? -10.742 -20.078 -4.863 1 98.69 431 LYS B N 1
ATOM 7049 C CA . LYS B 1 431 ? -10.773 -21.516 -5.086 1 98.69 431 LYS B CA 1
ATOM 7050 C C . LYS B 1 431 ? -9.438 -22.031 -5.621 1 98.69 431 LYS B C 1
ATOM 7052 O O . LYS B 1 431 ? -8.914 -21.5 -6.605 1 98.69 431 LYS B O 1
ATOM 7057 N N . VAL B 1 432 ? -8.906 -23.078 -4.969 1 98.88 432 VAL B N 1
ATOM 7058 C CA . VAL B 1 432 ? -7.609 -23.625 -5.344 1 98.88 432 VAL B CA 1
ATOM 7059 C C . VAL B 1 432 ? -7.797 -24.969 -6.051 1 98.88 432 VAL B C 1
ATOM 7061 O O . VAL B 1 432 ? -8.242 -25.953 -5.434 1 98.88 432 VAL B O 1
ATOM 7064 N N . ILE B 1 433 ? -7.383 -25.031 -7.336 1 98.81 433 ILE B N 1
ATOM 7065 C CA . ILE B 1 433 ? -7.453 -26.25 -8.125 1 98.81 433 ILE B CA 1
ATOM 7066 C C . ILE B 1 433 ? -6.043 -26.734 -8.461 1 98.81 433 ILE B C 1
ATOM 7068 O O . ILE B 1 433 ? -5.215 -25.953 -8.938 1 98.81 433 ILE B O 1
ATOM 7072 N N . ILE B 1 434 ? -5.832 -27.969 -8.211 1 98.69 434 ILE B N 1
ATOM 7073 C CA . ILE B 1 434 ? -4.551 -28.562 -8.57 1 98.69 434 ILE B CA 1
ATOM 7074 C C . ILE B 1 434 ? -4.719 -29.422 -9.828 1 98.69 434 ILE B C 1
ATOM 7076 O O . ILE B 1 434 ? -5.629 -30.234 -9.898 1 98.69 434 ILE B O 1
ATOM 7080 N N . THR B 1 435 ? -3.857 -29.188 -10.758 1 98.19 435 THR B N 1
ATOM 7081 C CA . THR B 1 435 ? -3.738 -30.047 -11.93 1 98.19 435 THR B CA 1
ATOM 7082 C C . THR B 1 435 ? -2.414 -30.797 -11.914 1 98.19 435 THR B C 1
ATOM 7084 O O . THR B 1 435 ? -1.354 -30.203 -11.727 1 98.19 435 THR B O 1
ATOM 7087 N N . MET B 1 436 ? -2.514 -32.062 -12.117 1 96.31 436 MET B N 1
ATOM 7088 C CA . MET B 1 436 ? -1.303 -32.875 -12.078 1 96.31 436 MET B CA 1
ATOM 7089 C C . MET B 1 436 ? -1.537 -34.219 -12.727 1 96.31 436 MET B C 1
ATOM 7091 O O . MET B 1 436 ? -2.682 -34.656 -12.891 1 96.31 436 MET B O 1
ATOM 7095 N N . GLU B 1 437 ? -0.467 -34.781 -13.164 1 96.5 437 GLU B N 1
ATOM 7096 C CA . GLU B 1 437 ? -0.559 -36.219 -13.453 1 96.5 437 GLU B CA 1
ATOM 7097 C C . GLU B 1 437 ? -0.792 -37.031 -12.18 1 96.5 437 GLU B C 1
ATOM 7099 O O . GLU B 1 437 ? -0.235 -36.719 -11.125 1 96.5 437 GLU B O 1
ATOM 7104 N N . HIS B 1 438 ? -1.567 -38.062 -12.305 1 98.19 438 HIS B N 1
ATOM 7105 C CA . HIS B 1 438 ? -2.025 -38.812 -11.133 1 98.19 438 HIS B CA 1
ATOM 7106 C C . HIS B 1 438 ? -0.86 -39.469 -10.406 1 98.19 438 HIS B C 1
ATOM 7108 O O . HIS B 1 438 ? -0.861 -39.562 -9.18 1 98.19 438 HIS B O 1
ATOM 7114 N N . ASN B 1 439 ? 0.077 -40 -11.188 1 97.62 439 ASN B N 1
ATOM 7115 C CA . ASN B 1 439 ? 1.257 -40.688 -10.656 1 97.62 439 ASN B CA 1
ATOM 7116 C C . ASN B 1 439 ? 2.543 -40.062 -11.219 1 97.62 439 ASN B C 1
ATOM 7118 O O . ASN B 1 439 ? 2.521 -39.406 -12.25 1 97.62 439 ASN B O 1
ATOM 7122 N N . ALA B 1 440 ? 3.615 -40.344 -10.484 1 93.88 440 ALA B N 1
ATOM 7123 C CA . ALA B 1 440 ? 4.934 -40 -11.008 1 93.88 440 ALA B CA 1
ATOM 7124 C C . ALA B 1 440 ? 5.32 -40.875 -12.18 1 93.88 440 ALA B C 1
ATOM 7126 O O . ALA B 1 440 ? 4.629 -41.844 -12.492 1 93.88 440 ALA B O 1
ATOM 7127 N N . ARG B 1 441 ? 6.375 -40.5 -12.797 1 89.75 441 ARG B N 1
ATOM 7128 C CA . ARG B 1 441 ? 6.828 -41.25 -13.961 1 89.75 441 ARG B CA 1
ATOM 7129 C C . ARG B 1 441 ? 7.109 -42.688 -13.602 1 89.75 441 ARG B C 1
ATOM 7131 O O . ARG B 1 441 ? 6.895 -43.594 -14.414 1 89.75 441 ARG B O 1
ATOM 7138 N N . ASP B 1 442 ? 7.52 -42.906 -12.367 1 92.31 442 ASP B N 1
ATOM 7139 C CA . ASP B 1 442 ? 7.859 -44.25 -11.93 1 92.31 442 ASP B CA 1
ATOM 7140 C C . ASP B 1 442 ? 6.621 -45 -11.43 1 92.31 442 ASP B C 1
ATOM 7142 O O . ASP B 1 442 ? 6.723 -46.125 -10.914 1 92.31 442 ASP B O 1
ATOM 7146 N N . GLY B 1 443 ? 5.535 -44.344 -11.469 1 94.19 443 GLY B N 1
ATOM 7147 C CA . GLY B 1 443 ? 4.281 -45 -11.094 1 94.19 443 GLY B CA 1
ATOM 7148 C C . GLY B 1 443 ? 3.885 -44.719 -9.648 1 94.19 443 GLY B C 1
ATOM 7149 O O . GLY B 1 443 ? 2.771 -45.031 -9.242 1 94.19 443 GLY B O 1
ATOM 7150 N N . SER B 1 444 ? 4.789 -44.094 -8.93 1 95.88 444 SER B N 1
ATOM 7151 C CA . SER B 1 444 ? 4.488 -43.844 -7.523 1 95.88 444 SER B CA 1
ATOM 7152 C C . SER B 1 444 ? 3.359 -42.812 -7.387 1 95.88 444 SER B C 1
ATOM 7154 O O . SER B 1 444 ? 3.211 -41.938 -8.227 1 95.88 444 SER B O 1
ATOM 7156 N N . PRO B 1 445 ? 2.535 -42.969 -6.328 1 98 445 PRO B N 1
ATOM 7157 C CA . PRO B 1 445 ? 1.426 -42.031 -6.125 1 98 445 PRO B CA 1
ATOM 7158 C C . PRO B 1 445 ? 1.898 -40.656 -5.75 1 98 445 PRO B C 1
ATOM 7160 O O . PRO B 1 445 ? 2.904 -40.5 -5.051 1 98 445 PRO B O 1
ATOM 7163 N N . LYS B 1 446 ? 1.168 -39.656 -6.195 1 98.06 446 LYS B N 1
ATOM 7164 C CA . LYS B 1 446 ? 1.427 -38.281 -5.848 1 98.06 446 LYS B CA 1
ATOM 7165 C C . LYS B 1 446 ? 0.346 -37.719 -4.914 1 98.06 446 LYS B C 1
ATOM 7167 O O . LYS B 1 446 ? 0.523 -36.688 -4.293 1 98.06 446 LYS B O 1
ATOM 7172 N N . ILE B 1 447 ? -0.779 -38.344 -4.938 1 98.88 447 ILE B N 1
ATOM 7173 C CA . ILE B 1 447 ? -1.837 -38.094 -3.971 1 98.88 447 ILE B CA 1
ATOM 7174 C C . ILE B 1 447 ? -1.654 -38.969 -2.744 1 98.88 447 ILE B C 1
ATOM 7176 O O . ILE B 1 447 ? -1.851 -40.188 -2.816 1 98.88 447 ILE B O 1
ATOM 7180 N N . LEU B 1 448 ? -1.343 -38.344 -1.628 1 98.81 448 LEU B N 1
ATOM 7181 C CA . LEU B 1 448 ? -0.857 -39.094 -0.469 1 98.81 448 LEU B CA 1
ATOM 7182 C C . LEU B 1 448 ? -1.706 -38.781 0.762 1 98.81 448 LEU B C 1
ATOM 7184 O O . LEU B 1 448 ? -2.482 -37.844 0.769 1 98.81 448 LEU B O 1
ATOM 7188 N N . GLU B 1 449 ? -1.511 -39.719 1.786 1 98.5 449 GLU B N 1
ATOM 7189 C CA . GLU B 1 449 ? -2.145 -39.406 3.068 1 98.5 449 GLU B CA 1
ATOM 7190 C C . GLU B 1 449 ? -1.589 -38.125 3.67 1 98.5 449 GLU B C 1
ATOM 7192 O O . GLU B 1 449 ? -2.344 -37.312 4.191 1 98.5 449 GLU B O 1
ATOM 7197 N N . SER B 1 450 ? -0.338 -38 3.604 1 98.25 450 SER B N 1
ATOM 7198 C CA . SER B 1 450 ? 0.386 -36.812 4.016 1 98.25 450 SER B CA 1
ATOM 7199 C C . SER B 1 450 ? 1.561 -36.531 3.084 1 98.25 450 SER B C 1
ATOM 7201 O O . SER B 1 450 ? 2.213 -37.469 2.6 1 98.25 450 SER B O 1
ATOM 7203 N N . CYS B 1 451 ? 1.811 -35.281 2.867 1 97.25 451 CYS B N 1
ATOM 7204 C CA . CYS B 1 451 ? 2.941 -34.938 2.018 1 97.25 451 CYS B CA 1
ATOM 7205 C C . CYS B 1 451 ? 4.262 -35.219 2.713 1 97.25 451 CYS B C 1
ATOM 7207 O O . CYS B 1 451 ? 4.387 -35.062 3.926 1 97.25 451 CYS B O 1
ATOM 7209 N N . SER B 1 452 ? 5.199 -35.625 1.932 1 94.44 452 SER B N 1
ATOM 7210 C CA . SER B 1 452 ? 6.551 -35.812 2.436 1 94.44 452 SER B CA 1
ATOM 7211 C C . SER B 1 452 ? 7.445 -34.625 2.119 1 94.44 452 SER B C 1
ATOM 7213 O O . SER B 1 452 ? 8.469 -34.438 2.775 1 94.44 452 SER B O 1
ATOM 7215 N N . LEU B 1 453 ? 7.07 -33.875 1.173 1 93.19 453 LEU B N 1
ATOM 7216 C CA . LEU B 1 453 ? 7.824 -32.688 0.762 1 93.19 453 LEU B CA 1
ATOM 7217 C C . LEU B 1 453 ? 7.363 -31.453 1.532 1 93.19 453 LEU B C 1
ATOM 7219 O O . LEU B 1 453 ? 6.25 -31.422 2.064 1 93.19 453 LEU B O 1
ATOM 7223 N N . PRO B 1 454 ? 8.281 -30.391 1.62 1 94.5 454 PRO B N 1
ATOM 7224 C CA . PRO B 1 454 ? 7.867 -29.172 2.301 1 94.5 454 PRO B CA 1
ATOM 7225 C C . PRO B 1 454 ? 6.605 -28.547 1.694 1 94.5 454 PRO B C 1
ATOM 7227 O O . PRO B 1 454 ? 6.492 -28.453 0.47 1 94.5 454 PRO B O 1
ATOM 7230 N N . LEU B 1 455 ? 5.738 -28.078 2.543 1 97.69 455 LEU B N 1
ATOM 7231 C CA . LEU B 1 455 ? 4.414 -27.641 2.117 1 97.69 455 LEU B CA 1
ATOM 7232 C C . LEU B 1 455 ? 4.488 -26.234 1.504 1 97.69 455 LEU B C 1
ATOM 7234 O O . LEU B 1 455 ? 5.234 -25.375 1.982 1 97.69 455 LEU B O 1
ATOM 7238 N N . THR B 1 456 ? 3.701 -26.109 0.48 1 97.69 456 THR B N 1
ATOM 7239 C CA . THR B 1 456 ? 3.365 -24.781 -0.047 1 97.69 456 THR B CA 1
ATOM 7240 C C . THR B 1 456 ? 2.201 -24.172 0.726 1 97.69 456 THR B C 1
ATOM 7242 O O . THR B 1 456 ? 2.182 -22.969 0.979 1 97.69 456 THR B O 1
ATOM 7245 N N . GLY B 1 457 ? 1.3 -24.969 1.088 1 98.56 457 GLY B N 1
ATOM 7246 C CA . GLY B 1 457 ? 0.163 -24.594 1.911 1 98.56 457 GLY B CA 1
ATOM 7247 C C . GLY B 1 457 ? -0.491 -25.766 2.607 1 98.56 457 GLY B C 1
ATOM 7248 O O . GLY B 1 457 ? -0.562 -26.859 2.049 1 98.56 457 GLY B O 1
ATOM 7249 N N . LYS B 1 458 ? -0.99 -25.547 3.781 1 98.56 458 LYS B N 1
ATOM 7250 C CA . LYS B 1 458 ? -1.686 -26.562 4.566 1 98.56 458 LYS B CA 1
ATOM 7251 C C . LYS B 1 458 ? -3.197 -26.453 4.395 1 98.56 458 LYS B C 1
ATOM 7253 O O . LYS B 1 458 ? -3.779 -25.391 4.621 1 98.56 458 LYS B O 1
ATOM 7258 N N . GLU B 1 459 ? -3.795 -27.531 3.99 1 98.56 459 GLU B N 1
ATOM 7259 C CA . GLU B 1 459 ? -5.246 -27.594 3.855 1 98.56 459 GLU B CA 1
ATOM 7260 C C . GLU B 1 459 ? -5.773 -26.453 2.982 1 98.56 459 GLU B C 1
ATOM 7262 O O . GLU B 1 459 ? -6.688 -25.734 3.383 1 98.56 459 GLU B O 1
ATOM 7267 N N . VAL B 1 460 ? -5.27 -26.375 1.802 1 98.69 460 VAL B N 1
ATOM 7268 C CA . VAL B 1 460 ? -5.582 -25.203 0.988 1 98.69 460 VAL B CA 1
ATOM 7269 C C . VAL B 1 460 ? -6.309 -25.641 -0.283 1 98.69 460 VAL B C 1
ATOM 7271 O O . VAL B 1 460 ? -6.934 -24.812 -0.959 1 98.69 460 VAL B O 1
ATOM 7274 N N . ILE B 1 461 ? -6.301 -26.906 -0.613 1 98.88 461 ILE B N 1
ATOM 7275 C CA . ILE B 1 461 ? -6.777 -27.391 -1.906 1 98.88 461 ILE B CA 1
ATOM 7276 C C . ILE B 1 461 ? -8.289 -27.594 -1.853 1 98.88 461 ILE B C 1
ATOM 7278 O O . ILE B 1 461 ? -8.812 -28.141 -0.882 1 98.88 461 ILE B O 1
ATOM 7282 N N . ASP B 1 462 ? -8.969 -27.188 -2.922 1 98.88 462 ASP B N 1
ATOM 7283 C CA . ASP B 1 462 ? -10.406 -27.406 -3.023 1 98.88 462 ASP B CA 1
ATOM 7284 C C . ASP B 1 462 ? -10.719 -28.562 -3.969 1 98.88 462 ASP B C 1
ATOM 7286 O O . ASP B 1 462 ? -11.719 -29.281 -3.787 1 98.88 462 ASP B O 1
ATOM 7290 N N . LEU B 1 463 ? -9.914 -28.719 -5.004 1 98.88 463 LEU B N 1
ATOM 7291 C CA . LEU B 1 463 ? -10.18 -29.672 -6.082 1 98.88 463 LEU B CA 1
ATOM 7292 C C . LEU B 1 463 ? -8.883 -30.188 -6.691 1 98.88 463 LEU B C 1
ATOM 7294 O O . LEU B 1 463 ? -7.945 -29.406 -6.906 1 98.88 463 LEU B O 1
ATOM 7298 N N . ILE B 1 464 ? -8.789 -31.453 -6.957 1 98.88 464 ILE B N 1
ATOM 7299 C CA . ILE B 1 464 ? -7.668 -32.094 -7.648 1 98.88 464 ILE B CA 1
ATOM 7300 C C . ILE B 1 464 ? -8.148 -32.688 -8.961 1 98.88 464 ILE B C 1
ATOM 7302 O O . ILE B 1 464 ? -9.07 -33.5 -8.977 1 98.88 464 ILE B O 1
ATOM 7306 N N . ILE B 1 465 ? -7.539 -32.312 -10.039 1 98.75 465 ILE B N 1
ATOM 730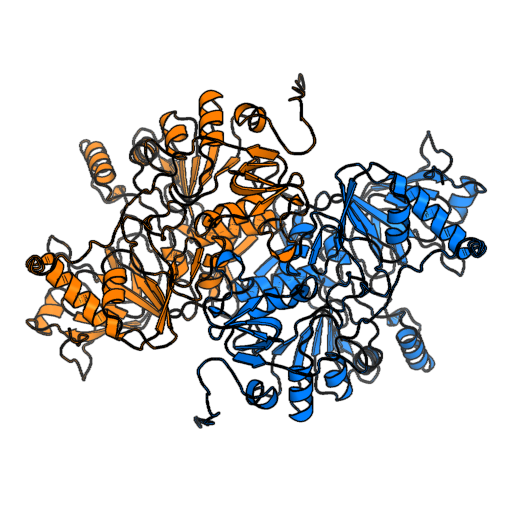7 C CA . ILE B 1 465 ? -7.883 -32.812 -11.352 1 98.75 465 ILE B CA 1
ATOM 7308 C C . ILE B 1 465 ? -6.656 -33.469 -11.984 1 98.75 465 ILE B C 1
ATOM 7310 O O . ILE B 1 465 ? -5.652 -32.812 -12.25 1 98.75 465 ILE B O 1
ATOM 7314 N N . THR B 1 466 ? -6.715 -34.781 -12.227 1 98.44 466 THR B N 1
ATOM 7315 C CA . THR B 1 466 ? -5.691 -35.531 -12.953 1 98.44 466 THR B CA 1
ATOM 7316 C C . THR B 1 466 ? -6.25 -36.062 -14.266 1 98.44 466 THR B C 1
ATOM 7318 O O . THR B 1 466 ? -7.41 -35.844 -14.602 1 98.44 466 THR B O 1
ATOM 7321 N N . GLU B 1 467 ? -5.344 -36.781 -14.969 1 97.75 467 GLU B N 1
ATOM 7322 C CA . GLU B 1 467 ? -5.812 -37.375 -16.203 1 97.75 467 GLU B CA 1
ATOM 7323 C C . GLU B 1 467 ? -6.676 -38.625 -15.922 1 97.75 467 GLU B C 1
ATOM 7325 O O . GLU B 1 467 ? -7.375 -39.094 -16.812 1 97.75 467 GLU B O 1
ATOM 7330 N N . LYS B 1 468 ? -6.73 -39.062 -14.688 1 98.5 468 LYS B N 1
ATOM 7331 C CA . LYS B 1 468 ? -7.441 -40.312 -14.367 1 98.5 468 LYS B CA 1
ATOM 7332 C C . LYS B 1 468 ? -8.719 -40.031 -13.586 1 98.5 468 LYS B C 1
ATOM 7334 O O . LYS B 1 468 ? -9.688 -40.781 -13.672 1 98.5 468 LYS B O 1
ATOM 7339 N N . ALA B 1 469 ? -8.711 -38.906 -12.805 1 98.75 469 ALA B N 1
ATOM 7340 C CA . ALA B 1 469 ? -9.82 -38.75 -11.867 1 98.75 469 ALA B CA 1
ATOM 7341 C C . ALA B 1 469 ? -9.914 -37.281 -11.398 1 98.75 469 ALA B C 1
ATOM 7343 O O . ALA B 1 469 ? -9 -36.5 -11.617 1 98.75 469 ALA B O 1
ATOM 7344 N N . VAL B 1 470 ? -11.055 -36.938 -10.758 1 98.88 470 VAL B N 1
ATOM 7345 C CA . VAL B 1 470 ? -11.289 -35.688 -10.078 1 98.88 470 VAL B CA 1
ATOM 7346 C C . VAL B 1 470 ? -11.664 -35.938 -8.625 1 98.88 470 VAL B C 1
ATOM 7348 O O . VAL B 1 470 ? -12.562 -36.719 -8.336 1 98.88 470 VAL B O 1
ATOM 7351 N N . PHE B 1 471 ? -10.961 -35.281 -7.703 1 98.88 471 PHE B N 1
ATOM 7352 C CA . PHE B 1 471 ? -11.242 -35.406 -6.277 1 98.88 471 PHE B CA 1
ATOM 7353 C C . PHE B 1 471 ? -11.695 -34.062 -5.707 1 98.88 471 PHE B C 1
ATOM 7355 O O . PHE B 1 471 ? -11.023 -33.062 -5.887 1 98.88 471 PHE B O 1
ATOM 7362 N N . GLN B 1 472 ? -12.836 -34.031 -5.055 1 98.81 472 GLN B N 1
ATOM 7363 C CA . GLN B 1 472 ? -13.211 -32.938 -4.184 1 98.81 472 GLN B CA 1
ATOM 7364 C C . GLN B 1 472 ? -12.516 -33.031 -2.83 1 98.81 472 GLN B C 1
ATOM 7366 O O . GLN B 1 472 ? -12.43 -34.125 -2.254 1 98.81 472 GLN B O 1
ATOM 7371 N N . VAL B 1 473 ? -12.039 -31.938 -2.369 1 98.81 473 VAL B N 1
ATOM 7372 C CA . VAL B 1 473 ? -11.312 -31.953 -1.106 1 98.81 473 VAL B CA 1
ATOM 7373 C C . VAL B 1 473 ? -12.109 -31.219 -0.035 1 98.81 473 VAL B C 1
ATOM 7375 O O . VAL B 1 473 ? -12.5 -30.062 -0.226 1 98.81 473 VAL B O 1
ATOM 7378 N N . GLU B 1 474 ? -12.414 -31.844 1.019 1 98.5 474 GLU B N 1
ATOM 7379 C CA . GLU B 1 474 ? -12.828 -31.188 2.252 1 98.5 474 GLU B CA 1
ATOM 7380 C C . GLU B 1 474 ? -11.633 -30.922 3.164 1 98.5 474 GLU B C 1
ATOM 7382 O O . GLU B 1 474 ? -11.125 -31.828 3.816 1 98.5 474 GLU B O 1
ATOM 7387 N N . LYS B 1 475 ? -11.258 -29.734 3.223 1 97.81 475 LYS B N 1
ATOM 7388 C CA . LYS B 1 475 ? -10.023 -29.328 3.889 1 97.81 475 LYS B CA 1
ATOM 7389 C C . LYS B 1 475 ? -9.984 -29.812 5.332 1 97.81 475 LYS B C 1
ATOM 7391 O O . LYS B 1 475 ? -10.93 -29.578 6.094 1 97.81 475 LYS B O 1
ATOM 7396 N N . GLY B 1 476 ? -8.977 -30.438 5.66 1 98 476 GLY B N 1
ATOM 7397 C CA . GLY B 1 476 ? -8.805 -30.969 7.004 1 98 476 GLY B CA 1
ATOM 7398 C C . GLY B 1 476 ? -9.555 -32.281 7.234 1 98 476 GLY B C 1
ATOM 7399 O O . GLY B 1 476 ? -9.43 -32.875 8.289 1 98 476 GLY B O 1
ATOM 7400 N N . VAL B 1 477 ? -10.258 -32.781 6.215 1 97.75 477 VAL B N 1
ATOM 7401 C CA . VAL B 1 477 ? -11.141 -33.906 6.438 1 97.75 477 VAL B CA 1
ATOM 7402 C C . VAL B 1 477 ? -10.742 -35.062 5.512 1 97.75 477 VAL B C 1
ATOM 7404 O O . VAL B 1 477 ? -10.359 -36.156 5.98 1 97.75 477 VAL B O 1
ATOM 7407 N N . GLY B 1 478 ? -10.875 -34.75 4.145 1 98.5 478 GLY B N 1
ATOM 7408 C CA . GLY B 1 478 ? -10.539 -35.875 3.275 1 98.5 478 GLY B CA 1
ATOM 7409 C C . GLY B 1 478 ? -10.914 -35.625 1.825 1 98.5 478 GLY B C 1
ATOM 7410 O O . GLY B 1 478 ? -11.305 -34.531 1.455 1 98.5 478 GLY B O 1
ATOM 7411 N N . LEU B 1 479 ? -10.742 -36.75 1.041 1 98.62 479 LEU B N 1
ATOM 7412 C CA . LEU B 1 479 ? -10.984 -36.688 -0.397 1 98.62 479 LEU B CA 1
ATOM 7413 C C . LEU B 1 479 ? -12.266 -37.438 -0.755 1 98.62 479 LEU B C 1
ATOM 7415 O O . LEU B 1 479 ? -12.594 -38.469 -0.132 1 98.62 479 LEU B O 1
ATOM 7419 N N . THR B 1 480 ? -12.922 -36.875 -1.747 1 98.88 480 THR B N 1
ATOM 7420 C CA . THR B 1 480 ? -14.047 -37.594 -2.361 1 98.88 480 THR B CA 1
ATOM 7421 C C . THR B 1 480 ? -13.859 -37.688 -3.873 1 98.88 480 THR B C 1
ATOM 7423 O O . THR B 1 480 ? -13.742 -36.656 -4.555 1 98.88 480 THR B O 1
ATOM 7426 N N . LEU B 1 481 ? -13.812 -38.938 -4.352 1 98.88 481 LEU B N 1
ATOM 7427 C CA . LEU B 1 481 ? -13.75 -39.156 -5.789 1 98.88 481 LEU B CA 1
ATOM 7428 C C . LEU B 1 481 ? -15.086 -38.844 -6.449 1 98.88 481 LEU B C 1
ATOM 7430 O O . LEU B 1 481 ? -16.109 -39.438 -6.113 1 98.88 481 LEU B O 1
ATOM 7434 N N . THR B 1 482 ? -15.023 -37.938 -7.422 1 98.81 482 THR B N 1
ATOM 7435 C CA . THR B 1 482 ? -16.297 -37.5 -8 1 98.81 482 THR B CA 1
ATOM 7436 C C . THR B 1 482 ? -16.375 -37.906 -9.469 1 98.81 482 THR B C 1
ATOM 7438 O O . THR B 1 482 ? -17.469 -38.062 -10.008 1 98.81 482 THR B O 1
ATOM 7441 N N . GLU B 1 483 ? -15.188 -37.969 -10.148 1 98.81 483 GLU B N 1
ATOM 7442 C CA . GLU B 1 483 ? -15.164 -38.312 -11.562 1 98.81 483 GLU B CA 1
ATOM 7443 C C . GLU B 1 483 ? -14.016 -39.281 -11.867 1 98.81 483 GLU B C 1
ATOM 7445 O O . GLU B 1 483 ? -12.93 -39.156 -11.305 1 98.81 483 GLU B O 1
ATOM 7450 N N . VAL B 1 484 ? -14.281 -40.188 -12.828 1 98.69 484 VAL B N 1
ATOM 7451 C CA . VAL B 1 484 ? -13.266 -41.125 -13.32 1 98.69 484 VAL B CA 1
ATOM 7452 C C . VAL B 1 484 ? -13.148 -41 -14.836 1 98.69 484 VAL B C 1
ATOM 7454 O O . VAL B 1 484 ? -14.156 -40.969 -15.547 1 98.69 484 VAL B O 1
ATOM 7457 N N . ALA B 1 485 ? -11.977 -40.906 -15.242 1 98.19 485 ALA B N 1
ATOM 7458 C CA . ALA B 1 485 ? -11.742 -40.719 -16.672 1 98.19 485 ALA B CA 1
ATOM 7459 C C . ALA B 1 485 ? -12.133 -41.969 -17.469 1 98.19 485 ALA B C 1
ATOM 7461 O O . ALA B 1 485 ? -12.141 -43.062 -16.922 1 98.19 485 ALA B O 1
ATOM 7462 N N . GLU B 1 486 ? -12.398 -41.688 -18.75 1 95.81 486 GLU B N 1
ATOM 7463 C CA . GLU B 1 486 ? -12.672 -42.812 -19.641 1 95.81 486 GLU B CA 1
ATOM 7464 C C . GLU B 1 486 ? -11.5 -43.781 -19.672 1 95.81 486 GLU B C 1
ATOM 7466 O O . GLU B 1 486 ? -10.344 -43.375 -19.75 1 95.81 486 GLU B O 1
ATOM 7471 N N . GLY B 1 487 ? -11.844 -45.031 -19.562 1 95.69 487 GLY B N 1
ATOM 7472 C CA . GLY B 1 487 ? -10.805 -46.062 -19.594 1 95.69 487 GLY B CA 1
ATOM 7473 C C . GLY B 1 487 ? -10.352 -46.5 -18.219 1 95.69 487 GLY B C 1
ATOM 7474 O O . GLY B 1 487 ? -9.602 -47.469 -18.078 1 95.69 487 GLY B O 1
ATOM 7475 N N . PHE B 1 488 ? -10.836 -45.875 -17.219 1 97.75 488 PHE B N 1
ATOM 7476 C CA . PHE B 1 488 ? -10.484 -46.25 -15.859 1 97.75 488 PHE B CA 1
ATOM 7477 C C . PHE B 1 488 ? -11.727 -46.625 -15.062 1 97.75 488 PHE B C 1
ATOM 7479 O O . PHE B 1 488 ? -12.836 -46.219 -15.398 1 97.75 488 PHE B O 1
ATOM 7486 N N . THR B 1 489 ? -11.461 -47.469 -14 1 97.75 489 THR B N 1
ATOM 7487 C CA . THR B 1 489 ? -12.5 -47.812 -13.031 1 97.75 489 THR B CA 1
ATOM 7488 C C . THR B 1 489 ? -12.164 -47.219 -11.656 1 97.75 489 THR B C 1
ATOM 7490 O O . THR B 1 489 ? -11.039 -46.75 -11.43 1 97.75 489 THR B O 1
ATOM 7493 N N . VAL B 1 490 ? -13.125 -47.281 -10.828 1 98.31 490 VAL B N 1
ATOM 7494 C CA . VAL B 1 490 ? -12.898 -46.875 -9.453 1 98.31 490 VAL B CA 1
ATOM 7495 C C . VAL B 1 490 ? -11.789 -47.719 -8.828 1 98.31 490 VAL B C 1
ATOM 7497 O O . VAL B 1 490 ? -10.938 -47.188 -8.102 1 98.31 490 VAL B O 1
ATOM 7500 N N . ASP B 1 491 ? -11.766 -48.969 -9.156 1 98.12 491 ASP B N 1
ATOM 7501 C CA . ASP B 1 491 ? -10.75 -49.844 -8.625 1 98.12 491 ASP B CA 1
ATOM 7502 C C . ASP B 1 491 ? -9.352 -49.438 -9.109 1 98.12 491 ASP B C 1
ATOM 7504 O O . ASP B 1 491 ? -8.383 -49.562 -8.359 1 98.12 491 ASP B O 1
ATOM 7508 N N . ASP B 1 492 ? -9.336 -49.062 -10.336 1 98.12 492 ASP B N 1
ATOM 7509 C CA . ASP B 1 492 ? -8.062 -48.562 -10.867 1 98.12 492 ASP B CA 1
ATOM 7510 C C . ASP B 1 492 ? -7.543 -47.375 -10.055 1 98.12 492 ASP B C 1
ATOM 7512 O O . ASP B 1 492 ? -6.352 -47.312 -9.75 1 98.12 492 ASP B O 1
ATOM 7516 N N . ILE B 1 493 ? -8.453 -46.438 -9.719 1 98.62 493 ILE B N 1
ATOM 7517 C CA . ILE B 1 493 ? -8.086 -45.219 -8.992 1 98.62 493 ILE B CA 1
ATOM 7518 C C . ILE B 1 493 ? -7.621 -45.594 -7.586 1 98.62 493 ILE B C 1
ATOM 7520 O O . ILE B 1 493 ? -6.625 -45.062 -7.094 1 98.62 493 ILE B O 1
ATOM 7524 N N . ILE B 1 494 ? -8.289 -46.531 -6.949 1 98.38 494 ILE B N 1
ATOM 7525 C CA . ILE B 1 494 ? -7.914 -46.969 -5.617 1 98.38 494 ILE B CA 1
ATOM 7526 C C . ILE B 1 494 ? -6.5 -47.562 -5.645 1 98.38 494 ILE B C 1
ATOM 7528 O O . ILE B 1 494 ? -5.691 -47.281 -4.758 1 98.38 494 ILE B O 1
ATOM 7532 N N . ALA B 1 495 ? -6.207 -48.25 -6.691 1 97.88 495 ALA B N 1
ATOM 7533 C CA . ALA B 1 495 ? -4.941 -48.969 -6.785 1 97.88 495 ALA B CA 1
ATOM 7534 C C . ALA B 1 495 ? -3.771 -48 -6.984 1 97.88 495 ALA B C 1
ATOM 7536 O O . ALA B 1 495 ? -2.646 -48.281 -6.57 1 97.88 495 ALA B O 1
ATOM 7537 N N . CYS B 1 496 ? -4.047 -46.906 -7.574 1 98 496 CYS B N 1
ATOM 7538 C CA . CYS B 1 496 ? -2.92 -46.062 -7.941 1 98 496 CYS B CA 1
ATOM 7539 C C . CYS B 1 496 ? -2.885 -44.781 -7.082 1 98 496 CYS B C 1
ATOM 7541 O O . CYS B 1 496 ? -2.094 -43.875 -7.34 1 98 496 CYS B O 1
ATOM 7543 N N . THR B 1 497 ? -3.775 -44.656 -6.109 1 98.69 497 THR B N 1
ATOM 7544 C CA . THR B 1 497 ? -3.814 -43.5 -5.223 1 98.69 497 THR B CA 1
ATOM 7545 C C . THR B 1 497 ? -3.24 -43.875 -3.852 1 98.69 497 THR B C 1
ATOM 7547 O O . THR B 1 497 ? -3.555 -44.906 -3.291 1 98.69 497 THR B O 1
ATOM 7550 N N . GLY B 1 498 ? -2.414 -43 -3.359 1 98.56 498 GLY B N 1
ATOM 7551 C CA . GLY B 1 498 ? -1.711 -43.312 -2.121 1 98.56 498 GLY B CA 1
ATOM 7552 C C . GLY B 1 498 ? -2.48 -42.875 -0.883 1 98.56 498 GLY B C 1
ATOM 7553 O O . GLY B 1 498 ? -2.041 -43.125 0.241 1 98.56 498 GLY B O 1
ATOM 7554 N N . ALA B 1 499 ? -3.619 -42.344 -1.005 1 98.56 499 ALA B N 1
ATOM 7555 C CA . ALA B 1 499 ? -4.453 -41.906 0.106 1 98.56 499 ALA B CA 1
ATOM 7556 C C . ALA B 1 499 ? -5.812 -42.594 0.092 1 98.56 499 ALA B C 1
ATOM 7558 O O . ALA B 1 499 ? -6.32 -42.969 -0.973 1 98.56 499 ALA B O 1
ATOM 7559 N N . LYS B 1 500 ? -6.348 -42.688 1.286 1 98.19 500 LYS B N 1
ATOM 7560 C CA . LYS B 1 500 ? -7.742 -43.125 1.354 1 98.19 500 LYS B CA 1
ATOM 7561 C C . LYS B 1 500 ? -8.68 -42 0.901 1 98.19 500 LYS B C 1
ATOM 7563 O O . LYS B 1 500 ? -8.406 -40.844 1.12 1 98.19 500 LYS B O 1
ATOM 7568 N N . PHE B 1 501 ? -9.719 -42.438 0.301 1 98.75 501 PHE B N 1
ATOM 7569 C CA . PHE B 1 501 ? -10.727 -41.469 -0.117 1 98.75 501 PHE B CA 1
ATOM 7570 C C . PHE B 1 501 ? -12.109 -42.125 -0.141 1 98.75 501 PHE B C 1
ATOM 7572 O O . PHE B 1 501 ? -12.242 -43.344 -0.188 1 98.75 501 PHE B O 1
ATOM 7579 N N . ALA B 1 502 ? -13.102 -41.281 -0.072 1 98.69 502 ALA B N 1
ATOM 7580 C CA . ALA B 1 502 ? -14.477 -41.719 -0.276 1 98.69 502 ALA B CA 1
ATOM 7581 C C . ALA B 1 502 ? -14.852 -41.688 -1.755 1 98.69 502 ALA B C 1
ATOM 7583 O O . ALA B 1 502 ? -14.25 -40.938 -2.537 1 98.69 502 ALA B O 1
ATOM 7584 N N . VAL B 1 503 ? -15.742 -42.531 -2.137 1 98.56 503 VAL B N 1
ATOM 7585 C CA . VAL B 1 503 ? -16.312 -42.5 -3.48 1 98.56 503 VAL B CA 1
ATOM 7586 C C . VAL B 1 503 ? -17.703 -41.875 -3.441 1 98.56 503 VAL B C 1
ATOM 7588 O O . VAL B 1 503 ? -18.562 -42.312 -2.678 1 98.56 503 VAL B O 1
ATOM 7591 N N . ALA B 1 504 ? -17.859 -40.844 -4.227 1 98.12 504 ALA B N 1
ATOM 7592 C CA . ALA B 1 504 ? -19.156 -40.156 -4.254 1 98.12 504 ALA B CA 1
ATOM 7593 C C . ALA B 1 504 ? -20.266 -41.125 -4.68 1 98.12 504 ALA B C 1
ATOM 7595 O O . ALA B 1 504 ? -20.047 -41.969 -5.547 1 98.12 504 ALA B O 1
ATOM 7596 N N . SER B 1 505 ? -21.453 -40.938 -4.191 1 96.75 505 SER B N 1
ATOM 7597 C CA . SER B 1 505 ? -22.594 -41.75 -4.562 1 96.75 505 SER B CA 1
ATOM 7598 C C . SER B 1 505 ? -22.953 -41.562 -6.035 1 96.75 505 SER B C 1
ATOM 7600 O O . SER B 1 505 ? -23.453 -42.5 -6.676 1 96.75 505 SER B O 1
ATOM 7602 N N . ASN B 1 506 ? -22.609 -40.469 -6.496 1 95.56 506 ASN B N 1
ATOM 7603 C CA . ASN B 1 506 ? -22.906 -40.156 -7.883 1 95.56 506 ASN B CA 1
ATOM 7604 C C . ASN B 1 506 ? -21.641 -39.969 -8.703 1 95.56 506 ASN B C 1
ATOM 7606 O O . ASN B 1 506 ? -21.562 -39.031 -9.531 1 95.56 506 ASN B O 1
ATOM 7610 N N . VAL B 1 507 ? -20.672 -40.844 -8.469 1 96.56 507 VAL B N 1
ATOM 7611 C CA . VAL B 1 507 ? -19.438 -40.781 -9.242 1 96.56 507 VAL B CA 1
ATOM 7612 C C . VAL B 1 507 ? -19.75 -40.938 -10.727 1 96.56 507 VAL B C 1
ATOM 7614 O O . VAL B 1 507 ? -20.547 -41.812 -11.102 1 96.56 507 VAL B O 1
ATOM 7617 N N . THR B 1 508 ? -19.234 -40.062 -11.523 1 96.81 508 THR B N 1
ATOM 7618 C CA . THR B 1 508 ? -19.547 -40.094 -12.953 1 96.81 508 THR B CA 1
ATOM 7619 C C . THR B 1 508 ? -18.266 -40.156 -13.781 1 96.81 508 THR B C 1
ATOM 7621 O O . THR B 1 508 ? -17.156 -40.062 -13.234 1 96.81 508 THR B O 1
ATOM 7624 N N . GLN B 1 509 ? -18.5 -40.312 -15.055 1 97.5 509 GLN B N 1
ATOM 7625 C CA . GLN B 1 509 ? -17.375 -40.188 -15.977 1 97.5 509 GLN B CA 1
ATOM 7626 C C . GLN B 1 509 ? -16.875 -38.719 -16.031 1 97.5 509 GLN B C 1
ATOM 7628 O O . GLN B 1 509 ? -17.672 -37.781 -16 1 97.5 509 GLN B O 1
ATOM 7633 N N . MET B 1 510 ? -15.617 -38.625 -16.062 1 98 510 MET B N 1
ATOM 7634 C CA . MET B 1 510 ? -15 -37.312 -16.094 1 98 510 MET B CA 1
ATOM 7635 C C . MET B 1 510 ? -15.547 -36.469 -17.25 1 98 510 MET B C 1
ATOM 7637 O O . MET B 1 510 ? -15.492 -36.906 -18.406 1 98 510 MET B O 1
ATOM 7641 N N . ARG B 1 511 ? -16.094 -35.312 -16.906 1 96.12 511 ARG B N 1
ATOM 7642 C CA . ARG B 1 511 ? -16.594 -34.375 -17.922 1 96.12 511 ARG B CA 1
ATOM 7643 C C . ARG B 1 511 ? -15.477 -33.531 -18.516 1 96.12 511 ARG B C 1
ATOM 7645 O O . ARG B 1 511 ? -14.461 -33.281 -17.859 1 96.12 511 ARG B O 1
ATOM 7652 N N . GLN B 1 512 ? -15.609 -33.188 -19.75 1 94.88 512 GLN B N 1
ATOM 7653 C CA . GLN B 1 512 ? -14.672 -32.312 -20.453 1 94.88 512 GLN B CA 1
ATOM 7654 C C . GLN B 1 512 ? -15.414 -31.312 -21.359 1 94.88 512 GLN B C 1
ATOM 7656 O O . GLN B 1 512 ? -16.469 -31.641 -21.906 1 94.88 512 GLN B O 1
ATOM 7661 N N . ILE B 1 513 ? -14.836 -30.172 -21.406 1 93.88 513 ILE B N 1
ATOM 7662 C CA . ILE B 1 513 ? -15.398 -29.234 -22.375 1 93.88 513 ILE B CA 1
ATOM 7663 C C . ILE B 1 513 ? -15.297 -29.812 -23.781 1 93.88 513 ILE B C 1
ATOM 7665 O O . ILE B 1 513 ? -14.289 -30.422 -24.141 1 93.88 513 ILE B O 1
ATOM 7669 N N . PRO B 1 514 ? -16.359 -29.703 -24.562 1 87.12 514 PRO B N 1
ATOM 7670 C CA . PRO B 1 514 ? -16.312 -30.25 -25.922 1 87.12 514 PRO B CA 1
ATOM 7671 C C . PRO B 1 514 ? -15.359 -29.484 -26.828 1 87.12 514 PRO B C 1
ATOM 7673 O O . PRO B 1 514 ? -15.18 -28.266 -26.656 1 87.12 514 PRO B O 1
ATOM 7676 N N . VAL B 1 515 ? -14.562 -30.125 -27.641 1 78.25 515 VAL B N 1
ATOM 7677 C CA . VAL B 1 515 ? -13.695 -29.484 -28.625 1 78.25 515 VAL B CA 1
ATOM 7678 C C . VAL B 1 515 ? -14.289 -29.641 -30.016 1 78.25 515 VAL B C 1
ATOM 7680 O O . VAL B 1 515 ? -14.953 -30.641 -30.312 1 78.25 515 VAL B O 1
#

Secondary structure (DSSP, 8-state):
-----------STTB-S-HHHHTTT--TT-EEEE-SBTTBT--HHHHHHHHHHT--SEEEE-SB--BTTBTHHHHHHTT-EEEEEESB-TT-HHHHHHHHTTSSEEEE--HHHHHHHHHHHHTT--EEEESTTTTSHHHH---EEEE-TTS-EEEEPPP--EEEETTEEEEEEE---EEEEEEEEEEE-TT--EE--GGG-TTHHHHTTSEEEEEEEEEEE--TTSS-GGG-SB-GGG--EEEE--S-----SB---PPP--TT----PPPHHHHHHHHHHHHHGGG--TTEEEEE-TTHHHHHHTTPPTT--EEEEETTTEEEE-PPPPGGG--TT-B-TTSBB--EEEEEEE--HHHHHHHHHTT---EEEE--SEEETTS-EE-SB--STTS---THHHHHHHHHHHTT-SB---TTHHHHHHSTT-EEEEE--SB-TTS-BSEESS-SSPPSBSS--SEEE-SSEEEEEETTTEEEEEEE-TT--HHHHHHH-BS--EEEEEEEEPP----/-----------STTB-S-HHHHTTT--TT-EEEE-SBTTBT--HHHHHHHHHHT--SEEEE-SB--BTTBTTHHHHHTT-EEEEEESB-TT-HHHHHHHHTTSSEEEE--HHHHHHHHHHHHTT--EEEESTTTTSHHHH---EEEE-TTS-EEEEPPP--EEEETTEEEEEEE---EEEEEEEEEEEETT--EE--GGG-TTHHHHTTSEEEEEEEEEEEE-TTSS-GGG-SB-GGG--EEEE--S-----SB---PPP--TT----PPPHHHHHHHHHHHHHGGG--TTEEEEE-TTHHHHHGGGPPTT--EEEEETTTEEEE-PPPPGGG--TT-B-TTSBB--EEEEEEE--HHHHHHHHHTT---EEEE--SEEETTS-EE-SB--STTS---TTHHHHHHHHHHTT-SB---TTHHHHHHSTT-EEEEE--SB-TTS-BSEESS--SPPSBSS--SEEE-SSEEEEEETTTEEEEEEE-TT--HHHHHHH-BS--EEEEEEEEPP----

Radius of gyration: 30.47 Å; Cα contacts (8 Å, |Δi|>4): 2776; chains: 2; bounding box: 75×101×82 Å

Foldseek 3Di:
DPPPVPPLVPPPFQEDAALLSQCVPPAAQFEEEWAFAQQFFTLQRNLVSCVVVLHAQYEYEYQECHACVGHVNVCVVVLRYAEYEHFFHPHHLSQLVCQQQQSHFYHHDAALLSLVLLLCLLVVHFKDWFLFQPPFCQQCKDQAGGAYNVRHRDDIGHHFDWDDDPHGIITMDGHDATAEYEGEAAEAESLQFGHHDFLSQASRLSNLRRHPAYEYEYQYYDYPPPQPPVRGSHGSVSHRHYYYDDDDPLDQPAEDADDDDPPPDDDPDQDPVRVFLQLLLQLVLVVDAAPAEEEEDPGSRVVNVVLNDPPGDYWYAALSFKTFWAAHHHPVPFDSNAAGSVSYTTDGDPPMGGDYNNVSLCCQQQQVHAEYEEEAQAAAFQGWGHHAADDLVVQPPDVCSSVVCSVVVNVVHGGTGCHNLSSNLSHPNHAYEYEDAQADPVLAGRYANDDPHTTSDAQRHQWYTGSAFIWGHDHPPGTETAEGEPPDDPVRSVVRHHDDYHYDPRRYHRDGRDD/DPPPPVPLPPDPFFEDAALLSQCVPPAAQFEEEFAFAQQFFTLFRNLVSCVVVLHAQYEYEYQECHACVGGVNVCVVVLRYAEYEHFFHPHHLSQLVCQQQQSHFYHHDAALLSLVLLLCLLVVHFKDWFLFQPPFCQQQKDQAGGAYNVRHRDDIGHHFDWDDDPHGIITMDGHDATAEYEGEAAEAESLQFGHHDFLSQASRLSNLRRHPAYEYEYQYYDYPPPQPPVRGSHGSVSHRHYYYDDDDPLDQPAEDADDDPPPPDDDPDQDPVRVFLQLLLQLVLVVDAAPAEEEEDPGSRVVNVVLNDPPGDYWYAALSFKTAWAAHHHPVPFDSNAAGSVSYTTDGDPPMGGDYNNVSLCCQQQQVHAEYEEEAQAAAFQGWGHHAADDLVVQPDDVCSSVVCSVVVVVVHGGTGCHNLSSNLSHPNHAYEYEDAQADPVLAGRYANDDPHTTSDAQRHQWYTGSAFIWGHDHPPGTETAEGEPPDDPVRSVVSHHDDYHYDPRRYHRDGRDD